Protein AF-A0A966Z4Y0-F1 (afdb_monomer)

Secondary structure (DSSP, 8-state):
-----------EEEEE-TT-EEEE--PPPPTT--EEEEEEEES----SS--TT-EEEEETTTTEEEEEETTEEEEEETTTTEEEEEE-TT-SEEEEEEEEETTTTEEEEEEEETTS-S-EEEEEE-S---------EEE--SS--EEEEEEEEESS---TT-----TT---SSEEE--SS----TTTT----EEES-EEEEPTT-SEE---EETT--TT-S---EETTS-EEEE-TT-EE--TT-S-EEEEEEEEE-SSPPEES-TTSSS-EEE---SEEEEEEEEEEETTS-EEEEEEEEEEE-B-TTSBB--SSHHHHHHH-S-BPTT--SSHHHHHHHHHHHHHHHHHHHHHSS-GGGSPPSSEEEEEESSSS-SSEEEBSS-B-TT-SEEEBS-GGGS--SSSSEEEEEE-TT-SS--EEEEEEEEETTEEEEPTT-SSTTTTSTT---SS--B-TT-EEE--EEEEES--HHHHH-TTSSEE--EEEE--SEEEE-TT-SEEEEES----GGGTT-EEEEEEEETTEEEEEEEEEEEE-SSEEEESSPPPTTSPPEEEE-EEEEE---EEEEEEE-TTS-EEEEEEEEEEESSSSEEEE----TT--EEEEEE-EEEES----STTSS-SS-HHHHHHHHHHHH--HHHHHHHHHHHHHHHT-TTTSSS---S-GGGS-HHHHHHHHHHS--GGGHHHHHHHHHHHHHHHHSSSS-SSTTS-HHHHHHHHHHHHHHHHH-S-----TT-TTSHHHHHHHHHHHHHHHHHH--TTS---EEE--TT-EEEEEE-BT-SEEE-SS--GGG--EEEEEEEEE-TT-SEEEES-----SEEEEEEEETTEEEEEEE-EEEEETTEEEESS---S-SEEEEEEEESS--EEEEESSTT-HHHHT-EE-EEEEETTEEEESS-B-S-SEEEEEEEESS-EEEB-HHHHHHHHHHHHHHTTS-SSHHHHHHHHHHHHHHHHIIIIIEETTTTEE-S-BSSGGGSTTT-SSSTTS--SSHHHHHHHHHGGGGGHHHHHHHHHHS--HHHHHHHHHHHHHHHGGG--SS--S---GGGG-TTTIIIIIHIIIIITT-TTHHHHHTTTSSPPP-EEEEEE---GGGSTT--EEEEEEE-TTS-EEEEEESSSSEEEEEEGGG--EEEEEEEE-TTS-EEEEPPPEEE---

Nearest PDB structures (foldseek):
  6jcq-assembly1_R  TM=8.806E-01  e=1.059E-02  Homo sapiens
  2yrl-assembly1_A  TM=7.232E-01  e=5.821E-03  Homo sapiens
  1g7y-assembly3_E  TM=4.245E-01  e=4.726E-02  Vigna cylindrica
  1g7y-assembly3_F  TM=4.165E-01  e=5.372E-02  Vigna cylindrica
  5jvk-assembly3_C  TM=4.767E-01  e=9.462E+00  Bacteroides cellulosilyticus

Structure (mmCIF, N/CA/C/O backbone):
data_AF-A0A966Z4Y0-F1
#
_entry.id   AF-A0A966Z4Y0-F1
#
loop_
_atom_site.group_PDB
_atom_site.id
_atom_site.type_symbol
_atom_site.label_atom_id
_atom_site.label_alt_id
_atom_site.label_comp_id
_atom_site.label_asym_id
_atom_site.label_entity_id
_atom_site.label_seq_id
_atom_site.pdbx_PDB_ins_code
_atom_site.Cartn_x
_atom_site.Cartn_y
_atom_site.Cartn_z
_atom_site.occupancy
_atom_site.B_iso_or_equiv
_atom_site.auth_seq_id
_atom_site.auth_comp_id
_atom_site.auth_asym_id
_atom_site.auth_atom_id
_atom_site.pdbx_PDB_model_num
ATOM 1 N N . MET A 1 1 ? -49.734 16.681 37.346 1.00 35.44 1 MET A N 1
ATOM 2 C CA . MET A 1 1 ? -49.437 17.908 38.124 1.00 35.44 1 MET A CA 1
ATOM 3 C C . MET A 1 1 ? -48.327 17.550 39.102 1.00 35.44 1 MET A C 1
ATOM 5 O O . MET A 1 1 ? -48.513 16.568 39.796 1.00 35.44 1 MET A O 1
ATOM 9 N N . LEU A 1 2 ? -47.158 18.184 39.179 1.00 30.44 2 LEU A N 1
ATOM 10 C CA . LEU A 1 2 ? -46.636 19.397 38.549 1.00 30.44 2 LEU A CA 1
ATOM 11 C C . LEU A 1 2 ? -45.429 19.056 37.658 1.00 30.44 2 LEU A C 1
ATOM 13 O O . LEU A 1 2 ? -44.527 18.343 38.086 1.00 30.44 2 LEU A O 1
ATOM 17 N N . ALA A 1 3 ? -45.410 19.597 36.439 1.00 34.94 3 ALA A N 1
ATOM 18 C CA . ALA A 1 3 ? -44.195 19.710 35.645 1.00 34.94 3 ALA A CA 1
ATOM 19 C C . ALA A 1 3 ? -43.381 20.879 36.221 1.00 34.94 3 ALA A C 1
ATOM 21 O O . ALA A 1 3 ? -43.802 22.031 36.120 1.00 34.94 3 ALA A O 1
ATOM 22 N N . LEU A 1 4 ? -42.261 20.578 36.877 1.00 30.03 4 LEU A N 1
ATOM 23 C CA . LEU A 1 4 ? -41.228 21.576 37.144 1.00 30.03 4 LEU A CA 1
ATOM 24 C C . LEU A 1 4 ? -40.598 21.969 35.798 1.00 30.03 4 LEU A C 1
ATOM 26 O O . LEU A 1 4 ? -40.353 21.083 34.974 1.00 30.03 4 LEU A O 1
ATOM 30 N N . PRO A 1 5 ? -40.350 23.262 35.539 1.00 34.12 5 PRO A N 1
ATOM 31 C CA . PRO A 1 5 ? -39.684 23.678 34.319 1.00 34.12 5 PRO A CA 1
ATOM 32 C C . PRO A 1 5 ? -38.266 23.103 34.326 1.00 34.12 5 PRO A C 1
ATOM 34 O O . PRO A 1 5 ? -37.485 23.355 35.242 1.00 34.12 5 PRO A O 1
ATOM 37 N N . GLN A 1 6 ? -37.950 22.315 33.301 1.00 36.41 6 GLN A N 1
ATOM 38 C CA . GLN A 1 6 ? -36.593 21.910 32.959 1.00 36.41 6 GLN A CA 1
ATOM 39 C C . GLN A 1 6 ? -35.834 23.199 32.600 1.00 36.41 6 GLN A C 1
ATOM 41 O O . GLN A 1 6 ? -35.865 23.653 31.458 1.00 36.41 6 GLN A O 1
ATOM 46 N N . MET A 1 7 ? -35.231 23.867 33.589 1.00 38.47 7 MET A N 1
ATOM 47 C CA . MET A 1 7 ? -34.250 24.909 33.304 1.00 38.47 7 MET A CA 1
ATOM 48 C C . MET A 1 7 ? -33.089 24.214 32.602 1.00 38.47 7 MET A C 1
ATOM 50 O O . MET A 1 7 ? -32.383 23.404 33.197 1.00 38.47 7 MET A O 1
ATOM 54 N N . ALA A 1 8 ? -32.953 24.478 31.305 1.00 40.91 8 ALA A N 1
ATOM 55 C CA . ALA A 1 8 ? -31.791 24.093 30.533 1.00 40.91 8 ALA A CA 1
ATOM 56 C C . ALA A 1 8 ? -30.583 24.844 31.111 1.00 40.91 8 ALA A C 1
ATOM 58 O O . ALA A 1 8 ? -30.350 26.001 30.771 1.00 40.91 8 ALA A O 1
ATOM 59 N N . PHE A 1 9 ? -29.849 24.207 32.023 1.00 52.09 9 PHE A N 1
ATOM 60 C CA . PHE A 1 9 ? -28.534 24.678 32.437 1.00 52.09 9 PHE A CA 1
ATOM 61 C C . PHE A 1 9 ? -27.592 24.481 31.247 1.00 52.09 9 PHE A C 1
ATOM 63 O O . PHE A 1 9 ? -27.229 23.357 30.899 1.00 52.09 9 PHE A O 1
ATOM 70 N N . ALA A 1 10 ? -27.297 25.573 30.552 1.00 58.78 10 ALA A N 1
ATOM 71 C CA . ALA A 1 10 ? -26.175 25.657 29.636 1.00 58.78 10 ALA A CA 1
ATOM 72 C C . ALA A 1 10 ? -25.089 26.428 30.384 1.00 58.78 10 ALA A C 1
ATOM 74 O O . ALA A 1 10 ? -25.328 27.590 30.723 1.00 58.78 10 ALA A O 1
ATOM 75 N N . GLY A 1 11 ? -23.961 25.774 30.672 1.00 81.75 11 GLY A N 1
ATOM 76 C CA . GLY A 1 11 ? -22.872 26.378 31.432 1.00 81.75 11 GLY A CA 1
ATOM 77 C C . GLY A 1 11 ? -22.404 27.697 30.837 1.00 81.75 11 GLY 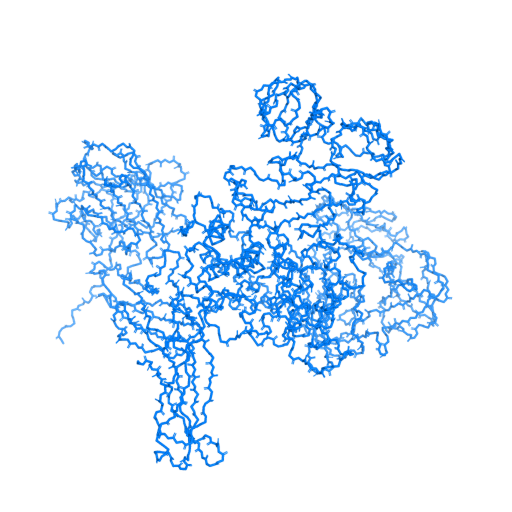A C 1
ATOM 78 O O . GLY A 1 11 ? -22.603 27.956 29.639 1.00 81.75 11 GLY A O 1
ATOM 79 N N . LEU A 1 12 ? -21.821 28.552 31.675 1.00 90.81 12 LEU A N 1
ATOM 80 C CA . LEU A 1 12 ? -21.262 29.829 31.236 1.00 90.81 12 LEU A CA 1
ATOM 81 C C . LEU A 1 12 ? -19.737 29.834 31.357 1.00 90.81 12 LEU A C 1
ATOM 83 O O . LEU A 1 12 ? -19.176 29.427 32.363 1.00 90.81 12 LEU A O 1
ATOM 87 N N . SER A 1 13 ? -19.068 30.369 30.344 1.00 93.44 13 SER A N 1
ATOM 88 C CA . SER A 1 13 ? -17.628 30.580 30.317 1.00 93.44 13 SER A CA 1
ATOM 89 C C . SER A 1 13 ? -17.265 31.983 30.773 1.00 93.44 13 SER A C 1
ATOM 91 O O . SER A 1 13 ? -17.932 32.959 30.414 1.00 93.44 13 SER A O 1
ATOM 93 N N . LEU A 1 14 ? -16.136 32.107 31.468 1.00 93.88 14 LEU A N 1
ATOM 94 C CA . LEU A 1 14 ? -15.504 33.393 31.740 1.00 93.88 14 LEU A CA 1
ATOM 95 C C . LEU A 1 14 ? -14.939 33.984 30.443 1.00 93.88 14 LEU A C 1
ATOM 97 O O . LEU A 1 14 ? -14.144 33.344 29.750 1.00 93.88 14 LEU A O 1
ATOM 101 N N . VAL A 1 15 ? -15.309 35.227 30.145 1.00 93.75 15 VAL A N 1
ATOM 102 C CA . VAL A 1 15 ? -14.854 35.959 28.962 1.00 93.75 15 VAL A CA 1
ATOM 103 C C . VAL A 1 15 ? -13.602 36.769 29.280 1.00 93.75 15 VAL A C 1
ATOM 105 O O . VAL A 1 15 ? -13.651 37.707 30.080 1.00 93.75 15 VAL A O 1
ATOM 108 N N . LEU A 1 16 ? -12.485 36.434 28.623 1.00 91.25 16 LEU A N 1
ATOM 109 C CA . LEU A 1 16 ? -11.236 37.192 28.695 1.00 91.25 16 LEU A CA 1
ATOM 110 C C . LEU A 1 16 ? -11.050 37.981 27.398 1.00 91.25 16 LEU A C 1
ATOM 112 O O . LEU A 1 16 ? -10.733 37.429 26.344 1.00 91.25 16 LEU A O 1
ATOM 116 N N . THR A 1 17 ? -11.247 39.294 27.481 1.00 89.38 17 THR A N 1
ATOM 117 C CA . THR A 1 17 ? -10.896 40.253 26.425 1.00 89.38 17 THR A CA 1
ATOM 118 C C . THR A 1 17 ? -9.635 41.033 26.799 1.00 89.38 17 THR A C 1
ATOM 120 O O . THR A 1 17 ? -9.325 41.132 27.986 1.00 89.38 17 THR A O 1
ATOM 123 N N . PRO A 1 18 ? -8.937 41.660 25.831 1.00 87.94 18 PRO A N 1
ATOM 124 C CA . PRO A 1 18 ? -7.768 42.492 26.111 1.00 87.94 18 PRO A CA 1
ATOM 125 C C . PRO A 1 18 ? -8.016 43.503 27.242 1.00 87.94 18 PRO A C 1
ATOM 127 O O . PRO A 1 18 ? -8.894 44.358 27.134 1.00 87.94 18 PRO A O 1
ATOM 130 N N . GLY A 1 19 ? -7.256 43.389 28.335 1.00 80.31 19 GLY A N 1
ATOM 131 C CA . GLY A 1 19 ? -7.354 44.258 29.516 1.00 80.31 19 GLY A CA 1
ATOM 132 C C . GLY A 1 19 ? -8.326 43.785 30.605 1.00 80.31 19 GLY A C 1
ATOM 133 O O . GLY A 1 19 ? -8.266 44.300 31.720 1.00 80.31 19 GLY A O 1
ATOM 134 N N . ALA A 1 20 ? -9.163 42.781 30.330 1.00 84.56 20 ALA A N 1
ATOM 135 C CA . ALA A 1 20 ? -9.957 42.108 31.349 1.00 84.56 20 ALA A CA 1
ATOM 136 C C . ALA A 1 20 ? -9.033 41.215 32.185 1.00 84.56 20 ALA A C 1
ATOM 138 O O . ALA A 1 20 ? -8.377 40.311 31.660 1.00 84.56 20 ALA A O 1
ATOM 139 N N . THR A 1 21 ? -8.953 41.487 33.484 1.00 83.62 21 THR A N 1
ATOM 140 C CA . THR A 1 21 ? -8.100 40.726 34.401 1.00 83.62 21 THR A CA 1
ATOM 141 C C . THR A 1 21 ? -8.895 40.334 35.629 1.00 83.62 21 THR A C 1
ATOM 143 O O . THR A 1 21 ? -9.770 41.061 36.088 1.00 83.62 21 THR A O 1
ATOM 146 N N . ALA A 1 22 ? -8.614 39.155 36.161 1.00 86.94 22 ALA A N 1
ATOM 147 C CA . ALA A 1 22 ? -9.245 38.704 37.388 1.00 86.94 22 ALA A CA 1
ATOM 148 C C . ALA A 1 22 ? -8.210 38.012 38.265 1.00 86.94 22 ALA A C 1
ATOM 150 O O . ALA A 1 22 ? -7.291 37.376 37.750 1.00 86.94 22 ALA A O 1
ATOM 151 N N . THR A 1 23 ? -8.329 38.157 39.580 1.00 91.31 23 THR A N 1
ATOM 152 C CA . THR A 1 23 ? -7.379 37.585 40.541 1.00 91.31 23 THR A CA 1
ATOM 153 C C . THR A 1 23 ? -8.102 36.782 41.610 1.00 91.31 23 THR A C 1
ATOM 155 O O . THR A 1 23 ? -9.273 37.024 41.904 1.00 91.31 23 THR A O 1
ATOM 158 N N . PHE A 1 24 ? -7.412 35.798 42.178 1.00 94.00 24 PHE A N 1
ATOM 159 C CA . PHE A 1 24 ? -7.920 34.942 43.247 1.00 94.00 24 PHE A CA 1
ATOM 160 C C . PHE A 1 24 ? -6.772 34.446 44.129 1.00 94.00 24 PHE A C 1
ATOM 162 O O . PHE A 1 24 ? -5.593 34.593 43.797 1.00 94.00 24 PHE A O 1
ATOM 169 N N . ALA A 1 25 ? -7.108 33.863 45.277 1.00 92.88 25 ALA A N 1
ATOM 170 C CA . ALA A 1 25 ? -6.115 33.284 46.170 1.00 92.88 25 ALA A CA 1
ATOM 171 C C . ALA A 1 25 ? -5.639 31.917 45.646 1.00 92.88 25 ALA A C 1
ATOM 173 O O . ALA A 1 25 ? -6.420 30.973 45.584 1.00 92.88 25 ALA A O 1
ATOM 174 N N . ASP A 1 26 ? -4.348 31.789 45.340 1.00 92.75 26 ASP A N 1
ATOM 175 C CA . ASP A 1 26 ? -3.682 30.505 45.086 1.00 92.75 26 ASP A CA 1
ATOM 176 C C . ASP A 1 26 ? -2.466 30.373 46.024 1.00 92.75 26 ASP A C 1
ATOM 178 O O . ASP A 1 26 ? -1.417 30.969 45.763 1.00 92.75 26 ASP A O 1
ATOM 182 N N . PRO A 1 27 ? -2.602 29.694 47.176 1.00 91.19 27 PRO A N 1
ATOM 183 C CA . PRO A 1 27 ? -1.521 29.550 48.139 1.00 91.19 27 PRO A CA 1
ATOM 184 C C . PRO A 1 27 ? -0.405 28.644 47.606 1.00 91.19 27 PRO A C 1
ATOM 186 O O . PRO A 1 27 ? -0.649 27.715 46.835 1.00 91.19 27 PRO A O 1
ATOM 189 N N . VAL A 1 28 ? 0.816 28.881 48.095 1.00 92.25 28 VAL A N 1
ATOM 190 C CA . VAL A 1 28 ? 2.010 28.082 47.779 1.00 92.25 28 VAL A CA 1
ATOM 191 C C . VAL A 1 28 ? 1.752 26.593 48.023 1.00 92.25 28 VAL A C 1
ATOM 193 O O . VAL A 1 28 ? 1.452 26.176 49.143 1.00 92.25 28 VAL A O 1
ATOM 196 N N . GLN A 1 29 ? 1.905 25.785 46.974 1.00 91.88 29 GLN A N 1
ATOM 197 C CA . GLN A 1 29 ? 1.805 24.331 47.049 1.00 91.88 29 GLN A CA 1
ATOM 198 C C . GLN A 1 29 ? 3.150 23.718 47.466 1.00 91.88 29 GLN A C 1
ATOM 200 O O . GLN A 1 29 ? 4.185 24.115 46.917 1.00 91.88 29 GLN A O 1
ATOM 205 N N . PRO A 1 30 ? 3.171 22.708 48.359 1.00 91.44 30 PRO A N 1
ATOM 206 C CA . PRO A 1 30 ? 4.409 22.063 48.791 1.00 91.44 30 PRO A CA 1
ATOM 207 C C . PRO A 1 30 ? 5.264 21.554 47.622 1.00 91.44 30 PRO A C 1
ATOM 209 O O . PRO A 1 30 ? 4.748 21.132 46.584 1.00 91.44 30 PRO A O 1
ATOM 212 N N . LEU A 1 31 ? 6.590 21.543 47.792 1.00 89.69 31 LEU A N 1
ATOM 213 C CA . LEU A 1 31 ? 7.533 21.098 46.754 1.00 89.69 31 LEU A CA 1
ATOM 214 C C . LEU A 1 31 ? 7.238 19.669 46.261 1.00 89.69 31 LEU A C 1
ATOM 216 O O . LEU A 1 31 ? 7.224 19.404 45.058 1.00 89.69 31 LEU A O 1
ATOM 220 N N . GLN A 1 32 ? 6.948 18.770 47.201 1.00 91.38 32 GLN A N 1
ATOM 221 C CA . GLN A 1 32 ? 6.666 17.356 46.937 1.00 91.38 32 GLN A CA 1
ATOM 222 C C . GLN A 1 32 ? 5.199 17.088 46.560 1.00 91.38 32 GLN A C 1
ATOM 224 O O . GLN A 1 32 ? 4.822 15.944 46.339 1.00 91.38 32 GLN A O 1
ATOM 229 N N . GLN A 1 33 ? 4.360 18.127 46.477 1.00 92.06 33 GLN A N 1
ATOM 230 C CA . GLN A 1 33 ? 2.957 17.968 46.114 1.00 92.06 33 GLN A CA 1
ATOM 231 C C . GLN A 1 33 ? 2.825 17.691 44.616 1.00 92.06 33 GLN A C 1
ATOM 233 O O . GLN A 1 33 ? 3.119 18.542 43.772 1.00 92.06 33 GLN A O 1
ATOM 238 N N . THR A 1 34 ? 2.333 16.503 44.303 1.00 95.31 34 THR A N 1
ATOM 239 C CA . THR A 1 34 ? 1.785 16.171 42.993 1.00 95.31 34 THR A CA 1
ATOM 240 C C . THR A 1 34 ? 0.424 16.843 42.827 1.00 95.31 34 THR A C 1
ATOM 242 O O . THR A 1 34 ? -0.346 16.942 43.786 1.00 95.31 34 THR A O 1
ATOM 245 N N . TRP A 1 35 ? 0.119 17.315 41.622 1.00 96.00 35 TRP A N 1
ATOM 246 C CA . TRP A 1 35 ? -1.171 17.935 41.337 1.00 96.00 35 TRP A CA 1
ATOM 247 C C . TRP A 1 35 ? -1.594 17.748 39.883 1.00 96.00 35 TRP A C 1
ATOM 249 O O . TRP A 1 35 ? -0.770 17.515 38.996 1.00 96.00 35 TRP A O 1
ATOM 259 N N . ARG A 1 36 ? -2.898 17.891 39.648 1.00 96.88 36 ARG A N 1
ATOM 260 C CA . ARG A 1 36 ? -3.523 17.896 38.322 1.00 96.88 36 ARG A CA 1
ATOM 261 C C . ARG A 1 36 ? -4.360 19.157 38.147 1.00 96.88 36 ARG A C 1
ATOM 263 O O . ARG A 1 36 ? -5.153 19.481 39.023 1.00 96.88 36 ARG A O 1
ATOM 270 N N . VAL A 1 37 ? -4.218 19.841 37.018 1.00 97.56 37 VAL A N 1
ATOM 271 C CA . VAL A 1 37 ? -5.037 20.994 36.618 1.00 97.56 37 VAL A CA 1
ATOM 272 C C . VAL A 1 37 ? -5.844 20.617 35.383 1.00 97.56 37 VAL A C 1
ATOM 274 O O . VAL A 1 37 ? -5.310 20.019 34.453 1.00 97.56 37 VAL A O 1
ATOM 277 N N . GLU A 1 38 ? -7.129 20.951 35.373 1.00 97.44 38 GLU A N 1
ATOM 278 C CA . GLU A 1 38 ? -8.023 20.700 34.241 1.00 97.44 38 GLU A CA 1
ATOM 279 C C . GLU A 1 38 ? -8.807 21.961 33.893 1.00 97.44 38 GLU A C 1
ATOM 281 O O . GLU A 1 38 ? -9.279 22.665 34.790 1.00 97.44 38 GLU A O 1
ATOM 286 N N . PHE A 1 39 ? -8.955 22.236 32.600 1.00 96.12 39 PHE A N 1
ATOM 287 C CA . PHE A 1 39 ? -9.692 23.397 32.109 1.00 96.12 39 PHE A CA 1
ATOM 288 C C . PHE A 1 39 ? -10.202 23.195 30.683 1.00 96.12 39 PHE A C 1
ATOM 290 O O . PHE A 1 39 ? -9.735 22.322 29.952 1.00 96.12 39 PHE A O 1
ATOM 297 N N . GLN A 1 40 ? -11.147 24.043 30.286 1.00 95.06 40 GLN A N 1
ATOM 298 C CA . GLN A 1 40 ? -11.612 24.173 28.908 1.00 95.06 40 GLN A CA 1
ATOM 299 C C . GLN A 1 40 ? -11.258 25.561 28.385 1.00 95.06 40 GLN A C 1
ATOM 301 O O . GLN A 1 40 ? -11.525 26.544 29.076 1.00 95.06 40 GLN A O 1
ATOM 306 N N . ILE A 1 41 ? -10.720 25.644 27.167 1.00 95.00 41 ILE A N 1
ATOM 307 C CA . ILE A 1 41 ? -10.482 26.909 26.460 1.00 95.00 41 ILE A CA 1
ATOM 308 C C . ILE A 1 41 ? -11.126 26.879 25.070 1.00 95.00 41 ILE A C 1
ATOM 310 O O . ILE A 1 41 ? -11.039 25.882 24.352 1.00 95.00 41 ILE A O 1
ATOM 314 N N . HIS A 1 42 ? -11.788 27.969 24.691 1.00 94.75 42 HIS A N 1
ATOM 315 C CA . HIS A 1 42 ? -12.438 28.133 23.387 1.00 94.75 42 HIS A CA 1
ATOM 316 C C . HIS A 1 42 ? -12.445 29.602 22.944 1.00 94.75 42 HIS A C 1
ATOM 318 O O . HIS A 1 42 ? -12.013 30.479 23.696 1.00 94.75 42 HIS A O 1
ATOM 324 N N . ASP A 1 43 ? -12.906 29.840 21.709 1.00 93.00 43 ASP A N 1
ATOM 325 C CA . ASP A 1 43 ? -13.105 31.170 21.106 1.00 93.00 43 ASP A CA 1
ATOM 326 C C . ASP A 1 43 ? -11.864 32.087 21.174 1.00 93.00 43 ASP A C 1
ATOM 328 O O . ASP A 1 43 ? -11.954 33.316 21.256 1.00 93.00 43 ASP A O 1
ATOM 332 N N . TRP A 1 44 ? -10.670 31.490 21.119 1.00 92.06 44 TRP A N 1
ATOM 333 C CA . TRP A 1 44 ? -9.422 32.231 21.245 1.00 92.06 44 TRP A CA 1
ATOM 334 C C . TRP A 1 44 ? -9.017 32.959 19.959 1.00 92.06 44 TRP A C 1
ATOM 336 O O . TRP A 1 44 ? -9.360 32.574 18.843 1.00 92.06 44 TRP A O 1
ATOM 346 N N . THR A 1 45 ? -8.215 34.012 20.107 1.00 87.62 45 THR A N 1
ATOM 347 C CA . THR A 1 45 ? -7.504 34.664 18.998 1.00 87.62 45 THR A CA 1
ATOM 348 C C . THR A 1 45 ? -6.013 34.674 19.293 1.00 87.62 45 THR A C 1
ATOM 350 O O . THR A 1 45 ? -5.592 35.089 20.371 1.00 87.62 45 THR A O 1
ATOM 353 N N . ILE A 1 46 ? -5.209 34.227 18.331 1.00 74.50 46 ILE A N 1
ATOM 354 C CA . ILE A 1 46 ? -3.757 34.131 18.495 1.00 74.50 46 ILE A CA 1
ATOM 355 C C . ILE A 1 46 ? -3.125 35.505 18.226 1.00 74.50 46 ILE A C 1
ATOM 357 O O . ILE A 1 46 ? -3.383 36.091 17.172 1.00 74.50 46 ILE A O 1
ATOM 361 N N . PRO A 1 47 ? -2.303 36.040 19.148 1.00 68.25 47 PRO A N 1
ATOM 362 C CA . PRO A 1 47 ? -1.602 37.304 18.937 1.00 68.25 47 PRO A CA 1
ATOM 363 C C . PRO A 1 47 ? -0.641 37.238 17.738 1.00 68.25 47 PRO A C 1
ATOM 365 O O . PRO A 1 47 ? 0.061 36.248 17.550 1.00 68.25 47 PRO A O 1
ATOM 368 N N . SER A 1 48 ? -0.551 38.317 16.953 1.00 63.41 48 SER A N 1
ATOM 369 C CA . SER A 1 48 ? 0.328 38.401 15.772 1.00 63.41 48 SER A CA 1
ATOM 370 C C . SER A 1 48 ? 1.816 38.606 16.098 1.00 63.41 48 SER A C 1
ATOM 372 O O . SER A 1 48 ? 2.650 38.596 15.195 1.00 63.41 48 SER A O 1
ATOM 374 N N . THR A 1 49 ? 2.169 38.827 17.367 1.00 59.94 49 THR A N 1
ATOM 375 C CA . THR A 1 49 ? 3.542 39.043 17.845 1.00 59.94 49 THR A CA 1
ATOM 376 C C . THR A 1 49 ? 3.941 37.964 18.852 1.00 59.94 49 THR A C 1
ATOM 378 O O . THR A 1 49 ? 3.203 37.677 19.794 1.00 59.94 49 THR A O 1
ATOM 381 N N . ILE A 1 50 ? 5.133 37.380 18.670 1.00 56.12 50 ILE A N 1
ATOM 382 C CA . ILE A 1 50 ? 5.681 36.318 19.530 1.00 56.12 50 ILE A CA 1
ATOM 383 C C . ILE A 1 50 ? 6.019 36.910 20.899 1.00 56.12 50 ILE A C 1
ATOM 385 O O . ILE A 1 50 ? 7.098 37.463 21.105 1.00 56.12 50 ILE A O 1
ATOM 389 N N . THR A 1 51 ? 5.087 36.830 21.842 1.00 60.03 51 THR A N 1
ATOM 390 C CA . THR A 1 51 ? 5.296 37.304 23.211 1.00 60.03 51 THR A CA 1
ATOM 391 C C . THR A 1 51 ? 4.588 36.374 24.193 1.00 60.03 51 THR A C 1
ATOM 393 O O . THR A 1 51 ? 3.464 35.947 23.949 1.00 60.03 51 THR A O 1
ATOM 396 N N . LEU A 1 52 ? 5.195 36.122 25.359 1.00 61.62 52 LEU A N 1
ATOM 397 C CA . LEU A 1 52 ? 4.538 35.460 26.504 1.00 61.62 52 LEU A CA 1
ATOM 398 C C . LEU A 1 52 ? 3.401 36.311 27.111 1.00 61.62 52 LEU A C 1
ATOM 400 O O . LEU A 1 52 ? 2.876 35.999 28.172 1.00 61.62 52 LEU A O 1
ATOM 404 N N . ALA A 1 53 ? 3.018 37.414 26.466 1.00 65.12 53 ALA A N 1
ATOM 405 C CA . ALA A 1 53 ? 2.038 38.353 26.979 1.00 65.12 53 ALA A CA 1
ATOM 406 C C . ALA A 1 53 ? 0.582 37.908 26.732 1.00 65.12 53 ALA A C 1
ATOM 408 O O . ALA A 1 53 ? -0.317 38.497 27.324 1.00 65.12 53 ALA A O 1
ATOM 409 N N . GLY A 1 54 ? 0.320 36.845 25.958 1.00 74.12 54 GLY A N 1
ATOM 410 C CA . GLY A 1 54 ? -1.010 36.234 25.766 1.00 74.12 54 GLY A CA 1
ATOM 411 C C . GLY A 1 54 ? -1.471 35.308 26.906 1.00 74.12 54 GLY A C 1
ATOM 412 O O . GLY A 1 54 ? -1.961 34.211 26.640 1.00 74.12 54 GLY A O 1
ATOM 413 N N . LYS A 1 55 ? -1.266 35.703 28.170 1.00 88.81 55 LYS A N 1
ATOM 414 C CA . LYS A 1 55 ? -1.550 34.891 29.372 1.00 88.81 55 LYS A CA 1
ATOM 415 C C . LYS A 1 55 ? -3.030 34.518 29.502 1.00 88.81 55 LYS A C 1
ATOM 417 O O . LYS A 1 55 ? -3.864 35.402 29.698 1.00 88.81 55 LYS A O 1
ATOM 422 N N . VAL A 1 56 ? -3.363 33.230 29.510 1.00 92.38 56 VAL A N 1
ATOM 423 C CA . VAL A 1 56 ? -4.743 32.778 29.763 1.00 92.38 56 VAL A CA 1
ATOM 424 C C . VAL A 1 56 ? -5.015 32.778 31.266 1.00 92.38 56 VAL A C 1
ATOM 426 O O . VAL A 1 56 ? -5.881 33.516 31.738 1.00 92.38 56 VAL A O 1
ATOM 429 N N . PHE A 1 57 ? -4.217 32.031 32.031 1.00 94.19 57 PHE A N 1
ATOM 430 C CA . PHE A 1 57 ? -4.213 32.073 33.492 1.00 94.19 57 PHE A CA 1
ATOM 431 C C . PHE A 1 57 ? -2.841 31.722 34.084 1.00 94.19 57 PHE A C 1
ATOM 433 O O . PHE A 1 57 ? -2.014 31.070 33.440 1.00 94.19 57 PHE A O 1
ATOM 440 N N . ALA A 1 58 ? -2.622 32.127 35.333 1.00 94.38 58 ALA A N 1
ATOM 441 C CA . ALA A 1 58 ? -1.496 31.714 36.163 1.00 94.38 58 ALA A CA 1
ATOM 442 C C . ALA A 1 58 ? -1.990 31.224 37.530 1.00 94.38 58 ALA A C 1
ATOM 444 O O . ALA A 1 58 ? -2.895 31.819 38.119 1.00 94.38 58 ALA A O 1
ATOM 445 N N . LEU A 1 59 ? -1.376 30.145 38.006 1.00 95.38 59 LEU A N 1
ATOM 446 C CA . LEU A 1 59 ? -1.498 29.581 39.346 1.00 95.38 59 LEU A CA 1
ATOM 447 C C . LEU A 1 59 ? -0.107 29.672 39.988 1.00 95.38 59 LEU A C 1
ATOM 449 O O . LEU A 1 59 ? 0.671 28.715 39.933 1.00 95.38 59 LEU A O 1
ATOM 453 N N . ASP A 1 60 ? 0.260 30.848 40.502 1.00 93.44 60 ASP A N 1
ATOM 454 C CA . ASP A 1 60 ? 1.636 31.130 40.937 1.00 93.44 60 ASP A CA 1
ATOM 455 C C . ASP A 1 60 ? 2.034 30.303 42.173 1.00 93.44 60 ASP A C 1
ATOM 457 O O . ASP A 1 60 ? 3.194 29.897 42.310 1.00 93.44 60 ASP A O 1
ATOM 461 N N . GLY A 1 61 ? 1.060 29.968 43.028 1.00 92.75 61 GLY A N 1
ATOM 462 C CA . GLY A 1 61 ? 1.234 29.066 44.166 1.00 92.75 61 GLY A CA 1
ATOM 463 C C . GLY A 1 61 ? 1.434 27.608 43.742 1.00 92.75 61 GLY A C 1
ATOM 464 O O . GLY A 1 61 ? 2.205 26.874 44.369 1.00 92.75 61 GLY A O 1
ATOM 465 N N . ALA A 1 62 ? 0.811 27.182 42.642 1.00 92.62 62 ALA A N 1
ATOM 466 C CA . ALA A 1 62 ? 1.096 25.896 41.999 1.00 92.62 62 ALA A CA 1
ATOM 467 C C . ALA A 1 62 ? 2.377 25.914 41.143 1.00 92.62 62 ALA A C 1
ATOM 469 O O . ALA A 1 62 ? 2.948 24.854 40.884 1.00 92.62 62 ALA A O 1
ATOM 470 N N . GLY A 1 63 ? 2.842 27.101 40.742 1.00 92.88 63 GLY A N 1
ATOM 471 C CA . GLY A 1 63 ? 3.964 27.325 39.829 1.00 92.88 63 GLY A CA 1
ATOM 472 C C . GLY A 1 63 ? 3.627 27.128 38.347 1.00 92.88 63 GLY A C 1
ATOM 473 O O . GLY A 1 63 ? 4.552 26.937 37.559 1.00 92.88 63 GLY A O 1
ATOM 474 N N . LEU A 1 64 ? 2.342 27.154 37.970 1.00 94.25 64 LEU A N 1
ATOM 475 C CA . LEU A 1 64 ? 1.856 26.879 36.613 1.00 94.25 64 LEU A CA 1
ATOM 476 C C . LEU A 1 64 ? 1.429 28.160 35.889 1.00 94.25 64 LEU A C 1
ATOM 478 O O . LEU A 1 64 ? 0.666 28.966 36.420 1.00 94.25 64 LEU A O 1
ATOM 482 N N . TYR A 1 65 ? 1.851 28.300 34.637 1.00 93.62 65 TYR A N 1
ATOM 483 C CA . TYR A 1 65 ? 1.533 29.433 33.779 1.00 93.62 65 TYR A CA 1
ATOM 484 C C . TYR A 1 65 ? 1.058 28.968 32.400 1.00 93.62 65 TYR A C 1
ATOM 486 O O . TYR A 1 65 ? 1.659 28.065 31.818 1.00 93.62 65 TYR A O 1
ATOM 494 N N . THR A 1 66 ? 0.012 29.600 31.857 1.00 94.75 66 THR A N 1
ATOM 495 C CA . THR A 1 66 ? -0.537 29.272 30.530 1.00 94.75 66 THR A CA 1
ATOM 496 C C . THR A 1 66 ? -0.630 30.494 29.618 1.00 94.75 66 THR A C 1
ATOM 498 O O . THR A 1 66 ? -1.059 31.570 30.045 1.00 94.75 66 THR A O 1
ATOM 501 N N . ALA A 1 67 ? -0.255 30.342 28.345 1.00 91.75 67 ALA A N 1
ATOM 502 C CA . ALA A 1 67 ? -0.332 31.416 27.353 1.00 91.75 67 ALA A CA 1
ATOM 503 C C . ALA A 1 67 ? -0.595 30.911 25.930 1.00 91.75 67 ALA A C 1
ATOM 505 O O . ALA A 1 67 ? -0.161 29.827 25.548 1.00 91.75 67 ALA A O 1
ATOM 506 N N . LEU A 1 68 ? -1.276 31.736 25.135 1.00 89.75 68 LEU A N 1
ATOM 507 C CA . LEU A 1 68 ? -1.462 31.526 23.699 1.00 89.75 68 LEU A CA 1
ATOM 508 C C . LEU A 1 68 ? -0.286 32.125 22.925 1.00 89.75 68 LEU A C 1
ATOM 510 O O . LEU A 1 68 ? 0.018 33.309 23.087 1.00 89.75 68 LEU A O 1
ATOM 514 N N . ASN A 1 69 ? 0.352 31.327 22.068 1.00 84.94 69 ASN A N 1
ATOM 515 C CA . ASN A 1 69 ? 1.487 31.760 21.252 1.00 84.94 69 ASN A CA 1
ATOM 516 C C . ASN A 1 69 ? 1.553 30.952 19.943 1.00 84.94 69 ASN A C 1
ATOM 518 O O . ASN A 1 69 ? 1.536 29.734 20.009 1.00 84.94 69 ASN A O 1
ATOM 522 N N . GLN A 1 70 ? 1.632 31.603 18.775 1.00 79.06 70 GLN A N 1
ATOM 523 C CA . GLN A 1 70 ? 1.854 30.966 17.455 1.00 79.06 70 GLN A CA 1
ATOM 524 C C . GLN A 1 70 ? 1.102 29.632 17.216 1.00 79.06 70 GLN A C 1
ATOM 526 O O . GLN A 1 70 ? 1.732 28.595 17.031 1.00 79.06 70 GLN A O 1
ATOM 531 N N . ASP A 1 71 ? -0.236 29.638 17.237 1.00 84.56 71 ASP A N 1
ATOM 532 C CA . ASP A 1 71 ? -1.070 28.425 17.075 1.00 84.56 71 ASP A CA 1
ATOM 533 C C . ASP A 1 71 ? -0.822 27.330 18.126 1.00 84.56 71 ASP A C 1
ATOM 535 O O . ASP A 1 71 ? -1.116 26.156 17.901 1.00 84.56 71 ASP A O 1
ATOM 539 N N . GLN A 1 72 ? -0.299 27.697 19.295 1.00 89.44 72 GLN A N 1
ATOM 540 C CA . GLN A 1 72 ? 0.002 26.780 20.387 1.00 89.44 72 GLN A CA 1
ATOM 541 C C . GLN A 1 72 ? -0.512 27.307 21.726 1.00 89.44 72 GLN A C 1
ATOM 543 O O . GLN A 1 72 ? -0.583 28.515 21.977 1.00 89.44 72 GLN A O 1
ATOM 548 N N . LEU A 1 73 ? -0.807 26.365 22.617 1.00 92.38 73 LEU A N 1
ATOM 549 C CA . LEU A 1 73 ? -1.016 26.602 24.034 1.00 92.38 73 LEU A CA 1
ATOM 550 C C . LEU A 1 73 ? 0.262 26.227 24.780 1.00 92.38 73 LEU A C 1
ATOM 552 O O . LEU A 1 73 ? 0.635 25.057 24.873 1.00 92.38 73 LEU A O 1
ATOM 556 N N . TRP A 1 74 ? 0.946 27.239 25.294 1.00 92.69 74 TRP A N 1
ATOM 557 C CA . TRP A 1 74 ? 2.153 27.071 26.087 1.00 92.69 74 TRP A CA 1
ATOM 558 C C . TRP A 1 74 ? 1.772 26.886 27.545 1.00 92.69 74 TRP A C 1
ATOM 560 O O . TRP A 1 74 ? 1.059 27.714 28.114 1.00 92.69 74 TRP A O 1
ATOM 570 N N . ILE A 1 75 ? 2.271 25.815 28.149 1.00 94.88 75 ILE A N 1
ATOM 571 C CA . ILE A 1 75 ? 2.032 25.475 29.545 1.00 94.88 75 ILE A CA 1
ATOM 572 C C . ILE A 1 75 ? 3.398 25.297 30.200 1.00 94.88 75 ILE A C 1
ATOM 574 O O . ILE A 1 75 ? 4.155 24.382 29.867 1.00 94.88 75 ILE A O 1
ATOM 578 N N . LEU A 1 76 ? 3.726 26.210 31.108 1.00 93.06 76 LEU A N 1
ATOM 579 C CA . LEU A 1 76 ? 5.036 26.299 31.739 1.00 93.06 76 LEU A CA 1
ATOM 580 C C . LEU A 1 76 ? 4.902 26.067 33.241 1.00 93.06 76 LEU A C 1
ATOM 582 O O . LEU A 1 76 ? 4.106 26.727 33.908 1.00 93.06 76 LEU A O 1
ATOM 586 N N . SER A 1 77 ? 5.716 25.160 33.776 1.00 93.25 77 SER A N 1
ATOM 587 C CA . SER A 1 77 ? 5.967 25.072 35.209 1.00 93.25 77 SER A CA 1
ATOM 588 C C . SER A 1 77 ? 7.254 25.820 35.540 1.00 93.25 77 SER A C 1
ATOM 590 O O . SER A 1 77 ? 8.361 25.279 35.448 1.00 93.25 77 SER A O 1
ATOM 592 N N . ASN A 1 78 ? 7.108 27.082 35.948 1.00 87.62 78 ASN A N 1
ATOM 593 C CA . ASN A 1 78 ? 8.241 27.947 36.286 1.00 87.62 78 ASN A CA 1
ATOM 594 C C . ASN A 1 78 ? 9.027 27.415 37.486 1.00 87.62 78 ASN A C 1
ATOM 596 O O . ASN A 1 78 ? 10.235 27.616 37.576 1.00 87.62 78 ASN A O 1
ATOM 600 N N . ARG A 1 79 ? 8.344 26.716 38.400 1.00 88.88 79 ARG A N 1
ATOM 601 C CA . ARG A 1 79 ? 8.979 26.150 39.590 1.00 88.88 79 ARG A CA 1
ATOM 602 C C . ARG A 1 79 ? 9.733 24.849 39.325 1.00 88.88 79 ARG A C 1
ATOM 604 O O . ARG A 1 79 ? 10.510 24.452 40.177 1.00 88.88 79 ARG A O 1
ATOM 611 N N . ASP A 1 80 ? 9.473 24.172 38.205 1.00 91.81 80 ASP A N 1
ATOM 612 C CA . ASP A 1 80 ? 10.085 22.873 37.888 1.00 91.81 80 ASP A CA 1
ATOM 613 C C . ASP A 1 80 ? 11.063 22.926 36.708 1.00 91.81 80 ASP A C 1
ATOM 615 O O . ASP A 1 80 ? 11.718 21.926 36.402 1.00 91.81 80 ASP A O 1
ATOM 619 N N . GLY A 1 81 ? 11.154 24.069 36.020 1.00 90.25 81 GLY A N 1
ATOM 620 C CA . GLY A 1 81 ? 11.904 24.179 34.768 1.00 90.25 81 GLY A CA 1
ATOM 621 C C . GLY A 1 81 ? 11.358 23.247 33.681 1.00 90.25 81 GLY A C 1
ATOM 622 O O . GLY A 1 81 ? 12.130 22.721 32.880 1.00 90.25 81 GLY A O 1
ATOM 623 N N . ALA A 1 82 ? 10.046 22.994 33.693 1.00 93.50 82 ALA A N 1
ATOM 624 C CA . ALA A 1 82 ? 9.363 22.087 32.775 1.00 93.50 82 ALA A CA 1
ATOM 625 C C . ALA A 1 82 ? 8.350 22.846 31.916 1.00 93.50 82 ALA A C 1
ATOM 627 O O . ALA A 1 82 ? 7.722 23.799 32.376 1.00 93.50 82 ALA A O 1
ATOM 628 N N . GLN A 1 83 ? 8.150 22.394 30.682 1.00 93.81 83 GLN A N 1
ATOM 629 C CA . GLN A 1 83 ? 7.112 22.915 29.798 1.00 93.81 83 GLN A CA 1
ATOM 630 C C . GLN A 1 83 ? 6.534 21.808 28.924 1.00 93.81 83 GLN A C 1
ATOM 632 O O . GLN A 1 83 ? 7.207 20.826 28.612 1.00 93.81 83 GLN A O 1
ATOM 637 N N . CYS A 1 84 ? 5.302 22.013 28.491 1.00 92.69 84 CYS A N 1
ATOM 638 C CA . CYS A 1 84 ? 4.638 21.226 27.466 1.00 92.69 84 CYS A CA 1
ATOM 639 C C . CYS A 1 84 ? 3.898 22.208 26.541 1.00 92.69 84 CYS A C 1
ATOM 641 O O . CYS A 1 84 ? 3.300 23.186 26.994 1.00 92.69 84 CYS A O 1
ATOM 643 N N . ILE A 1 85 ? 3.997 21.991 25.231 1.00 92.69 85 ILE A N 1
ATOM 644 C CA . ILE A 1 85 ? 3.451 22.894 24.213 1.00 92.69 85 ILE A CA 1
ATOM 645 C C . ILE A 1 85 ? 2.432 22.104 23.405 1.00 92.69 85 ILE A C 1
ATOM 647 O O . ILE A 1 85 ? 2.795 21.128 22.750 1.00 92.69 85 ILE A O 1
ATOM 651 N N . LEU A 1 86 ? 1.168 22.510 23.476 1.00 93.62 86 LEU A N 1
ATOM 652 C CA . LEU A 1 86 ? 0.057 21.807 22.840 1.00 93.62 86 LEU A CA 1
ATOM 653 C C . LEU A 1 86 ? -0.375 22.525 21.545 1.00 93.62 86 LEU A C 1
ATOM 655 O O . LEU A 1 86 ? -0.476 23.756 21.550 1.00 93.62 86 LEU A O 1
ATOM 659 N N . PRO A 1 87 ? -0.591 21.809 20.425 1.00 91.31 87 PRO A N 1
ATOM 660 C CA . PRO A 1 87 ? -0.967 22.415 19.148 1.00 91.31 87 PRO A CA 1
ATOM 661 C C . PRO A 1 87 ? -2.455 22.805 19.078 1.00 91.31 87 PRO A C 1
ATOM 663 O O . PRO A 1 87 ? -3.349 21.967 19.141 1.00 91.31 87 PRO A O 1
ATOM 666 N N . LEU A 1 88 ? -2.725 24.083 18.806 1.00 90.00 88 LEU A N 1
ATOM 667 C CA . LEU A 1 88 ? -4.077 24.626 18.621 1.00 90.00 88 LEU A CA 1
ATOM 668 C C . LEU A 1 88 ? -4.480 24.816 17.149 1.00 90.00 88 LEU A C 1
ATOM 670 O O . LEU A 1 88 ? -5.625 25.178 16.875 1.00 90.00 88 LEU A O 1
ATOM 674 N N . ALA A 1 89 ? -3.573 24.583 16.197 1.00 86.38 89 ALA A N 1
ATOM 675 C CA . ALA A 1 89 ? -3.863 24.721 14.771 1.00 86.38 89 ALA A CA 1
ATOM 676 C C . ALA A 1 89 ? -5.087 23.879 14.360 1.00 86.38 89 ALA A C 1
ATOM 678 O O . ALA A 1 89 ? -5.164 22.687 14.657 1.00 86.38 89 ALA A O 1
ATOM 679 N N . ASN A 1 90 ? -6.035 24.498 13.649 1.00 85.56 90 ASN A N 1
ATOM 680 C CA . ASN A 1 90 ? -7.310 23.896 13.224 1.00 85.56 90 ASN A CA 1
ATOM 681 C C . ASN A 1 90 ? -8.241 23.437 14.367 1.00 85.56 90 ASN A C 1
ATOM 683 O O . ASN A 1 90 ? -9.174 22.671 14.121 1.00 85.56 90 ASN A O 1
ATOM 687 N N . ARG A 1 91 ? -8.026 23.905 15.603 1.00 90.00 91 ARG A N 1
ATOM 688 C CA . ARG A 1 91 ? -8.925 23.676 16.744 1.00 90.00 91 ARG A CA 1
ATOM 689 C C . ARG A 1 91 ? -9.658 24.968 17.117 1.00 90.00 91 ARG A C 1
ATOM 691 O O . ARG A 1 91 ? -9.197 26.060 16.806 1.00 90.00 91 ARG A O 1
ATOM 698 N N . THR A 1 92 ? -10.803 24.845 17.788 1.00 90.69 92 THR A N 1
ATOM 699 C CA . THR A 1 92 ? -11.623 25.999 18.229 1.00 90.69 92 THR A CA 1
ATOM 700 C C . THR A 1 92 ? -12.172 25.878 19.653 1.00 90.69 92 THR A C 1
ATOM 702 O O . THR A 1 92 ? -12.559 26.879 20.255 1.00 90.69 92 THR A O 1
ATOM 705 N N . ASN A 1 93 ? -12.206 24.664 20.209 1.00 93.50 93 ASN A N 1
ATOM 706 C CA . ASN A 1 93 ? -12.687 24.371 21.556 1.00 93.50 93 ASN A CA 1
ATOM 707 C C . ASN A 1 93 ? -11.984 23.111 22.075 1.00 93.50 93 ASN A C 1
ATOM 709 O O . ASN A 1 93 ? -12.168 22.031 21.502 1.00 93.50 93 ASN A O 1
ATOM 713 N N . VAL A 1 94 ? -11.170 23.254 23.122 1.00 95.19 94 VAL A N 1
ATOM 714 C CA . VAL A 1 94 ? -10.342 22.165 23.650 1.00 95.19 94 VAL A CA 1
ATOM 715 C C . VAL A 1 94 ? -10.493 21.984 25.156 1.00 95.19 94 VAL A C 1
ATOM 717 O O . VAL A 1 94 ? -10.644 22.940 25.919 1.00 95.19 94 VAL A O 1
ATOM 720 N N . LEU A 1 95 ? -10.425 20.723 25.569 1.00 95.19 95 LEU A N 1
ATOM 721 C CA . LEU A 1 95 ? -10.355 20.263 26.949 1.00 95.19 95 LEU A CA 1
ATOM 722 C C . LEU A 1 95 ? -8.898 19.925 27.245 1.00 95.19 95 LEU A C 1
ATOM 724 O O . LEU A 1 95 ? -8.277 19.198 26.471 1.00 95.19 95 LEU A O 1
ATOM 728 N N . VAL A 1 96 ? -8.356 20.432 28.347 1.00 97.12 96 VAL A N 1
ATOM 729 C CA . VAL A 1 96 ? -6.934 20.300 28.677 1.00 97.12 96 VAL A CA 1
ATOM 730 C C . VAL A 1 96 ? -6.767 19.736 30.079 1.00 97.12 96 VAL A C 1
ATOM 732 O O . VAL A 1 96 ? -7.443 20.157 31.022 1.00 97.12 96 VAL A O 1
ATOM 735 N N . ARG A 1 97 ? -5.830 18.798 30.223 1.00 97.25 97 ARG A N 1
ATOM 736 C CA . ARG A 1 97 ? -5.350 18.289 31.510 1.00 97.25 97 ARG A CA 1
ATOM 737 C C . ARG A 1 97 ? -3.840 18.465 31.599 1.00 97.25 97 ARG A C 1
ATOM 739 O O . ARG A 1 97 ? -3.120 18.108 30.677 1.00 97.25 97 ARG A O 1
ATOM 746 N N . VAL A 1 98 ? -3.367 18.961 32.735 1.00 97.75 98 VAL A N 1
ATOM 747 C CA . VAL A 1 98 ? -1.948 19.125 33.067 1.00 97.75 98 VAL A CA 1
ATOM 748 C C . VAL A 1 98 ? -1.665 18.380 34.360 1.00 97.75 98 VAL A C 1
ATOM 750 O O . VAL A 1 98 ? -2.387 18.558 35.339 1.00 97.75 98 VAL A O 1
ATOM 753 N N . GLN A 1 99 ? -0.624 17.559 34.386 1.00 97.38 99 GLN A N 1
ATOM 754 C CA . GLN A 1 99 ? -0.256 16.732 35.529 1.00 97.38 99 GLN A CA 1
ATOM 755 C C . GLN A 1 99 ? 1.205 16.947 35.891 1.00 97.38 99 GLN A C 1
ATOM 757 O O . GLN A 1 99 ? 2.097 16.693 35.085 1.00 97.38 99 GLN A O 1
ATOM 762 N N . ARG A 1 100 ? 1.450 17.386 37.126 1.00 96.00 100 ARG A N 1
ATOM 763 C CA . ARG A 1 100 ? 2.786 17.435 37.715 1.00 96.00 100 ARG A CA 1
ATOM 764 C C . ARG A 1 100 ? 3.019 16.161 38.509 1.00 96.00 100 ARG A C 1
ATOM 766 O O . ARG A 1 100 ? 2.535 16.044 39.632 1.00 96.00 100 ARG A O 1
ATOM 773 N N . ASP A 1 101 ? 3.774 15.236 37.938 1.00 95.12 101 ASP A N 1
ATOM 774 C CA . ASP A 1 101 ? 4.126 13.954 38.535 1.00 95.12 101 ASP A CA 1
ATOM 775 C C . ASP A 1 101 ? 5.532 14.002 39.139 1.00 95.12 101 ASP A C 1
ATOM 777 O O . ASP A 1 101 ? 6.547 13.873 38.450 1.00 95.12 101 ASP A O 1
ATOM 781 N N . VAL A 1 102 ? 5.581 14.188 40.458 1.00 93.25 102 VAL A N 1
ATOM 782 C CA . VAL A 1 102 ? 6.838 14.271 41.212 1.00 93.25 102 VAL A CA 1
ATOM 783 C C . VAL A 1 102 ? 7.592 12.952 41.235 1.00 93.25 102 VAL A C 1
ATOM 785 O O . VAL A 1 102 ? 8.817 12.962 41.160 1.00 93.25 102 VAL A O 1
ATOM 788 N N . ALA A 1 103 ? 6.881 11.827 41.309 1.00 92.81 103 ALA A N 1
ATOM 789 C CA . ALA A 1 103 ? 7.506 10.515 41.427 1.00 92.81 103 ALA A CA 1
ATOM 790 C C . ALA A 1 103 ? 8.287 10.150 40.157 1.00 92.81 103 ALA A C 1
ATOM 792 O O . ALA A 1 103 ? 9.346 9.533 40.244 1.00 92.81 103 ALA A O 1
ATOM 793 N N . ASN A 1 104 ? 7.787 10.578 38.996 1.00 91.50 104 ASN A N 1
ATOM 794 C CA . ASN A 1 104 ? 8.404 10.319 37.695 1.00 91.50 104 ASN A CA 1
ATOM 795 C C . ASN A 1 104 ? 9.159 11.528 37.117 1.00 91.50 104 ASN A C 1
ATOM 797 O O . ASN A 1 104 ? 9.546 11.499 35.950 1.00 91.50 104 ASN A O 1
ATOM 801 N N . SER A 1 105 ? 9.361 12.596 37.899 1.00 92.88 105 SER A N 1
ATOM 802 C CA . SER A 1 105 ? 10.024 13.836 37.461 1.00 92.88 105 SER A CA 1
ATOM 803 C C . SER A 1 105 ? 9.462 14.402 36.146 1.00 92.88 105 SER A C 1
ATOM 805 O O . SER A 1 105 ? 10.215 14.831 35.267 1.00 92.88 105 SER A O 1
ATOM 807 N N . LYS A 1 106 ? 8.131 14.393 35.990 1.00 93.94 106 LYS A N 1
ATOM 808 C CA . LYS A 1 106 ? 7.451 14.656 34.713 1.00 93.94 106 LYS A CA 1
ATOM 809 C C . LYS A 1 106 ? 6.315 15.670 34.849 1.00 93.94 106 LYS A C 1
ATOM 811 O O . LYS A 1 106 ? 5.503 15.586 35.765 1.00 93.94 106 LYS A O 1
ATOM 816 N N . LEU A 1 107 ? 6.220 16.586 33.890 1.00 96.31 107 LEU A N 1
ATOM 817 C CA . LEU A 1 107 ? 5.029 17.392 33.624 1.00 96.31 107 LEU A CA 1
ATOM 818 C C . LEU A 1 107 ? 4.367 16.848 32.356 1.00 96.31 107 LEU A C 1
ATOM 820 O O . LEU A 1 107 ? 4.971 16.930 31.288 1.00 96.31 107 LEU A O 1
ATOM 824 N N . SER A 1 108 ? 3.164 16.286 32.447 1.00 95.50 108 SER A N 1
ATOM 825 C CA . SER A 1 108 ? 2.431 15.801 31.272 1.00 95.50 108 SER A CA 1
ATOM 826 C C . SER A 1 108 ? 1.181 16.611 30.992 1.00 95.50 108 SER A C 1
ATOM 828 O O . SER A 1 108 ? 0.505 17.087 31.903 1.00 95.50 108 SER A O 1
ATOM 830 N N . CYS A 1 109 ? 0.902 16.802 29.708 1.00 96.75 109 CYS A N 1
ATOM 831 C CA . CYS A 1 109 ? -0.163 17.661 29.227 1.00 96.75 109 CYS A CA 1
ATOM 832 C C . CYS A 1 109 ? -0.913 16.953 28.116 1.00 96.75 109 CYS A C 1
ATOM 834 O O . CYS A 1 109 ? -0.311 16.417 27.186 1.00 96.75 109 CYS A O 1
ATOM 836 N N . GLU A 1 110 ? -2.226 16.951 28.248 1.00 95.62 110 GLU A N 1
ATOM 837 C CA . GLU A 1 110 ? -3.149 16.251 27.378 1.00 95.62 110 GLU A CA 1
ATOM 838 C C . GLU A 1 110 ? -4.191 17.237 26.864 1.00 95.62 110 GLU A C 1
ATOM 840 O O . GLU A 1 110 ? -4.709 18.047 27.639 1.00 95.62 110 GLU A O 1
ATOM 845 N N . GLU A 1 111 ? -4.518 17.151 25.580 1.00 94.94 111 GLU A N 1
ATOM 846 C CA . GLU A 1 111 ? -5.606 17.910 24.969 1.00 94.94 111 GLU A CA 1
ATOM 847 C C . GLU A 1 111 ? -6.565 17.012 24.198 1.00 94.94 111 GLU A C 1
ATOM 849 O O . GLU A 1 111 ? -6.158 16.032 23.577 1.00 94.94 111 GLU A O 1
ATOM 854 N N . TRP A 1 112 ? -7.837 17.404 24.194 1.00 93.56 112 TRP A N 1
ATOM 855 C CA . TRP A 1 112 ? -8.897 16.840 23.364 1.00 93.56 112 TRP A CA 1
ATOM 856 C C . TRP A 1 112 ? -9.719 17.972 22.762 1.00 93.56 112 TRP A C 1
ATOM 858 O O . TRP A 1 112 ? -9.860 19.037 23.361 1.00 93.56 112 TRP A O 1
ATOM 868 N N . ASN A 1 113 ? -10.330 17.729 21.611 1.00 91.75 113 ASN A N 1
ATOM 869 C CA . ASN A 1 113 ? -11.448 18.546 21.154 1.00 91.75 113 ASN A CA 1
ATOM 870 C C . ASN A 1 113 ? -12.649 18.353 22.099 1.00 91.75 113 ASN A C 1
ATOM 872 O O . ASN A 1 113 ? -12.755 17.339 22.794 1.00 91.75 113 ASN A O 1
ATOM 876 N N . SER A 1 114 ? -13.593 19.299 22.112 1.00 89.44 114 SER A N 1
ATOM 877 C CA . SER A 1 114 ? -14.802 19.186 22.950 1.00 89.44 114 SER A CA 1
ATOM 878 C C . SER A 1 114 ? -15.674 17.959 22.639 1.00 89.44 114 SER A C 1
ATOM 880 O O . SER A 1 114 ? -16.481 17.559 23.467 1.00 89.44 114 SER A O 1
ATOM 882 N N . ASP A 1 115 ? -15.521 17.354 21.459 1.00 88.00 115 ASP A N 1
ATOM 883 C CA . ASP A 1 115 ? -16.174 16.099 21.063 1.00 88.00 115 ASP A CA 1
ATOM 884 C C . ASP A 1 115 ? -15.393 14.841 21.500 1.00 88.00 115 ASP A C 1
ATOM 886 O O . ASP A 1 115 ? -15.694 13.734 21.059 1.00 88.00 115 ASP A O 1
ATOM 890 N N . GLY A 1 116 ? -14.364 14.993 22.340 1.00 85.69 116 GLY A N 1
ATOM 891 C CA . GLY A 1 116 ? -13.502 13.907 22.806 1.00 85.69 116 GLY A CA 1
ATOM 892 C C . GLY A 1 116 ? -12.510 13.376 21.764 1.00 85.69 116 GLY A C 1
ATOM 893 O O . GLY A 1 116 ? -11.679 12.534 22.108 1.00 85.69 116 GLY A O 1
ATOM 894 N N . GLY A 1 117 ? -12.562 13.858 20.517 1.00 85.50 117 GLY A N 1
ATOM 895 C CA . GLY A 1 117 ? -11.599 13.544 19.466 1.00 85.50 117 GLY A CA 1
ATOM 896 C C . GLY A 1 117 ? -10.296 14.341 19.594 1.00 85.50 117 GLY A C 1
ATOM 897 O O . GLY A 1 117 ? -10.100 15.120 20.526 1.00 85.50 117 GLY A O 1
ATOM 898 N N . GLY A 1 118 ? -9.379 14.159 18.638 1.00 84.69 118 GLY A N 1
ATOM 899 C CA . GLY A 1 118 ? -8.153 14.964 18.550 1.00 84.69 118 GLY A CA 1
ATOM 900 C C . GLY A 1 118 ? -7.228 14.851 19.767 1.00 84.69 118 GLY A C 1
ATOM 901 O O . GLY A 1 118 ? -6.601 15.845 20.133 1.00 84.69 118 GLY A O 1
ATOM 902 N N . TYR A 1 119 ? -7.170 13.686 20.420 1.00 88.25 119 TYR A N 1
ATOM 903 C CA . TYR A 1 119 ? -6.285 13.477 21.565 1.00 88.25 119 TYR A CA 1
ATOM 904 C C . TYR A 1 119 ? -4.821 13.726 21.185 1.00 88.25 119 TYR A C 1
ATOM 906 O O . TYR A 1 119 ? -4.311 13.104 20.251 1.00 88.25 119 TYR A O 1
ATOM 914 N N . ALA A 1 120 ? -4.141 14.604 21.918 1.00 86.94 120 ALA A N 1
ATOM 915 C CA . ALA A 1 120 ? -2.694 14.754 21.841 1.00 86.94 120 ALA A CA 1
ATOM 916 C C . ALA A 1 120 ? -2.093 14.823 23.244 1.00 86.94 120 ALA A C 1
ATOM 918 O O . ALA A 1 120 ? -2.715 15.320 24.183 1.00 86.94 120 ALA A O 1
ATOM 919 N N . GLN A 1 121 ? -0.867 14.320 23.368 1.00 91.19 121 GLN A N 1
ATOM 920 C CA . GLN A 1 121 ? -0.132 14.276 24.622 1.00 91.19 121 GLN A CA 1
ATOM 921 C C . GLN A 1 121 ? 1.294 14.775 24.403 1.00 91.19 121 GLN A C 1
ATOM 923 O O . GLN A 1 121 ? 1.988 14.330 23.488 1.00 91.19 121 GLN A O 1
ATOM 928 N N . VAL A 1 122 ? 1.746 15.668 25.278 1.00 91.00 122 VAL A N 1
ATOM 929 C CA . VAL A 1 122 ? 3.128 16.151 25.329 1.00 91.00 122 VAL A CA 1
ATOM 930 C C . VAL A 1 122 ? 3.607 16.084 26.772 1.00 91.00 122 VAL A C 1
ATOM 932 O O . VAL A 1 122 ? 2.872 16.427 27.695 1.00 91.00 122 VAL A O 1
ATOM 935 N N . SER A 1 123 ? 4.845 15.642 26.980 1.00 90.81 123 SER A N 1
ATOM 936 C CA . SER A 1 123 ? 5.469 15.611 28.304 1.00 90.81 123 SER A CA 1
ATOM 937 C C . SER A 1 123 ? 6.783 16.388 28.309 1.00 90.81 123 SER A C 1
ATOM 939 O O . SER A 1 123 ? 7.544 16.325 27.346 1.00 90.81 123 SER A O 1
ATOM 941 N N . GLY A 1 124 ? 7.054 17.090 29.408 1.00 89.12 124 GLY A N 1
ATOM 942 C CA . GLY A 1 124 ? 8.320 17.758 29.699 1.00 89.12 124 GLY A CA 1
ATOM 943 C C . GLY A 1 124 ? 8.967 17.186 30.959 1.00 89.12 124 GLY A C 1
ATOM 944 O O . GLY A 1 124 ? 8.284 16.892 31.940 1.00 89.12 124 GLY A O 1
ATOM 945 N N . ALA A 1 125 ? 10.290 17.030 30.945 1.00 90.56 125 ALA A N 1
ATOM 946 C CA . ALA A 1 125 ? 11.042 16.634 32.132 1.00 90.56 125 ALA A CA 1
ATOM 947 C C . ALA A 1 125 ? 11.115 17.791 33.139 1.00 90.56 125 ALA A C 1
ATOM 949 O O . ALA A 1 125 ? 11.343 18.942 32.762 1.00 90.56 125 ALA A O 1
ATOM 950 N N . MET A 1 126 ? 10.961 17.478 34.424 1.00 93.44 126 MET A N 1
ATOM 951 C CA . MET A 1 126 ? 11.239 18.420 35.506 1.00 93.44 126 MET A CA 1
ATOM 952 C C . MET A 1 126 ? 12.746 18.470 35.743 1.00 93.44 126 MET A C 1
ATOM 954 O O . MET A 1 126 ? 13.333 17.520 36.256 1.00 93.44 126 MET A O 1
ATOM 958 N N . THR A 1 127 ? 13.376 19.569 35.332 1.00 88.81 127 THR A N 1
ATOM 959 C CA . THR A 1 127 ? 14.839 19.731 35.362 1.00 88.81 127 THR A CA 1
ATOM 960 C C . THR A 1 127 ? 15.327 20.354 36.666 1.00 88.81 127 THR A C 1
ATOM 962 O O . THR A 1 127 ? 16.400 20.000 37.153 1.00 88.81 127 THR A O 1
ATOM 965 N N . HIS A 1 128 ? 14.524 21.237 37.267 1.00 85.31 128 HIS A N 1
ATOM 966 C CA . HIS A 1 128 ? 14.876 21.975 38.480 1.00 85.31 128 HIS A CA 1
ATOM 967 C C . HIS A 1 128 ? 13.651 22.196 39.387 1.00 85.31 128 HIS A C 1
ATOM 969 O O . HIS A 1 128 ? 13.175 23.324 39.492 1.00 85.31 128 HIS A O 1
ATOM 975 N N . PRO A 1 129 ? 13.118 21.152 40.054 1.00 84.75 129 PRO A N 1
ATOM 976 C CA . PRO A 1 129 ? 12.007 21.302 40.995 1.00 84.75 129 PRO A CA 1
ATOM 977 C C . PRO A 1 129 ? 12.418 22.131 42.220 1.00 84.75 129 PRO A C 1
ATOM 979 O O . PRO A 1 129 ? 13.232 21.701 43.039 1.00 84.75 129 PRO A O 1
ATOM 982 N N . ALA A 1 130 ? 11.818 23.310 42.368 1.00 85.38 130 ALA A N 1
ATOM 983 C CA . ALA A 1 130 ? 12.045 24.259 43.451 1.00 85.38 130 ALA A CA 1
ATOM 984 C C . ALA A 1 130 ? 10.732 24.642 44.153 1.00 85.38 130 ALA A C 1
ATOM 986 O O . ALA A 1 130 ? 9.641 24.600 43.579 1.00 85.38 130 ALA A O 1
ATOM 987 N N . ALA A 1 131 ? 10.822 24.996 45.438 1.00 81.50 131 ALA A N 1
ATOM 988 C CA . ALA A 1 131 ? 9.675 25.536 46.161 1.00 81.50 131 ALA A CA 1
ATOM 989 C C . ALA A 1 131 ? 9.346 26.933 45.611 1.00 81.50 131 ALA A C 1
ATOM 991 O O . ALA A 1 131 ? 10.242 27.766 45.480 1.00 81.50 131 ALA A O 1
ATOM 992 N N . THR A 1 132 ? 8.074 27.202 45.302 1.00 79.56 132 THR A N 1
ATOM 993 C CA . THR A 1 132 ? 7.644 28.559 44.933 1.00 79.56 132 THR A CA 1
ATOM 994 C C . THR A 1 132 ? 7.480 29.415 46.187 1.00 79.56 132 THR A C 1
ATOM 996 O O . THR A 1 132 ? 6.967 28.949 47.203 1.00 79.56 132 THR A O 1
ATOM 999 N N . THR A 1 133 ? 7.936 30.664 46.130 1.00 84.31 133 THR A N 1
ATOM 1000 C CA . THR A 1 133 ? 7.705 31.682 47.170 1.00 84.31 133 THR A CA 1
ATOM 1001 C C . THR A 1 133 ? 6.596 32.658 46.782 1.00 84.31 133 THR A C 1
ATOM 1003 O O . THR A 1 133 ? 6.242 33.536 47.566 1.00 84.31 133 THR A O 1
ATOM 1006 N N . ILE A 1 134 ? 6.052 32.508 45.573 1.00 85.94 134 ILE A N 1
ATOM 1007 C CA . ILE A 1 134 ? 5.035 33.379 44.995 1.00 85.94 134 ILE A CA 1
ATOM 1008 C C . ILE A 1 134 ? 3.676 32.702 45.186 1.00 85.94 134 ILE A C 1
ATOM 1010 O O . ILE A 1 134 ? 3.541 31.491 45.024 1.00 85.94 134 ILE A O 1
ATOM 1014 N N . SER A 1 135 ? 2.673 33.487 45.563 1.00 91.19 135 SER A N 1
ATOM 1015 C CA . SER A 1 135 ? 1.287 33.049 45.741 1.00 91.19 135 SER A CA 1
ATOM 1016 C C . SER A 1 135 ? 0.354 33.992 44.999 1.00 91.19 135 SER A C 1
ATOM 1018 O O . SER A 1 135 ? 0.659 35.181 44.890 1.00 91.19 135 SER A O 1
ATOM 1020 N N . GLY A 1 136 ? -0.805 33.495 44.586 1.00 92.50 136 GLY A N 1
ATOM 1021 C CA . GLY A 1 136 ? -1.791 34.263 43.835 1.00 92.50 136 GLY A CA 1
ATOM 1022 C C . GLY A 1 136 ? -2.162 33.579 42.527 1.00 92.50 136 GLY A C 1
ATOM 1023 O O . GLY A 1 136 ? -1.353 32.914 41.888 1.00 92.50 136 GLY A O 1
ATOM 1024 N N . GLY A 1 137 ? -3.429 33.708 42.163 1.00 93.75 137 GLY A N 1
ATOM 1025 C CA . GLY A 1 137 ? -3.955 33.257 40.889 1.00 93.75 137 GLY A CA 1
ATOM 1026 C C . GLY A 1 137 ? -4.404 34.451 40.063 1.00 93.75 137 GLY A C 1
ATOM 1027 O O . GLY A 1 137 ? -4.908 35.439 40.608 1.00 93.75 137 GLY A O 1
ATOM 1028 N N . SER A 1 138 ? -4.230 34.380 38.746 1.00 93.00 138 SER A N 1
ATOM 1029 C CA . SER A 1 138 ? -4.707 35.428 37.843 1.00 93.00 138 SER A CA 1
ATOM 1030 C C . SER A 1 138 ? -5.217 34.888 36.514 1.00 93.00 138 SER A C 1
ATOM 1032 O O . SER A 1 138 ? -4.728 33.878 36.018 1.00 93.00 138 SER A O 1
ATOM 1034 N N . PHE A 1 139 ? -6.164 35.604 35.916 1.00 93.25 139 PHE A N 1
ATOM 1035 C CA . PHE A 1 139 ? -6.703 35.380 34.578 1.00 93.25 139 PHE A CA 1
ATOM 1036 C C . PHE A 1 139 ? -6.452 36.598 33.689 1.00 93.25 139 PHE A C 1
ATOM 1038 O O . PHE A 1 139 ? -6.518 37.735 34.165 1.00 93.25 139 PHE A O 1
ATOM 1045 N N . GLY A 1 140 ? -6.226 36.351 32.399 1.00 89.31 140 GLY A N 1
ATOM 1046 C CA . GLY A 1 140 ? -6.158 37.382 31.365 1.00 89.31 140 GLY A CA 1
ATOM 1047 C C . GLY A 1 140 ? -4.907 38.268 31.396 1.00 89.31 140 GLY A C 1
ATOM 1048 O O . GLY A 1 140 ? -4.061 38.213 32.296 1.00 89.31 140 GLY A O 1
ATOM 1049 N N . SER A 1 141 ? -4.786 39.096 30.362 1.00 87.06 141 SER A N 1
ATOM 1050 C CA . SER A 1 141 ? -3.754 40.122 30.198 1.00 87.06 141 SER A CA 1
ATOM 1051 C C . SER A 1 141 ? -4.254 41.222 29.251 1.00 87.06 141 SER A C 1
ATOM 1053 O O . SER A 1 141 ? -5.370 41.161 28.732 1.00 87.06 141 SER A O 1
ATOM 1055 N N . SER A 1 142 ? -3.413 42.216 28.959 1.00 85.56 142 SER A N 1
ATOM 1056 C CA . SER A 1 142 ? -3.688 43.229 27.932 1.00 85.56 142 SER A CA 1
ATOM 1057 C C . SER A 1 142 ? -3.771 42.682 26.500 1.00 85.56 142 SER A C 1
ATOM 1059 O O . SER A 1 142 ? -4.203 43.419 25.620 1.00 85.56 142 SER A O 1
ATOM 1061 N N . LEU A 1 143 ? -3.379 41.429 26.246 1.00 84.06 143 LEU A N 1
ATOM 1062 C CA . LEU A 1 143 ? -3.374 40.810 24.911 1.00 84.06 143 LEU A CA 1
ATOM 1063 C C . LEU A 1 143 ? -4.217 39.530 24.819 1.00 84.06 143 LEU A C 1
ATOM 1065 O O . LEU A 1 143 ? -4.391 38.996 23.726 1.00 84.06 143 LEU A O 1
ATOM 1069 N N . THR A 1 144 ? -4.744 39.031 25.936 1.00 87.12 144 THR A N 1
ATOM 1070 C CA . THR A 1 144 ? -5.508 37.780 25.953 1.00 87.12 144 THR A CA 1
ATOM 1071 C C . THR A 1 144 ? -6.890 37.964 25.354 1.00 87.12 144 THR A C 1
ATOM 1073 O O . THR A 1 144 ? -7.649 38.845 25.755 1.00 87.12 144 THR A O 1
ATOM 1076 N N . ARG A 1 145 ? -7.228 37.086 24.412 1.00 90.19 145 ARG A N 1
ATOM 1077 C CA . ARG A 1 145 ? -8.565 36.966 23.843 1.00 90.19 145 ARG A CA 1
ATOM 1078 C C . ARG A 1 145 ? -8.911 35.481 23.778 1.00 90.19 145 ARG A C 1
ATOM 1080 O O . ARG A 1 145 ? -8.427 34.794 22.883 1.00 90.19 145 ARG A O 1
ATOM 1087 N N . ALA A 1 146 ? -9.632 34.997 24.786 1.00 92.75 146 ALA A N 1
ATOM 1088 C CA . ALA A 1 146 ? -10.009 33.593 24.959 1.00 92.75 146 ALA A CA 1
ATOM 1089 C C . ALA A 1 146 ? -11.119 33.460 26.008 1.00 92.75 146 ALA A C 1
ATOM 1091 O O . ALA A 1 146 ? -11.369 34.379 26.794 1.00 92.75 146 ALA A O 1
ATOM 1092 N N . GLN A 1 147 ? -11.755 32.296 26.061 1.00 93.56 147 GLN A N 1
ATOM 1093 C CA . GLN A 1 147 ? -12.811 32.010 27.018 1.00 93.56 147 GLN A CA 1
ATOM 1094 C C . GLN A 1 147 ? -12.517 30.718 27.758 1.00 93.56 147 GLN A C 1
ATOM 1096 O O . GLN A 1 147 ? -11.998 29.766 27.174 1.00 93.56 147 GLN A O 1
ATOM 1101 N N . LEU A 1 148 ? -12.825 30.711 29.055 1.00 94.19 148 LEU A N 1
ATOM 1102 C CA . LEU A 1 148 ? -12.611 29.567 29.934 1.00 94.19 148 LEU A CA 1
ATOM 1103 C C . LEU A 1 148 ? -13.949 28.991 30.376 1.00 94.19 148 LEU A C 1
ATOM 1105 O O . LEU A 1 148 ? -14.701 29.677 31.063 1.00 94.19 148 LEU A O 1
ATOM 1109 N N . GLY A 1 149 ? -14.216 27.738 30.008 1.00 92.69 149 GLY A N 1
ATOM 1110 C CA . GLY A 1 149 ? -15.441 27.036 30.410 1.00 92.69 149 GLY A CA 1
ATOM 1111 C C . GLY A 1 149 ? -15.406 26.578 31.866 1.00 92.69 149 GLY A C 1
ATOM 1112 O O . GLY A 1 149 ? -16.397 26.664 32.570 1.00 92.69 149 GLY A O 1
ATOM 1113 N N . PHE A 1 150 ? -14.244 26.141 32.349 1.00 93.69 150 PHE A N 1
ATOM 1114 C CA . PHE A 1 150 ? -13.994 25.836 33.759 1.00 93.69 150 PHE A CA 1
ATOM 1115 C C . PHE A 1 150 ? -12.485 25.847 34.027 1.00 93.69 150 PHE A C 1
ATOM 1117 O O . PHE A 1 150 ? -11.686 25.730 33.094 1.00 93.69 150 PHE A O 1
ATOM 1124 N N . LEU A 1 151 ? -12.089 25.958 35.296 1.00 95.62 151 LEU A N 1
ATOM 1125 C CA . LEU A 1 151 ? -10.717 25.728 35.759 1.00 95.62 151 LEU A CA 1
ATOM 1126 C C . LEU A 1 151 ? -10.753 25.052 37.125 1.00 95.62 151 LEU A C 1
ATOM 1128 O O . LEU A 1 151 ? -11.387 25.547 38.058 1.00 95.62 151 LEU A O 1
ATOM 1132 N N . ARG A 1 152 ? -10.015 23.955 37.275 1.00 94.88 152 ARG A N 1
ATOM 1133 C CA . ARG A 1 152 ? -9.937 23.233 38.545 1.00 94.88 152 ARG A CA 1
ATOM 1134 C C . ARG A 1 152 ? -8.582 22.604 38.799 1.00 94.88 152 ARG A C 1
ATOM 1136 O O . ARG A 1 152 ? -7.819 22.341 37.871 1.00 94.88 152 ARG A O 1
ATOM 1143 N N . MET A 1 153 ? -8.318 22.333 40.072 1.00 96.06 153 MET A N 1
ATOM 1144 C CA . MET A 1 153 ? -7.071 21.746 40.544 1.00 96.06 153 MET A CA 1
ATOM 1145 C C . MET A 1 153 ? -7.324 20.625 41.555 1.00 96.06 153 MET A C 1
ATOM 1147 O O . MET A 1 153 ? -8.167 20.750 42.449 1.00 96.06 153 MET A O 1
ATOM 1151 N N . PHE A 1 154 ? -6.548 19.552 41.418 1.00 96.44 154 PHE A N 1
ATOM 1152 C CA . PHE A 1 154 ? -6.569 18.360 42.254 1.00 96.44 154 PHE A CA 1
ATOM 1153 C C . PHE A 1 154 ? -5.194 18.069 42.856 1.00 96.44 154 PHE A C 1
ATOM 1155 O O . PHE A 1 154 ? -4.174 18.364 42.235 1.00 96.44 154 PHE A O 1
ATOM 1162 N N . ASP A 1 155 ? -5.164 17.402 44.006 1.00 95.00 155 ASP A N 1
ATOM 1163 C CA . ASP A 1 155 ? -3.954 16.817 44.613 1.00 95.00 155 ASP A CA 1
ATOM 1164 C C . ASP A 1 155 ? -3.673 15.364 44.162 1.00 95.00 155 ASP A C 1
ATOM 1166 O O . ASP A 1 155 ? -2.767 14.710 44.678 1.00 95.00 155 ASP A O 1
ATOM 1170 N N . THR A 1 156 ? -4.428 14.857 43.179 1.00 95.44 156 THR A N 1
ATOM 1171 C CA . THR A 1 156 ? -4.329 13.490 42.639 1.00 95.44 156 THR A CA 1
ATOM 1172 C C . THR A 1 156 ? -4.103 13.478 41.128 1.00 95.44 156 THR A C 1
ATOM 1174 O O . THR A 1 156 ? -4.560 14.366 40.405 1.00 95.44 156 THR A O 1
ATOM 1177 N N . LEU A 1 157 ? -3.444 12.429 40.629 1.00 95.94 157 LEU A N 1
ATOM 1178 C CA . LEU A 1 157 ? -3.245 12.188 39.195 1.00 95.94 157 LEU A CA 1
ATOM 1179 C C . LEU A 1 157 ? -4.248 11.180 38.639 1.00 95.94 157 LEU A C 1
ATOM 1181 O O . LEU A 1 157 ? -4.846 10.397 39.376 1.00 95.94 157 LEU A O 1
ATOM 1185 N N . LEU A 1 158 ? -4.382 11.182 37.319 1.00 93.62 158 LEU A N 1
ATOM 1186 C CA . LEU A 1 158 ? -5.034 10.145 36.534 1.00 93.62 158 LEU A CA 1
ATOM 1187 C C . LEU A 1 158 ? -4.020 9.490 35.589 1.00 93.62 158 LEU A C 1
ATOM 1189 O O . LEU A 1 158 ? -3.046 10.136 35.189 1.00 93.62 158 LEU A O 1
ATOM 1193 N N . PRO A 1 159 ? -4.255 8.232 35.182 1.00 89.69 159 PRO A N 1
ATOM 1194 C CA . PRO A 1 159 ? -3.541 7.654 34.054 1.00 89.69 159 PRO A CA 1
ATOM 1195 C C . PRO A 1 159 ? -3.693 8.527 32.801 1.00 89.69 159 PRO A C 1
ATOM 1197 O O . PRO A 1 159 ? -4.785 9.033 32.516 1.00 89.69 159 PRO A O 1
ATOM 1200 N N . GLU A 1 160 ? -2.606 8.679 32.051 1.00 84.44 160 GLU A N 1
ATOM 1201 C CA . GLU A 1 160 ? -2.613 9.329 30.736 1.00 84.44 160 GLU A CA 1
ATOM 1202 C C . GLU A 1 160 ? -3.509 8.539 29.767 1.00 84.44 160 GLU A C 1
ATOM 1204 O O . GLU A 1 160 ? -3.615 7.313 29.851 1.00 84.44 160 GLU A O 1
ATOM 1209 N N . GLY A 1 161 ? -4.218 9.242 28.889 1.00 80.69 161 GLY A N 1
ATOM 1210 C CA . GLY A 1 161 ? -5.213 8.689 27.969 1.00 80.69 161 GLY A CA 1
ATOM 1211 C C . GLY A 1 161 ? -6.549 8.342 28.633 1.00 80.69 161 GLY A C 1
ATOM 1212 O O . GLY A 1 161 ? -7.430 7.769 27.988 1.00 80.69 161 GLY A O 1
ATOM 1213 N N . SER A 1 162 ? -6.729 8.665 29.919 1.00 85.62 162 SER A N 1
ATOM 1214 C CA . SER A 1 162 ? -8.027 8.531 30.588 1.00 85.62 162 SER A CA 1
ATOM 1215 C C . SER A 1 162 ? -9.052 9.532 30.042 1.00 85.62 162 SER A C 1
ATOM 1217 O O . SER A 1 162 ? -8.714 10.462 29.314 1.00 85.62 162 SER A O 1
ATOM 1219 N N . ARG A 1 163 ? -10.330 9.331 30.396 1.00 87.25 163 ARG A N 1
ATOM 1220 C CA . ARG A 1 163 ? -11.467 10.131 29.909 1.00 87.25 163 ARG A CA 1
ATOM 1221 C C . ARG A 1 163 ? -11.166 11.644 29.954 1.00 87.25 163 ARG A C 1
ATOM 1223 O O . ARG A 1 163 ? -10.649 12.092 30.986 1.00 87.25 163 ARG A O 1
ATOM 1230 N N . PRO A 1 164 ? -11.522 12.420 28.909 1.00 90.38 164 PRO A N 1
ATOM 1231 C CA . PRO A 1 164 ? -11.316 13.866 28.894 1.00 90.38 164 PRO A CA 1
ATOM 1232 C C . PRO A 1 164 ? -11.941 14.566 30.113 1.00 90.38 164 PRO A C 1
ATOM 1234 O O . PRO A 1 164 ? -12.921 14.064 30.679 1.00 90.38 164 PRO A O 1
ATOM 1237 N N . PRO A 1 165 ? -11.408 15.727 30.530 1.00 92.00 165 PRO A N 1
ATOM 1238 C CA . PRO A 1 165 ? -12.052 16.579 31.523 1.00 92.00 165 PRO A CA 1
ATOM 1239 C C . PRO A 1 165 ? -13.485 16.964 31.125 1.00 92.00 165 PRO A C 1
ATOM 1241 O O . PRO A 1 165 ? -13.735 17.340 29.988 1.00 92.00 165 PRO A O 1
ATOM 1244 N N . THR A 1 166 ? -14.419 16.922 32.074 1.00 88.62 166 THR A N 1
ATOM 1245 C CA . THR A 1 166 ? -15.821 17.345 31.882 1.00 88.62 166 THR A CA 1
ATOM 1246 C C . THR A 1 166 ? -16.145 18.584 32.713 1.00 88.62 166 THR A C 1
ATOM 1248 O O . THR A 1 166 ? -15.405 18.886 33.648 1.00 88.62 166 THR A O 1
ATOM 1251 N N . THR A 1 167 ? -17.246 19.282 32.438 1.00 80.69 167 THR A N 1
ATOM 1252 C CA . THR A 1 167 ? -17.656 20.463 33.224 1.00 80.69 167 THR A CA 1
ATOM 1253 C C . THR A 1 167 ? -18.106 20.112 34.646 1.00 80.69 167 THR A C 1
ATOM 1255 O O . THR A 1 167 ? -17.681 20.764 35.591 1.00 80.69 167 THR A O 1
ATOM 1258 N N . ALA A 1 168 ? -18.847 19.015 34.835 1.00 82.44 168 ALA A N 1
ATOM 1259 C CA . ALA A 1 168 ? -19.408 18.614 36.134 1.00 82.44 168 ALA A CA 1
ATOM 1260 C C . ALA A 1 168 ? -18.396 18.096 37.188 1.00 82.44 168 ALA A C 1
ATOM 1262 O O . ALA A 1 168 ? -18.788 17.694 38.284 1.00 82.44 168 ALA A O 1
ATOM 1263 N N . GLY A 1 169 ? -17.098 18.026 36.879 1.00 82.94 169 GLY A N 1
ATOM 1264 C CA . GLY A 1 169 ? -16.087 17.542 37.830 1.00 82.94 169 GLY A CA 1
ATOM 1265 C C . GLY A 1 169 ? -15.708 18.579 38.900 1.00 82.94 169 GLY A C 1
ATOM 1266 O O . GLY A 1 169 ? -15.713 19.780 38.643 1.00 82.94 169 GLY A O 1
ATOM 1267 N N . LEU A 1 170 ? -15.310 18.099 40.084 1.00 89.00 170 LEU A N 1
ATOM 1268 C CA . LEU A 1 170 ? -15.064 18.922 41.276 1.00 89.00 170 LEU A CA 1
ATOM 1269 C C . LEU A 1 170 ? -13.606 18.822 41.756 1.00 89.00 170 LEU A C 1
ATOM 1271 O O . LEU A 1 170 ? -13.213 17.813 42.343 1.00 89.00 170 LEU A O 1
ATOM 1275 N N . GLY A 1 171 ? -12.803 19.864 41.525 1.00 91.25 171 GLY A N 1
ATOM 1276 C CA . GLY A 1 171 ? -11.448 19.983 42.081 1.00 91.25 171 GLY A CA 1
ATOM 1277 C C . GLY A 1 171 ? -11.444 20.189 43.601 1.00 91.25 171 GLY A C 1
ATOM 1278 O O . GLY A 1 171 ? -12.268 20.931 44.128 1.00 91.25 171 GLY A O 1
ATOM 1279 N N . ASN A 1 172 ? -10.505 19.562 44.320 1.00 93.31 172 ASN A N 1
ATOM 1280 C CA . ASN A 1 172 ? -10.402 19.665 45.787 1.00 93.31 172 ASN A CA 1
ATOM 1281 C C . ASN A 1 172 ? -9.403 20.732 46.280 1.00 93.31 172 ASN A C 1
ATOM 1283 O O . ASN A 1 172 ? -9.422 21.105 47.460 1.00 93.31 172 ASN A O 1
ATOM 1287 N N . LEU A 1 173 ? -8.534 21.230 45.393 1.00 93.19 173 LEU A N 1
ATOM 1288 C CA . LEU A 1 173 ? -7.653 22.368 45.670 1.00 93.19 173 LEU A CA 1
ATOM 1289 C C . LEU A 1 173 ? -8.243 23.687 45.153 1.00 93.19 173 LEU A C 1
ATOM 1291 O O . LEU A 1 173 ? -8.039 24.719 45.788 1.00 93.19 173 LEU A O 1
ATOM 1295 N N . LEU A 1 174 ? -8.959 23.652 44.026 1.00 94.75 174 LEU A N 1
ATOM 1296 C CA . LEU A 1 174 ? -9.603 24.803 43.386 1.00 94.75 174 LEU A CA 1
ATOM 1297 C C . LEU A 1 174 ? -10.702 24.308 42.437 1.00 94.75 174 LEU A C 1
ATOM 1299 O O . LEU A 1 174 ? -10.457 23.331 41.724 1.00 94.75 174 LEU A O 1
ATOM 1303 N N . ASN A 1 175 ? -11.864 24.969 42.378 1.00 94.50 175 ASN A N 1
ATOM 1304 C CA . ASN A 1 175 ? -12.903 24.625 41.402 1.00 94.50 175 ASN A CA 1
ATOM 1305 C C . ASN A 1 175 ? -13.754 25.829 40.960 1.00 94.50 175 ASN A C 1
ATOM 1307 O O . ASN A 1 175 ? -14.621 26.294 41.702 1.00 94.50 175 ASN A O 1
ATOM 1311 N N . PHE A 1 176 ? -13.558 26.278 39.720 1.00 93.50 176 PHE A N 1
ATOM 1312 C CA . PHE A 1 176 ? -14.359 27.309 39.062 1.00 93.50 176 PHE A CA 1
ATOM 1313 C C . PHE A 1 176 ? -15.135 26.723 37.883 1.00 93.50 176 PHE A C 1
ATOM 1315 O O . PHE A 1 176 ? -14.521 26.219 36.943 1.00 93.50 176 PHE A O 1
ATOM 1322 N N . THR A 1 177 ? -16.465 26.835 37.913 1.00 88.94 177 THR A N 1
ATOM 1323 C CA . THR A 1 177 ? -17.352 26.446 36.797 1.00 88.94 177 THR A CA 1
ATOM 1324 C C . THR A 1 177 ? -17.814 27.636 35.955 1.00 88.94 177 THR A C 1
ATOM 1326 O O . THR A 1 177 ? -18.343 27.443 34.879 1.00 88.94 177 THR A O 1
ATOM 1329 N N . PHE A 1 178 ? -17.591 28.870 36.431 1.00 91.06 178 PHE A N 1
ATOM 1330 C CA . PHE A 1 178 ? -17.897 30.128 35.735 1.00 91.06 178 PHE A CA 1
ATOM 1331 C C . PHE A 1 178 ? -19.370 30.365 35.349 1.00 91.06 178 PHE A C 1
ATOM 1333 O O . PHE A 1 178 ? -19.649 31.309 34.614 1.00 91.06 178 PHE A O 1
ATOM 1340 N N . ASP A 1 179 ? -20.318 29.630 35.941 1.00 87.69 179 ASP A N 1
ATOM 1341 C CA . ASP A 1 179 ? -21.771 29.718 35.695 1.00 87.69 179 ASP A CA 1
ATOM 1342 C C . ASP A 1 179 ? -22.422 31.014 36.216 1.00 87.69 179 ASP A C 1
ATOM 1344 O O . ASP A 1 179 ? -23.284 31.020 37.097 1.00 87.69 179 ASP A O 1
ATOM 1348 N N . GLY A 1 180 ? -21.965 32.156 35.703 1.00 86.88 180 GLY A N 1
ATOM 1349 C CA . GLY A 1 180 ? -22.407 33.494 36.088 1.00 86.88 180 GLY A CA 1
ATOM 1350 C C . GLY A 1 180 ? -21.793 33.997 37.395 1.00 86.88 180 GLY A C 1
ATOM 1351 O O . GLY A 1 180 ? -22.140 35.087 37.851 1.00 86.88 180 GLY A O 1
ATOM 1352 N N . THR A 1 181 ? -20.883 33.234 38.011 1.00 87.19 181 THR A N 1
ATOM 1353 C CA . THR A 1 181 ? -20.221 33.605 39.270 1.00 87.19 181 THR A CA 1
ATOM 1354 C C . THR A 1 181 ? -18.723 33.293 39.246 1.00 87.19 181 THR A C 1
ATOM 1356 O O . THR A 1 181 ? -18.262 32.413 38.525 1.00 87.19 181 THR A O 1
ATOM 1359 N N . GLY A 1 182 ? -17.950 34.014 40.064 1.00 88.19 182 GLY A N 1
ATOM 1360 C CA . GLY A 1 182 ? -16.528 33.746 40.312 1.00 88.19 182 GLY A CA 1
ATOM 1361 C C . GLY A 1 182 ? -16.265 32.919 41.576 1.00 88.19 182 GLY A C 1
ATOM 1362 O O . GLY A 1 182 ? -15.211 33.074 42.187 1.00 88.19 182 GLY A O 1
ATOM 1363 N N . GLN A 1 183 ? -17.240 32.135 42.044 1.00 91.44 183 GLN A N 1
ATOM 1364 C CA . GLN A 1 183 ? -17.134 31.399 43.308 1.00 91.44 183 GLN A CA 1
ATOM 1365 C C . GLN A 1 183 ? -16.274 30.138 43.160 1.00 91.44 183 GLN A C 1
ATOM 1367 O O . GLN A 1 183 ? -16.448 29.366 42.219 1.00 91.44 183 GLN A O 1
ATOM 1372 N N . ASP A 1 184 ? -15.379 29.911 44.122 1.00 93.50 184 ASP A N 1
ATOM 1373 C CA . ASP A 1 184 ? -14.632 28.662 44.260 1.00 93.50 184 ASP A CA 1
ATOM 1374 C C . ASP A 1 184 ? -15.483 27.624 44.999 1.00 93.50 184 ASP A C 1
ATOM 1376 O O . ASP A 1 184 ? -15.705 27.699 46.210 1.00 93.50 184 ASP A O 1
ATOM 1380 N N . THR A 1 185 ? -15.933 26.620 44.259 1.00 90.44 185 THR A N 1
ATOM 1381 C CA . THR A 1 185 ? -16.818 25.559 44.758 1.00 90.44 185 THR A CA 1
ATOM 1382 C C . THR A 1 185 ? -16.061 24.375 45.366 1.00 90.44 185 THR A C 1
ATOM 1384 O O . THR A 1 185 ? -16.688 23.428 45.831 1.00 90.44 185 THR A O 1
ATOM 1387 N N . SER A 1 186 ? -14.724 24.432 45.451 1.00 90.50 186 SER A N 1
ATOM 1388 C CA . SER A 1 186 ? -13.913 23.394 46.116 1.00 90.50 186 SER A CA 1
ATOM 1389 C C . SER A 1 186 ? -14.066 23.372 47.646 1.00 90.50 186 SER A C 1
ATOM 1391 O O . SER A 1 186 ? -13.530 22.492 48.320 1.00 90.50 186 SER A O 1
ATOM 1393 N N . GLY A 1 187 ? -14.749 24.371 48.218 1.00 88.38 187 GLY A N 1
ATOM 1394 C CA . GLY A 1 187 ? -14.858 24.575 49.665 1.00 88.38 187 GLY A CA 1
ATOM 1395 C C . GLY A 1 187 ? -13.655 25.294 50.285 1.00 88.38 187 GLY A C 1
ATOM 1396 O O . GLY A 1 187 ? -13.609 25.464 51.503 1.00 88.38 187 GLY A O 1
ATOM 1397 N N . ARG A 1 188 ? -12.680 25.739 49.475 1.00 90.88 188 ARG A N 1
ATOM 1398 C CA . ARG A 1 188 ? -11.505 26.506 49.933 1.00 90.88 188 ARG A CA 1
ATOM 1399 C C . ARG A 1 188 ? -11.715 28.024 49.922 1.00 90.88 188 ARG A C 1
ATOM 1401 O O . ARG A 1 188 ? -10.868 28.736 50.456 1.00 90.88 188 ARG A O 1
ATOM 1408 N N . GLY A 1 189 ? -12.824 28.510 49.359 1.00 88.94 189 GLY A N 1
ATOM 1409 C CA . GLY A 1 189 ? -13.223 29.923 49.392 1.00 88.94 189 GLY A CA 1
ATOM 1410 C C . GLY A 1 189 ? -12.318 30.856 48.581 1.00 88.94 189 GLY A C 1
ATOM 1411 O O . GLY A 1 189 ? -12.245 32.049 48.875 1.00 88.94 189 GLY A O 1
ATOM 1412 N N . ARG A 1 190 ? -11.610 30.336 47.571 1.00 91.88 190 ARG A N 1
ATOM 1413 C CA . ARG A 1 190 ? -10.658 31.078 46.726 1.00 91.88 190 ARG A CA 1
ATOM 1414 C C . ARG A 1 190 ? -11.367 31.871 45.623 1.00 91.88 190 ARG A C 1
ATOM 1416 O O . ARG A 1 190 ? -11.036 31.747 44.452 1.00 91.88 190 ARG A O 1
ATOM 1423 N N . ASN A 1 191 ? -12.367 32.665 45.992 1.00 92.94 191 ASN A N 1
ATOM 1424 C CA . ASN A 1 191 ? -13.232 33.372 45.046 1.00 92.94 191 ASN A CA 1
ATOM 1425 C C . ASN A 1 191 ? -12.470 34.386 44.179 1.00 92.94 191 ASN A C 1
ATOM 1427 O O . ASN A 1 191 ? -11.492 35.000 44.610 1.00 92.94 191 ASN A O 1
ATOM 1431 N N . ILE A 1 192 ? -12.966 34.588 42.962 1.00 90.56 192 ILE A N 1
ATOM 1432 C CA . ILE A 1 192 ? -12.404 35.499 41.969 1.00 90.56 192 ILE A CA 1
ATOM 1433 C C . ILE A 1 192 ? -12.900 36.921 42.214 1.00 90.56 192 ILE A C 1
ATOM 1435 O O . ILE A 1 192 ? -14.100 37.170 42.337 1.00 90.56 192 ILE A O 1
ATOM 1439 N N . THR A 1 193 ? -11.972 37.873 42.185 1.00 85.94 193 THR A N 1
ATOM 1440 C CA . THR A 1 193 ? -12.281 39.297 42.040 1.00 85.94 193 THR A CA 1
ATOM 1441 C C . THR A 1 193 ? -12.352 39.630 40.550 1.00 85.94 193 THR A C 1
ATOM 1443 O O . THR A 1 193 ? -11.330 39.626 39.864 1.00 85.94 193 THR A O 1
ATOM 1446 N N . LEU A 1 194 ? -13.562 39.861 40.034 1.00 76.44 194 LEU A N 1
ATOM 1447 C CA . LEU A 1 194 ? -13.817 40.108 38.610 1.00 76.44 194 LEU A CA 1
ATOM 1448 C C . LEU A 1 194 ? -13.587 41.591 38.268 1.00 76.44 194 LEU A C 1
ATOM 1450 O O . LEU A 1 194 ? -14.274 42.454 38.815 1.00 76.44 194 LEU A O 1
ATOM 1454 N N . ALA A 1 195 ? -12.658 41.895 37.351 1.00 77.44 195 ALA A N 1
ATOM 1455 C CA . ALA A 1 195 ? -12.441 43.248 36.832 1.00 77.44 195 ALA A CA 1
ATOM 1456 C C . ALA A 1 195 ? -12.468 43.266 35.291 1.00 77.44 195 ALA A C 1
ATOM 1458 O O . ALA A 1 195 ? -11.560 42.786 34.612 1.00 77.44 195 ALA A O 1
ATOM 1459 N N . GLY A 1 196 ? -13.536 43.836 34.722 1.00 75.38 196 GLY A N 1
ATOM 1460 C CA . GLY A 1 196 ? -13.704 43.951 33.266 1.00 75.38 196 GLY A CA 1
ATOM 1461 C C . GLY A 1 196 ? -14.004 42.633 32.541 1.00 75.38 196 GLY A C 1
ATOM 1462 O O . GLY A 1 196 ? -13.969 42.607 31.315 1.00 75.38 196 GLY A O 1
ATOM 1463 N N . THR A 1 197 ? -14.295 41.552 33.270 1.00 81.31 197 THR A N 1
ATOM 1464 C CA . THR A 1 197 ? -14.699 40.251 32.721 1.00 81.31 197 THR A CA 1
ATOM 1465 C C . THR A 1 197 ? -16.224 40.105 32.698 1.00 81.31 197 THR A C 1
ATOM 1467 O O . THR A 1 197 ? -16.937 40.702 33.507 1.00 81.31 197 THR A O 1
ATOM 1470 N N . SER A 1 198 ? -16.732 39.300 31.768 1.00 90.69 198 SER A N 1
ATOM 1471 C CA . SER A 1 198 ? -18.149 38.930 31.659 1.00 90.69 198 SER A CA 1
ATOM 1472 C C . SER A 1 198 ? -18.294 37.413 31.512 1.00 90.69 198 SER A C 1
ATOM 1474 O O . SER A 1 198 ? -17.299 36.689 31.509 1.00 90.69 198 SER A O 1
ATOM 1476 N N . PHE A 1 199 ? -19.531 36.930 31.414 1.00 92.19 199 PHE A N 1
ATOM 1477 C CA . PHE A 1 199 ? -19.836 35.521 31.188 1.00 92.19 199 PHE A CA 1
ATOM 1478 C C . PHE A 1 199 ? -20.604 35.352 29.875 1.00 92.19 199 PHE A C 1
ATOM 1480 O O . PHE A 1 199 ? -21.410 36.214 29.517 1.00 92.19 199 PHE A O 1
ATOM 1487 N N . GLN A 1 200 ? -20.366 34.251 29.164 1.00 93.19 200 GLN A N 1
ATOM 1488 C CA . GLN A 1 200 ? -21.091 33.887 27.939 1.00 93.19 200 GLN A CA 1
ATOM 1489 C C . GLN A 1 200 ? -21.421 32.397 27.934 1.00 93.19 200 GLN A C 1
ATOM 1491 O O . GLN A 1 200 ? -20.794 31.642 28.659 1.00 93.19 200 GLN A O 1
ATOM 1496 N N . THR A 1 201 ? -22.357 31.946 27.102 1.00 91.25 201 THR A N 1
ATOM 1497 C CA . THR A 1 201 ? -22.675 30.515 26.995 1.00 91.25 201 THR A CA 1
ATOM 1498 C C . THR A 1 201 ? -21.463 29.692 26.557 1.00 91.25 201 THR A C 1
ATOM 1500 O O . THR A 1 201 ? -20.816 30.015 25.559 1.00 91.25 201 THR A O 1
ATOM 1503 N N . THR A 1 202 ? -21.190 28.605 27.276 1.00 90.31 202 THR A N 1
ATOM 1504 C CA . THR A 1 202 ? -20.161 27.628 26.921 1.00 90.31 202 THR A CA 1
ATOM 1505 C C . THR A 1 202 ? -20.609 26.842 25.681 1.00 90.31 202 THR A C 1
ATOM 1507 O O . THR A 1 202 ? -21.706 26.271 25.673 1.00 90.31 202 THR A O 1
ATOM 1510 N N . PRO A 1 203 ? -19.804 26.776 24.607 1.00 90.00 203 PRO A N 1
ATOM 1511 C CA . PRO A 1 203 ? -20.156 26.017 23.413 1.00 90.00 203 PRO A CA 1
ATOM 1512 C C . PRO A 1 203 ? -20.087 24.499 23.649 1.00 90.00 203 PRO A C 1
ATOM 1514 O O . PRO A 1 203 ? -19.359 24.011 24.514 1.00 90.00 203 PRO A O 1
ATOM 1517 N N . ASN A 1 204 ? -20.810 23.742 22.816 1.00 85.19 204 ASN A N 1
ATOM 1518 C CA . ASN A 1 204 ? -20.772 22.272 22.744 1.00 85.19 204 ASN A CA 1
ATOM 1519 C C . ASN A 1 204 ? -21.139 21.532 24.050 1.00 85.19 204 ASN A C 1
ATOM 1521 O O . ASN A 1 204 ? -20.625 20.454 24.325 1.00 85.19 204 ASN A O 1
ATOM 1525 N N . GLN A 1 205 ? -22.081 22.080 24.825 1.00 85.19 205 GLN A N 1
ATOM 1526 C CA . GLN A 1 205 ? -22.663 21.489 26.045 1.00 85.19 205 GLN A CA 1
ATOM 1527 C C . GLN A 1 205 ? -23.638 20.327 25.730 1.00 85.19 205 GLN A C 1
ATOM 1529 O O . GLN A 1 205 ? -24.853 20.406 25.972 1.00 85.19 205 GLN A O 1
ATOM 1534 N N . LEU A 1 206 ? -23.110 19.276 25.100 1.00 87.19 206 LEU A N 1
ATOM 1535 C CA . LEU A 1 206 ? -23.807 18.059 24.670 1.00 87.19 206 LEU A CA 1
ATOM 1536 C C . LEU A 1 206 ? -23.088 16.813 25.213 1.00 87.19 206 LEU A C 1
ATOM 1538 O O . LEU A 1 206 ? -21.907 16.892 25.564 1.00 87.19 206 LEU A O 1
ATOM 1542 N N . PRO A 1 207 ? -23.760 15.649 25.267 1.00 92.75 207 PRO A N 1
ATOM 1543 C CA . PRO A 1 207 ? -23.063 14.403 25.512 1.00 92.75 207 PRO A CA 1
ATOM 1544 C C . PRO A 1 207 ? -22.255 13.967 24.293 1.00 92.75 207 PRO A C 1
ATOM 1546 O O . PRO A 1 207 ? -22.591 14.269 23.149 1.00 92.75 207 PRO A O 1
ATOM 1549 N N . VAL A 1 208 ? -21.210 13.195 24.556 1.00 93.56 208 VAL A N 1
ATOM 1550 C CA . VAL A 1 208 ? -20.248 12.710 23.574 1.00 93.56 208 VAL A CA 1
ATOM 1551 C C . VAL A 1 208 ? -20.242 11.184 23.602 1.00 93.56 208 VAL A C 1
ATOM 1553 O O . VAL A 1 208 ? -19.950 10.581 24.635 1.00 93.56 208 VAL A O 1
ATOM 1556 N N . ALA A 1 209 ? -20.562 10.555 22.467 1.00 95.00 209 ALA A N 1
ATOM 1557 C CA . ALA A 1 209 ? -20.508 9.103 22.287 1.00 95.00 209 ALA A CA 1
ATOM 1558 C C . ALA A 1 209 ? -19.142 8.679 21.727 1.00 95.00 209 ALA A C 1
ATOM 1560 O O . ALA A 1 209 ? -18.826 8.996 20.581 1.00 95.00 209 ALA A O 1
ATOM 1561 N N . LEU A 1 210 ? -18.371 7.907 22.497 1.00 93.38 210 LEU A N 1
ATOM 1562 C CA . LEU A 1 210 ? -17.051 7.395 22.104 1.00 93.38 210 LEU A CA 1
ATOM 1563 C C . LEU A 1 210 ? -17.045 5.856 22.079 1.00 93.38 210 LEU A C 1
ATOM 1565 O O . LEU A 1 210 ? -16.523 5.233 23.009 1.00 93.38 210 LEU A O 1
ATOM 1569 N N . PRO A 1 211 ? -17.667 5.217 21.068 1.00 95.69 211 PRO A N 1
ATOM 1570 C CA . PRO A 1 211 ? -17.646 3.768 20.941 1.00 95.69 211 PRO A CA 1
ATOM 1571 C C . PRO A 1 211 ? -16.267 3.273 20.494 1.00 95.69 211 PRO A C 1
ATOM 1573 O O . PRO A 1 211 ? -15.695 3.780 19.530 1.00 95.69 211 PRO A O 1
ATOM 1576 N N . LYS A 1 212 ? -15.760 2.235 21.159 1.00 94.94 212 LYS A N 1
ATOM 1577 C CA . LYS A 1 212 ? -14.530 1.530 20.778 1.00 94.94 212 LYS A CA 1
ATOM 1578 C C . LYS A 1 212 ? -14.649 0.025 21.014 1.00 94.94 212 LYS A C 1
ATOM 1580 O O . LYS A 1 212 ? -15.584 -0.443 21.669 1.00 94.94 212 LYS A O 1
ATOM 1585 N N . THR A 1 213 ? -13.703 -0.751 20.495 1.00 95.38 213 THR A N 1
ATOM 1586 C CA . THR A 1 213 ? -13.510 -2.131 20.967 1.00 95.38 213 THR A CA 1
ATOM 1587 C C . THR A 1 213 ? -12.840 -2.115 22.336 1.00 95.38 213 THR A C 1
ATOM 1589 O O . THR A 1 213 ? -12.036 -1.227 22.628 1.00 95.38 213 THR A O 1
ATOM 1592 N N . ASP A 1 214 ? -13.122 -3.102 23.182 1.00 90.25 214 ASP A N 1
ATOM 1593 C CA . ASP A 1 214 ? -12.391 -3.232 24.443 1.00 90.25 214 ASP A CA 1
ATOM 1594 C C . ASP A 1 214 ? -10.882 -3.407 24.174 1.00 90.25 214 ASP A C 1
ATOM 1596 O O . ASP A 1 214 ? -10.486 -4.059 23.205 1.00 90.25 214 ASP A O 1
ATOM 1600 N N . ALA A 1 215 ? -10.049 -2.758 24.991 1.00 82.75 215 ALA A N 1
ATOM 1601 C CA . ALA A 1 215 ? -8.592 -2.679 24.816 1.00 82.75 215 ALA A CA 1
ATOM 1602 C C . ALA A 1 215 ? -8.103 -2.117 23.458 1.00 82.75 215 ALA A C 1
ATOM 1604 O O . ALA A 1 215 ? -6.989 -2.427 23.032 1.00 82.75 215 ALA A O 1
ATOM 1605 N N . ALA A 1 216 ? -8.901 -1.280 22.780 1.00 88.75 216 ALA A N 1
ATOM 1606 C CA . ALA A 1 216 ? -8.434 -0.551 21.601 1.00 88.75 216 ALA A CA 1
ATOM 1607 C C . ALA A 1 216 ? -7.160 0.276 21.917 1.00 88.75 216 ALA A C 1
ATOM 1609 O O . ALA A 1 216 ? -7.091 0.895 22.987 1.00 88.75 216 ALA A O 1
ATOM 1610 N N . PRO A 1 217 ? -6.146 0.271 21.031 1.00 86.44 217 PRO A N 1
ATOM 1611 C CA . PRO A 1 217 ? -4.883 0.972 21.246 1.00 86.44 217 PRO A CA 1
ATOM 1612 C C . PRO A 1 217 ? -5.047 2.493 21.127 1.00 86.44 217 PRO A C 1
ATOM 1614 O O . PRO A 1 217 ? -6.024 2.988 20.584 1.00 86.44 217 PRO A O 1
ATOM 1617 N N . SER A 1 218 ? -4.054 3.269 21.565 1.00 79.81 218 SER A N 1
ATOM 1618 C CA . SER A 1 218 ? -4.110 4.741 21.493 1.00 79.81 218 SER A CA 1
ATOM 1619 C C . SER A 1 218 ? -4.205 5.307 20.069 1.00 79.81 218 SER A C 1
ATOM 1621 O O . SER A 1 218 ? -4.624 6.446 19.891 1.00 79.81 218 SER A O 1
ATOM 1623 N N . TRP A 1 219 ? -3.819 4.529 19.056 1.00 82.81 219 TRP A N 1
ATOM 1624 C CA . TRP A 1 219 ? -3.813 4.944 17.653 1.00 82.81 219 TRP A CA 1
ATOM 1625 C C . TRP A 1 219 ? -5.074 4.548 16.865 1.00 82.81 219 TRP A C 1
ATOM 1627 O O . TRP A 1 219 ? -5.168 4.898 15.691 1.00 82.81 219 TRP A O 1
ATOM 1637 N N . SER A 1 220 ? -6.026 3.821 17.462 1.00 88.44 220 SER A N 1
ATOM 1638 C CA . SER A 1 220 ? -7.287 3.427 16.813 1.00 88.44 220 SER A CA 1
ATOM 1639 C C . SER A 1 220 ? -8.381 3.145 17.841 1.00 88.44 220 SER A C 1
ATOM 1641 O O . SER A 1 220 ? -8.125 2.549 18.878 1.00 88.44 220 SER A O 1
ATOM 1643 N N . ASN A 1 221 ? -9.636 3.457 17.517 1.00 90.94 221 ASN A N 1
ATOM 1644 C CA . ASN A 1 221 ? -10.788 3.078 18.347 1.00 90.94 221 ASN A CA 1
ATOM 1645 C C . ASN A 1 221 ? -11.187 1.598 18.196 1.00 90.94 221 ASN A C 1
ATOM 1647 O O . ASN A 1 221 ? -12.138 1.140 18.829 1.00 90.94 221 ASN A O 1
ATOM 1651 N N . TRP A 1 222 ? -10.494 0.828 17.359 1.00 93.69 222 TRP A N 1
ATOM 1652 C CA . TRP A 1 222 ? -10.811 -0.576 17.145 1.00 93.69 222 TRP A CA 1
ATOM 1653 C C . TRP A 1 222 ? -9.581 -1.434 16.854 1.00 93.69 222 TRP A C 1
ATOM 1655 O O . TRP A 1 222 ? -8.576 -0.984 16.303 1.00 93.69 222 TRP A O 1
ATOM 1665 N N . THR A 1 223 ? -9.712 -2.712 17.194 1.00 92.88 223 THR A N 1
ATOM 1666 C CA . THR A 1 223 ? -8.924 -3.822 16.644 1.00 92.88 223 THR A CA 1
ATOM 1667 C C . THR A 1 223 ? -9.883 -4.920 16.212 1.00 92.88 223 THR A C 1
ATOM 1669 O O . THR A 1 223 ? -11.064 -4.888 16.570 1.00 92.88 223 THR A O 1
ATOM 1672 N N . SER A 1 224 ? -9.419 -5.878 15.417 1.00 95.62 224 SER A N 1
ATOM 1673 C CA . SER A 1 224 ? -10.315 -6.918 14.924 1.00 95.62 224 SER A CA 1
ATOM 1674 C C . SER A 1 224 ? -10.807 -7.825 16.041 1.00 95.62 224 SER A C 1
ATOM 1676 O O . SER A 1 224 ? -10.032 -8.299 16.877 1.00 95.62 224 SER A O 1
ATOM 1678 N N . PHE A 1 225 ? -12.104 -8.121 16.026 1.00 97.31 225 PHE A N 1
ATOM 1679 C CA . PHE A 1 225 ? -12.661 -9.134 16.910 1.00 97.31 225 PHE A CA 1
ATOM 1680 C C . PHE A 1 225 ? -12.236 -10.538 16.480 1.00 97.31 225 PHE A C 1
ATOM 1682 O O . PHE A 1 225 ? -12.117 -10.828 15.289 1.00 97.31 225 PHE A O 1
ATOM 1689 N N . ARG A 1 226 ? -12.088 -11.438 17.457 1.00 96.75 226 ARG A N 1
ATOM 1690 C CA . ARG A 1 226 ? -11.925 -12.871 17.199 1.00 96.75 226 ARG A CA 1
ATOM 1691 C C . ARG A 1 226 ? -13.296 -13.474 16.885 1.00 96.75 226 ARG A C 1
ATOM 1693 O O . ARG A 1 226 ? -14.130 -13.620 17.778 1.00 96.75 226 ARG A O 1
ATOM 1700 N N . ALA A 1 227 ? -13.544 -13.785 15.617 1.00 97.69 227 ALA A N 1
ATOM 1701 C CA . ALA A 1 227 ? -14.786 -14.406 15.170 1.00 97.69 227 ALA A CA 1
ATOM 1702 C C . ALA A 1 227 ? -15.000 -15.759 15.870 1.00 97.69 227 ALA A C 1
ATOM 1704 O O . ALA A 1 227 ? -14.040 -16.483 16.120 1.00 97.69 227 ALA A O 1
ATOM 1705 N N . GLY A 1 228 ? -16.257 -16.074 16.196 1.00 96.31 228 GLY A N 1
ATOM 1706 C CA . GLY A 1 228 ? -16.660 -17.282 16.924 1.00 96.31 228 GLY A CA 1
ATOM 1707 C C . GLY A 1 228 ? -16.443 -17.238 18.442 1.00 96.31 228 GLY A C 1
ATOM 1708 O O . GLY A 1 228 ? -16.870 -18.153 19.143 1.00 96.31 228 GLY A O 1
ATOM 1709 N N . PHE A 1 229 ? -15.870 -16.156 18.980 1.00 96.44 229 PHE A N 1
ATOM 1710 C CA . PHE A 1 229 ? -15.689 -15.946 20.420 1.00 96.44 229 PHE A CA 1
ATOM 1711 C C . PHE A 1 229 ? -16.482 -14.724 20.916 1.00 96.44 229 PHE A C 1
ATOM 1713 O O . PHE A 1 229 ? -16.856 -13.856 20.120 1.00 96.44 229 PHE A O 1
ATOM 1720 N N . PRO A 1 230 ? -16.775 -14.630 22.229 1.00 96.75 230 PRO A N 1
ATOM 1721 C CA . PRO A 1 230 ? -17.336 -13.417 22.808 1.00 96.75 230 PRO A CA 1
ATOM 1722 C C . PRO A 1 230 ? -16.396 -12.219 22.624 1.00 96.75 230 PRO A C 1
ATOM 1724 O O . PRO A 1 230 ? -15.187 -12.340 22.819 1.00 96.75 230 PRO A O 1
ATOM 1727 N N . ALA A 1 231 ? -16.959 -11.058 22.307 1.00 97.12 231 ALA A N 1
ATOM 1728 C CA . ALA A 1 231 ? -16.233 -9.796 22.209 1.00 97.12 231 ALA A CA 1
ATOM 1729 C C . ALA A 1 231 ? -16.912 -8.712 23.046 1.00 97.12 231 ALA A C 1
ATOM 1731 O O . ALA A 1 231 ? -18.117 -8.773 23.285 1.00 97.12 231 ALA A O 1
ATOM 1732 N N . THR A 1 232 ? -16.150 -7.707 23.468 1.00 97.94 232 THR A N 1
ATOM 1733 C CA . THR A 1 232 ? -16.650 -6.608 24.301 1.00 97.94 232 THR A CA 1
ATOM 1734 C C . THR A 1 232 ? -16.526 -5.293 23.537 1.00 97.94 232 THR A C 1
ATOM 1736 O O . THR A 1 232 ? -15.459 -4.965 23.013 1.00 97.94 232 THR A O 1
ATOM 1739 N N . LEU A 1 233 ? -17.627 -4.546 23.462 1.00 98.12 233 LEU A N 1
ATOM 1740 C CA . LEU A 1 233 ? -17.615 -3.141 23.047 1.00 98.12 233 LEU A CA 1
ATOM 1741 C C . LEU A 1 233 ? -17.390 -2.274 24.284 1.00 98.12 233 LEU A C 1
ATOM 1743 O O . LEU A 1 233 ? -17.737 -2.683 25.389 1.00 98.12 233 LEU A O 1
ATOM 1747 N N . ASP A 1 234 ? -16.844 -1.078 24.112 1.00 96.00 234 ASP A N 1
ATOM 1748 C CA . ASP A 1 234 ? -16.571 -0.167 25.215 1.00 96.00 234 ASP A CA 1
ATOM 1749 C C . ASP A 1 234 ? -17.030 1.253 24.870 1.00 96.00 234 ASP A C 1
ATOM 1751 O O . ASP A 1 234 ? -16.572 1.867 23.911 1.00 96.00 234 ASP A O 1
ATOM 1755 N N . GLY A 1 235 ? -17.979 1.760 25.651 1.00 95.06 235 GLY A N 1
ATOM 1756 C CA . GLY A 1 235 ? -18.459 3.136 25.604 1.00 95.06 235 GLY A CA 1
ATOM 1757 C C . GLY A 1 235 ? -18.127 3.918 26.871 1.00 95.06 235 GLY A C 1
ATOM 1758 O O . GLY A 1 235 ? -18.607 5.040 27.010 1.00 95.06 235 GLY A O 1
ATOM 1759 N N . SER A 1 236 ? -17.342 3.370 27.808 1.00 92.19 236 SER A N 1
ATOM 1760 C CA . SER A 1 236 ? -17.107 3.972 29.131 1.00 92.19 236 SER A CA 1
ATOM 1761 C C . SER A 1 236 ? -16.324 5.284 29.082 1.00 92.19 236 SER A C 1
ATOM 1763 O O . SER A 1 236 ? -16.291 6.012 30.068 1.00 92.19 236 SER A O 1
ATOM 1765 N N . ALA A 1 237 ? -15.682 5.582 27.949 1.00 89.25 237 ALA A N 1
ATOM 1766 C CA . ALA A 1 237 ? -15.053 6.873 27.699 1.00 89.25 237 ALA A CA 1
ATOM 1767 C C . ALA A 1 237 ? -16.067 7.967 27.331 1.00 89.25 237 ALA A C 1
ATOM 1769 O O . ALA A 1 237 ? -15.693 9.129 27.348 1.00 89.25 237 ALA A O 1
ATOM 1770 N N . SER A 1 238 ? -17.321 7.621 27.014 1.00 93.12 238 SER A N 1
ATOM 1771 C CA . SER A 1 238 ? -18.385 8.587 26.711 1.00 93.12 238 SER A CA 1
ATOM 1772 C C . SER A 1 238 ? -18.732 9.425 27.941 1.00 93.12 238 SER A C 1
ATOM 1774 O O . SER A 1 238 ? -18.736 8.917 29.065 1.00 93.12 238 SER A O 1
ATOM 1776 N N . PHE A 1 239 ? -19.048 10.698 27.731 1.00 92.38 239 PHE A N 1
ATOM 1777 C CA . PHE A 1 239 ? -19.273 11.655 28.813 1.00 92.38 239 PHE A CA 1
ATOM 1778 C C . PHE A 1 239 ? -20.300 12.714 28.443 1.00 92.38 239 PHE A C 1
ATOM 1780 O O . PHE A 1 239 ? -20.676 12.853 27.281 1.00 92.38 239 PHE A O 1
ATOM 1787 N N . SER A 1 240 ? -20.736 13.468 29.447 1.00 91.00 240 SER A N 1
ATOM 1788 C CA . SER A 1 240 ? -21.503 14.692 29.260 1.00 91.00 240 SER A CA 1
ATOM 1789 C C . SER A 1 240 ? -20.665 15.923 29.590 1.00 91.00 240 SER A C 1
ATOM 1791 O O . SER A 1 240 ? -19.915 15.929 30.569 1.00 91.00 240 SER A O 1
ATOM 1793 N N . LEU A 1 241 ? -20.807 16.966 28.769 1.00 88.19 241 LEU A N 1
ATOM 1794 C CA . LEU A 1 241 ? -20.315 18.310 29.068 1.00 88.19 241 LEU A CA 1
ATOM 1795 C C . LEU A 1 241 ? -21.363 19.181 29.763 1.00 88.19 241 LEU A C 1
ATOM 1797 O O . LEU A 1 241 ? -21.137 20.370 29.887 1.00 88.19 241 LEU A O 1
ATOM 1801 N N . THR A 1 242 ? -22.494 18.635 30.209 1.00 82.06 242 THR A N 1
ATOM 1802 C CA . THR A 1 242 ? -23.467 19.388 31.016 1.00 82.06 242 THR A CA 1
ATOM 1803 C C . THR A 1 242 ? -22.992 19.547 32.457 1.00 82.06 242 THR A C 1
ATOM 1805 O O . THR A 1 242 ? -22.573 18.560 33.059 1.00 82.06 242 THR A O 1
ATOM 1808 N N . ASP A 1 243 ? -23.174 20.720 33.061 1.00 76.75 243 ASP A N 1
ATOM 1809 C CA . ASP A 1 243 ? -22.683 20.994 34.428 1.00 76.75 243 ASP A CA 1
ATOM 1810 C C . ASP A 1 243 ? -23.357 20.140 35.509 1.00 76.75 243 ASP A C 1
ATOM 1812 O O . ASP A 1 243 ? -22.775 19.876 36.558 1.00 76.75 243 ASP A O 1
ATOM 1816 N N . ALA A 1 244 ? -24.581 19.669 35.254 1.00 75.69 244 ALA A N 1
ATOM 1817 C CA . ALA A 1 244 ? -25.345 18.876 36.215 1.00 75.69 244 ALA A CA 1
ATOM 1818 C C . ALA A 1 244 ? -24.736 17.488 36.484 1.00 75.69 244 ALA A C 1
ATOM 1820 O O . ALA A 1 244 ? -24.878 16.946 37.580 1.00 75.69 244 ALA A O 1
ATOM 1821 N N . SER A 1 245 ? -24.117 16.874 35.474 1.00 84.94 245 SER A N 1
ATOM 1822 C CA . SER A 1 245 ? -23.509 15.549 35.577 1.00 84.94 245 SER A CA 1
ATOM 1823 C C . SER A 1 245 ? -22.644 15.263 34.359 1.00 84.94 245 SER A C 1
ATOM 1825 O O . SER A 1 245 ? -23.000 15.610 33.236 1.00 84.94 245 SER A O 1
ATOM 1827 N N . ASP A 1 246 ? -21.548 14.547 34.582 1.00 85.56 246 ASP A N 1
ATOM 1828 C CA . ASP A 1 246 ? -20.667 14.011 33.547 1.00 85.56 246 ASP A CA 1
ATOM 1829 C C . ASP A 1 246 ? -21.108 12.629 33.031 1.00 85.56 246 ASP A C 1
ATOM 1831 O O . ASP A 1 246 ? -20.484 12.069 32.123 1.00 85.56 246 ASP A O 1
ATOM 1835 N N . SER A 1 247 ? -22.149 12.062 33.642 1.00 89.94 247 SER A N 1
ATOM 1836 C CA . SER A 1 247 ? -22.608 10.700 33.418 1.00 89.94 247 SER A CA 1
ATOM 1837 C C . SER A 1 247 ? -23.575 10.624 32.242 1.00 89.94 247 SER A C 1
ATOM 1839 O O . SER A 1 247 ? -24.361 11.537 31.984 1.00 89.94 247 SER A O 1
ATOM 1841 N N . VAL A 1 248 ? -23.540 9.490 31.543 1.00 95.19 248 VAL A N 1
ATOM 1842 C CA . VAL A 1 248 ? -24.434 9.195 30.422 1.00 95.19 248 VAL A CA 1
ATOM 1843 C C . VAL A 1 248 ? -25.041 7.803 30.561 1.00 95.19 248 VAL A C 1
ATOM 1845 O O . VAL A 1 248 ? -24.427 6.888 31.109 1.00 95.19 248 VAL A O 1
ATOM 1848 N N . SER A 1 249 ? -26.251 7.632 30.038 1.00 97.44 249 SER A N 1
ATOM 1849 C CA . SER A 1 249 ? -26.860 6.317 29.816 1.00 97.44 249 SER A CA 1
ATOM 1850 C C . SER A 1 249 ? -26.539 5.812 28.411 1.00 97.44 249 SER A C 1
ATOM 1852 O O . SER A 1 249 ? -26.344 6.613 27.499 1.00 97.44 249 SER A O 1
ATOM 1854 N N . TYR A 1 250 ? -26.481 4.491 28.231 1.00 98.19 250 TYR A N 1
ATOM 1855 C CA . TYR A 1 250 ? -26.018 3.859 26.993 1.00 98.19 250 TYR A CA 1
ATOM 1856 C C . TYR A 1 250 ? -27.153 3.140 26.266 1.00 98.19 250 TYR A C 1
ATOM 1858 O O . TYR A 1 250 ? -28.044 2.556 26.888 1.00 98.19 250 TYR A O 1
ATOM 1866 N N . ARG A 1 251 ? -27.083 3.114 24.936 1.00 98.38 251 ARG A N 1
ATOM 1867 C CA . ARG A 1 251 ? -27.900 2.251 24.087 1.00 98.38 251 ARG A CA 1
ATOM 1868 C C . ARG A 1 251 ? -27.106 1.814 22.864 1.00 98.38 251 ARG A C 1
ATOM 1870 O O . ARG A 1 251 ? -26.836 2.609 21.968 1.00 98.38 251 ARG A O 1
ATOM 1877 N N . TRP A 1 252 ? -26.785 0.529 22.818 1.00 98.56 252 TRP A N 1
ATOM 1878 C CA . TRP A 1 252 ? -26.079 -0.093 21.706 1.00 98.56 252 TRP A CA 1
ATOM 1879 C C . TRP A 1 252 ? -27.026 -0.727 20.689 1.00 98.56 252 TRP A C 1
ATOM 1881 O O . TRP A 1 252 ? -28.030 -1.353 21.046 1.00 98.56 252 TRP A O 1
ATOM 1891 N N . GLN A 1 253 ? -26.685 -0.604 19.409 1.00 98.38 253 GLN A N 1
ATOM 1892 C CA . GLN A 1 253 ? -27.404 -1.231 18.302 1.00 98.38 253 GLN A CA 1
ATOM 1893 C C . GLN A 1 253 ? -26.417 -1.802 17.280 1.00 98.38 253 GLN A C 1
ATOM 1895 O O . GLN A 1 253 ? -25.373 -1.213 17.021 1.00 98.38 253 GLN A O 1
ATOM 1900 N N . GLN A 1 254 ? -26.760 -2.937 16.671 1.00 98.44 254 GLN A N 1
ATOM 1901 C CA . GLN A 1 254 ? -26.102 -3.395 15.448 1.00 98.44 254 GLN A CA 1
ATOM 1902 C C . GLN A 1 254 ? -26.833 -2.773 14.257 1.00 98.44 254 GLN A C 1
ATOM 1904 O O . GLN A 1 254 ? -28.037 -2.970 14.111 1.00 98.44 254 GLN A O 1
ATOM 1909 N N . MET A 1 255 ? -26.107 -2.035 13.423 1.00 98.31 255 MET A N 1
ATOM 1910 C CA . MET A 1 255 ? -26.638 -1.374 12.229 1.00 98.31 255 MET A CA 1
ATOM 1911 C C . MET A 1 255 ? -26.419 -2.212 10.970 1.00 98.31 255 MET A C 1
ATOM 1913 O O . MET A 1 255 ? -27.242 -2.184 10.062 1.00 98.31 255 MET A O 1
ATOM 1917 N N . ALA A 1 256 ? -25.298 -2.932 10.912 1.00 98.12 256 ALA A N 1
ATOM 1918 C CA . ALA A 1 256 ? -24.947 -3.832 9.821 1.00 98.12 256 ALA A CA 1
ATOM 1919 C C . ALA A 1 256 ? -23.967 -4.910 10.309 1.00 98.12 256 ALA A C 1
ATOM 1921 O O . ALA A 1 256 ? -23.287 -4.733 11.323 1.00 98.12 256 ALA A O 1
ATOM 1922 N N . GLY A 1 257 ? -23.895 -6.026 9.592 1.00 97.00 257 GLY A N 1
ATOM 1923 C CA . GLY A 1 257 ? -22.903 -7.076 9.805 1.00 97.00 257 GLY A CA 1
ATOM 1924 C C . GLY A 1 257 ? -23.263 -8.361 9.057 1.00 97.00 257 GLY A C 1
ATOM 1925 O O . GLY A 1 257 ? -24.421 -8.523 8.672 1.00 97.00 257 GLY A O 1
ATOM 1926 N N . PRO A 1 258 ? -22.298 -9.274 8.857 1.00 96.00 258 PRO A N 1
ATOM 1927 C CA . PRO A 1 258 ? -22.514 -10.537 8.149 1.00 96.00 258 PRO A CA 1
ATOM 1928 C C . PRO A 1 258 ? -23.381 -11.540 8.933 1.00 96.00 258 PRO A C 1
ATOM 1930 O O . PRO A 1 258 ? -23.969 -12.438 8.341 1.00 96.00 258 PRO A O 1
ATOM 1933 N N . SER A 1 259 ? -23.510 -11.377 10.253 1.00 95.50 259 SER A N 1
ATOM 1934 C CA . SER A 1 259 ? -24.418 -12.155 11.108 1.00 95.50 259 SER A CA 1
ATOM 1935 C C . SER A 1 259 ? -25.106 -11.258 12.139 1.00 95.50 259 SER A C 1
ATOM 1937 O O . SER A 1 259 ? -24.619 -10.169 12.448 1.00 95.50 259 SER A O 1
ATOM 1939 N N . ALA A 1 260 ? -26.225 -11.705 12.711 1.00 94.25 260 ALA A N 1
ATOM 1940 C CA . ALA A 1 260 ? -26.861 -11.023 13.838 1.00 94.25 260 ALA A CA 1
ATOM 1941 C C . ALA A 1 260 ? -26.170 -11.402 15.159 1.00 94.25 260 ALA A C 1
ATOM 1943 O O . ALA A 1 260 ? -26.124 -12.578 15.523 1.00 94.25 260 ALA A O 1
ATOM 1944 N N . VAL A 1 261 ? -25.659 -10.420 15.908 1.00 96.56 261 VAL A N 1
ATOM 1945 C CA . VAL A 1 261 ? -24.963 -10.697 17.175 1.00 96.56 261 VAL A CA 1
ATOM 1946 C C . VAL A 1 261 ? -25.937 -10.835 18.349 1.00 96.56 261 VAL A C 1
ATOM 1948 O O . VAL A 1 261 ? -26.940 -10.119 18.453 1.00 96.56 261 VAL A O 1
ATOM 1951 N N . ARG A 1 262 ? -25.610 -11.725 19.290 1.00 95.44 262 ARG A N 1
ATOM 1952 C CA . ARG A 1 262 ? -26.320 -11.864 20.573 1.00 95.44 262 ARG A CA 1
ATOM 1953 C C . ARG A 1 262 ? -25.667 -10.969 21.623 1.00 95.44 262 ARG A C 1
ATOM 1955 O O . ARG A 1 262 ? -24.453 -11.006 21.766 1.00 95.44 262 ARG A O 1
ATOM 1962 N N . TRP A 1 263 ? -26.463 -10.190 22.353 1.00 97.62 263 TRP A N 1
ATOM 1963 C CA . TRP A 1 263 ? -25.993 -9.180 23.310 1.00 97.62 263 TRP A CA 1
ATOM 1964 C C . TRP A 1 263 ? -26.203 -9.647 24.750 1.00 97.62 263 TRP A C 1
ATOM 1966 O O . TRP A 1 263 ? -27.253 -10.213 25.045 1.00 97.62 263 TRP A O 1
ATOM 1976 N N . SER A 1 264 ? -25.268 -9.345 25.655 1.00 97.88 264 SER A N 1
ATOM 1977 C CA . SER A 1 264 ? -25.489 -9.521 27.096 1.00 97.88 264 SER A CA 1
ATOM 1978 C C . SER A 1 264 ? -26.496 -8.502 27.641 1.00 97.88 264 SER A C 1
ATOM 1980 O O . SER A 1 264 ? -27.500 -8.877 28.234 1.00 97.88 264 SER A O 1
ATOM 1982 N N . ASN A 1 265 ? -26.254 -7.209 27.412 1.00 97.81 265 ASN A N 1
ATOM 1983 C CA . ASN A 1 265 ? -27.154 -6.110 27.759 1.00 97.81 265 ASN A CA 1
ATOM 1984 C C . ASN A 1 265 ? -26.805 -4.887 26.901 1.00 97.81 265 ASN A C 1
ATOM 1986 O O . ASN A 1 265 ? -25.662 -4.457 26.901 1.00 97.81 265 ASN A O 1
ATOM 1990 N N . ARG A 1 266 ? -27.766 -4.303 26.180 1.00 98.12 266 ARG A N 1
ATOM 1991 C CA . ARG A 1 266 ? -27.514 -3.158 25.281 1.00 98.12 266 ARG A CA 1
ATOM 1992 C C . ARG A 1 266 ? -27.449 -1.801 25.988 1.00 98.12 266 ARG A C 1
ATOM 1994 O O . ARG A 1 266 ? -27.146 -0.812 25.329 1.00 98.12 266 ARG A O 1
ATOM 2001 N N . SER A 1 267 ? -27.733 -1.748 27.286 1.00 97.94 267 SER A N 1
ATOM 2002 C CA . SER A 1 267 ? -27.868 -0.506 28.057 1.00 97.94 267 SER A CA 1
ATOM 2003 C C . SER A 1 267 ? -26.720 -0.233 29.032 1.00 97.94 267 SER A C 1
ATOM 2005 O O . SER A 1 267 ? -26.809 0.676 29.852 1.00 97.94 267 SER A O 1
ATOM 2007 N N . ILE A 1 268 ? -25.638 -1.010 28.955 1.00 97.75 268 ILE A N 1
ATOM 2008 C CA . ILE A 1 268 ? -24.434 -0.832 29.779 1.00 97.75 268 ILE A CA 1
ATOM 2009 C C . ILE A 1 268 ? -23.265 -0.301 28.945 1.00 97.75 268 ILE A C 1
ATOM 2011 O O . ILE A 1 268 ? -23.243 -0.456 27.724 1.00 97.75 268 ILE A O 1
ATOM 2015 N N . ALA A 1 269 ? -22.273 0.291 29.614 1.00 96.25 269 ALA A N 1
ATOM 2016 C CA . ALA A 1 269 ? -21.089 0.856 28.964 1.00 96.25 269 ALA A CA 1
ATOM 2017 C C . ALA A 1 269 ? -20.284 -0.192 28.179 1.00 96.25 269 ALA A C 1
ATOM 2019 O O . ALA A 1 269 ? -19.807 0.104 27.086 1.00 96.25 269 ALA A O 1
ATOM 2020 N N . LYS A 1 270 ? -20.156 -1.408 28.734 1.00 97.75 270 LYS A N 1
ATOM 2021 C CA . LYS A 1 270 ? -19.346 -2.502 28.181 1.00 97.75 270 LYS A CA 1
ATOM 2022 C C . LYS A 1 270 ? -20.174 -3.765 27.901 1.00 97.75 270 LYS A C 1
ATOM 2024 O O . LYS A 1 270 ? -20.139 -4.705 28.698 1.00 97.75 270 LYS A O 1
ATOM 2029 N N . PRO A 1 271 ? -20.991 -3.798 26.834 1.00 98.19 271 PRO A N 1
ATOM 2030 C CA . PRO A 1 271 ? -21.760 -4.984 26.490 1.00 98.19 271 PRO A CA 1
ATOM 2031 C C . PRO A 1 271 ? -20.862 -6.071 25.885 1.00 98.19 271 PRO A C 1
ATOM 2033 O O . PRO A 1 271 ? -19.916 -5.780 25.153 1.00 98.19 271 PRO A O 1
ATOM 2036 N N . VAL A 1 272 ? -21.214 -7.334 26.133 1.00 98.38 272 VAL A N 1
ATOM 2037 C CA . VAL A 1 272 ? -20.585 -8.497 25.496 1.00 98.38 272 VAL A CA 1
ATOM 2038 C C . VAL A 1 272 ? -21.466 -8.953 24.338 1.00 98.38 272 VAL A C 1
ATOM 2040 O O . VAL A 1 272 ? -22.677 -9.124 24.507 1.00 98.38 272 VAL A O 1
ATOM 2043 N N . ILE A 1 273 ? -20.862 -9.165 23.174 1.00 98.19 273 ILE A N 1
ATOM 2044 C CA . ILE A 1 273 ? -21.501 -9.667 21.958 1.00 98.19 273 ILE A CA 1
ATOM 2045 C C . ILE A 1 273 ? -20.971 -11.059 21.591 1.00 98.19 273 ILE A C 1
ATOM 2047 O O . ILE A 1 273 ? -19.817 -11.384 21.864 1.00 98.19 273 ILE A O 1
ATOM 2051 N N . ARG A 1 274 ? -21.817 -11.895 20.980 1.00 97.44 274 ARG A N 1
ATOM 2052 C CA . ARG A 1 274 ? -21.485 -13.253 20.506 1.00 97.44 274 ARG A CA 1
ATOM 2053 C C . ARG A 1 274 ? -22.035 -13.512 19.106 1.00 97.44 274 ARG A C 1
ATOM 2055 O O . ARG A 1 274 ? -22.994 -12.864 18.691 1.00 97.44 274 ARG A O 1
ATOM 2062 N N . GLY A 1 275 ? -21.474 -14.515 18.431 1.00 96.19 275 GLY A N 1
ATOM 2063 C CA . GLY A 1 275 ? -21.912 -14.959 17.104 1.00 96.19 275 GLY A CA 1
ATOM 2064 C C . GLY A 1 275 ? -21.293 -14.186 15.942 1.00 96.19 275 GLY A C 1
ATOM 2065 O O . GLY A 1 275 ? -21.883 -14.119 14.864 1.00 96.19 275 GLY A O 1
ATOM 2066 N N . LEU A 1 276 ? -20.120 -13.594 16.163 1.00 97.94 276 LEU A N 1
ATOM 2067 C CA . LEU A 1 276 ? -19.342 -12.919 15.129 1.00 97.94 276 LEU A CA 1
ATOM 2068 C C . LEU A 1 276 ? -18.793 -13.931 14.113 1.00 97.94 276 LEU A C 1
ATOM 2070 O O . LEU A 1 276 ? -18.258 -14.962 14.515 1.00 97.94 276 LEU A O 1
ATOM 2074 N N . ILE A 1 277 ? -18.881 -13.606 12.825 1.00 97.88 277 ILE A N 1
ATOM 2075 C CA . ILE A 1 277 ? -18.214 -14.307 11.716 1.00 97.88 277 ILE A CA 1
ATOM 2076 C C . ILE A 1 277 ? -17.358 -13.311 10.927 1.00 97.88 277 ILE A C 1
ATOM 2078 O O . ILE A 1 277 ? -17.479 -12.104 11.134 1.00 97.88 277 ILE A O 1
ATOM 2082 N N . PHE A 1 278 ? -16.492 -13.801 10.043 1.00 98.12 278 PHE A N 1
ATOM 2083 C CA . PHE A 1 278 ? -15.598 -12.973 9.241 1.00 98.12 278 PHE A CA 1
ATOM 2084 C C . PHE A 1 278 ? -16.347 -11.855 8.498 1.00 98.12 278 PHE A C 1
ATOM 2086 O O . PHE A 1 278 ? -17.341 -12.104 7.814 1.00 98.12 278 PHE A O 1
ATOM 2093 N N . GLY A 1 279 ? -15.850 -10.622 8.618 1.00 97.31 279 GLY A N 1
ATOM 2094 C CA . GLY A 1 279 ? -16.372 -9.454 7.906 1.00 97.31 279 GLY A CA 1
ATOM 2095 C C . GLY A 1 279 ? -16.575 -8.224 8.789 1.00 97.31 279 GLY A C 1
ATOM 2096 O O . GLY A 1 279 ? -16.228 -8.209 9.969 1.00 97.31 279 GLY A O 1
ATOM 2097 N N . THR A 1 280 ? -17.120 -7.161 8.193 1.00 98.25 280 THR A N 1
ATOM 2098 C CA . THR A 1 280 ? -17.293 -5.856 8.848 1.00 98.25 280 THR A CA 1
ATOM 2099 C C . THR A 1 280 ? -18.643 -5.749 9.542 1.00 98.25 280 THR A C 1
ATOM 2101 O O . THR A 1 280 ? -19.678 -6.036 8.944 1.00 98.25 280 THR A O 1
ATOM 2104 N N . TYR A 1 281 ? -18.636 -5.251 10.774 1.00 98.44 281 TYR A N 1
ATOM 2105 C CA . TYR A 1 281 ? -19.813 -4.875 11.546 1.00 98.44 281 TYR A CA 1
ATOM 2106 C C . TYR A 1 281 ? -19.850 -3.360 11.738 1.00 98.44 281 TYR A C 1
ATOM 2108 O O . TYR A 1 281 ? -18.811 -2.738 11.947 1.00 98.44 281 TYR A O 1
ATOM 2116 N N . ARG A 1 282 ? -21.057 -2.784 11.731 1.00 98.50 282 ARG A N 1
ATOM 2117 C CA . ARG A 1 282 ? -21.297 -1.398 12.154 1.00 98.50 282 ARG A CA 1
ATOM 2118 C C . ARG A 1 282 ? -22.170 -1.398 13.399 1.00 98.50 282 ARG A C 1
ATOM 2120 O O . ARG A 1 282 ? -23.323 -1.840 13.346 1.00 98.50 282 ARG A O 1
ATOM 2127 N N . PHE A 1 283 ? -21.637 -0.893 14.503 1.00 98.62 283 PHE A N 1
ATOM 2128 C CA . PHE A 1 283 ? -22.352 -0.721 15.766 1.00 98.62 283 PHE A CA 1
ATOM 2129 C C . PHE A 1 283 ? -22.621 0.755 16.023 1.00 98.62 283 PHE A C 1
ATOM 2131 O O . PHE A 1 283 ? -21.758 1.583 15.776 1.00 98.62 283 PHE A O 1
ATOM 2138 N N . ARG A 1 284 ? -23.798 1.081 16.552 1.00 98.56 284 ARG A N 1
ATOM 2139 C CA . ARG A 1 284 ? -24.152 2.433 16.987 1.00 98.56 284 ARG A CA 1
ATOM 2140 C C . ARG A 1 284 ? -24.205 2.488 18.500 1.00 98.56 284 ARG A C 1
ATOM 2142 O O . ARG A 1 284 ? -24.927 1.696 19.110 1.00 98.56 284 ARG A O 1
ATOM 2149 N N . LEU A 1 285 ? -23.492 3.447 19.078 1.00 98.62 285 LEU A N 1
ATOM 2150 C CA . LEU A 1 285 ? -23.653 3.854 20.464 1.00 98.62 285 LEU A CA 1
ATOM 2151 C C . LEU A 1 285 ? -24.443 5.154 20.509 1.00 98.62 285 LEU A C 1
ATOM 2153 O O . LEU A 1 285 ? -23.958 6.188 20.059 1.00 98.62 285 LEU A O 1
ATOM 2157 N N . GLN A 1 286 ? -25.638 5.103 21.086 1.00 98.44 286 GLN A N 1
ATOM 2158 C CA . GLN A 1 286 ? -26.363 6.290 21.513 1.00 98.44 286 GLN A CA 1
ATOM 2159 C C . GLN A 1 286 ? -26.122 6.505 23.006 1.00 98.44 286 GLN A C 1
ATOM 2161 O O . GLN A 1 286 ? -26.320 5.587 23.805 1.00 98.44 286 GLN A O 1
ATOM 2166 N N . VAL A 1 287 ? -25.728 7.719 23.379 1.00 97.62 287 VAL A N 1
ATOM 2167 C CA . VAL A 1 287 ? -25.620 8.139 24.778 1.00 97.62 287 VAL A CA 1
ATOM 2168 C C . VAL A 1 287 ? -26.627 9.237 25.080 1.00 97.62 287 VAL A C 1
ATOM 2170 O O . VAL A 1 287 ? -26.931 10.040 24.199 1.00 97.62 287 VAL A O 1
ATOM 2173 N N . THR A 1 288 ? -27.155 9.260 26.304 1.00 96.06 288 THR A N 1
ATOM 2174 C CA . THR A 1 288 ? -28.075 10.311 26.773 1.00 96.06 288 THR A CA 1
ATOM 2175 C C . THR A 1 288 ? -27.598 10.867 28.107 1.00 96.06 288 THR A C 1
ATOM 2177 O O . THR A 1 288 ? -27.323 10.080 29.017 1.00 96.06 288 THR A O 1
ATOM 2180 N N . ASP A 1 289 ? -27.487 12.191 28.213 1.00 93.38 289 ASP A N 1
ATOM 2181 C CA . ASP A 1 289 ? -27.075 12.881 29.441 1.00 93.38 289 ASP A CA 1
ATOM 2182 C C . ASP A 1 289 ? -28.216 13.022 30.467 1.00 93.38 289 ASP A C 1
ATOM 2184 O O . ASP A 1 289 ? -29.376 12.688 30.210 1.00 93.38 289 ASP A O 1
ATOM 2188 N N . ALA A 1 290 ? -27.883 13.554 31.646 1.00 89.06 290 ALA A N 1
ATOM 2189 C CA . ALA A 1 290 ? -28.843 13.840 32.713 1.00 89.06 290 ALA A CA 1
ATOM 2190 C C . ALA A 1 290 ? -29.877 14.929 32.350 1.00 89.06 290 ALA A C 1
ATOM 2192 O O . ALA A 1 290 ? -30.917 15.026 32.999 1.00 89.06 290 ALA A O 1
ATOM 2193 N N . SER A 1 291 ? -29.616 15.729 31.311 1.00 86.06 291 SER A N 1
ATOM 2194 C CA . SER A 1 291 ? -30.541 16.744 30.791 1.00 86.06 291 SER A CA 1
ATOM 2195 C C . SER A 1 291 ? -31.506 16.183 29.736 1.00 86.06 291 SER A C 1
ATOM 2197 O O . SER A 1 291 ? -32.376 16.911 29.255 1.00 86.06 291 SER A O 1
ATOM 2199 N N . GLY A 1 292 ? -31.382 14.900 29.380 1.00 90.38 292 GLY A N 1
ATOM 2200 C CA . GLY A 1 292 ? -32.211 14.223 28.384 1.00 90.38 292 GLY A CA 1
ATOM 2201 C C . GLY A 1 292 ? -31.785 14.457 26.932 1.00 90.38 292 GLY A C 1
ATOM 2202 O O . GLY A 1 292 ? -32.532 14.090 26.025 1.00 90.38 292 GLY A O 1
ATOM 2203 N N . LYS A 1 293 ? -30.612 15.053 26.676 1.00 91.50 293 LYS A N 1
ATOM 2204 C CA . LYS A 1 293 ? -30.077 15.201 25.313 1.00 91.50 293 LYS A CA 1
ATOM 2205 C C . LYS A 1 293 ? -29.378 13.913 24.900 1.00 91.50 293 LYS A C 1
ATOM 2207 O O . LYS A 1 293 ? -28.696 13.298 25.715 1.00 91.50 293 LYS A O 1
ATOM 2212 N N . SER A 1 294 ? -29.495 13.531 23.628 1.00 94.81 294 SER A N 1
ATOM 2213 C CA . SER A 1 294 ? -28.880 12.308 23.102 1.00 94.81 294 SER A CA 1
ATOM 2214 C C . SER A 1 294 ? -27.996 12.573 21.887 1.00 94.81 294 SER A C 1
ATOM 2216 O O . SER A 1 294 ? -28.364 13.343 21.004 1.00 94.81 294 SER A O 1
ATOM 2218 N N . VAL A 1 295 ? -26.873 11.858 21.802 1.00 96.00 295 VAL A N 1
ATOM 2219 C CA . VAL A 1 295 ? -25.952 11.854 20.650 1.00 96.00 295 VAL A CA 1
ATOM 2220 C C . VAL A 1 295 ? -25.637 10.410 20.269 1.00 96.00 295 VAL A C 1
ATOM 2222 O O . VAL A 1 295 ? -25.625 9.527 21.125 1.00 96.00 295 VAL A O 1
ATOM 2225 N N . SER A 1 296 ? -25.439 10.147 18.975 1.00 97.00 296 SER A N 1
ATOM 2226 C CA . SER A 1 296 ? -25.053 8.829 18.460 1.00 97.00 296 SER A CA 1
ATOM 2227 C C . SER A 1 296 ? -23.721 8.890 17.727 1.00 97.00 296 SER A C 1
ATOM 2229 O O . SER A 1 296 ? -23.456 9.861 17.026 1.00 97.00 296 SER A O 1
ATOM 2231 N N . SER A 1 297 ? -22.930 7.829 17.853 1.00 97.19 297 SER A N 1
ATOM 2232 C CA . SER A 1 297 ? -21.701 7.611 17.089 1.00 97.19 297 SER A CA 1
ATOM 2233 C C . SER A 1 297 ? -21.640 6.161 16.609 1.00 97.19 297 SER A C 1
ATOM 2235 O O . SER A 1 297 ? -22.121 5.255 17.301 1.00 97.19 297 SER A O 1
ATOM 2237 N N . ASP A 1 298 ? -21.085 5.957 15.417 1.00 97.38 298 ASP A N 1
ATOM 2238 C CA . ASP A 1 298 ? -20.961 4.647 14.783 1.00 97.38 298 ASP A CA 1
ATOM 2239 C C . ASP A 1 298 ? -19.515 4.143 14.880 1.00 97.38 298 ASP A C 1
ATOM 2241 O O . ASP A 1 298 ? -18.561 4.889 14.679 1.00 97.38 298 ASP A O 1
ATOM 2245 N N . LEU A 1 299 ? -19.368 2.853 15.169 1.00 96.88 299 LEU A N 1
ATOM 2246 C CA . LEU A 1 299 ? -18.114 2.114 15.165 1.00 96.88 299 LEU A CA 1
ATOM 2247 C C . LEU A 1 299 ? -18.178 1.058 14.066 1.00 96.88 299 LEU A C 1
ATOM 2249 O O . LEU A 1 299 ? -18.967 0.112 14.161 1.00 96.88 299 LEU A O 1
ATOM 2253 N N . GLU A 1 300 ? -17.336 1.206 13.048 1.00 96.56 300 GLU A N 1
ATOM 2254 C CA . GLU A 1 300 ? -17.065 0.141 12.087 1.00 96.56 300 GLU A CA 1
ATOM 2255 C C . GLU A 1 300 ? -15.847 -0.668 12.534 1.00 96.56 300 GLU A C 1
ATOM 2257 O O . GLU A 1 300 ? -14.812 -0.116 12.901 1.00 96.56 300 GLU A O 1
ATOM 2262 N N . VAL A 1 301 ? -15.993 -1.990 12.554 1.00 96.62 301 VAL A N 1
ATOM 2263 C CA . VAL A 1 301 ? -14.969 -2.918 13.043 1.00 96.62 301 VAL A CA 1
ATOM 2264 C C . VAL A 1 301 ? -15.098 -4.250 12.320 1.00 96.62 301 VAL A C 1
ATOM 2266 O O . VAL A 1 301 ? -16.204 -4.739 12.081 1.00 96.62 301 VAL A O 1
ATOM 2269 N N . GLY A 1 302 ? -13.970 -4.854 11.961 1.00 97.12 302 GLY A N 1
ATOM 2270 C CA . GLY A 1 302 ? -13.951 -6.187 11.371 1.00 97.12 302 GLY A CA 1
ATOM 2271 C C . GLY A 1 302 ? -13.813 -7.308 12.406 1.00 97.12 302 GLY A C 1
ATOM 2272 O O . GLY A 1 302 ? -13.255 -7.124 13.489 1.00 97.12 302 GLY A O 1
ATOM 2273 N N . ALA A 1 303 ? -14.316 -8.489 12.067 1.00 98.00 303 ALA A N 1
ATOM 2274 C CA . ALA A 1 303 ? -14.070 -9.729 12.791 1.00 98.00 303 ALA A CA 1
ATOM 2275 C C . ALA A 1 303 ? -13.315 -10.714 11.892 1.00 98.00 303 ALA A C 1
ATOM 2277 O O . ALA A 1 303 ? -13.580 -10.787 10.691 1.00 98.00 303 ALA A O 1
ATOM 2278 N N . VAL A 1 304 ? -12.388 -11.476 12.476 1.00 97.69 304 VAL A N 1
ATOM 2279 C CA . VAL A 1 304 ? -11.600 -12.508 11.786 1.00 97.69 304 VAL A CA 1
ATOM 2280 C C . VAL A 1 304 ? -11.486 -13.763 12.638 1.00 97.69 304 VAL A C 1
ATOM 2282 O O . VAL A 1 304 ? -11.338 -13.682 13.858 1.00 97.69 304 VAL A O 1
ATOM 2285 N N . ALA A 1 305 ? -11.563 -14.936 12.013 1.00 97.44 305 ALA A N 1
ATOM 2286 C CA . ALA A 1 305 ? -11.308 -16.191 12.709 1.00 97.44 305 ALA A CA 1
ATOM 2287 C C . ALA A 1 305 ? -9.804 -16.345 12.946 1.00 97.44 305 ALA A C 1
ATOM 2289 O O . ALA A 1 305 ? -9.005 -16.132 12.035 1.00 97.44 305 ALA A O 1
ATOM 2290 N N . THR A 1 306 ? -9.412 -16.720 14.162 1.00 96.88 306 THR A N 1
ATOM 2291 C CA . THR A 1 306 ? -8.007 -16.967 14.506 1.00 96.88 306 THR A CA 1
ATOM 2292 C C . THR A 1 306 ? -7.872 -18.193 15.387 1.00 96.88 306 THR A C 1
ATOM 2294 O O . THR A 1 306 ? -8.783 -18.524 16.154 1.00 96.88 306 THR A O 1
ATOM 2297 N N . ASP A 1 307 ? -6.693 -18.805 15.357 1.00 94.81 307 ASP A N 1
ATOM 2298 C CA . ASP A 1 307 ? -6.271 -19.689 16.436 1.00 94.81 307 ASP A CA 1
ATOM 2299 C C . ASP A 1 307 ? -5.940 -18.896 17.721 1.00 94.81 307 ASP A C 1
ATOM 2301 O O . ASP A 1 307 ? -6.078 -17.667 17.782 1.00 94.81 307 ASP A O 1
ATOM 2305 N N . ASP A 1 308 ? -5.528 -19.606 18.773 1.00 92.81 308 ASP A N 1
ATOM 2306 C CA . ASP A 1 308 ? -5.237 -19.008 20.085 1.00 92.81 308 ASP A CA 1
ATOM 2307 C C . ASP A 1 308 ? -4.006 -18.089 20.088 1.00 92.81 308 ASP A C 1
ATOM 2309 O O . ASP A 1 308 ? -3.860 -17.268 20.991 1.00 92.81 308 ASP A O 1
ATOM 2313 N N . ASN A 1 309 ? -3.151 -18.182 19.066 1.00 93.62 309 ASN A N 1
ATOM 2314 C CA . ASN A 1 309 ? -1.995 -17.307 18.885 1.00 93.62 309 ASN A CA 1
ATOM 2315 C C . ASN A 1 309 ? -2.359 -16.023 18.115 1.00 93.62 309 ASN A C 1
ATOM 2317 O O . ASN A 1 309 ? -1.496 -15.178 17.881 1.00 93.62 309 ASN A O 1
ATOM 2321 N N . GLY A 1 310 ? -3.624 -15.865 17.708 1.00 95.00 310 GLY A N 1
ATOM 2322 C CA . GLY A 1 310 ? -4.078 -14.738 16.896 1.00 95.00 310 GLY A CA 1
ATOM 2323 C C . GLY A 1 310 ? -3.705 -14.859 15.418 1.00 95.00 310 GLY A C 1
ATOM 2324 O O . GLY A 1 310 ? -3.818 -13.871 14.688 1.00 95.00 310 GLY A O 1
ATOM 2325 N N . VAL A 1 311 ? -3.267 -16.040 14.964 1.00 97.12 311 VAL A N 1
ATOM 2326 C CA . VAL A 1 311 ? -2.982 -16.294 13.548 1.00 97.12 311 VAL A CA 1
ATOM 2327 C C . VAL A 1 311 ? -4.292 -16.607 12.830 1.00 97.12 311 VAL A C 1
ATOM 2329 O O . VAL A 1 311 ? -5.106 -17.397 13.311 1.00 97.12 311 VAL A O 1
ATOM 2332 N N . VAL A 1 312 ? -4.520 -15.944 11.700 1.00 97.38 312 VAL A N 1
ATOM 2333 C CA . VAL A 1 312 ? -5.795 -15.966 10.977 1.00 97.38 312 VAL A CA 1
ATOM 2334 C C . VAL A 1 312 ? -6.060 -17.340 10.365 1.00 97.38 312 VAL A C 1
ATOM 2336 O O . VAL A 1 312 ? -5.197 -17.903 9.698 1.00 97.38 312 VAL A O 1
ATOM 2339 N N . VAL A 1 313 ? -7.278 -17.850 10.547 1.00 96.06 313 VAL A N 1
ATOM 2340 C CA . VAL A 1 313 ? -7.780 -19.069 9.903 1.00 96.06 313 VAL A CA 1
ATOM 2341 C C . VAL A 1 313 ? -8.627 -18.665 8.698 1.00 96.06 313 VAL A C 1
ATOM 2343 O O . VAL A 1 313 ? -9.713 -18.108 8.861 1.00 96.06 313 VAL A O 1
ATOM 2346 N N . GLN A 1 314 ? -8.123 -18.926 7.491 1.00 93.44 314 GLN A N 1
ATOM 2347 C CA . GLN A 1 314 ? -8.797 -18.550 6.249 1.00 93.44 314 GLN A CA 1
ATOM 2348 C C . GLN A 1 314 ? -9.907 -19.531 5.866 1.00 93.44 314 GLN A C 1
ATOM 2350 O O . GLN A 1 314 ? -9.772 -20.741 6.028 1.00 93.44 314 GLN A O 1
ATOM 2355 N N . ALA A 1 315 ? -10.994 -19.001 5.299 1.00 91.25 315 ALA A N 1
ATOM 2356 C CA . ALA A 1 315 ? -12.024 -19.817 4.654 1.00 91.25 315 ALA A CA 1
ATOM 2357 C C . ALA A 1 315 ? -11.585 -20.305 3.264 1.00 91.25 315 ALA A C 1
ATOM 2359 O O . ALA A 1 315 ? -11.943 -21.407 2.855 1.00 91.25 315 ALA A O 1
ATOM 2360 N N . ASN A 1 316 ? -10.818 -19.482 2.539 1.00 90.88 316 ASN A N 1
ATOM 2361 C CA . ASN A 1 316 ? -10.323 -19.784 1.200 1.00 90.88 316 ASN A CA 1
ATOM 2362 C C . ASN A 1 316 ? -8.822 -20.137 1.258 1.00 90.88 316 ASN A C 1
ATOM 2364 O O . ASN A 1 316 ? -8.012 -19.233 1.476 1.00 90.88 316 ASN A O 1
ATOM 2368 N N . PRO A 1 317 ? -8.424 -21.401 1.007 1.00 89.38 317 PRO A N 1
ATOM 2369 C CA . PRO A 1 317 ? -7.018 -21.819 1.017 1.00 89.38 317 PRO A CA 1
ATOM 2370 C C . PRO A 1 317 ? -6.121 -21.051 0.036 1.00 89.38 317 PRO A C 1
ATOM 2372 O O . PRO A 1 317 ? -4.910 -20.970 0.232 1.00 89.38 317 PRO A O 1
ATOM 2375 N N . ALA A 1 318 ? -6.686 -20.452 -1.017 1.00 93.06 318 ALA A N 1
ATOM 2376 C CA . ALA A 1 318 ? -5.915 -19.620 -1.934 1.00 93.06 318 ALA A CA 1
ATOM 2377 C C . ALA A 1 318 ? -5.361 -18.350 -1.264 1.00 93.06 318 ALA A C 1
ATOM 2379 O O . ALA A 1 318 ? -4.303 -17.865 -1.667 1.00 93.06 318 ALA A O 1
ATOM 2380 N N . ALA A 1 319 ? -6.023 -17.836 -0.219 1.00 93.88 319 ALA A N 1
ATOM 2381 C CA . ALA A 1 319 ? -5.503 -16.719 0.566 1.00 93.88 319 ALA A CA 1
ATOM 2382 C C . ALA A 1 319 ? -4.209 -17.113 1.298 1.00 93.88 319 ALA A C 1
ATOM 2384 O O . ALA A 1 319 ? -3.266 -16.324 1.325 1.00 93.88 319 ALA A O 1
ATOM 2385 N N . ASP A 1 320 ? -4.123 -18.346 1.810 1.00 90.81 320 ASP A N 1
ATOM 2386 C CA . ASP A 1 320 ? -2.910 -18.862 2.459 1.00 90.81 320 ASP A CA 1
ATOM 2387 C C . ASP A 1 320 ? -1.756 -19.040 1.460 1.00 90.81 320 ASP A C 1
ATOM 2389 O O . ASP A 1 320 ? -0.601 -18.766 1.791 1.00 90.81 320 ASP A O 1
ATOM 2393 N N . ILE A 1 321 ? -2.054 -19.445 0.219 1.00 92.00 321 ILE A N 1
ATOM 2394 C CA . ILE A 1 321 ? -1.053 -19.548 -0.857 1.00 92.00 321 ILE A CA 1
ATOM 2395 C C . ILE A 1 321 ? -0.516 -18.158 -1.233 1.00 92.00 321 ILE A C 1
ATOM 2397 O O . ILE A 1 321 ? 0.699 -17.978 -1.337 1.00 92.00 321 ILE A O 1
ATOM 2401 N N . LEU A 1 322 ? -1.402 -17.172 -1.415 1.00 93.12 322 LEU A N 1
ATOM 2402 C CA . LEU A 1 322 ? -1.037 -15.818 -1.850 1.00 93.12 322 LEU A CA 1
ATOM 2403 C C . LEU A 1 322 ? -0.311 -15.018 -0.764 1.00 93.12 322 LEU A C 1
ATOM 2405 O O . LEU A 1 322 ? 0.710 -14.385 -1.036 1.00 93.12 322 LEU A O 1
ATOM 2409 N N . PHE A 1 323 ? -0.829 -15.039 0.464 1.00 93.62 323 PHE A N 1
ATOM 2410 C CA . PHE A 1 323 ? -0.362 -14.164 1.538 1.00 93.62 323 PHE A CA 1
ATOM 2411 C C . PHE A 1 323 ? 0.514 -14.866 2.567 1.00 93.62 323 PHE A C 1
ATOM 2413 O O . PHE A 1 323 ? 1.194 -14.175 3.328 1.00 93.62 323 PHE A O 1
ATOM 2420 N N . GLY A 1 324 ? 0.553 -16.200 2.594 1.00 92.12 324 GLY A N 1
ATOM 2421 C CA . GLY A 1 324 ? 1.135 -16.950 3.705 1.00 92.12 324 GLY A CA 1
ATOM 2422 C C . GLY A 1 324 ? 0.366 -16.741 5.021 1.00 92.12 324 GLY A C 1
ATOM 2423 O O . GLY A 1 324 ? -0.694 -16.113 5.037 1.00 92.12 324 GLY A O 1
ATOM 2424 N N . PRO A 1 325 ? 0.905 -17.236 6.151 1.00 93.38 325 PRO A N 1
ATOM 2425 C CA . PRO A 1 325 ? 0.305 -17.015 7.464 1.00 93.38 325 PRO A CA 1
ATOM 2426 C C . PRO A 1 325 ? 0.167 -15.519 7.780 1.00 93.38 325 PRO A C 1
ATOM 2428 O O . PRO A 1 325 ? 1.117 -14.759 7.604 1.00 93.38 325 PRO A O 1
ATOM 2431 N N . MET A 1 326 ? -0.993 -15.105 8.292 1.00 95.88 326 MET A N 1
ATOM 2432 C CA . MET A 1 326 ? -1.293 -13.714 8.650 1.00 95.88 326 MET A CA 1
ATOM 2433 C C . MET A 1 326 ? -1.601 -13.586 10.138 1.00 95.88 326 MET A C 1
ATOM 2435 O O . MET A 1 326 ? -2.351 -14.390 10.687 1.00 95.88 326 MET A O 1
ATOM 2439 N N . ILE A 1 327 ? -1.071 -12.549 10.789 1.00 96.38 327 ILE A N 1
ATOM 2440 C CA . ILE A 1 327 ? -1.485 -12.177 12.147 1.00 96.38 327 ILE A CA 1
ATOM 2441 C C . ILE A 1 327 ? -2.714 -11.265 12.077 1.00 96.38 327 ILE A C 1
ATOM 2443 O O . ILE A 1 327 ? -2.746 -10.332 11.265 1.00 96.38 327 ILE A O 1
ATOM 2447 N N . ALA A 1 328 ? -3.716 -11.502 12.925 1.00 96.44 328 ALA A N 1
ATOM 2448 C CA . ALA A 1 328 ? -4.900 -10.650 12.982 1.00 96.44 328 ALA A CA 1
ATOM 2449 C C . ALA A 1 328 ? -4.539 -9.183 13.275 1.00 96.44 328 ALA A C 1
ATOM 2451 O O . ALA A 1 328 ? -3.565 -8.876 13.970 1.00 96.44 328 ALA A O 1
ATOM 2452 N N . PHE A 1 329 ? -5.313 -8.262 12.710 1.00 95.75 329 PHE A N 1
ATOM 2453 C CA . PHE A 1 329 ? -5.089 -6.828 12.849 1.00 95.75 329 PHE A CA 1
ATOM 2454 C C . PHE A 1 329 ? -5.266 -6.382 14.310 1.00 95.75 329 PHE A C 1
ATOM 2456 O O . PHE A 1 329 ? -6.287 -6.661 14.941 1.00 95.75 329 PHE A O 1
ATOM 2463 N N . GLY A 1 330 ? -4.258 -5.705 14.862 1.00 92.94 330 GLY A N 1
ATOM 2464 C CA . GLY A 1 330 ? -4.179 -5.337 16.278 1.00 92.94 330 GLY A CA 1
ATOM 2465 C C . GLY A 1 330 ? -3.587 -6.422 17.188 1.00 92.94 330 GLY A C 1
ATOM 2466 O O . GLY A 1 330 ? -3.469 -6.204 18.392 1.00 92.94 330 GLY A O 1
ATOM 2467 N N . LYS A 1 331 ? -3.200 -7.585 16.643 1.00 93.75 331 LYS A N 1
ATOM 2468 C CA . LYS A 1 331 ? -2.468 -8.645 17.368 1.00 93.75 331 LYS A CA 1
ATOM 2469 C C . LYS A 1 331 ? -0.982 -8.700 17.019 1.00 93.75 331 LYS A C 1
ATOM 2471 O O . LYS A 1 331 ? -0.262 -9.527 17.575 1.00 93.75 331 LYS A O 1
ATOM 2476 N N . ASN A 1 332 ? -0.509 -7.835 16.122 1.00 95.06 332 ASN A N 1
ATOM 2477 C CA . ASN A 1 332 ? 0.910 -7.736 15.811 1.00 95.06 332 ASN A CA 1
ATOM 2478 C C . ASN A 1 332 ? 1.700 -7.265 17.054 1.00 95.06 332 ASN A C 1
ATOM 2480 O O . ASN A 1 332 ? 1.390 -6.194 17.581 1.00 95.06 332 ASN A O 1
ATOM 2484 N N . PRO A 1 333 ? 2.736 -8.002 17.507 1.00 94.44 333 PRO A N 1
ATOM 2485 C CA . PRO A 1 333 ? 3.604 -7.563 18.600 1.00 94.44 333 PRO A CA 1
ATOM 2486 C C . PRO A 1 333 ? 4.353 -6.253 18.329 1.00 94.44 333 PRO A C 1
ATOM 2488 O O . PRO A 1 333 ? 4.881 -5.675 19.271 1.00 94.44 333 PRO A O 1
ATOM 2491 N N . TRP A 1 334 ? 4.402 -5.799 17.073 1.00 94.94 334 TRP A N 1
ATOM 2492 C CA . TRP A 1 334 ? 4.896 -4.486 16.655 1.00 94.94 334 TRP A CA 1
ATOM 2493 C C . TRP A 1 334 ? 3.721 -3.625 16.157 1.00 94.94 334 TRP A C 1
ATOM 2495 O O . TRP A 1 334 ? 3.449 -3.590 14.951 1.00 94.94 334 TRP A O 1
ATOM 2505 N N . PRO A 1 335 ? 2.997 -2.921 17.051 1.00 93.25 335 PRO A N 1
ATOM 2506 C CA . PRO A 1 335 ? 1.735 -2.259 16.705 1.00 93.25 335 PRO A CA 1
ATOM 2507 C C . PRO A 1 335 ? 1.880 -1.165 15.646 1.00 93.25 335 PRO A C 1
ATOM 2509 O O . PRO A 1 335 ? 0.915 -0.841 14.957 1.00 93.25 335 PRO A O 1
ATOM 2512 N N . TRP A 1 336 ? 3.084 -0.605 15.495 1.00 92.50 336 TRP A N 1
ATOM 2513 C CA . TRP A 1 336 ? 3.351 0.438 14.511 1.00 92.50 336 TRP A CA 1
ATOM 2514 C C . TRP A 1 336 ? 3.114 -0.033 13.073 1.00 92.50 336 TRP A C 1
ATOM 2516 O O . TRP A 1 336 ? 2.628 0.737 12.251 1.00 92.50 336 TRP A O 1
ATOM 2526 N N . MET A 1 337 ? 3.379 -1.308 12.774 1.00 93.12 337 MET A N 1
ATOM 2527 C CA . MET A 1 337 ? 3.103 -1.874 11.454 1.00 93.12 337 MET A CA 1
ATOM 2528 C C . MET A 1 337 ? 1.604 -1.805 11.117 1.00 93.12 337 MET A C 1
ATOM 2530 O O . MET A 1 337 ? 1.236 -1.376 10.023 1.00 93.12 337 MET A O 1
ATOM 2534 N N . ASP A 1 338 ? 0.738 -2.150 12.075 1.00 94.50 338 ASP A N 1
ATOM 2535 C CA . ASP A 1 338 ? -0.718 -2.111 11.895 1.00 94.50 338 ASP A CA 1
ATOM 2536 C C . ASP A 1 338 ? -1.220 -0.667 11.808 1.00 94.50 338 ASP A C 1
ATOM 2538 O O . ASP A 1 338 ? -1.999 -0.341 10.912 1.00 94.50 338 ASP A O 1
ATOM 2542 N N . GLN A 1 339 ? -0.704 0.222 12.662 1.00 91.94 339 GLN A N 1
ATOM 2543 C CA . GLN A 1 339 ? -1.005 1.653 12.598 1.00 91.94 339 GLN A CA 1
ATOM 2544 C C . GLN A 1 339 ? -0.685 2.233 11.213 1.00 91.94 339 GLN A C 1
ATOM 2546 O O . GLN A 1 339 ? -1.504 2.947 10.631 1.00 91.94 339 GLN A O 1
ATOM 2551 N N . MET A 1 340 ? 0.495 1.923 10.669 1.00 90.44 340 MET A N 1
ATOM 2552 C CA . MET A 1 340 ? 0.909 2.419 9.360 1.00 90.44 340 MET A CA 1
ATOM 2553 C C . MET A 1 340 ? 0.090 1.795 8.223 1.00 90.44 340 MET A C 1
ATOM 2555 O O . MET A 1 340 ? -0.235 2.505 7.272 1.00 90.44 340 MET A O 1
ATOM 2559 N N . ALA A 1 341 ? -0.313 0.523 8.320 1.00 91.44 341 ALA A N 1
ATOM 2560 C CA . ALA A 1 341 ? -1.211 -0.102 7.345 1.00 91.44 341 ALA A CA 1
ATOM 2561 C C . ALA A 1 341 ? -2.597 0.576 7.311 1.00 91.44 341 ALA A C 1
ATOM 2563 O O . ALA A 1 341 ? -3.083 0.911 6.229 1.00 91.44 341 ALA A O 1
ATOM 2564 N N . LEU A 1 342 ? -3.204 0.836 8.479 1.00 91.62 342 LEU A N 1
ATOM 2565 C CA . LEU A 1 342 ? -4.498 1.528 8.578 1.00 91.62 342 LEU A CA 1
ATOM 2566 C C . LEU A 1 342 ? -4.411 2.961 8.061 1.00 91.62 342 LEU A C 1
ATOM 2568 O O . LEU A 1 342 ? -5.163 3.323 7.157 1.00 91.62 342 LEU A O 1
ATOM 2572 N N . ARG A 1 343 ? -3.435 3.737 8.550 1.00 89.06 343 ARG A N 1
ATOM 2573 C CA . ARG A 1 343 ? -3.222 5.118 8.099 1.00 89.06 343 ARG A CA 1
ATOM 2574 C C . ARG A 1 343 ? -3.053 5.188 6.584 1.00 89.06 343 ARG A C 1
ATOM 2576 O O . ARG A 1 343 ? -3.616 6.068 5.942 1.00 89.06 343 ARG A O 1
ATOM 2583 N N . SER A 1 344 ? -2.298 4.253 6.002 1.00 86.69 344 SER A N 1
ATOM 2584 C CA . SER A 1 344 ? -2.112 4.205 4.548 1.00 86.69 344 SER A CA 1
ATOM 2585 C C . SER A 1 344 ? -3.437 4.010 3.823 1.00 86.69 344 SER A C 1
ATOM 2587 O O . SER A 1 344 ? -3.710 4.731 2.871 1.00 86.69 344 SER A O 1
ATOM 2589 N N . ALA A 1 345 ? -4.275 3.071 4.270 1.00 89.94 345 ALA A N 1
ATOM 2590 C CA . ALA A 1 345 ? -5.568 2.814 3.644 1.00 89.94 345 ALA A CA 1
ATOM 2591 C C . ALA A 1 345 ? -6.543 3.995 3.773 1.00 89.94 345 ALA A C 1
ATOM 2593 O O . ALA A 1 345 ? -7.256 4.300 2.814 1.00 89.94 345 ALA A O 1
ATOM 2594 N N . GLU A 1 346 ? -6.536 4.687 4.914 1.00 89.75 346 GLU A N 1
ATOM 2595 C CA . GLU A 1 346 ? -7.371 5.867 5.168 1.00 89.75 346 GLU A CA 1
ATOM 2596 C C . GLU A 1 346 ? -6.946 7.073 4.323 1.00 89.75 346 GLU A C 1
ATOM 2598 O O . GLU A 1 346 ? -7.793 7.707 3.699 1.00 89.75 346 GLU A O 1
ATOM 2603 N N . VAL A 1 347 ? -5.641 7.355 4.224 1.00 85.50 347 VAL A N 1
ATOM 2604 C CA . VAL A 1 347 ? -5.110 8.433 3.364 1.00 85.50 347 VAL A CA 1
ATOM 2605 C C . VAL A 1 347 ? -5.348 8.123 1.887 1.00 85.50 347 VAL A C 1
ATOM 2607 O O . VAL A 1 347 ? -5.595 9.019 1.077 1.00 85.50 347 VAL A O 1
ATOM 2610 N N . ARG A 1 348 ? -5.280 6.843 1.519 1.00 85.06 348 ARG A N 1
ATOM 2611 C CA . ARG A 1 348 ? -5.385 6.409 0.131 1.00 85.06 348 ARG A CA 1
ATOM 2612 C C . ARG A 1 348 ? -6.810 6.420 -0.407 1.00 85.06 348 ARG A C 1
ATOM 2614 O O . ARG A 1 348 ? -6.994 6.775 -1.570 1.00 85.06 348 ARG A O 1
ATOM 2621 N N . SER A 1 349 ? -7.805 6.058 0.406 1.00 88.81 349 SER A N 1
ATOM 2622 C CA . SER A 1 349 ? -9.191 5.909 -0.063 1.00 88.81 349 SER A CA 1
ATOM 2623 C C . SER A 1 349 ? -9.738 7.165 -0.765 1.00 88.81 349 SER A C 1
ATOM 2625 O O . SER A 1 349 ? -10.215 7.018 -1.892 1.00 88.81 349 SER A O 1
ATOM 2627 N N . PRO A 1 350 ? -9.610 8.393 -0.210 1.00 87.62 350 PRO A N 1
ATOM 2628 C CA . PRO A 1 350 ? -10.103 9.601 -0.873 1.00 87.62 350 PRO A CA 1
ATOM 2629 C C . PRO A 1 350 ? -9.435 9.868 -2.224 1.00 87.62 350 PRO A C 1
ATOM 2631 O O . PRO A 1 350 ? -10.090 10.322 -3.155 1.00 87.62 350 PRO A O 1
ATOM 2634 N N . TYR A 1 351 ? -8.138 9.565 -2.366 1.00 83.94 351 TYR A N 1
ATOM 2635 C CA . TYR A 1 351 ? -7.457 9.691 -3.656 1.00 83.94 351 TYR A CA 1
ATOM 2636 C C . TYR A 1 351 ? -8.018 8.701 -4.683 1.00 83.94 351 TYR A C 1
ATOM 2638 O O . TYR A 1 351 ? -8.259 9.084 -5.827 1.00 83.94 351 TYR A O 1
ATOM 2646 N N . LEU A 1 352 ? -8.271 7.449 -4.285 1.00 85.31 352 LEU A N 1
ATOM 2647 C CA . LEU A 1 352 ? -8.850 6.442 -5.181 1.00 85.31 352 LEU A CA 1
ATOM 2648 C C . LEU A 1 352 ? -10.250 6.836 -5.668 1.00 85.31 352 LEU A C 1
ATOM 2650 O O . LEU A 1 352 ? -10.592 6.550 -6.814 1.00 85.31 352 LEU A O 1
ATOM 2654 N N . ASP A 1 353 ? -11.025 7.543 -4.842 1.00 85.62 353 ASP A N 1
ATOM 2655 C CA . ASP A 1 353 ? -12.331 8.086 -5.237 1.00 85.62 353 ASP A CA 1
ATOM 2656 C C . ASP A 1 353 ? -12.217 9.141 -6.350 1.00 85.62 353 ASP A C 1
ATOM 2658 O O . ASP A 1 353 ? -13.120 9.268 -7.171 1.00 85.62 353 ASP A O 1
ATOM 2662 N N . THR A 1 354 ? -11.087 9.854 -6.451 1.00 81.00 354 THR A N 1
ATOM 2663 C CA . THR A 1 354 ? -10.860 10.831 -7.535 1.00 81.00 354 THR A CA 1
ATOM 2664 C C . THR A 1 354 ? -10.529 10.198 -8.888 1.00 81.00 354 THR A C 1
ATOM 2666 O O . THR A 1 354 ? -10.603 10.877 -9.911 1.00 81.00 354 THR A O 1
ATOM 2669 N N . ILE A 1 355 ? -10.167 8.910 -8.914 1.00 74.88 355 ILE A N 1
ATOM 2670 C CA . ILE A 1 355 ? -9.731 8.197 -10.126 1.00 74.88 355 ILE A CA 1
ATOM 2671 C C . ILE A 1 355 ? -10.625 6.995 -10.491 1.00 74.88 355 ILE A C 1
ATOM 2673 O O . ILE A 1 355 ? -10.309 6.274 -11.438 1.00 74.88 355 ILE A O 1
ATOM 2677 N N . SER A 1 356 ? -11.730 6.774 -9.763 1.00 73.31 356 SER A N 1
ATOM 2678 C CA . SER A 1 356 ? -12.672 5.661 -9.958 1.00 73.31 356 SER A CA 1
ATOM 2679 C C . SER A 1 356 ? -14.122 6.163 -10.143 1.00 73.31 356 SER A C 1
ATOM 2681 O O . SER A 1 356 ? -14.640 6.814 -9.239 1.00 73.31 356 SER A O 1
ATOM 2683 N N . PRO A 1 357 ? -14.828 5.813 -11.242 1.00 71.44 357 PRO A N 1
ATOM 2684 C CA . PRO A 1 357 ? -14.363 4.954 -12.325 1.00 71.44 357 PRO A CA 1
ATOM 2685 C C . PRO A 1 357 ? -13.337 5.675 -13.212 1.00 71.44 357 PRO A C 1
ATOM 2687 O O . PRO A 1 357 ? -13.426 6.890 -13.403 1.00 71.44 357 PRO A O 1
ATOM 2690 N N . PRO A 1 358 ? -12.362 4.944 -13.776 1.00 75.62 358 PRO A N 1
ATOM 2691 C CA . PRO A 1 358 ? -11.412 5.545 -14.698 1.00 75.62 358 PRO A CA 1
ATOM 2692 C C . PRO A 1 358 ? -12.133 6.057 -15.950 1.00 75.62 358 PRO A C 1
ATOM 2694 O O . PRO A 1 358 ? -13.134 5.477 -16.370 1.00 75.62 358 PRO A O 1
ATOM 2697 N N . GLY A 1 359 ? -11.602 7.106 -16.586 1.00 77.19 359 GLY A N 1
ATOM 2698 C CA . GLY A 1 359 ? -12.235 7.739 -17.755 1.00 77.19 359 GLY A CA 1
ATOM 2699 C C . GLY A 1 359 ? -12.559 6.764 -18.895 1.00 77.19 359 GLY A C 1
ATOM 2700 O O . GLY A 1 359 ? -13.594 6.889 -19.547 1.00 77.19 359 GLY A O 1
ATOM 2701 N N . TRP A 1 360 ? -11.737 5.724 -19.078 1.00 83.69 360 TRP A N 1
ATOM 2702 C CA . TRP A 1 360 ? -11.987 4.690 -20.081 1.00 83.69 360 TRP A CA 1
ATOM 2703 C C . TRP A 1 360 ? -13.153 3.771 -19.751 1.00 83.69 360 TRP A C 1
ATOM 2705 O O . TRP A 1 360 ? -13.618 3.102 -20.661 1.00 83.69 360 TRP A O 1
ATOM 2715 N N . GLY A 1 361 ? -13.593 3.692 -18.494 1.00 80.12 361 GLY A N 1
ATOM 2716 C CA . GLY A 1 361 ? -14.730 2.882 -18.055 1.00 80.12 361 GLY A CA 1
ATOM 2717 C C . GLY A 1 361 ? -16.086 3.552 -18.288 1.00 80.12 361 GLY A C 1
ATOM 2718 O O . GLY A 1 361 ? -17.109 2.885 -18.158 1.00 80.12 361 GLY A O 1
ATOM 2719 N N . THR A 1 362 ? -16.097 4.838 -18.649 1.00 87.12 362 THR A N 1
ATOM 2720 C CA . THR A 1 362 ? -17.311 5.614 -18.921 1.00 87.12 362 THR A CA 1
ATOM 2721 C C . THR A 1 362 ? -17.582 5.659 -20.418 1.00 87.12 362 THR A C 1
ATOM 2723 O O . THR A 1 362 ? -16.782 6.202 -21.185 1.00 87.12 362 THR A O 1
ATOM 2726 N N . ASP A 1 363 ? -18.725 5.116 -20.834 1.00 89.25 363 ASP A N 1
ATOM 2727 C CA . ASP A 1 363 ? -19.140 5.154 -22.234 1.00 89.25 363 ASP A CA 1
ATOM 2728 C C . ASP A 1 363 ? -19.502 6.568 -22.678 1.00 89.25 363 ASP A C 1
ATOM 2730 O O . ASP A 1 363 ? -20.249 7.292 -22.018 1.00 89.25 363 ASP A O 1
ATOM 2734 N N . GLN A 1 364 ? -18.946 6.955 -23.818 1.00 92.94 364 GLN A N 1
ATOM 2735 C CA . GLN A 1 364 ? -19.245 8.202 -24.495 1.00 92.94 364 GLN A CA 1
ATOM 2736 C C . GLN A 1 364 ? -20.478 8.050 -25.395 1.00 92.94 364 GLN A C 1
ATOM 2738 O O . GLN A 1 364 ? -20.810 6.935 -25.810 1.00 92.94 364 GLN A O 1
ATOM 2743 N N . PRO A 1 365 ? -21.155 9.163 -25.735 1.00 93.19 365 PRO A N 1
ATOM 2744 C CA . PRO A 1 365 ? -22.264 9.141 -26.677 1.00 93.19 365 PRO A CA 1
ATOM 2745 C C . PRO A 1 365 ? -21.886 8.539 -28.038 1.00 93.19 365 PRO A C 1
ATOM 2747 O O . PRO A 1 365 ? -20.772 8.718 -28.545 1.00 93.19 365 PRO A O 1
ATOM 2750 N N . GLY A 1 366 ? -22.859 7.860 -28.643 1.00 94.50 366 GLY A N 1
ATOM 2751 C CA . GLY A 1 366 ? -22.706 7.220 -29.943 1.00 94.50 366 GLY A CA 1
ATOM 2752 C C . GLY A 1 366 ? -21.969 5.882 -29.890 1.00 94.50 366 GLY A C 1
ATOM 2753 O O . GLY A 1 366 ? -21.746 5.298 -28.831 1.00 94.50 366 GLY A O 1
ATOM 2754 N N . THR A 1 367 ? -21.612 5.378 -31.066 1.00 94.94 367 THR A N 1
ATOM 2755 C CA . THR A 1 367 ? -20.876 4.117 -31.234 1.00 94.94 367 THR A CA 1
ATOM 2756 C C . THR A 1 367 ? -19.788 4.260 -32.289 1.00 94.94 367 THR A C 1
ATOM 2758 O O . THR A 1 367 ? -19.863 5.159 -33.126 1.00 94.94 367 THR A O 1
ATOM 2761 N N . ILE A 1 368 ? -18.790 3.377 -32.261 1.00 92.06 368 ILE A N 1
ATOM 2762 C CA . ILE A 1 368 ? -17.677 3.334 -33.216 1.00 92.06 368 ILE A CA 1
ATOM 2763 C C . ILE A 1 368 ? -17.634 2.005 -33.974 1.00 92.06 368 ILE A C 1
ATOM 2765 O O . ILE A 1 368 ? -18.030 0.965 -33.454 1.00 92.06 368 ILE A O 1
ATOM 2769 N N . SER A 1 369 ? -17.119 2.033 -35.199 1.00 88.44 369 SER A N 1
ATOM 2770 C CA . SER A 1 369 ? -16.837 0.850 -36.020 1.00 88.44 369 SER A CA 1
ATOM 2771 C C . SER A 1 369 ? -15.416 0.935 -36.586 1.00 88.44 369 SER A C 1
ATOM 2773 O O . SER A 1 369 ? -14.963 2.028 -36.936 1.00 88.44 369 SER A O 1
ATOM 2775 N N . TYR A 1 370 ? -14.694 -0.189 -36.611 1.00 81.88 370 TYR A N 1
ATOM 2776 C CA . TYR A 1 370 ? -13.278 -0.264 -37.006 1.00 81.88 370 TYR A CA 1
ATOM 2777 C C . TYR A 1 370 ? -12.844 -1.704 -37.355 1.00 81.88 370 TYR A C 1
ATOM 2779 O O . TYR A 1 370 ? -13.560 -2.659 -37.061 1.00 81.88 370 TYR A O 1
ATOM 2787 N N . GLU A 1 371 ? -11.666 -1.881 -37.965 1.00 76.06 371 GLU A N 1
ATOM 2788 C CA . GLU A 1 371 ? -11.155 -3.183 -38.441 1.00 76.06 371 GLU A CA 1
ATOM 2789 C C . GLU A 1 371 ? -9.690 -3.426 -38.030 1.00 76.06 371 GLU A C 1
ATOM 2791 O O . GLU A 1 371 ? -8.847 -2.536 -38.171 1.00 76.06 371 GLU A O 1
ATOM 2796 N N . LEU A 1 372 ? -9.373 -4.637 -37.541 1.00 70.44 372 LEU A N 1
ATOM 2797 C CA . LEU A 1 372 ? -8.031 -5.047 -37.093 1.00 70.44 372 LEU A CA 1
ATOM 2798 C C . LEU A 1 372 ? -7.670 -6.468 -37.612 1.00 70.44 372 LEU A C 1
ATOM 2800 O O . LEU A 1 372 ? -8.038 -7.482 -37.054 1.00 70.44 372 LEU A O 1
ATOM 2804 N N . ALA A 1 373 ? -6.975 -6.546 -38.741 1.00 54.88 373 ALA A N 1
ATOM 2805 C CA . ALA A 1 373 ? -6.010 -7.551 -39.227 1.00 54.88 373 ALA A CA 1
ATOM 2806 C C . ALA A 1 373 ? -6.019 -9.073 -38.865 1.00 54.88 373 ALA A C 1
ATOM 2808 O O . ALA A 1 373 ? -4.934 -9.608 -38.643 1.00 54.88 373 ALA A O 1
ATOM 2809 N N . ARG A 1 374 ? -7.079 -9.899 -38.941 1.00 54.78 374 ARG A N 1
ATOM 2810 C CA . ARG A 1 374 ? -7.650 -10.525 -40.176 1.00 54.78 374 ARG A CA 1
ATOM 2811 C C . ARG A 1 374 ? -8.489 -11.774 -39.799 1.00 54.78 374 ARG A C 1
ATOM 2813 O O . ARG A 1 374 ? -8.144 -12.382 -38.790 1.00 54.78 374 ARG A O 1
ATOM 2820 N N . PRO A 1 375 ? -9.441 -12.279 -40.630 1.00 38.38 375 PRO A N 1
ATOM 2821 C CA . PRO A 1 375 ? -9.695 -11.960 -42.050 1.00 38.38 375 PRO A CA 1
ATOM 2822 C C . PRO A 1 375 ? -10.572 -10.725 -42.285 1.00 38.38 375 PRO A C 1
ATOM 2824 O O . PRO A 1 375 ? -11.630 -10.595 -41.684 1.00 38.38 375 PRO A O 1
ATOM 2827 N N . GLY A 1 376 ? -10.099 -9.865 -43.197 1.00 49.12 376 GLY A N 1
ATOM 2828 C CA . GLY A 1 376 ? -10.416 -8.435 -43.274 1.00 49.12 376 GLY A CA 1
ATOM 2829 C C . GLY A 1 376 ? -9.303 -7.637 -42.579 1.00 49.12 376 GLY A C 1
ATOM 2830 O O . GLY A 1 376 ? -9.269 -7.545 -41.358 1.00 49.12 376 GLY A O 1
ATOM 2831 N N . GLN A 1 377 ? -8.279 -7.199 -43.320 1.00 53.09 377 GLN A N 1
ATOM 2832 C CA . GLN A 1 377 ? -7.209 -6.363 -42.749 1.00 53.09 377 GLN A CA 1
ATOM 2833 C C . GLN A 1 377 ? -7.670 -4.908 -42.724 1.00 53.09 377 GLN A C 1
ATOM 2835 O O . GLN A 1 377 ? -8.402 -4.561 -43.645 1.00 53.09 377 GLN A O 1
ATOM 2840 N N . PRO A 1 378 ? -7.187 -4.043 -41.795 1.00 66.50 378 PRO A N 1
ATOM 2841 C CA . PRO A 1 378 ? -7.265 -2.606 -42.005 1.00 66.50 378 PRO A CA 1
ATOM 2842 C C . PRO A 1 378 ? -6.876 -2.311 -43.442 1.00 66.50 378 PRO A C 1
ATOM 2844 O O . PRO A 1 378 ? -5.979 -2.964 -43.984 1.00 66.50 378 PRO A O 1
ATOM 2847 N N . ALA A 1 379 ? -7.566 -1.342 -44.022 1.00 68.94 379 ALA A N 1
ATOM 2848 C CA . ALA A 1 379 ? -7.322 -0.824 -45.349 1.00 68.94 379 ALA A CA 1
ATOM 2849 C C . ALA A 1 379 ? -5.814 -0.798 -45.682 1.00 68.94 379 ALA A C 1
ATOM 2851 O O . ALA A 1 379 ? -5.076 0.064 -45.201 1.00 68.94 379 ALA A O 1
ATOM 2852 N N . GLU A 1 380 ? -5.344 -1.792 -46.448 1.00 81.25 380 GLU A N 1
ATOM 2853 C CA . GLU A 1 380 ? -3.924 -2.005 -46.750 1.00 81.25 380 GLU A CA 1
ATOM 2854 C C . GLU A 1 380 ? -3.716 -2.147 -48.255 1.00 81.25 380 GLU A C 1
ATOM 2856 O O . GLU A 1 380 ? -4.365 -2.942 -48.938 1.00 81.25 380 GLU A O 1
ATOM 2861 N N . THR A 1 381 ? -2.753 -1.403 -48.773 1.00 90.25 381 THR A N 1
ATOM 2862 C CA . THR A 1 381 ? -2.288 -1.483 -50.155 1.00 90.25 381 THR A CA 1
ATOM 2863 C C . THR A 1 381 ? -0.773 -1.290 -50.174 1.00 90.25 381 THR A C 1
ATOM 2865 O O . THR A 1 381 ? -0.132 -1.263 -49.123 1.00 90.25 381 THR A O 1
ATOM 2868 N N . THR A 1 382 ? -0.162 -1.187 -51.346 1.00 93.19 382 THR A N 1
ATOM 2869 C CA . THR A 1 382 ? 1.280 -0.935 -51.464 1.00 93.19 382 THR A CA 1
ATOM 2870 C C . THR A 1 382 ? 1.558 0.250 -52.366 1.00 93.19 382 THR A C 1
ATOM 2872 O O . THR A 1 382 ? 0.743 0.615 -53.212 1.00 93.19 382 THR A O 1
ATOM 2875 N N . ILE A 1 383 ? 2.723 0.858 -52.188 1.00 94.38 383 ILE A N 1
ATOM 2876 C CA . ILE A 1 383 ? 3.248 1.870 -53.096 1.00 94.38 383 ILE A CA 1
ATOM 2877 C C . ILE A 1 383 ? 3.534 1.226 -54.457 1.00 94.38 383 ILE A C 1
ATOM 2879 O O . ILE A 1 383 ? 4.267 0.240 -54.536 1.00 94.38 383 ILE A O 1
ATOM 2883 N N . ALA A 1 384 ? 2.958 1.785 -55.522 1.00 94.31 384 ALA A N 1
ATOM 2884 C CA . ALA A 1 384 ? 3.122 1.317 -56.900 1.00 94.31 384 ALA A CA 1
ATOM 2885 C C . ALA A 1 384 ? 4.244 2.047 -57.657 1.00 94.31 384 ALA A C 1
ATOM 2887 O O . ALA A 1 384 ? 4.785 1.509 -58.619 1.00 94.31 384 ALA A O 1
ATOM 2888 N N . SER A 1 385 ? 4.617 3.251 -57.216 1.00 92.56 385 SER A N 1
ATOM 2889 C CA . SER A 1 385 ? 5.725 4.043 -57.763 1.00 92.56 385 SER A CA 1
ATOM 2890 C C . SER A 1 385 ? 6.505 4.695 -56.629 1.00 92.56 385 SER A C 1
ATOM 2892 O O . SER A 1 385 ? 5.885 5.152 -55.674 1.00 92.56 385 SER A O 1
ATOM 2894 N N . GLU A 1 386 ? 7.831 4.777 -56.740 1.00 91.69 386 GLU A N 1
ATOM 2895 C CA . GLU A 1 386 ? 8.673 5.420 -55.724 1.00 91.69 386 GLU A CA 1
ATOM 2896 C C . GLU A 1 386 ? 8.143 6.809 -55.325 1.00 91.69 386 GLU A C 1
ATOM 2898 O O . GLU A 1 386 ? 7.739 7.608 -56.173 1.00 91.69 386 GLU A O 1
ATOM 2903 N N . VAL A 1 387 ? 8.135 7.088 -54.020 1.00 91.31 387 VAL A N 1
ATOM 2904 C CA . VAL A 1 387 ? 7.653 8.348 -53.444 1.00 91.31 387 VAL A CA 1
ATOM 2905 C C . VAL A 1 387 ? 8.852 9.097 -52.886 1.00 91.31 387 VAL A C 1
ATOM 2907 O O . VAL A 1 387 ? 9.383 8.728 -51.841 1.00 91.31 387 VAL A O 1
ATOM 2910 N N . GLY A 1 388 ? 9.291 10.153 -53.570 1.00 89.50 388 GLY A N 1
ATOM 2911 C CA . GLY A 1 388 ? 10.351 11.031 -53.067 1.00 89.50 388 GLY A CA 1
ATOM 2912 C C . GLY A 1 388 ? 9.899 11.861 -51.859 1.00 89.50 388 GLY A C 1
ATOM 2913 O O . GLY A 1 388 ? 8.705 12.033 -51.633 1.00 89.50 388 GLY A O 1
ATOM 2914 N N . ALA A 1 389 ? 10.836 12.437 -51.101 1.00 83.94 389 ALA A N 1
ATOM 2915 C CA . ALA A 1 389 ? 10.560 13.210 -49.877 1.00 83.94 389 ALA A CA 1
ATOM 2916 C C . ALA A 1 389 ? 9.695 14.478 -50.082 1.00 83.94 389 ALA A C 1
ATOM 2918 O O . ALA A 1 389 ? 9.038 14.933 -49.152 1.00 83.94 389 ALA A O 1
ATOM 2919 N N . SER A 1 390 ? 9.657 15.037 -51.293 1.00 85.00 390 SER A N 1
ATOM 2920 C CA . SER A 1 390 ? 8.851 16.216 -51.655 1.00 85.00 390 SER A CA 1
ATOM 2921 C C . SER A 1 390 ? 7.607 15.882 -52.487 1.00 85.00 390 SER A C 1
ATOM 2923 O O . SER A 1 390 ? 6.931 16.787 -52.971 1.00 85.00 390 SER A O 1
ATOM 2925 N N . ALA A 1 391 ? 7.302 14.595 -52.685 1.00 89.19 391 ALA A N 1
ATOM 2926 C CA . ALA A 1 391 ? 6.181 14.175 -53.517 1.00 89.19 391 ALA A CA 1
ATOM 2927 C C . ALA A 1 391 ? 4.843 14.693 -52.964 1.00 89.19 391 ALA A C 1
ATOM 2929 O O . ALA A 1 391 ? 4.536 14.506 -51.784 1.00 89.19 391 ALA A O 1
ATOM 2930 N N . THR A 1 392 ? 4.052 15.315 -53.840 1.00 90.25 392 THR A N 1
ATOM 2931 C CA . THR A 1 392 ? 2.691 15.816 -53.571 1.00 90.25 392 THR A CA 1
ATOM 2932 C C . THR A 1 392 ? 1.605 14.867 -54.076 1.00 90.25 392 THR A C 1
ATOM 2934 O O . THR A 1 392 ? 0.423 15.065 -53.807 1.00 90.25 392 THR A O 1
ATOM 2937 N N . THR A 1 393 ? 1.996 13.814 -54.792 1.00 93.81 393 THR A N 1
ATOM 2938 C CA . THR A 1 393 ? 1.122 12.724 -55.223 1.00 93.81 393 THR A CA 1
ATOM 2939 C C . THR A 1 393 ? 1.781 11.386 -54.926 1.00 93.81 393 THR A C 1
ATOM 2941 O O . THR A 1 393 ? 3.007 11.280 -54.853 1.00 93.81 393 THR A O 1
ATOM 2944 N N . ILE A 1 394 ? 0.956 10.367 -54.714 1.00 94.56 394 ILE A N 1
ATOM 2945 C CA . ILE A 1 394 ? 1.386 9.019 -54.355 1.00 94.56 394 ILE A CA 1
ATOM 2946 C C . ILE A 1 394 ? 0.576 8.036 -55.187 1.00 94.56 394 ILE A C 1
ATOM 2948 O O . ILE A 1 394 ? -0.652 8.079 -55.157 1.00 94.56 394 ILE A O 1
ATOM 2952 N N . THR A 1 395 ? 1.238 7.123 -55.889 1.00 95.50 395 THR A N 1
ATOM 2953 C CA . THR A 1 395 ? 0.540 6.056 -56.613 1.00 95.50 395 THR A CA 1
ATOM 2954 C C . THR A 1 395 ? 0.523 4.795 -55.766 1.00 95.50 395 THR A C 1
ATOM 2956 O O . THR A 1 395 ? 1.579 4.280 -55.387 1.00 95.50 395 THR A O 1
ATOM 2959 N N . VAL A 1 396 ? -0.668 4.275 -55.488 1.00 95.75 396 VAL A N 1
ATOM 2960 C CA . VAL A 1 396 ? -0.865 3.015 -54.764 1.00 95.75 396 VAL A CA 1
ATOM 2961 C C . VAL A 1 396 ? -1.292 1.897 -55.713 1.00 95.75 396 VAL A C 1
ATOM 2963 O O . VAL A 1 396 ? -1.872 2.144 -56.763 1.00 95.75 396 VAL A O 1
ATOM 2966 N N . ALA A 1 397 ? -1.014 0.645 -55.359 1.00 94.88 397 ALA A N 1
ATOM 2967 C CA . ALA A 1 397 ? -1.340 -0.510 -56.196 1.00 94.88 397 ALA A CA 1
ATOM 2968 C C . ALA A 1 397 ? -2.857 -0.693 -56.365 1.00 94.88 397 ALA A C 1
ATOM 2970 O O . ALA A 1 397 ? -3.334 -1.083 -57.430 1.00 94.88 397 ALA A O 1
ATOM 2971 N N . ASN A 1 398 ? -3.617 -0.405 -55.309 1.00 92.38 398 ASN A N 1
ATOM 2972 C CA . ASN A 1 398 ? -5.074 -0.424 -55.322 1.00 92.38 398 ASN A CA 1
ATOM 2973 C C . ASN A 1 398 ? -5.628 0.547 -54.268 1.00 92.38 398 ASN A C 1
ATOM 2975 O O . ASN A 1 398 ? -5.528 0.263 -53.072 1.00 92.38 398 ASN A O 1
ATOM 2979 N N . ALA A 1 399 ? -6.201 1.670 -54.706 1.00 91.06 399 ALA A N 1
ATOM 2980 C CA . ALA A 1 399 ? -6.815 2.665 -53.826 1.00 91.06 399 ALA A CA 1
ATOM 2981 C C . ALA A 1 399 ? -8.186 2.236 -53.277 1.00 91.06 399 ALA A C 1
ATOM 2983 O O . ALA A 1 399 ? -8.584 2.728 -52.229 1.00 91.06 399 ALA A O 1
ATOM 2984 N N . SER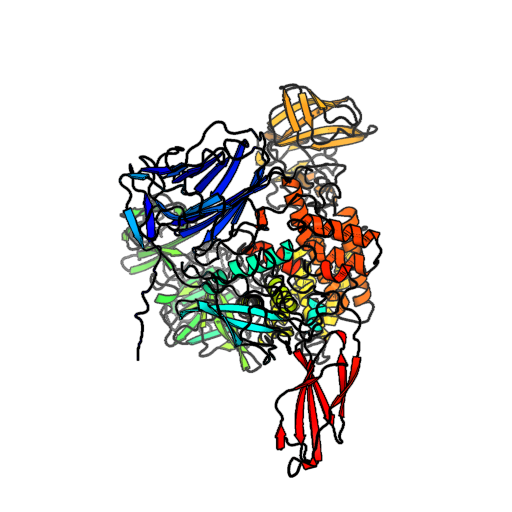 A 1 400 ? -8.881 1.276 -53.906 1.00 88.88 400 SER A N 1
ATOM 2985 C CA . SER A 1 400 ? -10.180 0.772 -53.423 1.00 88.88 400 SER A CA 1
ATOM 2986 C C . SER A 1 400 ? -10.073 -0.009 -52.112 1.00 88.88 400 SER A C 1
ATOM 2988 O O . SER A 1 400 ? -11.085 -0.386 -51.530 1.00 88.88 400 SER A O 1
ATOM 2990 N N . LYS A 1 401 ? -8.846 -0.317 -51.683 1.00 86.25 401 LYS A N 1
ATOM 2991 C CA . LYS A 1 401 ? -8.564 -0.911 -50.379 1.00 86.25 401 LYS A CA 1
ATOM 2992 C C . LYS A 1 401 ? -8.496 0.122 -49.259 1.00 86.25 401 LYS A C 1
ATOM 2994 O O . LYS A 1 401 ? -8.313 -0.284 -48.124 1.00 86.25 401 LYS A O 1
ATOM 2999 N N . LEU A 1 402 ? -8.590 1.414 -49.567 1.00 88.25 402 LEU A N 1
ATOM 3000 C CA . LEU A 1 402 ? -8.614 2.508 -48.603 1.00 88.25 402 LEU A CA 1
ATOM 3001 C C . LEU A 1 402 ? -10.025 3.111 -48.552 1.00 88.25 402 LEU A C 1
ATOM 3003 O O . LEU A 1 402 ? -10.681 3.245 -49.585 1.00 88.25 402 LEU A O 1
ATOM 3007 N N . ASP A 1 403 ? -10.481 3.510 -47.369 1.00 88.50 403 ASP A N 1
ATOM 3008 C CA . ASP A 1 403 ? -11.665 4.350 -47.211 1.00 88.50 403 ASP A CA 1
ATOM 3009 C C . ASP A 1 403 ? -11.310 5.800 -47.564 1.00 88.50 403 ASP A C 1
ATOM 3011 O O . ASP A 1 403 ? -10.730 6.551 -46.773 1.00 88.50 403 ASP A O 1
ATOM 3015 N N . LEU A 1 404 ? -11.655 6.171 -48.794 1.00 89.94 404 LEU A N 1
ATOM 3016 C CA . LEU A 1 404 ? -11.479 7.505 -49.368 1.00 89.94 404 LEU A CA 1
ATOM 3017 C C . LEU A 1 404 ? -12.838 8.172 -49.639 1.00 89.94 404 LEU A C 1
ATOM 3019 O O . LEU A 1 404 ? -12.965 8.981 -50.557 1.00 89.94 404 LEU A O 1
ATOM 3023 N N . THR A 1 405 ? -13.872 7.791 -48.879 1.00 86.88 405 THR A N 1
ATOM 3024 C CA . THR A 1 405 ? -15.237 8.334 -49.022 1.00 86.88 405 THR A CA 1
ATOM 3025 C C . THR A 1 405 ? -15.376 9.754 -48.469 1.00 86.88 405 THR A C 1
ATOM 3027 O O . THR A 1 405 ? -16.271 10.491 -48.881 1.00 86.88 405 THR A O 1
ATOM 3030 N N . SER A 1 406 ? -14.466 10.154 -47.580 1.00 88.75 406 SER A N 1
ATOM 3031 C CA . SER A 1 406 ? -14.367 11.485 -46.989 1.00 88.75 406 SER A CA 1
ATOM 3032 C C . SER A 1 406 ? -12.927 12.001 -47.070 1.00 88.75 406 SER A C 1
ATOM 3034 O O . SER A 1 406 ? -11.965 11.236 -46.978 1.00 88.75 406 SER A O 1
ATOM 3036 N N . PHE A 1 407 ? -12.778 13.316 -47.249 1.00 89.12 407 PHE A N 1
ATOM 3037 C CA . PHE A 1 407 ? -11.486 13.998 -47.236 1.00 89.12 407 PHE A CA 1
ATOM 3038 C C . PHE A 1 407 ? -11.480 15.128 -46.193 1.00 89.12 407 PHE A C 1
ATOM 3040 O O . PHE A 1 407 ? -12.510 15.775 -46.001 1.00 89.12 407 PHE A O 1
ATOM 3047 N N . PRO A 1 408 ? -10.329 15.414 -45.557 1.00 90.50 408 PRO A N 1
ATOM 3048 C CA . PRO A 1 408 ? -9.048 14.738 -45.754 1.00 90.50 408 PRO A CA 1
ATOM 3049 C C . PRO A 1 408 ? -9.013 13.317 -45.163 1.00 90.50 408 PRO A C 1
ATOM 3051 O O . PRO A 1 408 ? -9.512 13.087 -44.068 1.00 90.50 408 PRO A O 1
ATOM 3054 N N . ALA A 1 409 ? -8.386 12.377 -45.872 1.00 91.06 409 ALA A N 1
ATOM 3055 C CA . ALA A 1 409 ? -8.139 11.012 -45.404 1.00 91.06 409 ALA A CA 1
ATOM 3056 C C . ALA A 1 409 ? -6.699 10.873 -44.896 1.00 91.06 409 ALA A C 1
ATOM 3058 O O . ALA A 1 409 ? -5.803 11.578 -45.362 1.00 91.06 409 ALA A O 1
ATOM 3059 N N . ILE A 1 410 ? -6.454 9.964 -43.954 1.00 89.62 410 ILE A N 1
ATOM 3060 C CA . ILE A 1 410 ? -5.121 9.763 -43.366 1.00 89.62 410 ILE A CA 1
ATOM 3061 C C . ILE A 1 410 ? -4.622 8.371 -43.697 1.00 89.62 410 ILE A C 1
ATOM 3063 O O . ILE A 1 410 ? -5.329 7.387 -43.490 1.00 89.62 410 ILE A O 1
ATOM 3067 N N . ILE A 1 411 ? -3.393 8.301 -44.196 1.00 89.69 411 ILE A N 1
ATOM 3068 C CA . ILE A 1 411 ? -2.697 7.048 -44.477 1.00 89.69 411 ILE A CA 1
ATOM 3069 C C . ILE A 1 411 ? -1.331 7.054 -43.799 1.00 89.69 411 ILE A C 1
ATOM 3071 O O . ILE A 1 411 ? -0.757 8.110 -43.548 1.00 89.69 411 ILE A O 1
ATOM 3075 N N . ALA A 1 412 ? -0.789 5.872 -43.549 1.00 86.81 412 ALA A N 1
ATOM 3076 C CA . ALA A 1 412 ? 0.521 5.670 -42.957 1.00 86.81 412 ALA A CA 1
ATOM 3077 C C . ALA A 1 412 ? 1.372 4.755 -43.847 1.00 86.81 412 ALA A C 1
ATOM 3079 O O . ALA A 1 412 ? 0.910 3.701 -44.296 1.00 86.81 412 ALA A O 1
ATOM 3080 N N . LEU A 1 413 ? 2.614 5.163 -44.107 1.00 88.44 413 LEU A N 1
ATOM 3081 C CA . LEU A 1 413 ? 3.592 4.416 -44.897 1.00 88.44 413 LEU A CA 1
ATOM 3082 C C . LEU A 1 413 ? 4.539 3.634 -43.986 1.00 88.44 413 LEU A C 1
ATOM 3084 O O . LEU A 1 413 ? 5.069 4.175 -43.013 1.00 88.44 413 LEU A O 1
ATOM 3088 N N . TYR A 1 414 ? 4.763 2.366 -44.334 1.00 82.94 414 TYR A N 1
ATOM 3089 C CA . TYR A 1 414 ? 5.581 1.412 -43.589 1.00 82.94 414 TYR A CA 1
ATOM 3090 C C . TYR A 1 414 ? 6.603 0.730 -44.490 1.00 82.94 414 TYR A C 1
ATOM 3092 O O . TYR A 1 414 ? 6.337 0.403 -45.653 1.00 82.94 414 TYR A O 1
ATOM 3100 N N . ARG A 1 415 ? 7.773 0.431 -43.916 1.00 81.00 415 ARG A N 1
ATOM 3101 C CA . ARG A 1 415 ? 8.747 -0.433 -44.586 1.00 81.00 415 ARG A CA 1
ATOM 3102 C C . ARG A 1 415 ? 8.258 -1.881 -44.494 1.00 81.00 415 ARG A C 1
ATOM 3104 O O . ARG A 1 415 ? 7.746 -2.265 -43.439 1.00 81.00 415 ARG A O 1
ATOM 3111 N N . PRO A 1 416 ? 8.430 -2.699 -45.546 1.00 73.06 416 PRO A N 1
ATOM 3112 C CA . PRO A 1 416 ? 8.090 -4.117 -45.482 1.00 73.06 416 PRO A CA 1
ATOM 3113 C C . PRO A 1 416 ? 8.742 -4.788 -44.261 1.00 73.06 416 PRO A C 1
ATOM 3115 O O . PRO A 1 416 ? 9.939 -4.629 -44.035 1.00 73.06 416 PRO A O 1
ATOM 3118 N N . GLY A 1 417 ? 7.949 -5.490 -43.446 1.00 62.72 417 GLY A N 1
ATOM 3119 C CA . GLY A 1 417 ? 8.424 -6.192 -42.245 1.00 62.72 417 GLY A CA 1
ATOM 3120 C C . GLY A 1 417 ? 8.775 -5.314 -41.032 1.00 62.72 417 GLY A C 1
ATOM 3121 O O . GLY A 1 417 ? 9.205 -5.856 -40.018 1.00 62.72 417 GLY A O 1
ATOM 3122 N N . SER A 1 418 ? 8.586 -3.990 -41.095 1.00 61.66 418 SER A N 1
ATOM 3123 C CA . SER A 1 418 ? 8.870 -3.072 -39.982 1.00 61.66 418 SER A CA 1
ATOM 3124 C C . SER A 1 418 ? 7.594 -2.492 -39.372 1.00 61.66 418 SER A C 1
ATOM 3126 O O . SER A 1 418 ? 6.737 -1.969 -40.082 1.00 61.66 418 SER A O 1
ATOM 3128 N N . TYR A 1 419 ? 7.516 -2.504 -38.039 1.00 59.38 419 TYR A N 1
ATOM 3129 C CA . TYR A 1 419 ? 6.488 -1.802 -37.252 1.00 59.38 419 TYR A CA 1
ATOM 3130 C C . TYR A 1 419 ? 6.984 -0.461 -36.685 1.00 59.38 419 TYR A C 1
ATOM 3132 O O . TYR A 1 419 ? 6.266 0.217 -35.959 1.00 59.38 419 TYR A O 1
ATOM 3140 N N . VAL A 1 420 ? 8.219 -0.077 -37.019 1.00 54.19 420 VAL A N 1
ATOM 3141 C CA . VAL A 1 420 ? 8.876 1.170 -36.603 1.00 54.19 420 VAL A CA 1
ATOM 3142 C C . VAL A 1 420 ? 9.254 2.006 -37.834 1.00 54.19 420 VAL A C 1
ATOM 3144 O O . VAL A 1 420 ? 9.466 1.446 -38.912 1.00 54.19 420 VAL A O 1
ATOM 3147 N N . ASN A 1 421 ? 9.373 3.331 -37.668 1.00 67.25 421 ASN A N 1
ATOM 3148 C CA . ASN A 1 421 ? 9.593 4.335 -38.727 1.00 67.25 421 ASN A CA 1
ATOM 3149 C C . ASN A 1 421 ? 8.393 4.509 -39.673 1.00 67.25 421 ASN A C 1
ATOM 3151 O O . ASN A 1 421 ? 8.408 4.016 -40.800 1.00 67.25 421 ASN A O 1
ATOM 3155 N N . ILE A 1 422 ? 7.374 5.233 -39.206 1.00 78.31 422 ILE A N 1
ATOM 3156 C CA . ILE A 1 422 ? 6.083 5.416 -39.885 1.00 78.31 422 ILE A CA 1
ATOM 3157 C C . ILE A 1 422 ? 5.955 6.867 -40.351 1.00 78.31 422 ILE A C 1
ATOM 3159 O O . ILE A 1 422 ? 6.126 7.777 -39.541 1.00 78.31 422 ILE A O 1
ATOM 3163 N N . GLU A 1 423 ? 5.632 7.098 -41.624 1.00 85.06 423 GLU A N 1
ATOM 3164 C CA . GLU A 1 423 ? 5.243 8.434 -42.098 1.00 85.06 423 GLU A CA 1
ATOM 3165 C C . GLU A 1 423 ? 3.723 8.500 -42.278 1.00 85.06 423 GLU A C 1
ATOM 3167 O O . GLU A 1 423 ? 3.170 7.732 -43.061 1.00 85.06 423 GLU A O 1
ATOM 3172 N N . GLU A 1 424 ? 3.051 9.413 -41.572 1.00 85.94 424 GLU A N 1
ATOM 3173 C CA . GLU A 1 424 ? 1.617 9.688 -41.736 1.00 85.94 424 GLU A CA 1
ATOM 3174 C C . GLU A 1 424 ? 1.390 10.826 -42.739 1.00 85.94 424 GLU A C 1
ATOM 3176 O O . GLU A 1 424 ? 2.005 11.892 -42.640 1.00 85.94 424 GLU A O 1
ATOM 3181 N N . LEU A 1 425 ? 0.486 10.610 -43.697 1.00 89.12 425 LEU A N 1
ATOM 3182 C CA . LEU A 1 425 ? 0.173 11.547 -44.769 1.00 89.12 425 LEU A CA 1
ATOM 3183 C C . LEU A 1 425 ? -1.313 11.891 -44.774 1.00 89.12 425 LEU A C 1
ATOM 3185 O O . LEU A 1 425 ? -2.172 11.014 -44.672 1.00 89.12 425 LEU A O 1
ATOM 3189 N N . ARG A 1 426 ? -1.603 13.181 -44.954 1.00 91.06 426 ARG A N 1
ATOM 3190 C CA . ARG A 1 426 ? -2.960 13.693 -45.151 1.00 91.06 426 ARG A CA 1
ATOM 3191 C C . ARG A 1 426 ? -3.267 13.815 -46.641 1.00 91.06 426 ARG A C 1
ATOM 3193 O O . ARG A 1 426 ? -2.610 14.573 -47.349 1.00 91.06 426 ARG A O 1
ATOM 3200 N N . ILE A 1 427 ? -4.266 13.077 -47.105 1.00 93.19 427 ILE A N 1
ATOM 3201 C CA . ILE A 1 427 ? -4.712 12.995 -48.498 1.00 93.19 427 ILE A CA 1
ATOM 3202 C C . ILE A 1 427 ? -5.964 13.851 -48.667 1.00 93.19 427 ILE A C 1
ATOM 3204 O O . ILE A 1 427 ? -6.894 13.738 -47.876 1.00 93.19 427 ILE A O 1
ATOM 3208 N N . CYS A 1 428 ? -5.990 14.706 -49.686 1.00 92.06 428 CYS A N 1
ATOM 3209 C CA . CYS A 1 428 ? -7.089 15.648 -49.930 1.00 92.06 428 CYS A CA 1
ATOM 3210 C C . CYS A 1 428 ? -7.962 15.262 -51.130 1.00 92.06 428 CYS A C 1
ATOM 3212 O O . CYS A 1 428 ? -9.082 15.750 -51.251 1.00 92.06 428 CYS A O 1
ATOM 3214 N N . SER A 1 429 ? -7.460 14.412 -52.025 1.00 94.69 429 SER A N 1
ATOM 3215 C CA . SER A 1 429 ? -8.238 13.868 -53.136 1.00 94.69 429 SER A CA 1
ATOM 3216 C C . SER A 1 429 ? -7.609 12.581 -53.663 1.00 94.69 429 SER A C 1
ATOM 3218 O O . SER A 1 429 ? -6.436 12.295 -53.410 1.00 94.69 429 SER A O 1
ATOM 3220 N N . ALA A 1 430 ? -8.384 11.809 -54.418 1.00 95.19 430 ALA A N 1
ATOM 3221 C CA . ALA A 1 430 ? -7.912 10.626 -55.121 1.00 95.19 430 ALA A CA 1
ATOM 3222 C C . ALA A 1 430 ? -8.513 10.572 -56.529 1.00 95.19 430 ALA A C 1
ATOM 3224 O O . ALA A 1 430 ? -9.677 10.918 -56.728 1.00 95.19 430 ALA A O 1
ATOM 3225 N N . SER A 1 431 ? -7.719 10.123 -57.498 1.00 95.62 431 SER A N 1
ATOM 3226 C CA . SER A 1 431 ? -8.157 9.848 -58.866 1.00 95.62 431 SER A CA 1
ATOM 3227 C C . SER A 1 431 ? -7.606 8.491 -59.292 1.00 95.62 431 SER A C 1
ATOM 3229 O O . SER A 1 431 ? -6.401 8.323 -59.499 1.00 95.62 431 SER A O 1
ATOM 3231 N N . GLY A 1 432 ? -8.483 7.486 -59.348 1.00 93.88 432 GLY A N 1
ATOM 3232 C CA . GLY A 1 432 ? -8.072 6.092 -59.507 1.00 93.88 432 GLY A CA 1
ATOM 3233 C C . GLY A 1 432 ? -7.091 5.676 -58.408 1.00 93.88 432 GLY A C 1
ATOM 3234 O O . GLY A 1 432 ? -7.397 5.773 -57.225 1.00 93.88 432 GLY A O 1
ATOM 3235 N N . ASN A 1 433 ? -5.897 5.242 -58.809 1.00 95.56 433 ASN A N 1
ATOM 3236 C CA . ASN A 1 433 ? -4.826 4.798 -57.914 1.00 95.56 433 ASN A CA 1
ATOM 3237 C C . ASN A 1 433 ? -3.846 5.911 -57.492 1.00 95.56 433 ASN A C 1
ATOM 3239 O O . ASN A 1 433 ? -2.866 5.628 -56.801 1.00 95.56 433 ASN A O 1
ATOM 3243 N N . VAL A 1 434 ? -4.081 7.160 -57.905 1.00 96.12 434 VAL A N 1
ATOM 3244 C CA . VAL A 1 434 ? -3.233 8.310 -57.564 1.00 96.12 434 VAL A CA 1
ATOM 3245 C C . VAL A 1 434 ? -3.892 9.116 -56.448 1.00 96.12 434 VAL A C 1
ATOM 3247 O O . VAL A 1 434 ? -5.003 9.622 -56.604 1.00 96.12 434 VAL A O 1
ATOM 3250 N N . LEU A 1 435 ? -3.197 9.237 -55.320 1.00 96.56 435 LEU A N 1
ATOM 3251 C CA . LEU A 1 435 ? -3.613 9.989 -54.139 1.00 96.56 435 LEU A CA 1
ATOM 3252 C C . LEU A 1 435 ? -2.898 11.340 -54.117 1.00 96.56 435 LEU A C 1
ATOM 3254 O O . LEU A 1 435 ? -1.671 11.391 -54.213 1.00 96.56 435 LEU A O 1
ATOM 3258 N N . THR A 1 436 ? -3.646 12.427 -53.958 1.00 95.88 436 THR A N 1
ATOM 3259 C CA . THR A 1 436 ? -3.091 13.780 -53.839 1.00 95.88 436 THR A CA 1
ATOM 3260 C C . THR A 1 436 ? -2.913 14.128 -52.371 1.00 95.88 436 THR A C 1
ATOM 3262 O O . THR A 1 436 ? -3.880 14.172 -51.603 1.00 95.88 436 THR A O 1
ATOM 3265 N N . VAL A 1 437 ? -1.674 14.402 -51.978 1.00 93.00 437 VAL A N 1
ATOM 3266 C CA . VAL A 1 437 ? -1.346 14.850 -50.627 1.00 93.00 437 VAL A CA 1
ATOM 3267 C C . VAL A 1 437 ? -1.833 16.285 -50.458 1.00 93.00 437 VAL A C 1
ATOM 3269 O O . VAL A 1 437 ? -1.659 17.121 -51.345 1.00 93.00 437 VAL A O 1
ATOM 3272 N N . CYS A 1 438 ? -2.457 16.582 -49.322 1.00 89.62 438 CYS A N 1
ATOM 3273 C CA . CYS A 1 438 ? -2.783 17.955 -48.958 1.00 89.62 438 CYS A CA 1
ATOM 3274 C C . CYS A 1 438 ? -1.512 18.812 -48.951 1.00 89.62 438 CYS A C 1
ATOM 3276 O O . CYS A 1 438 ? -0.428 18.310 -48.662 1.00 89.62 438 CYS A O 1
ATOM 3278 N N . TYR A 1 439 ? -1.656 20.113 -49.196 1.00 86.25 439 TYR A N 1
ATOM 3279 C CA . TYR A 1 439 ? -0.537 21.055 -49.282 1.00 86.25 439 TYR A CA 1
ATOM 3280 C C . TYR A 1 439 ? 0.488 20.923 -48.134 1.00 86.25 439 TYR A C 1
ATOM 3282 O O . TYR A 1 439 ? 1.687 20.866 -48.386 1.00 86.25 439 TYR A O 1
ATOM 3290 N N . ASP A 1 440 ? 0.010 20.774 -46.892 1.00 82.50 440 ASP A N 1
ATOM 3291 C CA . ASP A 1 440 ? 0.840 20.596 -45.690 1.00 82.50 440 ASP A CA 1
ATOM 3292 C C . ASP A 1 440 ? 0.832 19.156 -45.133 1.00 82.50 440 ASP A C 1
ATOM 3294 O O . ASP A 1 440 ? 1.187 18.892 -43.986 1.00 82.50 440 ASP A O 1
ATOM 3298 N N . GLY A 1 441 ? 0.375 18.199 -45.942 1.00 84.19 441 GLY A N 1
ATOM 3299 C CA . GLY A 1 441 ? -0.020 16.862 -45.501 1.00 84.19 441 GLY A CA 1
ATOM 3300 C C . GLY A 1 441 ? 1.122 15.900 -45.185 1.00 84.19 441 GLY A C 1
ATOM 3301 O O . GLY A 1 441 ? 0.839 14.801 -44.715 1.00 84.19 441 GLY A O 1
ATOM 3302 N N . ARG A 1 442 ? 2.387 16.279 -45.413 1.00 85.62 442 ARG A N 1
ATOM 3303 C CA . ARG A 1 442 ? 3.583 15.506 -45.021 1.00 85.62 442 ARG A CA 1
ATOM 3304 C C . ARG A 1 442 ? 4.319 16.204 -43.886 1.00 85.62 442 ARG A C 1
ATOM 3306 O O . ARG A 1 442 ? 4.219 17.416 -43.746 1.00 85.62 442 ARG A O 1
ATOM 3313 N N . ASN A 1 443 ? 5.089 15.454 -43.095 1.00 75.62 443 ASN A N 1
ATOM 3314 C CA . ASN A 1 443 ? 5.890 15.963 -41.966 1.00 75.62 443 ASN A CA 1
ATOM 3315 C C . ASN A 1 443 ? 5.098 16.591 -40.801 1.00 75.62 443 ASN A C 1
ATOM 3317 O O . ASN A 1 443 ? 5.694 17.174 -39.901 1.00 75.62 443 ASN A O 1
ATOM 3321 N N . TRP A 1 444 ? 3.766 16.542 -40.807 1.00 75.12 444 TRP A N 1
ATOM 3322 C CA . TRP A 1 444 ? 2.929 17.268 -39.838 1.00 75.12 444 TRP A CA 1
ATOM 3323 C C . TRP A 1 444 ? 3.018 16.717 -38.406 1.00 75.12 444 TRP A C 1
ATOM 3325 O O . TRP A 1 444 ? 2.708 17.441 -37.469 1.00 75.12 444 TRP A O 1
ATOM 3335 N N . ARG A 1 445 ? 3.551 15.499 -38.223 1.00 71.81 445 ARG A N 1
ATOM 3336 C CA . ARG A 1 445 ? 3.771 14.846 -36.916 1.00 71.81 445 ARG A CA 1
ATOM 3337 C C . ARG A 1 445 ? 5.228 14.526 -36.565 1.00 71.81 445 ARG A C 1
ATOM 3339 O O . ARG A 1 445 ? 5.485 13.847 -35.570 1.00 71.81 445 ARG A O 1
ATOM 3346 N N . ALA A 1 446 ? 6.196 14.992 -37.354 1.00 61.88 446 ALA A N 1
ATOM 3347 C CA . ALA A 1 446 ? 7.599 14.651 -37.127 1.00 61.88 446 ALA A CA 1
ATOM 3348 C C . ALA A 1 446 ? 8.134 15.171 -35.779 1.00 61.88 446 ALA A C 1
ATOM 3350 O O . ALA A 1 446 ? 7.873 16.309 -35.383 1.00 61.88 446 ALA A O 1
ATOM 3351 N N . GLY A 1 447 ? 8.915 14.327 -35.089 1.00 54.34 447 GLY A N 1
ATOM 3352 C CA . GLY A 1 447 ? 9.497 14.627 -33.772 1.00 54.34 447 GLY A CA 1
ATOM 3353 C C . GLY A 1 447 ? 8.710 14.105 -32.556 1.00 54.34 447 GLY A C 1
ATOM 3354 O O . GLY A 1 447 ? 8.931 14.582 -31.446 1.00 54.34 447 GLY A O 1
ATOM 3355 N N . THR A 1 448 ? 7.786 13.153 -32.734 1.00 52.78 448 THR A N 1
ATOM 3356 C CA . THR A 1 448 ? 7.022 12.495 -31.651 1.00 52.78 448 THR A CA 1
ATOM 3357 C C . THR A 1 448 ? 7.727 11.263 -31.056 1.00 52.78 448 THR A C 1
ATOM 3359 O O . THR A 1 448 ? 8.651 10.695 -31.641 1.00 52.78 448 THR A O 1
ATOM 3362 N N . TYR A 1 449 ? 7.209 10.791 -29.912 1.00 43.62 449 TYR A N 1
ATOM 3363 C CA . TYR A 1 449 ? 7.554 9.529 -29.232 1.00 43.62 449 TYR A CA 1
ATOM 3364 C C . TYR A 1 449 ? 7.438 8.277 -30.141 1.00 43.62 449 TYR A C 1
ATOM 3366 O O . TYR A 1 449 ? 8.029 7.242 -29.845 1.00 43.62 449 TYR A O 1
ATOM 3374 N N . LEU A 1 450 ? 6.739 8.375 -31.283 1.00 48.84 450 LEU A N 1
ATOM 3375 C CA . LEU A 1 450 ? 6.493 7.280 -32.232 1.00 48.84 450 LEU A CA 1
ATOM 3376 C C . LEU A 1 450 ? 7.579 7.089 -33.312 1.00 48.84 450 LEU A C 1
ATOM 3378 O O . LEU A 1 450 ? 7.391 6.291 -34.228 1.00 48.84 450 LEU A O 1
ATOM 3382 N N . ARG A 1 451 ? 8.733 7.771 -33.228 1.00 54.69 451 ARG A N 1
ATOM 3383 C CA . ARG A 1 451 ? 9.797 7.717 -34.262 1.00 54.69 451 ARG A CA 1
ATOM 3384 C C . ARG A 1 451 ? 9.238 7.954 -35.677 1.00 54.69 451 ARG A C 1
ATOM 3386 O O . ARG A 1 451 ? 9.560 7.220 -36.609 1.00 54.69 451 ARG A O 1
ATOM 3393 N N . THR A 1 452 ? 8.381 8.960 -35.844 1.00 65.31 452 THR A N 1
ATOM 3394 C CA . THR A 1 452 ? 7.910 9.396 -37.167 1.00 65.31 452 THR A CA 1
ATOM 3395 C C . THR A 1 452 ? 9.034 10.186 -37.850 1.00 65.31 452 THR A C 1
ATOM 33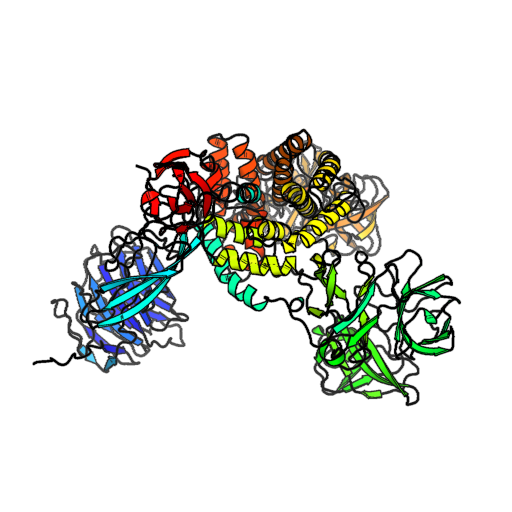97 O O . THR A 1 452 ? 9.372 11.277 -37.367 1.00 65.31 452 THR A O 1
ATOM 3400 N N . PRO A 1 453 ? 9.665 9.660 -38.913 1.00 67.12 453 PRO A N 1
ATOM 3401 C CA . PRO A 1 453 ? 10.745 10.356 -39.591 1.00 67.12 453 PRO A CA 1
ATOM 3402 C C . PRO A 1 453 ? 10.204 11.567 -40.360 1.00 67.12 453 PRO A C 1
ATOM 3404 O O . PRO A 1 453 ? 9.020 11.639 -40.693 1.00 67.12 453 PRO A O 1
ATOM 3407 N N . ALA A 1 454 ? 11.093 12.513 -40.662 1.00 74.12 454 ALA A N 1
ATOM 3408 C CA . ALA A 1 454 ? 10.815 13.522 -41.677 1.00 74.12 454 ALA A CA 1
ATOM 3409 C C . ALA A 1 454 ? 10.516 12.841 -43.032 1.00 74.12 454 ALA A C 1
ATOM 3411 O O . ALA A 1 454 ? 10.934 11.692 -43.226 1.00 74.12 454 ALA A O 1
ATOM 3412 N N . PRO A 1 455 ? 9.827 13.522 -43.970 1.00 83.38 455 PRO A N 1
ATOM 3413 C CA . PRO A 1 455 ? 9.548 12.996 -45.295 1.00 83.38 455 PRO A CA 1
ATOM 3414 C C . PRO A 1 455 ? 10.788 12.367 -45.908 1.00 83.38 455 PRO A C 1
ATOM 3416 O O . PRO A 1 455 ? 11.846 12.991 -46.002 1.00 83.38 455 PRO A O 1
ATOM 3419 N N . GLN A 1 456 ? 10.645 11.111 -46.298 1.00 84.44 456 GLN A N 1
ATOM 3420 C CA . GLN A 1 456 ? 11.733 10.308 -46.834 1.00 84.44 456 GLN A CA 1
ATOM 3421 C C . GLN A 1 456 ? 11.298 9.640 -48.134 1.00 84.44 456 GLN A C 1
ATOM 3423 O O . GLN A 1 456 ? 10.150 9.766 -48.575 1.00 84.44 456 GLN A O 1
ATOM 3428 N N . LEU A 1 457 ? 12.250 8.945 -48.749 1.00 89.19 457 LEU A N 1
ATOM 3429 C CA . LEU A 1 457 ? 12.001 8.120 -49.917 1.00 89.19 457 LEU A CA 1
ATOM 3430 C C . LEU A 1 457 ? 11.304 6.818 -49.503 1.00 89.19 457 LEU A C 1
ATOM 3432 O O . LEU A 1 457 ? 11.784 6.111 -48.612 1.00 89.19 457 LEU A O 1
ATOM 3436 N N . TRP A 1 458 ? 10.203 6.487 -50.178 1.00 89.88 458 TRP A N 1
ATOM 3437 C CA . TRP A 1 458 ? 9.506 5.209 -50.036 1.00 89.88 458 TRP A CA 1
ATOM 3438 C C . TRP A 1 458 ? 9.565 4.420 -51.338 1.00 89.88 458 TRP A C 1
ATOM 3440 O O . TRP A 1 458 ? 9.066 4.866 -52.371 1.00 89.88 458 TRP A O 1
ATOM 3450 N N . ALA A 1 459 ? 10.167 3.234 -51.277 1.00 90.62 459 ALA A N 1
ATOM 3451 C CA . ALA A 1 459 ? 10.322 2.357 -52.429 1.00 90.62 459 ALA A CA 1
ATOM 3452 C C . ALA A 1 459 ? 8.994 1.688 -52.829 1.00 90.62 459 ALA A C 1
ATOM 3454 O O . ALA A 1 459 ? 8.087 1.520 -52.005 1.00 90.62 459 ALA A O 1
ATOM 3455 N N . VAL A 1 460 ? 8.912 1.240 -54.084 1.00 93.06 460 VAL A N 1
ATOM 3456 C CA . VAL A 1 460 ? 7.822 0.381 -54.578 1.00 93.06 460 VAL A CA 1
ATOM 3457 C C . VAL A 1 460 ? 7.680 -0.856 -53.685 1.00 93.06 460 VAL A C 1
ATOM 3459 O O . VAL A 1 460 ? 8.672 -1.439 -53.253 1.00 93.06 460 VAL A O 1
ATOM 3462 N N . GLY A 1 461 ? 6.443 -1.245 -53.380 1.00 88.94 461 GLY A N 1
ATOM 3463 C CA . GLY A 1 461 ? 6.144 -2.352 -52.469 1.00 88.94 461 GLY A CA 1
ATOM 3464 C C . GLY A 1 461 ? 6.132 -1.975 -50.984 1.00 88.94 461 GLY A C 1
ATOM 3465 O O . GLY A 1 461 ? 5.745 -2.809 -50.167 1.00 88.94 461 GLY A O 1
ATOM 3466 N N . SER A 1 462 ? 6.482 -0.733 -50.619 1.00 90.44 462 SER A N 1
ATOM 3467 C CA . SER A 1 462 ? 6.242 -0.220 -49.261 1.00 90.44 462 SER A CA 1
ATOM 3468 C C . SER A 1 462 ? 4.756 -0.304 -48.920 1.00 90.44 462 SER A C 1
ATOM 3470 O O . SER A 1 462 ? 3.903 -0.103 -49.787 1.00 90.44 462 SER A O 1
ATOM 3472 N N . VAL A 1 463 ? 4.442 -0.620 -47.666 1.00 87.94 463 VAL A N 1
ATOM 3473 C CA . VAL A 1 463 ? 3.070 -0.900 -47.235 1.00 87.94 463 VAL A CA 1
ATOM 3474 C C . VAL A 1 463 ? 2.365 0.409 -46.889 1.00 87.94 463 VAL A C 1
ATOM 3476 O O . VAL A 1 463 ? 2.926 1.256 -46.195 1.00 87.94 463 VAL A O 1
ATOM 3479 N N . VAL A 1 464 ? 1.133 0.566 -47.363 1.00 89.44 464 VAL A N 1
ATOM 3480 C CA . VAL A 1 464 ? 0.252 1.703 -47.075 1.00 89.44 464 VAL A CA 1
ATOM 3481 C C . VAL A 1 464 ? -0.898 1.198 -46.225 1.00 89.44 464 VAL A C 1
ATOM 3483 O O . VAL A 1 464 ? -1.601 0.287 -46.657 1.00 89.44 464 VAL A O 1
ATOM 3486 N N . ARG A 1 465 ? -1.106 1.786 -45.046 1.00 85.56 465 ARG A N 1
ATOM 3487 C CA . ARG A 1 465 ? -2.200 1.422 -44.135 1.00 85.56 465 ARG A CA 1
ATOM 3488 C C . ARG A 1 465 ? -3.065 2.617 -43.791 1.00 85.56 465 ARG A C 1
ATOM 3490 O O . ARG A 1 465 ? -2.572 3.740 -43.728 1.00 85.56 465 ARG A O 1
ATOM 3497 N N . GLN A 1 466 ? -4.328 2.359 -43.494 1.00 85.50 466 GLN A N 1
ATOM 3498 C CA . GLN A 1 466 ? -5.246 3.343 -42.940 1.00 85.50 466 GLN A CA 1
ATOM 3499 C C . GLN A 1 466 ? -5.936 2.773 -41.697 1.00 85.50 466 GLN A C 1
ATOM 3501 O O . GLN A 1 466 ? -6.527 1.697 -41.734 1.00 85.50 466 GLN A O 1
ATOM 3506 N N . PHE A 1 467 ? -5.870 3.529 -40.599 1.00 81.88 467 PHE A N 1
ATOM 3507 C CA . PHE A 1 467 ? -6.438 3.165 -39.298 1.00 81.88 467 PHE A CA 1
ATOM 3508 C C . PHE A 1 467 ? -7.608 4.084 -38.955 1.00 81.88 467 PHE A C 1
ATOM 3510 O O . PHE A 1 467 ? -7.529 4.886 -38.024 1.00 81.88 467 PHE A O 1
ATOM 3517 N N . LYS A 1 468 ? -8.667 4.011 -39.764 1.00 87.62 468 LYS A N 1
ATOM 3518 C CA . LYS A 1 468 ? -9.871 4.829 -39.600 1.00 87.62 468 LYS A CA 1
ATOM 3519 C C . LYS A 1 468 ? -10.866 4.154 -38.655 1.00 87.62 468 LYS A C 1
ATOM 3521 O O . LYS A 1 468 ? -11.060 2.941 -38.703 1.00 87.62 468 LYS A O 1
ATOM 3526 N N . MET A 1 469 ? -11.521 4.963 -37.835 1.00 88.62 469 MET A N 1
ATOM 3527 C CA . MET A 1 469 ? -12.696 4.616 -37.045 1.00 88.62 469 MET A CA 1
ATOM 3528 C C . MET A 1 469 ? -13.840 5.518 -37.464 1.00 88.62 469 MET A C 1
ATOM 3530 O O . MET A 1 469 ? -13.688 6.740 -37.510 1.00 88.62 469 MET A O 1
ATOM 3534 N N . THR A 1 470 ? -14.983 4.902 -37.738 1.00 91.25 470 THR A N 1
ATOM 3535 C CA . THR A 1 470 ? -16.211 5.603 -38.106 1.00 91.25 470 THR A CA 1
ATOM 3536 C C . THR A 1 470 ? -17.179 5.584 -36.936 1.00 91.25 470 THR A C 1
ATOM 3538 O O . THR A 1 470 ? -17.517 4.517 -36.420 1.00 91.25 470 THR A O 1
ATOM 3541 N N . GLY A 1 471 ? -17.628 6.756 -36.523 1.00 93.50 471 GLY A N 1
ATOM 3542 C CA . GLY A 1 471 ? -18.561 6.974 -35.437 1.00 93.50 471 GLY A CA 1
ATOM 3543 C C . GLY A 1 471 ? -19.983 7.241 -35.929 1.00 93.50 471 GLY A C 1
ATOM 3544 O O . GLY A 1 471 ? -20.196 7.805 -36.999 1.00 93.50 471 GLY A O 1
ATOM 3545 N N . THR A 1 472 ? -20.974 6.838 -35.140 1.00 96.00 472 THR A N 1
ATOM 3546 C CA . THR A 1 472 ? -22.390 7.191 -35.323 1.00 96.00 472 THR A CA 1
ATOM 3547 C C . THR A 1 472 ? -22.893 7.857 -34.049 1.00 96.00 472 THR A C 1
ATOM 3549 O O . THR A 1 472 ? -22.855 7.242 -32.985 1.00 96.00 472 THR A O 1
ATOM 3552 N N . GLY A 1 473 ? -23.349 9.112 -34.143 1.00 94.12 473 GLY A N 1
ATOM 3553 C CA . GLY A 1 473 ? -23.751 9.910 -32.974 1.00 94.12 473 GLY A CA 1
ATOM 3554 C C . GLY A 1 473 ? -22.588 10.284 -32.044 1.00 94.12 473 GLY A C 1
ATOM 3555 O O . GLY A 1 473 ? -22.807 10.561 -30.867 1.00 94.12 473 GLY A O 1
ATOM 3556 N N . THR A 1 474 ? -21.358 10.234 -32.557 1.00 94.38 474 THR A N 1
ATOM 3557 C CA . THR A 1 474 ? -20.123 10.611 -31.861 1.00 94.38 474 THR A CA 1
ATOM 3558 C C . THR A 1 474 ? -19.845 12.107 -32.016 1.00 94.38 474 THR A C 1
ATOM 3560 O O . THR A 1 474 ? -20.379 12.742 -32.919 1.00 94.38 474 THR A O 1
ATOM 3563 N N . ASN A 1 475 ? -18.989 12.667 -31.155 1.00 93.62 475 ASN A N 1
ATOM 3564 C CA . ASN A 1 475 ? -18.581 14.081 -31.196 1.00 93.62 475 ASN A CA 1
ATOM 3565 C C . ASN A 1 475 ? -17.050 14.218 -31.159 1.00 93.62 475 ASN A C 1
ATOM 3567 O O . ASN A 1 475 ? -16.493 14.881 -30.275 1.00 93.62 475 ASN A O 1
ATOM 3571 N N . PHE A 1 476 ? -16.351 13.519 -32.060 1.00 94.31 476 PHE A N 1
ATOM 3572 C CA . PHE A 1 476 ? -14.890 13.410 -32.011 1.00 94.31 476 PHE A CA 1
ATOM 3573 C C . PHE A 1 476 ? -14.163 14.754 -32.066 1.00 94.31 476 PHE A C 1
ATOM 3575 O O . PHE A 1 476 ? -13.107 14.865 -31.442 1.00 94.31 476 PHE A O 1
ATOM 3582 N N . LEU A 1 477 ? -14.706 15.781 -32.730 1.00 93.19 477 LEU A N 1
ATOM 3583 C CA . LEU A 1 477 ? -14.070 17.097 -32.732 1.00 93.19 477 LEU A CA 1
ATOM 3584 C C . LEU A 1 477 ? -14.098 17.692 -31.329 1.00 93.19 477 LEU A C 1
ATOM 3586 O O . LEU A 1 477 ? -13.052 18.020 -30.789 1.00 93.19 477 LEU A O 1
ATOM 3590 N N . SER A 1 478 ? -15.255 17.749 -30.672 1.00 91.56 478 SER A N 1
ATOM 3591 C CA . SER A 1 478 ? -15.314 18.305 -29.309 1.00 91.56 478 SER A CA 1
ATOM 3592 C C . SER A 1 478 ? -14.526 17.482 -28.280 1.00 91.56 478 SER A C 1
ATOM 3594 O O . SER A 1 478 ? -13.984 18.042 -27.327 1.00 91.56 478 SER A O 1
ATOM 3596 N N . VAL A 1 479 ? -14.452 16.158 -28.468 1.00 90.19 479 VAL A N 1
ATOM 3597 C CA . VAL A 1 479 ? -13.795 15.263 -27.517 1.00 90.19 479 VAL A CA 1
ATOM 3598 C C . VAL A 1 479 ? -12.291 15.258 -27.759 1.00 90.19 479 VAL A C 1
ATOM 3600 O O . VAL A 1 479 ? -11.530 15.557 -26.852 1.00 90.19 479 VAL A O 1
ATOM 3603 N N . PHE A 1 480 ? -11.810 14.948 -28.954 1.00 91.06 480 PHE A N 1
ATOM 3604 C CA . PHE A 1 480 ? -10.380 14.713 -29.182 1.00 91.06 480 PHE A CA 1
ATOM 3605 C C . PHE A 1 480 ? -9.663 15.858 -29.893 1.00 91.06 480 PHE A C 1
ATOM 3607 O O . PHE A 1 480 ? -8.472 16.057 -29.655 1.00 91.06 480 PHE A O 1
ATOM 3614 N N . CYS A 1 481 ? -10.371 16.631 -30.716 1.00 91.81 481 CYS A N 1
ATOM 3615 C CA . CYS A 1 481 ? -9.790 17.701 -31.527 1.00 91.81 481 CYS A CA 1
ATOM 3616 C C . CYS A 1 481 ? -10.544 19.035 -31.354 1.00 91.81 481 CYS A C 1
ATOM 3618 O O . CYS A 1 481 ? -11.066 19.580 -32.331 1.00 91.81 481 CYS A O 1
ATOM 3620 N N . PRO A 1 482 ? -10.640 19.583 -30.122 1.00 92.38 482 PRO A N 1
ATOM 3621 C CA . PRO A 1 482 ? -11.484 20.745 -29.822 1.00 92.38 482 PRO A CA 1
ATOM 3622 C C . PRO A 1 482 ? -11.054 22.028 -30.545 1.00 92.38 482 PRO A C 1
ATOM 3624 O O . PRO A 1 482 ? -11.832 22.972 -30.632 1.00 92.38 482 PRO A O 1
ATOM 3627 N N . ALA A 1 483 ? -9.834 22.072 -31.090 1.00 90.75 483 ALA A N 1
ATOM 3628 C CA . ALA A 1 483 ? -9.371 23.161 -31.947 1.00 90.75 483 ALA A CA 1
ATOM 3629 C C . ALA A 1 483 ? -9.850 23.043 -33.409 1.00 90.75 483 ALA A C 1
ATOM 3631 O O . ALA A 1 483 ? -9.452 23.853 -34.240 1.00 90.75 483 ALA A O 1
ATOM 3632 N N . GLY A 1 484 ? -10.678 22.044 -33.731 1.00 90.00 484 GLY A N 1
ATOM 3633 C CA . GLY A 1 484 ? -11.166 21.735 -35.074 1.00 90.00 484 GLY A CA 1
ATOM 3634 C C . GLY A 1 484 ? -10.451 20.540 -35.709 1.00 90.00 484 GLY A C 1
ATOM 3635 O O . GLY A 1 484 ? -9.501 19.994 -35.149 1.00 90.00 484 GLY A O 1
ATOM 3636 N N . ALA A 1 485 ? -10.907 20.138 -36.902 1.00 89.00 485 ALA A N 1
ATOM 3637 C CA . ALA A 1 485 ? -10.358 18.993 -37.633 1.00 89.00 485 ALA A CA 1
ATOM 3638 C C . ALA A 1 485 ? -8.830 19.113 -37.792 1.00 89.00 485 ALA A C 1
ATOM 3640 O O . ALA A 1 485 ? -8.309 20.147 -38.232 1.00 89.00 485 ALA A O 1
ATOM 3641 N N . GLY A 1 486 ? -8.092 18.081 -37.385 1.00 86.38 486 GLY A N 1
ATOM 3642 C CA . GLY A 1 486 ? -6.680 18.260 -37.076 1.00 86.38 486 GLY A CA 1
ATOM 3643 C C . GLY A 1 486 ? -6.065 17.206 -36.169 1.00 86.38 486 GLY A C 1
ATOM 3644 O O . GLY A 1 486 ? -6.700 16.207 -35.840 1.00 86.38 486 GLY A O 1
ATOM 3645 N N . GLU A 1 487 ? -4.806 17.439 -35.798 1.00 85.75 487 GLU A N 1
ATOM 3646 C CA . GLU A 1 487 ? -4.123 16.698 -34.731 1.00 85.75 487 GLU A CA 1
ATOM 3647 C C . GLU A 1 487 ? -4.965 16.715 -33.447 1.00 85.75 487 GLU A C 1
ATOM 3649 O O . GLU A 1 487 ? -5.564 17.742 -33.110 1.00 85.75 487 GLU A O 1
ATOM 3654 N N . GLU A 1 488 ? -5.025 15.588 -32.740 1.00 88.31 488 GLU A N 1
ATOM 3655 C CA . GLU A 1 488 ? -5.658 15.527 -31.428 1.00 88.31 488 GLU A CA 1
ATOM 3656 C C . GLU A 1 488 ? -4.920 16.391 -30.407 1.00 88.31 488 GLU A C 1
ATOM 3658 O O . GLU A 1 488 ? -3.702 16.574 -30.447 1.00 88.31 488 GLU A O 1
ATOM 3663 N N . GLY A 1 489 ? -5.670 16.854 -29.417 1.00 88.00 489 GLY A N 1
ATOM 3664 C CA . GLY A 1 489 ? -5.101 17.440 -28.218 1.00 88.00 489 GLY A CA 1
ATOM 3665 C C . GLY A 1 489 ? -6.015 18.468 -27.577 1.00 88.00 489 GLY A C 1
ATOM 3666 O O . GLY A 1 489 ? -6.747 19.201 -28.243 1.00 88.00 489 GLY A O 1
ATOM 3667 N N . GLN A 1 490 ? -5.954 18.539 -26.251 1.00 89.62 490 GLN A N 1
ATOM 3668 C CA . GLN A 1 490 ? -6.703 19.537 -25.493 1.00 89.62 490 GLN A CA 1
ATOM 3669 C C . GLN A 1 490 ? -6.111 20.929 -25.721 1.00 89.62 490 GLN A C 1
ATOM 3671 O O . GLN A 1 490 ? -4.891 21.088 -25.741 1.00 89.62 490 GLN A O 1
ATOM 3676 N N . ILE A 1 491 ? -6.957 21.955 -25.832 1.00 92.44 491 ILE A N 1
ATOM 3677 C CA . ILE A 1 491 ? -6.489 23.340 -25.950 1.00 92.44 491 ILE A CA 1
ATOM 3678 C C . ILE A 1 491 ? -5.880 23.776 -24.611 1.00 92.44 491 ILE A C 1
ATOM 3680 O O . ILE A 1 491 ? -6.582 23.917 -23.612 1.00 92.44 491 ILE A O 1
ATOM 3684 N N . ARG A 1 492 ? -4.568 24.030 -24.600 1.00 92.38 492 ARG A N 1
ATOM 3685 C CA . ARG A 1 492 ? -3.855 24.655 -23.476 1.00 92.38 492 ARG A CA 1
ATOM 3686 C C . ARG A 1 492 ? -4.096 26.158 -23.436 1.00 92.38 492 ARG A C 1
ATOM 3688 O O . ARG A 1 492 ? -4.302 26.729 -22.372 1.00 92.38 492 ARG A O 1
ATOM 3695 N N . THR A 1 493 ? -3.994 26.795 -24.597 1.00 90.75 493 THR A N 1
ATOM 3696 C CA . THR A 1 493 ? -4.270 28.217 -24.803 1.00 90.75 493 THR A CA 1
ATOM 3697 C C . THR A 1 493 ? -4.530 28.472 -26.283 1.00 90.75 493 THR A C 1
ATOM 3699 O O . THR A 1 493 ? -3.942 27.818 -27.145 1.00 90.75 493 THR A O 1
ATOM 3702 N N . ALA A 1 494 ? -5.415 29.420 -26.561 1.00 90.06 494 ALA A N 1
ATOM 3703 C CA . ALA A 1 494 ? -5.726 29.923 -27.898 1.00 90.06 494 ALA A CA 1
ATOM 3704 C C . ALA A 1 494 ? -5.973 31.447 -27.875 1.00 90.06 494 ALA A C 1
ATOM 3706 O O . ALA A 1 494 ? -6.567 32.006 -28.789 1.00 90.06 494 ALA A O 1
ATOM 3707 N N . ALA A 1 495 ? -5.570 32.125 -26.793 1.00 90.25 495 ALA A N 1
ATOM 3708 C CA . ALA A 1 495 ? -5.764 33.563 -26.643 1.00 90.25 495 ALA A CA 1
ATOM 3709 C C . ALA A 1 495 ? -4.680 34.341 -27.404 1.00 90.25 495 ALA A C 1
ATOM 3711 O O . ALA A 1 495 ? -3.504 33.971 -27.359 1.00 90.25 495 ALA A O 1
ATOM 3712 N N . GLY A 1 496 ? -5.071 35.436 -28.057 1.00 92.38 496 GLY A N 1
ATOM 3713 C CA . GLY A 1 496 ? -4.186 36.252 -28.890 1.00 92.38 496 GLY A CA 1
ATOM 3714 C C . GLY A 1 496 ? -4.118 35.766 -30.338 1.00 92.38 496 GLY A C 1
ATOM 3715 O O . GLY A 1 496 ? -4.954 34.990 -30.790 1.00 92.38 496 GLY A O 1
ATOM 3716 N N . THR A 1 497 ? -3.117 36.236 -31.075 1.00 94.62 497 THR A N 1
ATOM 3717 C CA . THR A 1 497 ? -2.882 35.856 -32.478 1.00 94.62 497 THR A CA 1
ATOM 3718 C C . THR A 1 497 ? -1.404 35.599 -32.729 1.00 94.62 497 THR A C 1
ATOM 3720 O O . THR A 1 497 ? -0.557 35.995 -31.923 1.00 94.62 497 THR A O 1
ATOM 3723 N N . VAL A 1 498 ? -1.081 34.948 -33.845 1.00 95.94 498 VAL A N 1
ATOM 3724 C CA . VAL A 1 498 ? 0.305 34.698 -34.251 1.00 95.94 498 VAL A CA 1
ATOM 3725 C C . VAL A 1 498 ? 0.648 35.331 -35.590 1.00 95.94 498 VAL A C 1
ATOM 3727 O O . VAL A 1 498 ? -0.204 35.553 -36.452 1.00 95.94 498 VAL A O 1
ATOM 3730 N N . GLN A 1 499 ? 1.934 35.608 -35.752 1.00 94.69 499 GLN A N 1
ATOM 3731 C CA . GLN A 1 499 ? 2.567 35.983 -36.998 1.00 94.69 499 GLN A CA 1
ATOM 3732 C C . GLN A 1 499 ? 3.582 34.909 -37.386 1.00 94.69 499 GLN A C 1
ATOM 3734 O O . GLN A 1 499 ? 4.389 34.466 -36.561 1.00 94.69 499 GLN A O 1
ATOM 3739 N N . VAL A 1 500 ? 3.533 34.508 -38.654 1.00 93.62 500 VAL A N 1
ATOM 3740 C CA . VAL A 1 500 ? 4.408 33.495 -39.251 1.00 93.62 500 VAL A CA 1
ATOM 3741 C C . VAL A 1 500 ? 5.070 34.051 -40.505 1.00 93.62 500 VAL A C 1
ATOM 3743 O O . VAL A 1 500 ? 4.469 34.818 -41.260 1.00 93.62 500 VAL A O 1
ATOM 3746 N N . THR A 1 501 ? 6.313 33.638 -40.736 1.00 92.88 501 THR A N 1
ATOM 3747 C CA . THR A 1 501 ? 7.092 34.038 -41.912 1.00 92.88 501 THR A CA 1
ATOM 3748 C C . THR A 1 501 ? 7.378 32.806 -42.772 1.00 92.88 501 THR A C 1
ATOM 3750 O O . THR A 1 501 ? 7.911 31.831 -42.237 1.00 92.88 501 THR A O 1
ATOM 3753 N N . PRO A 1 502 ? 7.079 32.821 -44.085 1.00 91.62 502 PRO A N 1
ATOM 3754 C CA . PRO A 1 502 ? 7.424 31.728 -44.997 1.00 91.62 502 PRO A CA 1
ATOM 3755 C C . PRO A 1 502 ? 8.886 31.290 -44.886 1.00 91.62 502 PRO A C 1
ATOM 3757 O O . PRO A 1 502 ? 9.800 32.112 -44.883 1.00 91.62 502 PRO A O 1
ATOM 3760 N N . GLY A 1 503 ? 9.101 29.979 -44.747 1.00 90.00 503 GLY A N 1
ATOM 3761 C CA . GLY A 1 503 ? 10.417 29.358 -44.584 1.00 90.00 503 GLY A CA 1
ATOM 3762 C C . GLY A 1 503 ? 11.018 29.468 -43.178 1.00 90.00 503 GLY A C 1
ATOM 3763 O O . GLY A 1 503 ? 12.065 28.875 -42.925 1.00 90.00 503 GLY A O 1
ATOM 3764 N N . SER A 1 504 ? 10.373 30.180 -42.251 1.00 93.06 504 SER A N 1
ATOM 3765 C CA . SER A 1 504 ? 10.860 30.367 -40.882 1.00 93.06 504 SER A CA 1
ATOM 3766 C C . SER A 1 504 ? 10.308 29.315 -39.925 1.00 93.06 504 SER A C 1
ATOM 3768 O O . SER A 1 504 ? 9.150 28.912 -40.017 1.00 93.06 504 SER A O 1
ATOM 3770 N N . ASN A 1 505 ? 11.124 28.912 -38.951 1.00 93.50 505 ASN A N 1
ATOM 3771 C CA . ASN A 1 505 ? 10.709 28.104 -37.802 1.00 93.50 505 ASN A CA 1
ATOM 3772 C C . ASN A 1 505 ? 10.359 28.953 -36.566 1.00 93.50 505 ASN A C 1
ATOM 3774 O O . ASN A 1 505 ? 10.218 28.404 -35.476 1.00 93.50 505 ASN A O 1
ATOM 3778 N N . GLN A 1 506 ? 10.259 30.275 -36.722 1.00 95.31 506 GLN A N 1
ATOM 3779 C CA . GLN A 1 506 ? 9.894 31.205 -35.658 1.00 95.31 506 GLN A CA 1
ATOM 3780 C C . GLN A 1 506 ? 8.450 31.673 -35.825 1.00 95.31 506 GLN A C 1
ATOM 3782 O O . GLN A 1 506 ? 8.042 32.080 -36.914 1.00 95.31 506 GLN A O 1
ATOM 3787 N N . VAL A 1 507 ? 7.705 31.652 -34.722 1.00 95.31 507 VAL A N 1
ATOM 3788 C CA . VAL A 1 507 ? 6.329 32.144 -34.618 1.00 95.31 507 VAL A CA 1
ATOM 3789 C C . VAL A 1 507 ? 6.294 33.232 -33.554 1.00 95.31 507 VAL A C 1
ATOM 3791 O O . VAL A 1 507 ? 6.695 32.984 -32.419 1.00 95.31 507 VAL A O 1
ATOM 3794 N N . THR A 1 508 ? 5.805 34.422 -33.890 1.00 95.44 508 THR A N 1
ATOM 3795 C CA . THR A 1 508 ? 5.694 35.540 -32.939 1.00 95.44 508 THR A CA 1
ATOM 3796 C C . THR A 1 508 ? 4.239 35.735 -32.540 1.00 95.44 508 THR A C 1
ATOM 3798 O O . THR A 1 508 ? 3.374 35.880 -33.397 1.00 95.44 508 THR A O 1
ATOM 3801 N N . GLY A 1 509 ? 3.948 35.726 -31.243 1.00 94.75 509 GLY A N 1
ATOM 3802 C CA . GLY A 1 509 ? 2.605 35.916 -30.709 1.00 94.75 509 GLY A CA 1
ATOM 3803 C C . GLY A 1 509 ? 2.325 37.362 -30.298 1.00 94.75 509 GLY A C 1
ATOM 3804 O O . GLY A 1 509 ? 3.191 38.054 -29.764 1.00 94.75 509 GLY A O 1
ATOM 3805 N N . THR A 1 510 ? 1.086 37.803 -30.508 1.00 94.69 510 THR A N 1
ATOM 3806 C CA . THR A 1 510 ? 0.551 39.103 -30.075 1.00 94.69 510 THR A CA 1
ATOM 3807 C C . THR A 1 510 ? -0.601 38.879 -29.099 1.00 94.69 510 THR A C 1
ATOM 3809 O O . THR A 1 510 ? -1.518 38.110 -29.385 1.00 94.69 510 THR A O 1
ATOM 3812 N N . GLY A 1 511 ? -0.567 39.547 -27.940 1.00 92.12 511 GLY A N 1
ATOM 3813 C CA . GLY A 1 511 ? -1.555 39.332 -26.871 1.00 92.12 511 GLY A CA 1
ATOM 3814 C C . GLY A 1 511 ? -1.412 37.976 -26.170 1.00 92.12 511 GLY A C 1
ATOM 3815 O O . GLY A 1 511 ? -2.383 37.464 -25.620 1.00 92.12 511 GLY A O 1
ATOM 3816 N N . VAL A 1 512 ? -0.211 37.390 -26.216 1.00 92.62 512 VAL A N 1
ATOM 3817 C CA . VAL A 1 512 ? 0.115 36.087 -25.624 1.00 92.62 512 VAL A CA 1
ATOM 3818 C C . VAL A 1 512 ? 1.079 36.245 -24.449 1.00 92.62 512 VAL A C 1
ATOM 3820 O O . VAL A 1 512 ? 1.836 37.213 -24.387 1.00 92.62 512 VAL A O 1
ATOM 3823 N N . VAL A 1 513 ? 1.084 35.263 -23.547 1.00 90.06 513 VAL A N 1
ATOM 3824 C CA . VAL A 1 513 ? 2.123 35.098 -22.522 1.00 90.06 513 VAL A CA 1
ATOM 3825 C C . VAL A 1 513 ? 2.537 33.632 -22.513 1.00 90.06 513 VAL A C 1
ATOM 3827 O O . VAL A 1 513 ? 1.834 32.772 -21.982 1.00 90.06 513 VAL A O 1
ATOM 3830 N N . TRP A 1 514 ? 3.659 33.340 -23.156 1.00 93.62 514 TRP A N 1
ATOM 3831 C CA . TRP A 1 514 ? 4.202 31.992 -23.290 1.00 93.62 514 TRP A CA 1
ATOM 3832 C C . TRP A 1 514 ? 5.405 31.765 -22.371 1.00 93.62 514 TRP A C 1
ATOM 3834 O O . TRP A 1 514 ? 5.949 32.684 -21.761 1.00 93.62 514 TRP A O 1
ATOM 3844 N N . SER A 1 515 ? 5.806 30.506 -22.220 1.00 92.19 515 SER A N 1
ATOM 3845 C CA . SER A 1 515 ? 7.000 30.130 -21.467 1.00 92.19 515 SER A CA 1
ATOM 3846 C C . SER A 1 515 ? 7.533 28.786 -21.948 1.00 92.19 515 SER A C 1
ATOM 3848 O O . SER A 1 515 ? 6.856 28.063 -22.680 1.00 92.19 515 SER A O 1
ATOM 3850 N N . SER A 1 516 ? 8.719 28.407 -21.471 1.00 90.56 516 SER A N 1
ATOM 3851 C CA . SER A 1 516 ? 9.341 27.108 -21.752 1.00 90.56 516 SER A CA 1
ATOM 3852 C C . SER A 1 516 ? 8.485 25.899 -21.349 1.00 90.56 516 SER A C 1
ATOM 3854 O O . SER A 1 516 ? 8.743 24.799 -21.826 1.00 90.56 516 SER A O 1
ATOM 3856 N N . THR A 1 517 ? 7.432 26.079 -20.541 1.00 90.31 517 THR A N 1
ATOM 3857 C CA . THR A 1 517 ? 6.454 25.014 -20.237 1.00 90.31 517 THR A CA 1
ATOM 3858 C C . THR A 1 517 ? 5.676 24.530 -21.464 1.00 90.31 517 THR A C 1
ATOM 3860 O O . THR A 1 517 ? 5.072 23.464 -21.413 1.00 90.31 517 THR A O 1
ATOM 3863 N N . LEU A 1 518 ? 5.687 25.298 -22.559 1.00 91.25 518 LEU A N 1
ATOM 3864 C CA . LEU A 1 518 ? 5.053 24.929 -23.825 1.00 91.25 518 LEU A CA 1
ATOM 3865 C C . LEU A 1 518 ? 5.969 24.092 -24.723 1.00 91.25 518 LEU A C 1
ATOM 3867 O O . LEU A 1 518 ? 5.503 23.548 -25.723 1.00 91.25 518 LEU A O 1
ATOM 3871 N N . ASN A 1 519 ? 7.255 23.963 -24.379 1.00 86.38 519 ASN A N 1
ATOM 3872 C CA . ASN A 1 519 ? 8.156 23.053 -25.078 1.00 86.38 519 ASN A CA 1
ATOM 3873 C C . ASN A 1 519 ? 7.553 21.644 -25.054 1.00 86.38 519 ASN A C 1
ATOM 3875 O O . ASN A 1 519 ? 6.971 21.241 -24.050 1.00 86.38 519 ASN A O 1
ATOM 3879 N N . THR A 1 520 ? 7.712 20.890 -26.141 1.00 79.69 520 THR A N 1
ATOM 3880 C CA . THR A 1 520 ? 7.133 19.551 -26.375 1.00 79.69 520 THR A CA 1
ATOM 3881 C C . THR A 1 520 ? 5.636 19.507 -26.710 1.00 79.69 520 THR A C 1
ATOM 3883 O O . THR A 1 520 ? 5.191 18.493 -27.255 1.00 79.69 520 THR A O 1
ATOM 3886 N N . LEU A 1 521 ? 4.881 20.597 -26.501 1.00 90.19 521 LEU A N 1
ATOM 3887 C CA . LEU A 1 521 ? 3.478 20.702 -26.926 1.00 90.19 521 LEU A CA 1
ATOM 3888 C C . LEU A 1 521 ? 3.352 20.894 -28.449 1.00 90.19 521 LEU A C 1
ATOM 3890 O O . LEU A 1 521 ? 4.341 20.883 -29.194 1.00 90.19 521 LEU A O 1
ATOM 3894 N N . ARG A 1 522 ? 2.114 21.024 -28.931 1.00 88.38 522 ARG A N 1
ATOM 3895 C CA . ARG A 1 522 ? 1.788 21.206 -30.351 1.00 88.38 522 ARG A CA 1
ATOM 3896 C C . ARG A 1 522 ? 1.196 22.576 -30.599 1.00 88.38 522 ARG A C 1
ATOM 3898 O O . ARG A 1 522 ? 0.472 23.087 -29.754 1.00 88.38 522 ARG A O 1
ATOM 3905 N N . ILE A 1 523 ? 1.474 23.154 -31.760 1.00 91.94 523 ILE A N 1
ATOM 3906 C CA . ILE A 1 523 ? 0.782 24.346 -32.242 1.00 91.94 523 ILE A CA 1
ATOM 3907 C C . ILE A 1 523 ? 0.011 24.012 -33.514 1.00 91.94 523 ILE A C 1
ATOM 3909 O O . ILE A 1 523 ? 0.555 23.409 -34.437 1.00 91.94 523 ILE A O 1
ATOM 3913 N N . ARG A 1 524 ? -1.254 24.428 -33.538 1.00 92.44 524 ARG A N 1
ATOM 3914 C CA . ARG A 1 524 ? -2.143 24.445 -34.697 1.00 92.44 524 ARG A CA 1
ATOM 3915 C C . ARG A 1 524 ? -2.306 25.891 -35.148 1.00 92.44 524 ARG A C 1
ATOM 3917 O O . ARG A 1 524 ? -2.649 26.731 -34.319 1.00 92.44 524 ARG A O 1
ATOM 3924 N N . ILE A 1 525 ? -2.091 26.175 -36.429 1.00 92.81 525 ILE A N 1
ATOM 3925 C CA . ILE A 1 525 ? -2.254 27.514 -37.018 1.00 92.81 525 ILE A CA 1
ATOM 3926 C C . ILE A 1 525 ? -3.148 27.407 -38.252 1.00 92.81 525 ILE A C 1
ATOM 3928 O O . ILE A 1 525 ? -2.952 26.523 -39.088 1.00 92.81 525 ILE A O 1
ATOM 3932 N N . GLU A 1 526 ? -4.119 28.307 -38.371 1.00 90.75 526 GLU A N 1
ATOM 3933 C CA . GLU A 1 526 ? -4.955 28.443 -39.568 1.00 90.75 526 GLU A CA 1
ATOM 3934 C C . GLU A 1 526 ? -4.303 29.441 -40.526 1.00 90.75 526 GLU A C 1
ATOM 3936 O O . GLU A 1 526 ? -4.008 30.570 -40.138 1.00 90.75 526 GLU A O 1
ATOM 3941 N N . GLY A 1 527 ? -4.042 29.022 -41.764 1.00 90.81 527 GLY A N 1
ATOM 3942 C CA . GLY A 1 527 ? -3.381 29.849 -42.772 1.00 90.81 527 GLY A CA 1
ATOM 3943 C C . GLY A 1 527 ? -3.945 29.629 -44.168 1.00 90.81 527 GLY A C 1
ATOM 3944 O O . GLY A 1 527 ? -4.890 28.864 -44.361 1.00 90.81 527 GLY A O 1
ATOM 3945 N N . THR A 1 528 ? -3.356 30.300 -45.157 1.00 89.56 528 THR A N 1
ATOM 3946 C CA . THR A 1 528 ? -3.750 30.179 -46.563 1.00 89.56 528 THR A CA 1
ATOM 3947 C C . THR A 1 528 ? -2.544 29.957 -47.473 1.00 89.56 528 THR A C 1
ATOM 3949 O O . THR A 1 528 ? -1.421 30.358 -47.165 1.00 89.56 528 THR A O 1
ATOM 3952 N N . HIS A 1 529 ? -2.763 29.284 -48.599 1.00 88.38 529 HIS A N 1
ATOM 3953 C CA . HIS A 1 529 ? -1.810 29.193 -49.699 1.00 88.38 529 HIS A CA 1
ATOM 3954 C C . HIS A 1 529 ? -2.519 29.587 -50.989 1.00 88.38 529 HIS A C 1
ATOM 3956 O O . HIS A 1 529 ? -3.466 28.914 -51.404 1.00 88.38 529 HIS A O 1
ATOM 3962 N N . SER A 1 530 ? -2.080 30.679 -51.619 1.00 87.62 530 SER A N 1
ATOM 3963 C CA . SER A 1 530 ? -2.769 31.252 -52.783 1.00 87.62 530 SER A CA 1
ATOM 3964 C C . SER A 1 530 ? -4.258 31.516 -52.497 1.00 87.62 530 SER A C 1
ATOM 3966 O O . SER A 1 530 ? -5.121 31.266 -53.340 1.00 87.62 530 SER A O 1
ATOM 3968 N N . GLY A 1 531 ? -4.572 31.956 -51.271 1.00 83.25 531 GLY A N 1
ATOM 3969 C CA . GLY A 1 531 ? -5.940 32.210 -50.806 1.00 83.25 531 GLY A CA 1
ATOM 3970 C C . GLY A 1 531 ? -6.765 30.970 -50.434 1.00 83.25 531 GLY A C 1
ATOM 3971 O O . GLY A 1 531 ? -7.889 31.125 -49.961 1.00 83.25 531 GLY A O 1
ATOM 3972 N N . GLN A 1 532 ? -6.241 29.750 -50.601 1.00 86.44 532 GLN A N 1
ATOM 3973 C CA . GLN A 1 532 ? -6.921 28.522 -50.170 1.00 86.44 532 GLN A CA 1
ATOM 3974 C C . GLN A 1 532 ? -6.569 28.184 -48.716 1.00 86.44 532 GLN A C 1
ATOM 3976 O O . GLN A 1 532 ? -5.380 28.142 -48.393 1.00 86.44 532 GLN A O 1
ATOM 3981 N N . PRO A 1 533 ? -7.554 27.930 -47.835 1.00 88.75 533 PRO A N 1
ATOM 3982 C CA . PRO A 1 533 ? -7.293 27.659 -46.428 1.00 88.75 533 PRO A CA 1
ATOM 3983 C C . PRO A 1 533 ? -6.593 26.312 -46.223 1.00 88.75 533 PRO A C 1
ATOM 3985 O O . PRO A 1 533 ? -6.935 25.306 -46.846 1.00 88.75 533 PRO A O 1
ATOM 3988 N N . PHE A 1 534 ? -5.641 26.279 -45.294 1.00 88.38 534 PHE A N 1
ATOM 3989 C CA . PHE A 1 534 ? -5.041 25.055 -44.776 1.00 88.38 534 PHE A CA 1
ATOM 3990 C C . PHE A 1 534 ? -4.759 25.187 -43.276 1.00 88.38 534 PHE A C 1
ATOM 3992 O O . PHE A 1 534 ? -4.737 26.282 -42.713 1.00 88.38 534 PHE A O 1
ATOM 3999 N N . VAL A 1 535 ? -4.542 24.048 -42.622 1.00 88.50 535 VAL A N 1
ATOM 4000 C CA . VAL A 1 535 ? -4.190 23.996 -41.201 1.00 88.50 535 VAL A CA 1
ATOM 4001 C C . VAL A 1 535 ? -2.795 23.412 -41.066 1.00 88.50 535 VAL A C 1
ATOM 4003 O O . VAL A 1 535 ? -2.535 22.316 -41.565 1.00 88.50 535 VAL A O 1
ATOM 4006 N N . PHE A 1 536 ? -1.927 24.147 -40.382 1.00 89.88 536 PHE A N 1
ATOM 4007 C CA . PHE A 1 536 ? -0.537 23.793 -40.137 1.00 89.88 536 PHE A CA 1
ATOM 4008 C C . PHE A 1 536 ? -0.353 23.265 -38.715 1.00 89.88 536 PHE A C 1
ATOM 4010 O O . PHE A 1 536 ? -0.910 23.830 -37.768 1.00 89.88 536 PHE A O 1
ATOM 4017 N N . PHE A 1 537 ? 0.476 22.230 -38.568 1.00 88.75 537 PHE A N 1
ATOM 4018 C CA . PHE A 1 537 ? 0.816 21.619 -37.282 1.00 88.75 537 PHE A CA 1
ATOM 4019 C C . PHE A 1 537 ? 2.328 21.520 -37.106 1.00 88.75 537 PHE A C 1
ATOM 4021 O O . PHE A 1 537 ? 3.050 21.164 -38.041 1.00 88.75 537 PHE A O 1
ATOM 4028 N N . ALA A 1 538 ? 2.814 21.805 -35.898 1.00 88.31 538 ALA A N 1
ATOM 4029 C CA . ALA A 1 538 ? 4.211 21.585 -35.542 1.00 88.31 538 ALA A CA 1
ATOM 4030 C C . ALA A 1 538 ? 4.412 21.349 -34.039 1.00 88.31 538 ALA A C 1
ATOM 4032 O O . ALA A 1 538 ? 3.630 21.808 -33.201 1.00 88.31 538 ALA A O 1
ATOM 4033 N N . ALA A 1 539 ? 5.508 20.673 -33.688 1.00 87.69 539 ALA A N 1
ATOM 4034 C CA . ALA A 1 539 ? 5.965 20.570 -32.307 1.00 87.69 539 ALA A CA 1
ATOM 4035 C C . ALA A 1 539 ? 6.686 21.852 -31.886 1.00 87.69 539 ALA A C 1
ATOM 4037 O O . ALA A 1 539 ? 7.454 22.414 -32.664 1.00 87.69 539 ALA A O 1
ATOM 4038 N N . ILE A 1 540 ? 6.487 22.290 -30.646 1.00 90.50 540 ILE A N 1
ATOM 4039 C CA . ILE A 1 540 ? 7.213 23.428 -30.074 1.00 90.50 540 ILE A CA 1
ATOM 4040 C C . ILE A 1 540 ? 8.549 22.923 -29.520 1.00 90.50 540 ILE A C 1
ATOM 4042 O O . ILE A 1 540 ? 8.584 22.084 -28.618 1.00 90.50 540 ILE A O 1
ATOM 4046 N N . THR A 1 541 ? 9.655 23.432 -30.057 1.00 90.69 541 THR A N 1
ATOM 4047 C CA . THR A 1 541 ? 11.027 23.066 -29.664 1.00 90.69 541 THR A CA 1
ATOM 4048 C C . THR A 1 541 ? 11.690 24.115 -28.772 1.00 90.69 541 THR A C 1
ATOM 4050 O O . THR A 1 541 ? 12.662 23.806 -28.087 1.00 90.69 541 THR A O 1
ATOM 4053 N N . GLY A 1 542 ? 11.144 25.331 -28.723 1.00 92.12 542 GLY A N 1
ATOM 4054 C CA . GLY A 1 542 ? 11.570 26.391 -27.813 1.00 92.12 542 GLY A CA 1
ATOM 4055 C C . GLY A 1 542 ? 10.488 27.454 -27.643 1.00 92.12 542 GLY A C 1
ATOM 4056 O O . GLY A 1 542 ? 9.704 27.688 -28.560 1.00 92.12 542 GLY A O 1
ATOM 4057 N N . ALA A 1 543 ? 10.446 28.111 -26.486 1.00 93.88 543 ALA A N 1
ATOM 4058 C CA . ALA A 1 543 ? 9.457 29.140 -26.185 1.00 93.88 543 ALA A CA 1
ATOM 4059 C C . ALA A 1 543 ? 10.041 30.245 -25.292 1.00 93.88 543 ALA A C 1
ATOM 4061 O O . ALA A 1 543 ? 10.675 29.968 -24.271 1.00 93.88 543 ALA A O 1
ATOM 4062 N N . THR A 1 544 ? 9.788 31.498 -25.669 1.00 93.06 544 THR A N 1
ATOM 4063 C CA . THR A 1 544 ? 9.985 32.704 -24.849 1.00 93.06 544 THR A CA 1
ATOM 4064 C C . THR A 1 544 ? 8.619 33.296 -24.477 1.00 93.06 544 THR A C 1
ATOM 4066 O O . THR A 1 544 ? 7.592 32.659 -24.693 1.00 93.06 544 THR A O 1
ATOM 4069 N N . ALA A 1 545 ? 8.580 34.511 -23.920 1.00 92.19 545 ALA A N 1
ATOM 4070 C CA . ALA A 1 545 ? 7.328 35.178 -23.554 1.00 92.19 545 ALA A CA 1
ATOM 4071 C C . ALA A 1 545 ? 6.378 35.414 -24.745 1.00 92.19 545 ALA A C 1
ATOM 4073 O O . ALA A 1 545 ? 5.162 35.401 -24.568 1.00 92.19 545 ALA A O 1
ATOM 4074 N N . ASN A 1 546 ? 6.925 35.626 -25.943 1.00 93.44 546 ASN A N 1
ATOM 4075 C CA . ASN A 1 546 ? 6.180 36.039 -27.135 1.00 93.44 546 ASN A CA 1
ATOM 4076 C C . ASN A 1 546 ? 6.654 35.373 -28.437 1.00 93.44 546 ASN A C 1
ATOM 4078 O O . ASN A 1 546 ? 6.127 35.694 -29.498 1.00 93.44 546 ASN A O 1
ATOM 4082 N N . THR A 1 547 ? 7.615 34.450 -28.382 1.00 95.06 547 THR A N 1
ATOM 4083 C CA . THR A 1 547 ? 8.113 33.743 -29.567 1.00 95.06 547 THR A CA 1
ATOM 4084 C C . THR A 1 547 ? 8.162 32.242 -29.308 1.00 95.06 547 THR A C 1
ATOM 4086 O O . THR A 1 547 ? 8.588 31.810 -28.236 1.00 95.06 547 THR A O 1
ATOM 4089 N N . LEU A 1 548 ? 7.764 31.441 -30.296 1.00 96.50 548 LEU A N 1
ATOM 4090 C CA . LEU A 1 548 ? 7.972 29.993 -30.324 1.00 96.50 548 LEU A CA 1
ATOM 4091 C C . LEU A 1 548 ? 8.937 29.629 -31.447 1.00 96.50 548 LEU A C 1
ATOM 4093 O O . LEU A 1 548 ? 8.845 30.155 -32.553 1.00 96.50 548 LEU A O 1
ATOM 4097 N N . THR A 1 549 ? 9.809 28.667 -31.171 1.00 95.00 549 THR A N 1
ATOM 4098 C CA . THR A 1 549 ? 10.523 27.896 -32.185 1.00 95.00 549 THR A CA 1
ATOM 4099 C C . THR A 1 549 ? 9.782 26.580 -32.401 1.00 95.00 549 THR A C 1
ATOM 4101 O O . THR A 1 549 ? 9.455 25.885 -31.437 1.00 95.00 549 THR A O 1
ATOM 4104 N N . ILE A 1 550 ? 9.502 26.246 -33.658 1.00 90.75 550 ILE A N 1
ATOM 4105 C CA . ILE A 1 550 ? 8.746 25.053 -34.056 1.00 90.75 550 ILE A CA 1
ATOM 4106 C C . ILE A 1 550 ? 9.619 24.041 -34.810 1.00 90.75 550 ILE A C 1
ATOM 4108 O O . ILE A 1 550 ? 10.638 24.391 -35.405 1.00 90.75 550 ILE A O 1
ATOM 4112 N N . SER A 1 551 ? 9.234 22.763 -34.779 1.00 86.06 551 SER A N 1
ATOM 4113 C CA . SER A 1 551 ? 10.027 21.641 -35.311 1.00 86.06 551 SER A CA 1
ATOM 4114 C C . SER A 1 551 ? 10.132 21.597 -36.834 1.00 86.06 551 SER A C 1
ATOM 4116 O O . SER A 1 551 ? 11.014 20.926 -37.369 1.00 86.06 551 SER A O 1
ATOM 4118 N N . ARG A 1 552 ? 9.250 22.307 -37.537 1.00 86.88 552 ARG A N 1
ATOM 4119 C CA . ARG A 1 552 ? 9.248 22.432 -38.995 1.00 86.88 552 ARG A CA 1
ATOM 4120 C C . ARG A 1 552 ? 8.906 23.867 -39.388 1.00 86.88 552 ARG A C 1
ATOM 4122 O O . ARG A 1 552 ? 8.071 24.472 -38.720 1.00 86.88 552 ARG A O 1
ATOM 4129 N N . PRO A 1 553 ? 9.536 24.421 -40.435 1.00 89.88 553 PRO A N 1
ATOM 4130 C CA . PRO A 1 553 ? 9.267 25.789 -40.850 1.00 89.88 553 PRO A CA 1
ATOM 4131 C C . PRO A 1 553 ? 7.846 25.937 -41.407 1.00 89.88 553 PRO A C 1
ATOM 4133 O O . PRO A 1 553 ? 7.296 24.990 -41.980 1.00 89.88 553 PRO A O 1
ATOM 4136 N N . TRP A 1 554 ? 7.280 27.141 -41.280 1.00 90.19 554 TRP A N 1
ATOM 4137 C CA . TRP A 1 554 ? 6.106 27.545 -42.057 1.00 90.19 554 TRP A CA 1
ATOM 4138 C C . TRP A 1 554 ? 6.420 27.366 -43.552 1.00 90.19 554 TRP A C 1
ATOM 4140 O O . TRP A 1 554 ? 7.522 27.749 -43.967 1.00 90.19 554 TRP A O 1
ATOM 4150 N N . PRO A 1 555 ? 5.525 26.786 -44.377 1.00 89.69 555 PRO A N 1
ATOM 4151 C CA . PRO A 1 555 ? 5.851 26.481 -45.768 1.00 89.69 555 PRO A CA 1
ATOM 4152 C C . PRO A 1 555 ? 6.324 27.729 -46.524 1.00 89.69 555 PRO A C 1
ATOM 4154 O O . PRO A 1 555 ? 5.708 28.789 -46.441 1.00 89.69 555 PRO A O 1
ATOM 4157 N N . ALA A 1 556 ? 7.434 27.614 -47.259 1.00 88.38 556 ALA A N 1
ATOM 4158 C CA . ALA A 1 556 ? 8.083 28.755 -47.920 1.00 88.38 556 ALA A CA 1
ATOM 4159 C C . ALA A 1 556 ? 7.214 29.424 -48.999 1.00 88.38 556 ALA A C 1
ATOM 4161 O O . ALA A 1 556 ? 7.433 30.579 -49.347 1.00 88.38 556 ALA A O 1
ATOM 4162 N N . ASN A 1 557 ? 6.228 28.698 -49.515 1.00 87.50 557 ASN A N 1
ATOM 4163 C CA . ASN A 1 557 ? 5.260 29.144 -50.506 1.00 87.50 557 ASN A CA 1
ATOM 4164 C C . ASN A 1 557 ? 3.862 29.405 -49.917 1.00 87.50 557 ASN A C 1
ATOM 4166 O O . ASN A 1 557 ? 2.952 29.709 -50.682 1.00 87.50 557 ASN A O 1
ATOM 4170 N N . ALA A 1 558 ? 3.657 29.283 -48.597 1.00 88.62 558 ALA A N 1
ATOM 4171 C CA . ALA A 1 558 ? 2.392 29.674 -47.969 1.00 88.62 558 ALA A CA 1
ATOM 4172 C C . ALA A 1 558 ? 2.277 31.201 -47.905 1.00 88.62 558 ALA A C 1
ATOM 4174 O O . ALA A 1 558 ? 3.288 31.908 -47.900 1.00 88.62 558 ALA A O 1
ATOM 4175 N N . ASP A 1 559 ? 1.048 31.707 -47.828 1.00 85.69 559 ASP A N 1
ATOM 4176 C CA . ASP A 1 559 ? 0.815 33.139 -47.695 1.00 85.69 559 ASP A CA 1
ATOM 4177 C C . ASP A 1 559 ? 1.408 33.609 -46.348 1.00 85.69 559 ASP A C 1
ATOM 4179 O O . ASP A 1 559 ? 1.309 32.924 -45.322 1.00 85.69 559 ASP A O 1
ATOM 4183 N N . ALA A 1 560 ? 2.086 34.760 -46.344 1.00 75.06 560 ALA A N 1
ATOM 4184 C CA . ALA A 1 560 ? 2.562 35.372 -45.106 1.00 75.06 560 ALA A CA 1
ATOM 4185 C C . ALA A 1 560 ? 1.356 35.887 -44.308 1.00 75.06 560 ALA A C 1
ATOM 4187 O O . ALA A 1 560 ? 0.477 36.540 -44.871 1.00 75.06 560 ALA A O 1
ATOM 4188 N N . GLY A 1 561 ? 1.314 35.614 -43.003 1.00 76.69 561 GLY A N 1
ATOM 4189 C CA . GLY A 1 561 ? 0.161 35.946 -42.170 1.00 76.69 561 GLY A CA 1
ATOM 4190 C C . GLY A 1 561 ? 0.563 36.619 -40.867 1.00 76.69 561 GLY A C 1
ATOM 4191 O O . GLY A 1 561 ? 1.412 36.112 -40.135 1.00 76.69 561 GLY A O 1
ATOM 4192 N N . ALA A 1 562 ? -0.076 37.752 -40.574 1.00 81.94 562 ALA A N 1
ATOM 4193 C CA . ALA A 1 562 ? -0.094 38.389 -39.262 1.00 81.94 562 ALA A CA 1
ATOM 4194 C C . ALA A 1 562 ? -1.537 38.382 -38.740 1.00 81.94 562 ALA A C 1
ATOM 4196 O O . ALA A 1 562 ? -2.473 38.547 -39.521 1.00 81.94 562 ALA A O 1
ATOM 4197 N N . GLY A 1 563 ? -1.719 38.185 -37.434 1.00 86.69 563 GLY A N 1
ATOM 4198 C CA . GLY A 1 563 ? -3.056 38.112 -36.840 1.00 86.69 563 GLY A CA 1
ATOM 4199 C C . GLY A 1 563 ? -3.756 36.760 -37.030 1.00 86.69 563 GLY A C 1
ATOM 4200 O O . GLY A 1 563 ? -4.977 36.699 -36.919 1.00 86.69 563 GLY A O 1
ATOM 4201 N N . LEU A 1 564 ? -3.014 35.685 -37.320 1.00 92.81 564 LEU A N 1
ATOM 4202 C CA . LEU A 1 564 ? -3.590 34.357 -37.540 1.00 92.81 564 LEU A CA 1
ATOM 4203 C C . LEU A 1 564 ? -4.105 33.739 -36.235 1.00 92.81 564 LEU A C 1
ATOM 4205 O O . LEU A 1 564 ? -3.486 33.884 -35.172 1.00 92.81 564 LEU A O 1
ATOM 4209 N N . THR A 1 565 ? -5.206 32.997 -36.342 1.00 93.06 565 THR A N 1
ATOM 4210 C CA . THR A 1 565 ? -5.741 32.171 -35.256 1.00 93.06 565 THR A CA 1
ATOM 4211 C C . THR A 1 565 ? -4.833 30.970 -35.018 1.00 93.06 565 THR A C 1
ATOM 4213 O O . THR A 1 565 ? -4.357 30.325 -35.957 1.00 93.06 565 THR A O 1
ATOM 4216 N N . TYR A 1 566 ? -4.614 30.645 -33.747 1.00 94.62 566 TYR A N 1
ATOM 4217 C CA . TYR A 1 566 ? -3.825 29.490 -33.346 1.00 94.62 566 TYR A CA 1
ATOM 4218 C C . TYR A 1 566 ? -4.431 28.797 -32.128 1.00 94.62 566 TYR A C 1
ATOM 4220 O O . TYR A 1 566 ? -5.213 29.380 -31.379 1.00 94.62 566 TYR A O 1
ATOM 4228 N N . ALA A 1 567 ? -4.014 27.557 -31.902 1.00 95.44 567 ALA A N 1
ATOM 4229 C CA . ALA A 1 567 ? -4.222 26.860 -30.644 1.00 95.44 567 ALA A CA 1
ATOM 4230 C C . ALA A 1 567 ? -2.960 26.081 -30.277 1.00 95.44 567 ALA A C 1
ATOM 4232 O O . ALA A 1 567 ? -2.344 25.444 -31.132 1.00 95.44 567 ALA A O 1
ATOM 4233 N N . ILE A 1 568 ? -2.586 26.110 -29.001 1.00 94.50 568 ILE A N 1
ATOM 4234 C CA . ILE A 1 568 ? -1.559 25.223 -28.457 1.00 94.50 568 ILE A CA 1
ATOM 4235 C C . ILE A 1 568 ? -2.25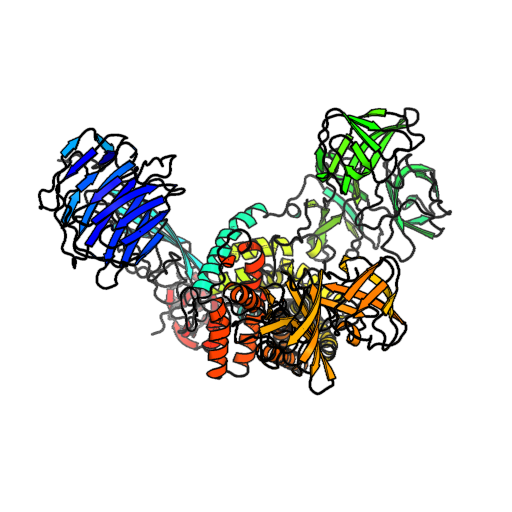8 24.020 -27.848 1.00 94.50 568 ILE A C 1
ATOM 4237 O O . ILE A 1 568 ? -3.117 24.174 -26.979 1.00 94.50 568 ILE A O 1
ATOM 4241 N N . LEU A 1 569 ? -1.892 22.834 -28.319 1.00 91.31 569 LEU A N 1
ATOM 4242 C CA . LEU A 1 569 ? -2.537 21.575 -27.990 1.00 91.31 569 LEU A CA 1
ATOM 4243 C C . LEU A 1 569 ? -1.642 20.730 -27.082 1.00 91.31 569 LEU A C 1
ATOM 4245 O O . LEU A 1 569 ? -0.421 20.669 -27.263 1.00 91.31 569 LEU A O 1
ATOM 4249 N N . VAL A 1 570 ? -2.270 20.057 -26.122 1.00 89.44 570 VAL A N 1
ATOM 4250 C CA . VAL A 1 570 ? -1.664 19.002 -25.306 1.00 89.44 570 VAL A CA 1
ATOM 4251 C C . VAL A 1 570 ? -2.072 17.653 -25.908 1.00 89.44 570 VAL A C 1
ATOM 4253 O O . VAL A 1 570 ? -3.219 17.241 -25.708 1.00 89.44 570 VAL A O 1
ATOM 4256 N N . PRO A 1 571 ? -1.193 16.985 -26.682 1.00 80.06 571 PRO A N 1
ATOM 4257 C CA . PRO A 1 571 ? -1.473 15.645 -27.196 1.00 80.06 571 PRO A CA 1
ATOM 4258 C C . PRO A 1 571 ? -1.400 14.605 -26.065 1.00 80.06 571 PRO A C 1
ATOM 4260 O O . PRO A 1 571 ? -0.818 14.872 -25.012 1.00 80.06 571 PRO A O 1
ATOM 4263 N N . GLY A 1 572 ? -1.941 13.404 -26.298 1.00 76.25 572 GLY A N 1
ATOM 4264 C CA . GLY A 1 572 ? -1.803 12.273 -25.362 1.00 76.25 572 GLY A CA 1
ATOM 4265 C C . GLY A 1 572 ? -3.099 11.598 -24.907 1.00 76.25 572 GLY A C 1
ATOM 4266 O O . GLY A 1 572 ? -3.057 10.802 -23.972 1.00 76.25 572 GLY A O 1
ATOM 4267 N N . ARG A 1 573 ? -4.242 11.879 -25.549 1.00 81.62 573 ARG A N 1
ATOM 4268 C CA . ARG A 1 573 ? -5.475 11.107 -25.328 1.00 81.62 573 ARG A CA 1
ATOM 4269 C C . ARG A 1 573 ? -5.379 9.733 -25.991 1.00 81.62 573 ARG A C 1
ATOM 4271 O O . ARG A 1 573 ? -4.995 9.632 -27.154 1.00 81.62 573 ARG A O 1
ATOM 4278 N N . THR A 1 574 ? -5.812 8.700 -25.277 1.00 82.19 574 THR A N 1
ATOM 4279 C CA . THR A 1 574 ? -5.944 7.327 -25.789 1.00 82.19 574 THR A CA 1
ATOM 4280 C C . THR A 1 574 ? -7.424 6.958 -25.805 1.00 82.19 574 THR A C 1
ATOM 4282 O O . THR A 1 574 ? -8.118 7.107 -24.796 1.00 82.19 574 THR A O 1
ATOM 4285 N N . ILE A 1 575 ? -7.929 6.471 -26.939 1.00 86.94 575 ILE A N 1
ATOM 4286 C CA . ILE A 1 575 ? -9.300 5.957 -27.022 1.00 86.94 575 ILE A CA 1
ATOM 4287 C C . ILE A 1 575 ? -9.355 4.534 -26.464 1.00 86.94 575 ILE A C 1
ATOM 4289 O O . ILE A 1 575 ? -8.489 3.710 -26.748 1.00 86.94 575 ILE A O 1
ATOM 4293 N N . ALA A 1 576 ? -10.387 4.244 -25.677 1.00 88.62 576 ALA A N 1
ATOM 4294 C CA . ALA A 1 576 ? -10.703 2.914 -25.180 1.00 88.62 576 ALA A CA 1
ATOM 4295 C C . ALA A 1 576 ? -11.871 2.351 -25.993 1.00 88.62 576 ALA A C 1
ATOM 4297 O O . ALA A 1 576 ? -13.030 2.694 -25.761 1.00 88.62 576 ALA A O 1
ATOM 4298 N N . ARG A 1 577 ? -11.557 1.518 -26.978 1.00 86.94 577 ARG A N 1
ATOM 4299 C CA . ARG A 1 577 ? -12.523 0.948 -27.921 1.00 86.94 577 ARG A CA 1
ATOM 4300 C C . ARG A 1 577 ? -13.193 -0.273 -27.313 1.00 86.94 577 ARG A C 1
ATOM 4302 O O . ARG A 1 577 ? -12.488 -1.146 -26.812 1.00 86.94 577 ARG A O 1
ATOM 4309 N N . GLY A 1 578 ? -14.518 -0.337 -27.359 1.00 84.62 578 GLY A N 1
ATOM 4310 C CA . GLY A 1 578 ? -15.272 -1.521 -26.965 1.00 84.62 578 GLY A CA 1
ATOM 4311 C C . GLY A 1 578 ? -15.046 -2.679 -27.933 1.00 84.62 578 GLY A C 1
ATOM 4312 O O . GLY A 1 578 ? -14.867 -2.475 -29.131 1.00 84.62 578 GLY A O 1
ATOM 4313 N N . TRP A 1 579 ? -15.051 -3.889 -27.392 1.00 79.81 579 TRP A N 1
ATOM 4314 C CA . TRP A 1 579 ? -14.837 -5.133 -28.119 1.00 79.81 579 TRP A CA 1
ATOM 4315 C C . TRP A 1 579 ? -15.785 -6.214 -27.593 1.00 79.81 579 TRP A C 1
ATOM 4317 O O . TRP A 1 579 ? -15.976 -6.311 -26.382 1.00 79.81 579 TRP A O 1
ATOM 4327 N N . ILE A 1 580 ? -16.333 -7.056 -28.473 1.00 78.88 580 ILE A N 1
ATOM 4328 C CA . ILE A 1 580 ? -17.068 -8.270 -28.083 1.00 78.88 580 ILE A CA 1
ATOM 4329 C C . ILE A 1 580 ? -16.148 -9.474 -28.286 1.00 78.88 580 ILE A C 1
ATOM 4331 O O . ILE A 1 580 ? -15.726 -9.768 -29.405 1.00 78.88 580 ILE A O 1
ATOM 4335 N N . ARG A 1 581 ? -15.837 -10.173 -27.195 1.00 75.50 581 ARG A N 1
ATOM 4336 C CA . ARG A 1 581 ? -14.970 -11.353 -27.168 1.00 75.50 581 ARG A CA 1
ATOM 4337 C C . ARG A 1 581 ? -15.639 -12.564 -27.823 1.00 75.50 581 ARG A C 1
ATOM 4339 O O . ARG A 1 581 ? -16.868 -12.630 -27.876 1.00 75.50 581 ARG A O 1
ATOM 4346 N N . PRO A 1 582 ? -14.853 -13.571 -28.255 1.00 72.81 582 PRO A N 1
ATOM 4347 C CA . PRO A 1 582 ? -15.398 -14.817 -28.799 1.00 72.81 582 PRO A CA 1
ATOM 4348 C C . PRO A 1 582 ? -16.364 -15.555 -27.858 1.00 72.81 582 PRO A C 1
ATOM 4350 O O . PRO A 1 582 ? -17.227 -16.286 -28.330 1.00 72.81 582 PRO A O 1
ATOM 4353 N N . ASP A 1 583 ? -16.236 -15.358 -26.542 1.00 70.69 583 ASP A N 1
ATOM 4354 C CA . ASP A 1 583 ? -17.127 -15.921 -25.519 1.00 70.69 583 ASP A CA 1
ATOM 4355 C C . ASP A 1 583 ? -18.402 -15.085 -25.265 1.00 70.69 583 ASP A C 1
ATOM 4357 O O . ASP A 1 583 ? -19.216 -15.439 -24.413 1.00 70.69 583 ASP A O 1
ATOM 4361 N N . GLY A 1 584 ? -18.588 -13.981 -25.998 1.00 76.81 584 GLY A N 1
ATOM 4362 C CA . GLY A 1 584 ? -19.735 -13.077 -25.898 1.00 76.81 584 GLY A CA 1
ATOM 4363 C C . GLY A 1 584 ? -19.600 -11.966 -24.852 1.00 76.81 584 GLY A C 1
ATOM 4364 O O . GLY A 1 584 ? -20.487 -11.116 -24.761 1.00 76.81 584 GLY A O 1
ATOM 4365 N N . THR A 1 585 ? -18.518 -11.925 -24.071 1.00 79.00 585 THR A N 1
ATOM 4366 C CA . THR A 1 585 ? -18.294 -10.859 -23.080 1.00 79.00 585 THR A CA 1
ATOM 4367 C C . THR A 1 585 ? -17.715 -9.591 -23.717 1.00 79.00 585 THR A C 1
ATOM 4369 O O . THR A 1 585 ? -17.098 -9.638 -24.776 1.00 79.00 585 THR A O 1
ATOM 4372 N N . THR A 1 586 ? -17.879 -8.430 -23.075 1.00 79.75 586 THR A N 1
ATOM 4373 C CA . THR A 1 586 ? -17.354 -7.148 -23.585 1.00 79.75 586 THR A CA 1
ATOM 4374 C C . THR A 1 586 ? -16.016 -6.768 -22.949 1.00 79.75 586 THR A C 1
ATOM 4376 O O . THR A 1 586 ? -15.869 -6.879 -21.727 1.00 79.75 586 THR A O 1
ATOM 4379 N N . GLY A 1 587 ? -15.066 -6.278 -23.743 1.00 80.75 587 GLY A N 1
ATOM 4380 C CA . GLY A 1 587 ? -13.763 -5.764 -23.306 1.00 80.75 587 GLY A CA 1
ATOM 4381 C C . GLY A 1 587 ? -13.454 -4.371 -23.843 1.00 80.75 587 GLY A C 1
ATOM 4382 O O . GLY A 1 587 ? -14.214 -3.829 -24.650 1.00 80.75 587 GLY A O 1
ATOM 4383 N N . ARG A 1 588 ? -12.345 -3.782 -23.385 1.00 82.56 588 ARG A N 1
ATOM 4384 C CA . ARG A 1 588 ? -11.838 -2.494 -23.878 1.00 82.56 588 ARG A CA 1
ATOM 4385 C C . ARG A 1 588 ? -10.388 -2.581 -24.324 1.00 82.56 588 ARG A C 1
ATOM 4387 O O . ARG A 1 588 ? -9.535 -3.118 -23.623 1.00 82.56 588 ARG A O 1
ATOM 4394 N N . GLN A 1 589 ? -10.102 -1.957 -25.461 1.00 81.69 589 GLN A N 1
ATOM 4395 C CA . GLN A 1 589 ? -8.774 -1.903 -26.057 1.00 81.69 589 GLN A CA 1
ATOM 4396 C C . GLN A 1 589 ? -8.305 -0.462 -26.258 1.00 81.69 589 GLN A C 1
ATOM 4398 O O . GLN A 1 589 ? -8.998 0.344 -26.883 1.00 81.69 589 GLN A O 1
ATOM 4403 N N . GLY A 1 590 ? -7.108 -0.152 -25.763 1.00 81.62 590 GLY A N 1
ATOM 4404 C CA . GLY A 1 590 ? -6.483 1.159 -25.916 1.00 81.62 590 GLY A CA 1
ATOM 4405 C C . GLY A 1 590 ? -5.905 1.361 -27.316 1.00 81.62 590 GLY A C 1
ATOM 4406 O O . GLY A 1 590 ? -5.254 0.461 -27.848 1.00 81.62 590 GLY A O 1
ATOM 4407 N N . ALA A 1 591 ? -6.111 2.538 -27.904 1.00 79.81 591 ALA A N 1
ATOM 4408 C CA . ALA A 1 591 ? -5.425 2.964 -29.120 1.00 79.81 591 ALA A CA 1
ATOM 4409 C C . ALA A 1 591 ? -5.000 4.431 -29.033 1.00 79.81 591 ALA A C 1
ATOM 4411 O O . ALA A 1 591 ? -5.764 5.297 -28.595 1.00 79.81 591 ALA A O 1
ATOM 4412 N N . ASP A 1 592 ? -3.770 4.699 -29.458 1.00 79.88 592 ASP A N 1
ATOM 4413 C CA . ASP A 1 592 ? -3.230 6.050 -29.484 1.00 79.88 592 ASP A CA 1
ATOM 4414 C C . ASP A 1 592 ? -3.809 6.794 -30.679 1.00 79.88 592 ASP A C 1
ATOM 4416 O O . ASP A 1 592 ? -3.957 6.247 -31.776 1.00 79.88 592 ASP A O 1
ATOM 4420 N N . LEU A 1 593 ? -4.173 8.050 -30.459 1.00 82.94 593 LEU A N 1
ATOM 4421 C CA . LEU A 1 593 ? -4.858 8.840 -31.467 1.00 82.94 593 LEU A CA 1
ATOM 4422 C C . LEU A 1 593 ? -3.880 9.459 -32.468 1.00 82.94 593 LEU A C 1
ATOM 4424 O O . LEU A 1 593 ? -2.676 9.584 -32.219 1.00 82.94 593 LEU A O 1
ATOM 4428 N N . SER A 1 594 ? -4.413 9.766 -33.649 1.00 80.81 594 SER A N 1
ATOM 4429 C CA . SER A 1 594 ? -3.694 10.467 -34.706 1.00 80.81 594 SER A CA 1
ATOM 4430 C C . SER A 1 594 ? -4.348 11.786 -35.113 1.00 80.81 594 SER A C 1
ATOM 4432 O O . SER A 1 594 ? -3.705 12.833 -35.202 1.00 80.81 594 SER A O 1
ATOM 4434 N N . THR A 1 595 ? -5.637 11.763 -35.429 1.00 86.94 595 THR A N 1
ATOM 4435 C CA . THR A 1 595 ? -6.342 12.975 -35.860 1.00 86.94 595 THR A CA 1
ATOM 4436 C C . THR A 1 595 ? -7.827 12.705 -35.960 1.00 86.94 595 THR A C 1
ATOM 4438 O O . THR A 1 595 ? -8.249 11.587 -36.255 1.00 86.94 595 THR A O 1
ATOM 4441 N N . CYS A 1 596 ? -8.618 13.750 -35.756 1.00 90.62 596 CYS A N 1
ATOM 4442 C CA . CYS A 1 596 ? -10.038 13.766 -36.066 1.00 90.62 596 CYS A CA 1
ATOM 4443 C C . CYS A 1 596 ? -10.246 14.612 -37.316 1.00 90.62 596 CYS A C 1
ATOM 4445 O O . CYS A 1 596 ? -9.740 15.733 -37.407 1.00 90.62 596 CYS A O 1
ATOM 4447 N N . THR A 1 597 ? -11.010 14.095 -38.270 1.00 90.81 597 THR A N 1
ATOM 4448 C CA . THR A 1 597 ? -11.318 14.811 -39.523 1.00 90.81 597 THR A CA 1
ATOM 4449 C C . THR A 1 597 ? -12.757 15.322 -39.556 1.00 90.81 597 THR A C 1
ATOM 4451 O O . THR A 1 597 ? -13.041 16.304 -40.236 1.00 90.81 597 THR A O 1
ATOM 4454 N N . SER A 1 598 ? -13.636 14.731 -38.746 1.00 93.06 598 SER A N 1
ATOM 4455 C CA . SER A 1 598 ? -15.006 15.179 -38.484 1.00 93.06 598 SER A CA 1
ATOM 4456 C C . SER A 1 598 ? -15.464 14.656 -37.116 1.00 93.06 598 SER A C 1
ATOM 4458 O O . SER A 1 598 ? -14.699 13.984 -36.421 1.00 93.06 598 SER A O 1
ATOM 4460 N N . ASP A 1 599 ? -16.714 14.922 -36.725 1.00 94.19 599 ASP A N 1
ATOM 4461 C CA . ASP A 1 599 ? -17.303 14.331 -35.515 1.00 94.19 599 ASP A CA 1
ATOM 4462 C C . ASP A 1 599 ? -17.499 12.810 -35.601 1.00 94.19 599 ASP A C 1
ATOM 4464 O O . ASP A 1 599 ? -17.668 12.157 -34.567 1.00 94.19 599 ASP A O 1
ATOM 4468 N N . THR A 1 600 ? -17.421 12.243 -36.808 1.00 93.81 600 THR A N 1
ATOM 4469 C CA . THR A 1 600 ? -17.607 10.815 -37.087 1.00 93.81 600 THR A CA 1
ATOM 4470 C C . THR A 1 600 ? -16.340 10.113 -37.564 1.00 93.81 600 THR A C 1
ATOM 4472 O O . THR A 1 600 ? -16.303 8.894 -37.518 1.00 93.81 600 THR A O 1
ATOM 4475 N N . ASP A 1 601 ? -15.291 10.821 -37.983 1.00 92.44 601 ASP A N 1
ATOM 4476 C CA . ASP A 1 601 ? -14.086 10.197 -38.541 1.00 92.44 601 ASP A CA 1
ATOM 4477 C C . ASP A 1 601 ? -12.851 10.480 -37.674 1.00 92.44 601 ASP A C 1
ATOM 4479 O O . ASP A 1 601 ? -12.351 11.612 -37.619 1.00 92.44 601 ASP A O 1
ATOM 4483 N N . LEU A 1 602 ? -12.333 9.424 -37.039 1.00 91.81 602 LEU A N 1
ATOM 4484 C CA . LEU A 1 602 ? -11.161 9.433 -36.159 1.00 91.81 602 LEU A CA 1
ATOM 4485 C C . LEU A 1 602 ? -10.094 8.464 -36.674 1.00 91.81 602 LEU A C 1
ATOM 4487 O O . LEU A 1 602 ? -10.409 7.365 -37.119 1.00 91.81 602 LEU A O 1
ATOM 4491 N N . TYR A 1 603 ? -8.826 8.846 -36.575 1.00 89.12 603 TYR A N 1
ATOM 4492 C CA . TYR A 1 603 ? -7.690 8.022 -36.977 1.00 89.12 603 TYR A CA 1
ATOM 4493 C C . TYR A 1 603 ? -6.777 7.734 -35.788 1.00 89.12 603 TYR A C 1
ATOM 4495 O O . TYR A 1 603 ? -6.579 8.602 -34.935 1.00 89.12 603 TYR A O 1
ATOM 4503 N N . THR A 1 604 ? -6.195 6.534 -35.750 1.00 83.31 604 THR A N 1
ATOM 4504 C CA . THR A 1 604 ? -5.243 6.097 -34.710 1.00 83.31 604 THR A CA 1
ATOM 4505 C C . THR A 1 604 ? -3.847 5.846 -35.260 1.00 83.31 604 THR A C 1
ATOM 4507 O O . THR A 1 604 ? -3.678 5.640 -36.458 1.00 83.31 604 THR A O 1
ATOM 4510 N N . SER A 1 605 ? -2.845 5.846 -34.382 1.00 72.06 605 SER A N 1
ATOM 4511 C CA . SER A 1 605 ? -1.423 5.820 -34.752 1.00 72.06 605 SER A CA 1
ATOM 4512 C C . SER A 1 605 ? -0.692 4.506 -34.429 1.00 72.06 605 SER A C 1
ATOM 4514 O O . SER A 1 605 ? 0.439 4.316 -34.879 1.00 72.06 605 SER A O 1
ATOM 4516 N N . ASN A 1 606 ? -1.308 3.570 -33.693 1.00 66.19 606 ASN A N 1
ATOM 4517 C CA . ASN A 1 606 ? -0.678 2.314 -33.270 1.00 66.19 606 ASN A CA 1
ATOM 4518 C C . ASN A 1 606 ? -1.398 1.043 -33.776 1.00 66.19 606 ASN A C 1
ATOM 4520 O O . ASN A 1 606 ? -2.596 1.029 -34.056 1.00 66.19 606 ASN A O 1
ATOM 4524 N N . ILE A 1 607 ? -0.631 -0.049 -33.898 1.00 56.66 607 ILE A N 1
ATOM 4525 C CA . ILE A 1 607 ? -1.120 -1.397 -34.224 1.00 56.66 607 ILE A CA 1
ATOM 4526 C C . ILE A 1 607 ? -1.169 -2.192 -32.923 1.00 56.66 607 ILE A C 1
ATOM 4528 O O . ILE A 1 607 ? -0.135 -2.375 -32.287 1.00 56.66 607 ILE A O 1
ATOM 4532 N N . VAL A 1 608 ? -2.342 -2.709 -32.557 1.00 57.34 608 VAL A N 1
ATOM 4533 C CA . VAL A 1 608 ? -2.466 -3.700 -31.480 1.00 57.34 608 VAL A CA 1
ATOM 4534 C C . VAL A 1 608 ? -2.706 -5.055 -32.142 1.00 57.34 608 VAL A C 1
ATOM 4536 O O . VAL A 1 608 ? -3.732 -5.268 -32.781 1.00 57.34 608 VAL A O 1
ATOM 4539 N N . SER A 1 609 ? -1.706 -5.933 -32.079 1.00 51.84 609 SER A N 1
ATOM 4540 C CA . SER A 1 609 ? -1.552 -7.115 -32.942 1.00 51.84 609 SER A CA 1
ATOM 4541 C C . SER A 1 609 ? -2.388 -8.342 -32.558 1.00 51.84 609 SER A C 1
ATOM 4543 O O . SER A 1 609 ? -2.257 -9.375 -33.205 1.00 51.84 609 SER A O 1
ATOM 4545 N N . GLU A 1 610 ? -3.203 -8.270 -31.506 1.00 55.72 610 GLU A N 1
ATOM 4546 C CA . GLU A 1 610 ? -3.725 -9.470 -30.831 1.00 55.72 610 GLU A CA 1
ATOM 4547 C C . GLU A 1 610 ? -5.209 -9.764 -31.097 1.00 55.72 610 GLU A C 1
ATOM 4549 O O . GLU A 1 610 ? -5.700 -10.807 -30.674 1.00 55.72 610 GLU A O 1
ATOM 4554 N N . ILE A 1 611 ? -5.928 -8.886 -31.809 1.00 58.34 611 ILE A N 1
ATOM 4555 C CA . ILE A 1 611 ? -7.384 -9.000 -31.972 1.00 58.34 611 ILE A CA 1
ATOM 4556 C C . ILE A 1 611 ? -7.788 -8.959 -33.452 1.00 58.34 611 ILE A C 1
ATOM 4558 O O . ILE A 1 611 ? -7.700 -7.892 -34.060 1.00 58.34 611 ILE A O 1
ATOM 4562 N N . PRO A 1 612 ? -8.232 -10.089 -34.036 1.00 60.19 612 PRO A N 1
ATOM 4563 C CA . PRO A 1 612 ? -8.701 -10.147 -35.415 1.00 60.19 612 PRO A CA 1
ATOM 4564 C C . PRO A 1 612 ? -10.190 -9.778 -35.568 1.00 60.19 612 PRO A C 1
ATOM 4566 O O . PRO A 1 612 ? -11.027 -10.335 -34.863 1.00 60.19 612 PRO A O 1
ATOM 4569 N N . GLY A 1 613 ? -10.546 -8.942 -36.553 1.00 69.19 613 GLY A N 1
ATOM 4570 C CA . GLY A 1 613 ? -11.920 -8.843 -37.084 1.00 69.19 613 GLY A CA 1
ATOM 4571 C C . GLY A 1 613 ? -12.482 -7.431 -37.304 1.00 69.19 613 GLY A C 1
ATOM 4572 O O . GLY A 1 613 ? -11.849 -6.422 -36.985 1.00 69.19 613 GLY A O 1
ATOM 4573 N N . THR A 1 614 ? -13.695 -7.377 -37.867 1.00 76.44 614 THR A N 1
ATOM 4574 C CA . THR A 1 614 ? -14.495 -6.154 -38.055 1.00 76.44 614 THR A CA 1
ATOM 4575 C C . THR A 1 614 ? -15.390 -5.915 -36.842 1.00 76.44 614 THR A C 1
ATOM 4577 O O . THR A 1 614 ? -16.181 -6.777 -36.462 1.00 76.44 614 THR A O 1
ATOM 4580 N N . MET A 1 615 ? -15.298 -4.723 -36.262 1.00 80.69 615 MET A N 1
ATOM 4581 C CA . MET A 1 615 ? -16.118 -4.262 -35.146 1.00 80.69 615 MET A CA 1
ATOM 4582 C C . MET A 1 615 ? -17.169 -3.278 -35.648 1.00 80.69 615 MET A C 1
ATOM 4584 O O . MET A 1 615 ? -16.837 -2.305 -36.324 1.00 80.69 615 MET A O 1
ATOM 4588 N N . VAL A 1 616 ? -18.431 -3.523 -35.298 1.00 86.31 616 VAL A N 1
ATOM 4589 C CA . VAL A 1 616 ? -19.573 -2.684 -35.684 1.00 86.31 616 VAL A CA 1
ATOM 4590 C C . VAL A 1 616 ? -20.280 -2.190 -34.430 1.00 86.31 616 VAL A C 1
ATOM 4592 O O . VAL A 1 616 ? -20.518 -2.977 -33.514 1.00 86.31 616 VAL A O 1
ATOM 4595 N N . ALA A 1 617 ? -20.616 -0.900 -34.408 1.00 89.88 617 ALA A N 1
ATOM 4596 C CA . ALA A 1 617 ? -21.435 -0.256 -33.379 1.00 89.88 617 ALA A CA 1
ATOM 4597 C C . ALA A 1 617 ? -20.988 -0.544 -31.928 1.00 89.88 617 ALA A C 1
ATOM 4599 O O . ALA A 1 617 ? -21.797 -0.851 -31.056 1.00 89.88 617 ALA A O 1
ATOM 4600 N N . GLN A 1 618 ? -19.686 -0.441 -31.665 1.00 89.62 618 GLN A N 1
ATOM 4601 C CA . GLN A 1 618 ? -19.111 -0.641 -30.337 1.00 89.62 618 GLN A CA 1
ATOM 4602 C C . GLN A 1 618 ? -19.206 0.623 -29.480 1.00 89.62 618 GLN A C 1
ATOM 4604 O O . GLN A 1 618 ? -19.049 1.742 -29.974 1.00 89.62 618 GLN A O 1
ATOM 4609 N N . HIS A 1 619 ? -19.413 0.445 -28.177 1.00 91.62 619 HIS A N 1
ATOM 4610 C CA . HIS A 1 619 ? -19.239 1.525 -27.207 1.00 91.62 619 HIS A CA 1
ATOM 4611 C C . HIS A 1 619 ? -17.768 1.936 -27.108 1.00 91.62 619 HIS A C 1
ATOM 4613 O O . HIS A 1 619 ? -16.865 1.194 -27.499 1.00 91.62 619 HIS A O 1
ATOM 4619 N N . TRP A 1 620 ? -17.510 3.136 -26.597 1.00 91.19 620 TRP A N 1
ATOM 4620 C CA . TRP A 1 620 ? -16.155 3.653 -26.471 1.00 91.19 620 TRP A CA 1
ATOM 4621 C C . TRP A 1 620 ? -16.028 4.595 -25.279 1.00 91.19 620 TRP A C 1
ATOM 4623 O O . TRP A 1 620 ? -16.982 5.257 -24.884 1.00 91.19 620 TRP A O 1
ATOM 4633 N N . GLY A 1 621 ? -14.827 4.652 -24.715 1.00 91.19 621 GLY A N 1
ATOM 4634 C CA . GLY A 1 621 ? -14.404 5.617 -23.704 1.00 91.19 621 GLY A CA 1
ATOM 4635 C C . GLY A 1 621 ? -13.070 6.245 -24.100 1.00 91.19 621 GLY A C 1
ATOM 4636 O O . GLY A 1 621 ? -12.551 5.989 -25.189 1.00 91.19 621 GLY A O 1
ATOM 4637 N N . PHE A 1 622 ? -12.464 7.035 -23.219 1.00 88.56 622 PHE A N 1
ATOM 4638 C CA . PHE A 1 622 ? -11.107 7.538 -23.441 1.00 88.56 622 PHE A CA 1
ATOM 4639 C C . PHE A 1 622 ? -10.363 7.785 -22.135 1.00 88.56 622 PHE A C 1
ATOM 4641 O O . PHE A 1 622 ? -10.964 7.909 -21.071 1.00 88.56 622 PHE A O 1
ATOM 4648 N N . SER A 1 623 ? -9.043 7.876 -22.230 1.00 81.75 623 SER A N 1
ATOM 4649 C CA . SER A 1 623 ? -8.182 8.296 -21.136 1.00 81.75 623 SER A CA 1
ATOM 4650 C C . SER A 1 623 ? -7.328 9.488 -21.539 1.00 81.75 623 SER A C 1
ATOM 4652 O O . SER A 1 623 ? -6.788 9.520 -22.642 1.00 81.75 623 SER A O 1
ATOM 4654 N N . ASP A 1 624 ? -7.165 10.434 -20.616 1.00 75.75 624 ASP A N 1
ATOM 4655 C CA . ASP A 1 624 ? -6.178 11.522 -20.705 1.00 75.75 624 ASP A CA 1
ATOM 4656 C C . ASP A 1 624 ? -4.783 11.085 -20.220 1.00 75.75 624 ASP A C 1
ATOM 4658 O O . ASP A 1 624 ? -3.808 11.823 -20.332 1.00 75.75 624 ASP A O 1
ATOM 4662 N N . SER A 1 625 ? -4.682 9.891 -19.634 1.00 65.31 625 SER A N 1
ATOM 4663 C CA . SER A 1 625 ? -3.434 9.331 -19.126 1.00 65.31 625 SER A CA 1
ATOM 4664 C C . SER A 1 625 ? -3.546 7.812 -19.055 1.00 65.31 625 SER A C 1
ATOM 4666 O O . SER A 1 625 ? -4.452 7.276 -18.419 1.00 65.31 625 SER A O 1
ATOM 4668 N N . ASN A 1 626 ? -2.601 7.089 -19.650 1.00 56.88 626 ASN A N 1
ATOM 4669 C CA . ASN A 1 626 ? -2.489 5.634 -19.480 1.00 56.88 626 ASN A CA 1
ATOM 4670 C C . ASN A 1 626 ? -1.729 5.256 -18.192 1.00 56.88 626 ASN A C 1
ATOM 4672 O O . ASN A 1 626 ? -1.119 4.195 -18.142 1.00 56.88 626 ASN A O 1
ATOM 4676 N N . TRP A 1 627 ? -1.739 6.155 -17.193 1.00 57.28 627 TRP A N 1
ATOM 4677 C CA . TRP A 1 627 ? -1.115 6.101 -15.864 1.00 57.28 627 TRP A CA 1
ATOM 4678 C C . TRP A 1 627 ? -0.127 4.956 -15.647 1.00 57.28 627 TRP A C 1
ATOM 4680 O O . TRP A 1 627 ? -0.464 3.897 -15.129 1.00 57.28 627 TRP A O 1
ATOM 4690 N N . VAL A 1 628 ? 1.138 5.234 -15.945 1.00 55.00 628 VAL A N 1
ATOM 4691 C CA . VAL A 1 628 ? 2.272 4.431 -15.473 1.00 55.00 628 VAL A CA 1
ATOM 4692 C C . VAL A 1 628 ? 3.318 5.355 -14.838 1.00 55.00 628 VAL A C 1
ATOM 4694 O O . VAL A 1 628 ? 4.521 5.212 -15.064 1.00 55.00 628 VAL A O 1
ATOM 4697 N N . SER A 1 629 ? 2.864 6.371 -14.093 1.00 52.56 629 SER A N 1
ATOM 4698 C CA . SER A 1 629 ? 3.745 7.300 -13.381 1.00 52.56 629 SER A CA 1
ATOM 4699 C C . SER A 1 629 ? 4.177 6.727 -12.035 1.00 52.56 629 SER A C 1
ATOM 4701 O O . SER A 1 629 ? 3.463 5.939 -11.411 1.00 52.56 629 SER A O 1
ATOM 4703 N N . ASP A 1 630 ? 5.339 7.166 -11.555 1.00 50.62 630 ASP A N 1
ATOM 4704 C CA . ASP A 1 630 ? 5.682 7.010 -10.146 1.00 50.62 630 ASP A CA 1
ATOM 4705 C C . ASP A 1 630 ? 4.571 7.726 -9.350 1.00 50.62 630 ASP A C 1
ATOM 4707 O O . ASP A 1 630 ? 4.258 8.875 -9.656 1.00 50.62 630 ASP A O 1
ATOM 4711 N N . PHE A 1 631 ? 3.898 7.027 -8.427 1.00 59.22 631 PHE A N 1
ATOM 4712 C CA . PHE A 1 631 ? 2.728 7.498 -7.650 1.00 59.22 631 PHE A CA 1
ATOM 4713 C C . PHE A 1 631 ? 1.339 7.450 -8.326 1.00 59.22 631 PHE A C 1
ATOM 4715 O O . PHE A 1 631 ? 0.412 8.104 -7.851 1.00 59.22 631 PHE A O 1
ATOM 4722 N N . GLY A 1 632 ? 1.161 6.665 -9.395 1.00 65.69 632 GLY A N 1
ATOM 4723 C CA . GLY A 1 632 ? -0.167 6.354 -9.948 1.00 65.69 632 GLY A CA 1
ATOM 4724 C C . GLY A 1 632 ? -1.079 5.531 -9.004 1.00 65.69 632 GLY A C 1
ATOM 4725 O O . GLY A 1 632 ? -0.797 5.392 -7.809 1.00 65.69 632 GLY A O 1
ATOM 4726 N N . PRO A 1 633 ? -2.176 4.935 -9.516 1.00 71.56 633 PRO A N 1
ATOM 4727 C CA . PRO A 1 633 ? -3.102 4.109 -8.725 1.00 71.56 633 PRO A CA 1
ATOM 4728 C C . PRO A 1 633 ? -2.455 2.900 -8.050 1.00 71.56 633 PRO A C 1
ATOM 4730 O O . PRO A 1 633 ? -3.054 2.326 -7.150 1.00 71.56 633 PRO A O 1
ATOM 4733 N N . ASN A 1 634 ? -1.265 2.488 -8.488 1.00 79.62 634 ASN A N 1
ATOM 4734 C CA . ASN A 1 634 ? -0.555 1.369 -7.898 1.00 79.62 634 ASN A CA 1
ATOM 4735 C C . ASN A 1 634 ? 0.964 1.522 -7.998 1.00 79.62 634 ASN A C 1
ATOM 4737 O O . ASN A 1 634 ? 1.493 1.971 -9.017 1.00 79.62 634 ASN A O 1
ATOM 4741 N N . PHE A 1 635 ? 1.655 1.048 -6.965 1.00 81.69 635 PHE A N 1
ATOM 4742 C CA . PHE A 1 635 ? 3.098 0.861 -6.962 1.00 81.69 635 PHE A CA 1
ATOM 4743 C C . PHE A 1 635 ? 3.443 -0.310 -6.027 1.00 81.69 635 PHE A C 1
ATOM 4745 O O . PHE A 1 635 ? 3.022 -0.308 -4.873 1.00 81.69 635 PHE A O 1
ATOM 4752 N N . TYR A 1 636 ? 4.185 -1.310 -6.517 1.00 86.38 636 TYR A N 1
ATOM 4753 C CA . TYR A 1 636 ? 4.523 -2.546 -5.783 1.00 86.38 636 TYR A CA 1
ATOM 4754 C C . TYR A 1 636 ? 3.329 -3.376 -5.284 1.00 86.38 636 TYR A C 1
ATOM 4756 O O . TYR A 1 636 ? 3.365 -3.975 -4.214 1.00 86.38 636 TYR A O 1
ATOM 4764 N N . ASP A 1 637 ? 2.281 -3.431 -6.098 1.00 88.88 637 ASP A N 1
ATOM 4765 C CA . ASP A 1 637 ? 1.078 -4.235 -5.867 1.00 88.88 637 ASP A CA 1
ATOM 4766 C C . ASP A 1 637 ? 0.342 -3.922 -4.549 1.00 88.88 637 ASP A C 1
ATOM 4768 O O . ASP A 1 637 ? 0.212 -4.715 -3.616 1.00 88.88 637 ASP A O 1
ATOM 4772 N N . GLU A 1 638 ? -0.171 -2.702 -4.496 1.00 89.50 638 GLU A N 1
ATOM 4773 C CA . GLU A 1 638 ? -1.010 -2.162 -3.436 1.00 89.50 638 GLU A CA 1
ATOM 4774 C C . GLU A 1 638 ? -2.315 -2.956 -3.251 1.00 89.50 638 GLU A C 1
ATOM 4776 O O . GLU A 1 638 ? -2.860 -3.023 -2.151 1.00 89.50 638 GLU A O 1
ATOM 4781 N N . VAL A 1 639 ? -2.813 -3.611 -4.303 1.00 92.56 639 VAL A N 1
ATOM 4782 C CA . VAL A 1 639 ? -3.990 -4.484 -4.202 1.00 92.56 639 VAL A CA 1
ATOM 4783 C C . VAL A 1 639 ? -3.706 -5.679 -3.290 1.00 92.56 639 VAL A C 1
ATOM 4785 O O . VAL A 1 639 ? -4.562 -6.024 -2.476 1.00 92.56 639 VAL A O 1
ATOM 4788 N N . LEU A 1 640 ? -2.505 -6.273 -3.350 1.00 94.00 640 LEU A N 1
ATOM 4789 C CA . LEU A 1 640 ? -2.103 -7.309 -2.390 1.00 94.00 640 LEU A CA 1
ATOM 4790 C C . LEU A 1 640 ? -2.042 -6.764 -0.962 1.00 94.00 640 LEU A C 1
ATOM 4792 O O . LEU A 1 640 ? -2.532 -7.430 -0.052 1.00 94.00 640 LEU A O 1
ATOM 4796 N N . ALA A 1 641 ? -1.501 -5.556 -0.770 1.00 94.12 641 ALA A N 1
ATOM 4797 C CA . ALA A 1 641 ? -1.437 -4.909 0.543 1.00 94.12 641 ALA A CA 1
ATOM 4798 C C . ALA A 1 641 ? -2.828 -4.762 1.168 1.00 94.12 641 ALA A C 1
ATOM 4800 O O . ALA A 1 641 ? -3.054 -5.129 2.324 1.00 94.12 641 ALA A O 1
ATOM 4801 N N . HIS A 1 642 ? -3.776 -4.255 0.382 1.00 95.69 642 HIS A N 1
ATOM 4802 C CA . HIS A 1 642 ? -5.148 -4.059 0.822 1.00 95.69 642 HIS A CA 1
ATOM 4803 C C . HIS A 1 642 ? -5.880 -5.386 1.036 1.00 95.69 642 HIS A C 1
ATOM 4805 O O . HIS A 1 642 ? -6.526 -5.551 2.065 1.00 95.69 642 HIS A O 1
ATOM 4811 N N . TYR A 1 643 ? -5.758 -6.382 0.153 1.00 97.19 643 TYR A N 1
ATOM 4812 C CA . TYR A 1 643 ? -6.383 -7.683 0.420 1.00 97.19 643 TYR A CA 1
ATOM 4813 C C . TYR A 1 643 ? -5.794 -8.371 1.655 1.00 97.19 643 TYR A C 1
ATOM 4815 O O . TYR A 1 643 ? -6.565 -8.868 2.474 1.00 97.19 643 TYR A O 1
ATOM 4823 N N . ALA A 1 644 ? -4.473 -8.340 1.858 1.00 96.25 644 ALA A N 1
ATOM 4824 C CA . ALA A 1 644 ? -3.865 -8.836 3.092 1.00 96.25 644 ALA A CA 1
ATOM 4825 C C . ALA A 1 644 ? -4.438 -8.105 4.318 1.00 96.25 644 ALA A C 1
ATOM 4827 O O . ALA A 1 644 ? -4.831 -8.749 5.292 1.00 96.25 644 ALA A O 1
ATOM 4828 N N . GLY A 1 645 ? -4.575 -6.774 4.238 1.00 96.69 645 GLY A N 1
ATOM 4829 C CA . GLY A 1 645 ? -5.256 -5.937 5.229 1.00 96.69 645 GLY A CA 1
ATOM 4830 C C . GLY A 1 645 ? -6.703 -6.363 5.496 1.00 96.69 645 GLY A C 1
ATOM 4831 O O . GLY A 1 645 ? -7.103 -6.480 6.655 1.00 96.69 645 GLY A O 1
ATOM 4832 N N . TYR A 1 646 ? -7.482 -6.669 4.458 1.00 97.69 646 TYR A N 1
ATOM 4833 C CA . TYR A 1 646 ? -8.858 -7.154 4.581 1.00 97.69 646 TYR A CA 1
ATOM 4834 C C . TYR A 1 646 ? -8.925 -8.529 5.246 1.00 97.69 646 TYR A C 1
ATOM 4836 O O . TYR A 1 646 ? -9.635 -8.692 6.233 1.00 97.69 646 TYR A O 1
ATOM 4844 N N . PHE A 1 647 ? -8.153 -9.505 4.771 1.00 97.19 647 PHE A N 1
ATOM 4845 C CA . PHE A 1 647 ? -8.197 -10.873 5.291 1.00 97.19 647 PHE A CA 1
ATOM 4846 C C . PHE A 1 647 ? -7.680 -10.993 6.725 1.00 97.19 647 PHE A C 1
ATOM 4848 O O . PHE A 1 647 ? -8.091 -11.905 7.441 1.00 97.19 647 PHE A O 1
ATOM 4855 N N . ARG A 1 648 ? -6.838 -10.059 7.181 1.00 96.25 648 ARG A N 1
ATOM 4856 C CA . ARG A 1 648 ? -6.398 -10.000 8.581 1.00 96.25 648 ARG A CA 1
ATOM 4857 C C . ARG A 1 648 ? -7.239 -9.103 9.482 1.00 96.25 648 ARG A C 1
ATOM 4859 O O . ARG A 1 648 ? -7.097 -9.210 10.700 1.00 96.25 648 ARG A O 1
ATOM 4866 N N . SER A 1 649 ? -8.079 -8.228 8.922 1.00 96.94 649 SER A N 1
ATOM 4867 C CA . SER A 1 649 ? -8.895 -7.297 9.711 1.00 96.94 649 SER A CA 1
ATOM 4868 C C . SER A 1 649 ? -10.397 -7.576 9.689 1.00 96.94 649 SER A C 1
ATOM 4870 O O . SER A 1 649 ? -11.082 -7.270 10.662 1.00 96.94 649 SER A O 1
ATOM 4872 N N . GLY A 1 650 ? -10.918 -8.132 8.595 1.00 96.69 650 GLY A N 1
ATOM 4873 C CA . GLY A 1 650 ? -12.343 -8.207 8.279 1.00 96.69 650 GLY A CA 1
ATOM 4874 C C . GLY A 1 650 ? -12.951 -6.860 7.862 1.00 96.69 650 GLY A C 1
ATOM 4875 O O . GLY A 1 650 ? -14.169 -6.783 7.700 1.00 96.69 650 GLY A O 1
ATOM 4876 N N . TYR A 1 651 ? -12.154 -5.791 7.714 1.00 96.81 651 TYR A N 1
ATOM 4877 C CA . TYR A 1 651 ? -12.651 -4.427 7.508 1.00 96.81 651 TYR A CA 1
ATOM 4878 C C . TYR A 1 651 ? -12.724 -4.026 6.026 1.00 96.81 651 TYR A C 1
ATOM 4880 O O . TYR A 1 651 ? -11.720 -4.025 5.311 1.00 96.81 651 TYR A O 1
ATOM 4888 N N . ASN A 1 652 ? -13.920 -3.652 5.567 1.00 96.44 652 ASN A N 1
ATOM 4889 C CA . ASN A 1 652 ? -14.232 -3.384 4.165 1.00 96.44 652 ASN A CA 1
ATOM 4890 C C . ASN A 1 652 ? -13.434 -2.229 3.554 1.00 96.44 652 ASN A C 1
ATOM 4892 O O . ASN A 1 652 ? -13.207 -2.286 2.353 1.00 96.44 652 ASN A O 1
ATOM 4896 N N . LEU A 1 653 ? -12.955 -1.249 4.335 1.00 95.38 653 LEU A N 1
ATOM 4897 C CA . LEU A 1 653 ? -12.103 -0.163 3.823 1.00 95.38 653 LEU A CA 1
ATOM 4898 C C . LEU A 1 653 ? -10.952 -0.708 2.962 1.00 95.38 653 LEU A C 1
ATOM 4900 O O . LEU A 1 653 ? -10.732 -0.260 1.838 1.00 95.38 653 LEU A O 1
ATOM 4904 N N . PHE A 1 654 ? -10.254 -1.722 3.475 1.00 96.50 654 PHE A N 1
ATOM 4905 C CA . PHE A 1 654 ? -9.163 -2.368 2.758 1.00 96.50 654 PHE A CA 1
ATOM 4906 C C . PHE A 1 654 ? -9.663 -3.063 1.485 1.00 96.50 654 PHE A C 1
ATOM 4908 O O . PHE A 1 654 ? -9.156 -2.802 0.399 1.00 96.50 654 PHE A O 1
ATOM 4915 N N . ARG A 1 655 ? -10.705 -3.898 1.578 1.00 96.25 655 ARG A N 1
ATOM 4916 C CA . ARG A 1 655 ? -11.272 -4.587 0.406 1.00 96.25 655 ARG A CA 1
ATOM 4917 C C . ARG A 1 655 ? -11.705 -3.598 -0.672 1.00 96.25 655 ARG A C 1
ATOM 4919 O O . ARG A 1 655 ? -11.434 -3.807 -1.847 1.00 96.25 655 ARG A O 1
ATOM 4926 N N . ASP A 1 656 ? -12.372 -2.521 -0.289 1.00 95.75 656 ASP A N 1
ATOM 4927 C CA . ASP A 1 656 ? -12.923 -1.552 -1.224 1.00 95.75 656 ASP A CA 1
ATOM 4928 C C . ASP A 1 656 ? -11.797 -0.769 -1.923 1.00 95.75 656 ASP A C 1
ATOM 4930 O O . ASP A 1 656 ? -11.873 -0.554 -3.132 1.00 95.75 656 ASP A O 1
ATOM 4934 N N . ASN A 1 657 ? -10.694 -0.463 -1.229 1.00 93.62 657 ASN A N 1
ATOM 4935 C CA . ASN A 1 657 ? -9.477 0.058 -1.861 1.00 93.62 657 ASN A CA 1
ATOM 4936 C C . ASN A 1 657 ? -8.841 -0.954 -2.832 1.00 93.62 657 ASN A C 1
ATOM 4938 O O . ASN A 1 657 ? -8.527 -0.596 -3.970 1.00 93.62 657 ASN A O 1
ATOM 4942 N N . ALA A 1 658 ? -8.711 -2.225 -2.426 1.00 94.25 658 ALA A N 1
ATOM 4943 C CA . ALA A 1 658 ? -8.205 -3.300 -3.288 1.00 94.25 658 ALA A CA 1
ATOM 4944 C C . ALA A 1 658 ? -9.041 -3.433 -4.568 1.00 94.25 658 ALA A C 1
ATOM 4946 O O . ALA A 1 658 ? -8.505 -3.565 -5.666 1.00 94.25 658 ALA A O 1
ATOM 4947 N N . ARG A 1 659 ? -10.366 -3.342 -4.434 1.00 92.81 659 ARG A N 1
ATOM 4948 C CA . ARG A 1 659 ? -11.333 -3.384 -5.531 1.00 92.81 659 ARG A CA 1
ATOM 4949 C C . ARG A 1 659 ? -11.179 -2.200 -6.480 1.00 92.81 659 ARG A C 1
ATOM 4951 O O . ARG A 1 659 ? -11.108 -2.432 -7.680 1.00 92.81 659 ARG A O 1
ATOM 4958 N N . LYS A 1 660 ? -11.090 -0.965 -5.970 1.00 90.19 660 LYS A N 1
ATOM 4959 C CA . LYS A 1 660 ? -10.913 0.246 -6.797 1.00 90.19 660 LYS A CA 1
ATOM 4960 C C . LYS A 1 660 ? -9.652 0.146 -7.663 1.00 90.19 660 LYS A C 1
ATOM 4962 O O . LYS A 1 660 ? -9.718 0.360 -8.871 1.00 90.19 660 LYS A O 1
ATOM 4967 N N . ILE A 1 661 ? -8.522 -0.245 -7.070 1.00 88.69 661 ILE A N 1
ATOM 4968 C CA . ILE A 1 661 ? -7.240 -0.366 -7.787 1.00 88.69 661 ILE A CA 1
ATOM 4969 C C . ILE A 1 661 ? -7.228 -1.605 -8.697 1.00 88.69 661 ILE A C 1
ATOM 4971 O O . ILE A 1 661 ? -6.795 -1.537 -9.845 1.00 88.69 661 ILE A O 1
ATOM 4975 N N . GLY A 1 662 ? -7.717 -2.744 -8.211 1.00 89.00 662 GLY A N 1
ATOM 4976 C CA . GLY A 1 662 ? -7.763 -3.992 -8.970 1.00 89.00 662 GLY A CA 1
ATOM 4977 C C . GLY A 1 662 ? -8.670 -3.892 -10.195 1.00 89.00 662 GLY A C 1
ATOM 4978 O O . GLY A 1 662 ? -8.288 -4.343 -11.270 1.00 89.00 662 GLY A O 1
ATOM 4979 N N . ASP A 1 663 ? -9.832 -3.248 -10.072 1.00 86.31 663 ASP A N 1
ATOM 4980 C CA . ASP A 1 663 ? -10.730 -2.989 -11.202 1.00 86.31 663 ASP A CA 1
ATOM 4981 C C . ASP A 1 663 ? -10.128 -1.999 -12.193 1.00 86.31 663 ASP A C 1
ATOM 4983 O O . ASP A 1 663 ? -10.266 -2.190 -13.402 1.00 86.31 663 ASP A O 1
ATOM 4987 N N . TYR A 1 664 ? -9.433 -0.974 -11.695 1.00 86.38 664 TYR A N 1
ATOM 4988 C CA . TYR A 1 664 ? -8.715 -0.025 -12.534 1.00 86.38 664 TYR A CA 1
ATOM 4989 C C . TYR A 1 664 ? -7.735 -0.744 -13.467 1.00 86.38 664 TYR A C 1
ATOM 4991 O O . TYR A 1 664 ? -7.778 -0.531 -14.675 1.00 86.38 664 TYR A O 1
ATOM 4999 N N . TRP A 1 665 ? -6.890 -1.632 -12.931 1.00 83.44 665 TRP A N 1
ATOM 5000 C CA . TRP A 1 665 ? -5.910 -2.374 -13.734 1.00 83.44 665 TRP A CA 1
ATOM 5001 C C . TRP A 1 665 ? -6.526 -3.519 -14.532 1.00 83.44 665 TRP A C 1
ATOM 5003 O O . TRP A 1 665 ? -6.160 -3.711 -15.687 1.00 83.44 665 TRP A O 1
ATOM 5013 N N . GLY A 1 666 ? -7.485 -4.247 -13.956 1.00 82.75 666 GLY A N 1
ATOM 5014 C CA . GLY A 1 666 ? -8.166 -5.358 -14.621 1.00 82.75 666 GLY A CA 1
ATOM 5015 C C . GLY A 1 666 ? -8.956 -4.927 -15.857 1.00 82.75 666 GLY A C 1
ATOM 5016 O O . GLY A 1 666 ? -9.050 -5.698 -16.805 1.00 82.75 666 GLY A O 1
ATOM 5017 N N . THR A 1 667 ? -9.470 -3.690 -15.866 1.00 82.00 667 THR A N 1
ATOM 5018 C CA . THR A 1 667 ? -10.216 -3.094 -16.993 1.00 82.00 667 THR A CA 1
ATOM 5019 C C . THR A 1 667 ? -9.419 -2.043 -17.767 1.00 82.00 667 THR A C 1
ATOM 5021 O O . THR A 1 667 ? -9.972 -1.358 -18.630 1.00 82.00 667 THR A O 1
ATOM 5024 N N . ASN A 1 668 ? -8.132 -1.867 -17.452 1.00 82.62 668 ASN A N 1
ATOM 5025 C CA . ASN A 1 668 ? -7.287 -0.919 -18.164 1.00 82.62 668 ASN A CA 1
ATOM 5026 C C . ASN A 1 668 ? -7.183 -1.357 -19.638 1.00 82.62 668 ASN A C 1
ATOM 5028 O O . ASN A 1 668 ? -6.820 -2.508 -19.885 1.00 82.62 668 ASN A O 1
ATOM 5032 N N . PRO A 1 669 ? -7.435 -0.472 -20.619 1.00 82.31 669 PRO A N 1
ATOM 5033 C CA . PRO A 1 669 ? -7.487 -0.863 -22.024 1.00 82.31 669 PRO A CA 1
ATOM 5034 C C . PRO A 1 669 ? -6.172 -1.416 -22.589 1.00 82.31 669 PRO A C 1
ATOM 5036 O O . PRO A 1 669 ? -6.201 -2.040 -23.645 1.00 82.31 669 PRO A O 1
ATOM 5039 N N . SER A 1 670 ? -5.031 -1.194 -21.926 1.00 77.12 670 SER A N 1
ATOM 5040 C CA . SER A 1 670 ? -3.739 -1.806 -22.268 1.00 77.12 670 SER A CA 1
ATOM 5041 C C . SER A 1 670 ? -3.587 -3.231 -21.725 1.00 77.12 670 SER A C 1
ATOM 5043 O O . SER A 1 670 ? -2.851 -4.021 -22.302 1.00 77.12 670 SER A O 1
ATOM 5045 N N . PHE A 1 671 ? -4.268 -3.566 -20.626 1.00 77.75 671 PHE A N 1
ATOM 5046 C CA . PHE A 1 671 ? -4.170 -4.861 -19.938 1.00 77.75 671 PHE A CA 1
ATOM 5047 C C . PHE A 1 671 ? -5.308 -5.816 -20.302 1.00 77.75 671 PHE A C 1
ATOM 5049 O O . PHE A 1 671 ? -5.074 -7.015 -20.415 1.00 77.75 671 PHE A O 1
ATOM 5056 N N . ASP A 1 672 ? -6.516 -5.282 -20.493 1.00 78.81 672 ASP A N 1
ATOM 5057 C CA . ASP A 1 672 ? -7.701 -6.043 -20.885 1.00 78.81 672 ASP A CA 1
ATOM 5058 C C . ASP A 1 672 ? -7.553 -6.552 -22.327 1.00 78.81 672 ASP A C 1
ATOM 5060 O O . ASP A 1 672 ? -7.207 -7.710 -22.562 1.00 78.81 672 ASP A O 1
ATOM 5064 N N . GLU A 1 673 ? -7.711 -5.666 -23.319 1.00 77.06 673 GLU A N 1
ATOM 5065 C CA . GLU A 1 673 ? -7.653 -6.034 -24.740 1.00 77.06 673 GLU A CA 1
ATOM 5066 C C . GLU A 1 673 ? -6.499 -5.391 -25.540 1.00 77.06 673 GLU A C 1
ATOM 5068 O O . GLU A 1 673 ? -6.381 -5.563 -26.756 1.00 77.06 673 GLU A O 1
ATOM 5073 N N . GLY A 1 674 ? -5.615 -4.664 -24.855 1.00 70.31 674 GLY A N 1
ATOM 5074 C CA . GLY A 1 674 ? -4.489 -3.933 -25.443 1.00 70.31 674 GLY A CA 1
ATOM 5075 C C . GLY A 1 674 ? -3.135 -4.640 -25.382 1.00 70.31 674 GLY A C 1
ATOM 5076 O O . GLY A 1 674 ? -3.036 -5.825 -25.079 1.00 70.31 674 GLY A O 1
ATOM 5077 N N . TRP A 1 675 ? -2.082 -3.876 -25.689 1.00 68.19 675 TRP A N 1
ATOM 5078 C CA . TRP A 1 675 ? -0.694 -4.315 -25.547 1.00 68.19 675 TRP A CA 1
ATOM 5079 C C . TRP A 1 675 ? -0.236 -4.140 -24.096 1.00 68.19 675 TRP A C 1
ATOM 5081 O O . TRP A 1 675 ? -0.161 -3.010 -23.613 1.00 68.19 675 TRP A O 1
ATOM 5091 N N . VAL A 1 676 ? 0.084 -5.247 -23.419 1.00 70.00 676 VAL A N 1
ATOM 5092 C CA . VAL A 1 676 ? 0.522 -5.267 -22.013 1.00 70.00 676 VAL A CA 1
ATOM 5093 C C . VAL A 1 676 ? 1.933 -4.658 -21.889 1.00 70.00 676 VAL A C 1
ATOM 5095 O O . VAL A 1 676 ? 2.897 -5.276 -22.354 1.00 70.00 676 VAL A O 1
ATOM 5098 N N . PRO A 1 677 ? 2.103 -3.473 -21.267 1.00 63.44 677 PRO A N 1
ATOM 5099 C CA . PRO A 1 677 ? 3.401 -2.816 -21.175 1.00 63.44 677 PRO A CA 1
ATOM 5100 C C . PRO A 1 677 ? 4.275 -3.410 -20.055 1.00 63.44 677 PRO A C 1
ATOM 5102 O O . PRO A 1 677 ? 3.783 -3.793 -18.993 1.00 63.44 677 PRO A O 1
ATOM 5105 N N . ASN A 1 678 ? 5.593 -3.440 -20.271 1.00 63.16 678 ASN A N 1
ATOM 5106 C CA . ASN A 1 678 ? 6.573 -4.035 -19.354 1.00 63.16 678 ASN A CA 1
ATOM 5107 C C . ASN A 1 678 ? 6.937 -3.092 -18.184 1.00 63.16 678 ASN A C 1
ATOM 5109 O O . ASN A 1 678 ? 7.990 -2.452 -18.192 1.00 63.16 678 ASN A O 1
ATOM 5113 N N . TYR A 1 679 ? 6.030 -2.969 -17.208 1.00 68.88 679 TYR A N 1
ATOM 5114 C CA . TYR A 1 679 ? 6.229 -2.174 -15.989 1.00 68.88 679 TYR A CA 1
ATOM 5115 C C . TYR A 1 679 ? 5.653 -2.872 -14.750 1.00 68.88 679 TYR A C 1
ATOM 5117 O O . TYR A 1 679 ? 4.787 -2.309 -14.073 1.00 68.88 679 TYR A O 1
ATOM 5125 N N . GLY A 1 680 ? 6.127 -4.077 -14.422 1.00 74.56 680 GLY A N 1
ATOM 5126 C CA . GLY A 1 680 ? 5.580 -4.909 -13.345 1.00 74.56 680 GLY A CA 1
ATOM 5127 C C . GLY A 1 680 ? 5.363 -4.127 -12.048 1.00 74.56 680 GLY A C 1
ATOM 5128 O O . GLY A 1 680 ? 4.247 -4.081 -11.533 1.00 74.56 680 GLY A O 1
ATOM 5129 N N . ARG A 1 681 ? 6.365 -3.353 -11.606 1.00 78.31 681 ARG A N 1
ATOM 5130 C CA . ARG A 1 681 ? 6.289 -2.551 -10.365 1.00 78.31 681 ARG A CA 1
ATOM 5131 C C . ARG A 1 681 ? 5.232 -1.440 -10.357 1.00 78.31 681 ARG A C 1
ATOM 5133 O O . ARG A 1 681 ? 4.837 -0.990 -9.284 1.00 78.31 681 ARG A O 1
ATOM 5140 N N . ARG A 1 682 ? 4.827 -0.939 -11.526 1.00 77.62 682 ARG A N 1
ATOM 5141 C CA . ARG A 1 682 ? 3.858 0.165 -11.669 1.00 77.62 682 ARG A CA 1
ATOM 5142 C C . ARG A 1 682 ? 2.444 -0.344 -11.946 1.00 77.62 682 ARG A C 1
ATOM 5144 O O . ARG A 1 682 ? 1.531 0.453 -12.107 1.00 77.62 682 ARG A O 1
ATOM 5151 N N . THR A 1 683 ? 2.262 -1.662 -11.973 1.00 77.88 683 THR A N 1
ATOM 5152 C CA . THR A 1 683 ? 1.006 -2.343 -12.305 1.00 77.88 683 THR A CA 1
ATOM 5153 C C . THR A 1 683 ? 0.621 -3.274 -11.167 1.00 77.88 683 THR A C 1
ATOM 5155 O O . THR A 1 683 ? 1.490 -3.743 -10.436 1.00 77.88 683 THR A O 1
ATOM 5158 N N . SER A 1 684 ? -0.673 -3.510 -10.962 1.00 83.94 684 SER A N 1
ATOM 5159 C CA . SER A 1 684 ? -1.144 -4.397 -9.886 1.00 83.94 684 SER A CA 1
ATOM 5160 C C . SER A 1 684 ? -1.474 -5.791 -10.414 1.00 83.94 684 SER A C 1
ATOM 5162 O O . SER A 1 684 ? -2.488 -6.369 -10.038 1.00 83.94 684 SER A O 1
ATOM 5164 N N . GLY A 1 685 ? -0.677 -6.309 -11.355 1.00 84.75 685 GLY A N 1
ATOM 5165 C CA . GLY A 1 685 ? -0.985 -7.564 -12.048 1.00 84.75 685 GLY A CA 1
ATOM 5166 C C . GLY A 1 685 ? -1.171 -8.744 -11.092 1.00 84.75 685 GLY A C 1
ATOM 5167 O O . GLY A 1 685 ? -2.086 -9.546 -11.264 1.00 84.75 685 GLY A O 1
ATOM 5168 N N . THR A 1 686 ? -0.369 -8.806 -10.030 1.00 88.56 686 THR A N 1
ATOM 5169 C CA . THR A 1 686 ? -0.422 -9.870 -9.025 1.00 88.56 686 THR A CA 1
ATOM 5170 C C . THR A 1 686 ? -1.663 -9.725 -8.139 1.00 88.56 686 THR A C 1
ATOM 5172 O O . THR A 1 686 ? -2.361 -10.698 -7.854 1.00 88.56 686 THR A O 1
ATOM 5175 N N . GLY A 1 687 ? -2.023 -8.502 -7.759 1.00 90.94 687 GLY A N 1
ATOM 5176 C CA . GLY A 1 687 ? -3.243 -8.231 -7.006 1.00 90.94 687 GLY A CA 1
ATOM 5177 C C . GLY A 1 687 ? -4.532 -8.340 -7.825 1.00 90.94 687 GLY A C 1
ATOM 5178 O O . GLY A 1 687 ? -5.573 -8.696 -7.273 1.00 90.94 687 GLY A O 1
ATOM 5179 N N . VAL A 1 688 ? -4.483 -8.130 -9.144 1.00 90.50 688 VAL A N 1
ATOM 5180 C CA . VAL A 1 688 ? -5.594 -8.446 -10.062 1.00 90.50 688 VAL A CA 1
ATOM 5181 C C . VAL A 1 688 ? -5.925 -9.941 -9.995 1.00 90.50 688 VAL A C 1
ATOM 5183 O O . VAL A 1 688 ? -7.111 -10.286 -9.958 1.00 90.50 688 VAL A O 1
ATOM 5186 N N . VAL A 1 689 ? -4.910 -10.814 -9.879 1.00 91.75 689 VAL A N 1
ATOM 5187 C CA . VAL A 1 689 ? -5.119 -12.246 -9.596 1.00 91.75 689 VAL A CA 1
ATOM 5188 C C . VAL A 1 689 ? -5.767 -12.451 -8.236 1.00 91.75 689 VAL A C 1
ATOM 5190 O O . VAL A 1 689 ? -6.769 -13.157 -8.149 1.00 91.75 689 VAL A O 1
ATOM 5193 N N . ALA A 1 690 ? -5.247 -11.815 -7.183 1.00 93.69 690 ALA A N 1
ATOM 5194 C CA . ALA A 1 690 ? -5.829 -11.939 -5.848 1.00 93.69 690 ALA A CA 1
ATOM 5195 C C . ALA A 1 690 ? -7.318 -11.550 -5.836 1.00 93.69 690 ALA A C 1
ATOM 5197 O O . ALA A 1 690 ? -8.126 -12.257 -5.244 1.00 93.69 690 ALA A O 1
ATOM 5198 N N . GLY A 1 691 ? -7.711 -10.498 -6.559 1.00 94.81 691 GLY A N 1
ATOM 5199 C CA . GLY A 1 691 ? -9.119 -10.128 -6.704 1.00 94.81 691 GLY A CA 1
ATOM 5200 C C . GLY A 1 691 ? -9.959 -11.184 -7.426 1.00 94.81 691 GLY A C 1
ATOM 5201 O O . GLY A 1 691 ? -11.082 -11.458 -7.004 1.00 94.81 691 GLY A O 1
ATOM 5202 N N . ALA A 1 692 ? -9.432 -11.801 -8.488 1.00 93.38 692 ALA A N 1
ATOM 5203 C CA . ALA A 1 692 ? -10.136 -12.868 -9.202 1.00 93.38 692 ALA A CA 1
ATOM 5204 C C . ALA A 1 692 ? -10.357 -14.090 -8.301 1.00 93.38 692 ALA A C 1
ATOM 5206 O O . ALA A 1 692 ? -11.461 -14.613 -8.218 1.00 93.38 692 ALA A O 1
ATOM 5207 N N . VAL A 1 693 ? -9.316 -14.495 -7.575 1.00 93.69 693 VAL A N 1
ATOM 5208 C CA . VAL A 1 693 ? -9.292 -15.734 -6.788 1.00 93.69 693 VAL A CA 1
ATOM 5209 C C . VAL A 1 693 ? -10.002 -15.601 -5.437 1.00 93.69 693 VAL A C 1
ATOM 5211 O O . VAL A 1 693 ? -10.559 -16.576 -4.931 1.00 93.69 693 VAL A O 1
ATOM 5214 N N . LEU A 1 694 ? -9.966 -14.417 -4.823 1.00 94.06 694 LEU A N 1
ATOM 5215 C CA . LEU A 1 694 ? -10.413 -14.217 -3.441 1.00 94.06 694 LEU A CA 1
ATOM 5216 C C . LEU A 1 694 ? -11.700 -13.399 -3.316 1.00 94.06 694 LEU A C 1
ATOM 5218 O O . LEU A 1 694 ? -12.328 -13.436 -2.260 1.00 94.06 694 LEU A O 1
ATOM 5222 N N . ASP A 1 695 ? -12.086 -12.657 -4.356 1.00 93.38 695 ASP A N 1
ATOM 5223 C CA . ASP A 1 695 ? -13.147 -11.646 -4.273 1.00 93.38 695 ASP A CA 1
ATOM 5224 C C . ASP A 1 695 ? -14.076 -11.643 -5.504 1.00 93.38 695 ASP A C 1
ATOM 5226 O O . ASP A 1 695 ? -14.644 -10.617 -5.883 1.00 93.38 695 ASP A O 1
ATOM 5230 N N . SER A 1 696 ? -14.228 -12.814 -6.140 1.00 89.88 696 SER A N 1
ATOM 5231 C CA . SER A 1 696 ? -15.161 -13.071 -7.255 1.00 89.88 696 SER A CA 1
ATOM 5232 C C . SER A 1 696 ? -15.016 -12.097 -8.434 1.00 89.88 696 SER A C 1
ATOM 5234 O O . SER A 1 696 ? -15.995 -11.709 -9.075 1.00 89.88 696 SER A O 1
ATOM 5236 N N . ARG A 1 697 ? -13.786 -11.657 -8.735 1.00 91.38 697 ARG A N 1
ATOM 5237 C CA . ARG A 1 697 ? -13.491 -10.799 -9.898 1.00 91.38 697 ARG A CA 1
ATOM 5238 C C . ARG A 1 697 ? -13.141 -11.624 -11.135 1.00 91.38 697 ARG A C 1
ATOM 5240 O O . ARG A 1 697 ? -12.158 -11.335 -11.812 1.00 91.38 697 ARG A O 1
ATOM 5247 N N . ASP A 1 698 ? -13.954 -12.629 -11.449 1.00 86.56 698 ASP A N 1
ATOM 5248 C CA . ASP A 1 698 ? -13.653 -13.643 -12.474 1.00 86.56 698 ASP A CA 1
ATOM 5249 C C . ASP A 1 698 ? -13.396 -13.060 -13.870 1.00 86.56 698 ASP A C 1
ATOM 5251 O O . ASP A 1 698 ? -12.602 -13.601 -14.638 1.00 86.56 698 ASP A O 1
ATOM 5255 N N . ARG A 1 699 ? -13.986 -11.899 -14.185 1.00 82.56 699 ARG A N 1
ATOM 5256 C CA . ARG A 1 699 ? -13.722 -11.166 -15.438 1.00 82.56 699 ARG A CA 1
ATOM 5257 C C . ARG A 1 699 ? -12.235 -10.864 -15.669 1.00 82.56 699 ARG A C 1
ATOM 5259 O O . ARG A 1 699 ? -11.811 -10.714 -16.808 1.00 82.56 699 ARG A O 1
ATOM 5266 N N . ASN A 1 700 ? -11.443 -10.784 -14.600 1.00 86.88 700 ASN A N 1
ATOM 5267 C CA . ASN A 1 700 ? -10.024 -10.459 -14.675 1.00 86.88 700 ASN A CA 1
ATOM 5268 C C . ASN A 1 700 ? -9.178 -11.616 -15.232 1.00 86.88 700 ASN A C 1
ATOM 5270 O O . ASN A 1 700 ? -8.026 -11.386 -15.592 1.00 86.88 700 ASN A O 1
ATOM 5274 N N . TRP A 1 701 ? -9.711 -12.842 -15.338 1.00 87.69 701 TRP A N 1
ATOM 5275 C CA . TRP A 1 701 ? -8.966 -13.994 -15.864 1.00 87.69 701 TRP A CA 1
ATOM 5276 C C . TRP A 1 701 ? -8.444 -13.790 -17.284 1.00 87.69 701 TRP A C 1
ATOM 5278 O O . TRP A 1 701 ? -7.383 -14.312 -17.620 1.00 87.69 701 TRP A O 1
ATOM 5288 N N . ILE A 1 702 ? -9.129 -12.984 -18.095 1.00 80.88 702 ILE A N 1
ATOM 5289 C CA . ILE A 1 702 ? -8.662 -12.593 -19.430 1.00 80.88 702 ILE A CA 1
ATOM 5290 C C . ILE A 1 702 ? -7.349 -11.806 -19.321 1.00 80.88 702 ILE A C 1
ATOM 5292 O O . ILE A 1 702 ? -6.325 -12.230 -19.858 1.00 80.88 702 ILE A O 1
ATOM 5296 N N . THR A 1 703 ? -7.350 -10.733 -18.530 1.00 81.56 703 THR A N 1
ATOM 5297 C CA . THR A 1 703 ? -6.168 -9.912 -18.234 1.00 81.56 703 THR A CA 1
ATOM 5298 C C . THR A 1 703 ? -5.030 -10.735 -17.621 1.00 81.56 703 THR A C 1
ATOM 5300 O O . THR A 1 703 ? -3.872 -10.607 -18.017 1.00 81.56 703 THR A O 1
ATOM 5303 N N . ILE A 1 704 ? -5.343 -11.640 -16.690 1.00 87.06 704 ILE A N 1
ATOM 5304 C CA . ILE A 1 704 ? -4.355 -12.509 -16.028 1.00 87.06 704 ILE A CA 1
ATOM 5305 C C . ILE A 1 704 ? -3.674 -13.445 -17.033 1.00 87.06 704 ILE A C 1
ATOM 5307 O O . ILE A 1 704 ? -2.450 -13.576 -17.033 1.00 87.06 704 ILE A O 1
ATOM 5311 N N . ARG A 1 705 ? -4.439 -14.070 -17.934 1.00 87.62 705 ARG A N 1
ATOM 5312 C CA . ARG A 1 705 ? -3.895 -14.952 -18.980 1.00 87.62 705 ARG A CA 1
ATOM 5313 C C . ARG A 1 705 ? -3.031 -14.194 -19.983 1.00 87.62 705 ARG A C 1
ATOM 5315 O O . ARG A 1 705 ? -2.068 -14.760 -20.502 1.00 87.62 705 ARG A O 1
ATOM 5322 N N . LYS A 1 706 ? -3.318 -12.915 -20.232 1.00 82.12 706 LYS A N 1
ATOM 5323 C CA . LYS A 1 706 ? -2.446 -12.050 -21.040 1.00 82.12 706 LYS A CA 1
ATOM 5324 C C . LYS A 1 706 ? -1.147 -11.711 -20.334 1.00 82.12 706 LYS A C 1
ATOM 5326 O O . LYS A 1 706 ? -0.093 -11.839 -20.947 1.00 82.12 706 LYS A O 1
ATOM 5331 N N . LEU A 1 707 ? -1.198 -11.371 -19.047 1.00 84.00 707 LEU A N 1
ATOM 5332 C CA . LEU A 1 707 ? 0.005 -11.187 -18.228 1.00 84.00 707 LEU A CA 1
ATOM 5333 C C . LEU A 1 707 ? 0.875 -12.454 -18.228 1.00 84.00 707 LEU A C 1
ATOM 5335 O O . LEU A 1 707 ? 2.085 -12.368 -18.426 1.00 84.00 707 LEU A O 1
ATOM 5339 N N . ALA A 1 708 ? 0.266 -13.636 -18.102 1.00 87.12 708 ALA A N 1
ATOM 5340 C CA . ALA A 1 708 ? 0.975 -14.912 -18.192 1.00 87.12 708 ALA A CA 1
ATOM 5341 C C . ALA A 1 708 ? 1.540 -15.177 -19.602 1.00 87.12 708 ALA A C 1
ATOM 5343 O O . ALA A 1 708 ? 2.705 -15.541 -19.736 1.00 87.12 708 ALA A O 1
ATOM 5344 N N . SER A 1 709 ? 0.770 -14.931 -20.668 1.00 83.69 709 SER A N 1
ATOM 5345 C CA . SER A 1 709 ? 1.246 -15.045 -22.061 1.00 83.69 709 SER A CA 1
ATOM 5346 C C . SER A 1 709 ? 2.417 -14.103 -22.342 1.00 83.69 709 SER A C 1
ATOM 5348 O O . SER A 1 709 ? 3.396 -14.481 -22.988 1.00 83.69 709 SER A O 1
ATOM 5350 N N . ARG A 1 710 ? 2.344 -12.880 -21.810 1.00 79.50 710 ARG A N 1
ATOM 5351 C CA . ARG A 1 710 ? 3.415 -11.894 -21.884 1.00 79.50 710 ARG A CA 1
ATOM 5352 C C . ARG A 1 710 ? 4.646 -12.386 -21.139 1.00 79.50 710 ARG A C 1
ATOM 5354 O O . ARG A 1 710 ? 5.724 -12.368 -21.727 1.00 79.50 710 ARG A O 1
ATOM 5361 N N . ALA A 1 711 ? 4.488 -12.900 -19.920 1.00 81.38 711 ALA A N 1
ATOM 5362 C CA . ALA A 1 711 ? 5.581 -13.494 -19.160 1.00 81.38 711 ALA A CA 1
ATOM 5363 C C . ALA A 1 711 ? 6.270 -14.618 -19.944 1.00 81.38 711 ALA A C 1
ATOM 5365 O O . ALA A 1 711 ? 7.493 -14.647 -20.013 1.00 81.38 711 ALA A O 1
ATOM 5366 N N . VAL A 1 712 ? 5.508 -15.482 -20.620 1.00 80.25 712 VAL A N 1
ATOM 5367 C CA . VAL A 1 712 ? 6.058 -16.492 -21.539 1.00 80.25 712 VAL A CA 1
ATOM 5368 C C . VAL A 1 712 ? 6.868 -15.808 -22.651 1.00 80.25 712 VAL A C 1
ATOM 5370 O O . VAL A 1 712 ? 8.039 -16.123 -22.840 1.00 80.25 712 VAL A O 1
ATOM 5373 N N . SER A 1 713 ? 6.316 -14.815 -23.351 1.00 72.38 713 SER A N 1
ATOM 5374 C CA . SER A 1 713 ? 7.062 -14.113 -24.412 1.00 72.38 713 SER A CA 1
ATOM 5375 C C . SER A 1 713 ? 8.336 -13.408 -23.915 1.00 72.38 713 SER A C 1
ATOM 5377 O O . SER A 1 713 ? 9.348 -13.432 -24.605 1.00 72.38 713 SER A O 1
ATOM 5379 N N . GLU A 1 714 ? 8.332 -12.833 -22.712 1.00 67.75 714 GLU A N 1
ATOM 5380 C CA . GLU A 1 714 ? 9.484 -12.125 -22.138 1.00 67.75 714 GLU A CA 1
ATOM 5381 C C . GLU A 1 714 ? 10.558 -13.075 -21.619 1.00 67.75 714 GLU A C 1
ATOM 5383 O O . GLU A 1 714 ? 11.748 -12.821 -21.800 1.00 67.75 714 GLU A O 1
ATOM 5388 N N . ILE A 1 715 ? 10.146 -14.184 -21.002 1.00 61.81 715 ILE A N 1
ATOM 5389 C CA . ILE A 1 715 ? 11.058 -15.217 -20.510 1.00 61.81 715 ILE A CA 1
ATOM 5390 C C . ILE A 1 715 ? 11.703 -15.968 -21.690 1.00 61.81 715 ILE A C 1
ATOM 5392 O O . ILE A 1 715 ? 12.850 -16.401 -21.562 1.00 61.81 715 ILE A O 1
ATOM 5396 N N . PHE A 1 716 ? 11.010 -16.106 -22.835 1.00 55.31 716 PHE A N 1
ATOM 5397 C CA . PHE A 1 716 ? 11.431 -16.991 -23.933 1.00 55.31 716 PHE A CA 1
ATOM 5398 C C . PHE A 1 716 ? 11.802 -16.323 -25.273 1.00 55.31 716 PHE A C 1
ATOM 5400 O O . PHE A 1 716 ? 12.576 -16.922 -26.017 1.00 55.31 716 PHE A O 1
ATOM 5407 N N . VAL A 1 717 ? 11.269 -15.146 -25.638 1.00 48.03 717 VAL A N 1
ATOM 5408 C CA . VAL A 1 717 ? 11.375 -14.587 -27.008 1.00 48.03 717 VAL A CA 1
ATOM 5409 C C . VAL A 1 717 ? 11.438 -13.036 -27.034 1.00 48.03 717 VAL A C 1
ATOM 5411 O O . VAL A 1 717 ? 10.509 -12.362 -27.461 1.00 48.03 717 VAL A O 1
ATOM 5414 N N . GLY A 1 718 ? 12.573 -12.440 -26.650 1.00 49.22 718 GLY A N 1
ATOM 5415 C CA . GLY A 1 718 ? 13.115 -11.275 -27.382 1.00 49.22 718 GLY A CA 1
ATOM 5416 C C . GLY A 1 718 ? 12.569 -9.851 -27.146 1.00 49.22 718 GLY A C 1
ATOM 5417 O O . GLY A 1 718 ? 12.294 -9.153 -28.118 1.00 49.22 718 GLY A O 1
ATOM 5418 N N . ALA A 1 719 ? 12.541 -9.337 -25.911 1.00 40.31 719 ALA A N 1
ATOM 5419 C CA . ALA A 1 719 ? 12.441 -7.874 -25.690 1.00 40.31 719 ALA A CA 1
ATOM 5420 C C . ALA A 1 719 ? 13.302 -7.318 -24.539 1.00 40.31 719 ALA A C 1
ATOM 5422 O O . ALA A 1 719 ? 13.533 -6.113 -24.474 1.00 40.31 719 ALA A O 1
ATOM 5423 N N . ILE A 1 720 ? 13.825 -8.186 -23.673 1.00 43.00 720 ILE A N 1
ATOM 5424 C CA . ILE A 1 720 ? 14.940 -7.894 -22.772 1.00 43.00 720 ILE A CA 1
ATOM 5425 C C . ILE A 1 720 ? 16.003 -8.926 -23.146 1.00 43.00 720 ILE A C 1
ATOM 5427 O O . ILE A 1 720 ? 15.677 -10.100 -23.307 1.00 43.00 720 ILE A O 1
ATOM 5431 N N . THR A 1 721 ? 17.213 -8.465 -23.429 1.00 41.22 721 THR A N 1
ATOM 5432 C CA . THR A 1 721 ? 18.359 -9.184 -24.008 1.00 41.22 721 THR A CA 1
ATOM 5433 C C . THR A 1 721 ? 18.464 -10.662 -23.579 1.00 41.22 721 THR A C 1
ATOM 5435 O O . THR A 1 721 ? 18.218 -10.965 -22.411 1.00 41.22 721 THR A O 1
ATOM 5438 N N . PRO A 1 722 ? 18.858 -11.600 -24.467 1.00 47.88 722 PRO A N 1
ATOM 5439 C CA . PRO A 1 722 ? 19.110 -12.987 -24.078 1.00 47.88 722 PRO A CA 1
ATOM 5440 C C . PRO A 1 722 ? 20.332 -13.033 -23.148 1.00 47.88 722 PRO A C 1
ATOM 5442 O O . PRO A 1 722 ? 21.469 -13.060 -23.602 1.00 47.88 722 PRO A O 1
ATOM 5445 N N . GLY A 1 723 ? 20.101 -12.970 -21.840 1.00 63.25 723 GLY A N 1
ATOM 5446 C CA . GLY A 1 723 ? 21.151 -12.901 -20.831 1.00 63.25 723 GLY A CA 1
ATOM 5447 C C . GLY A 1 723 ? 20.568 -12.695 -19.438 1.00 63.25 723 GLY A C 1
ATOM 5448 O O . GLY A 1 723 ? 19.407 -12.314 -19.265 1.00 63.25 723 GLY A O 1
ATOM 5449 N N . CYS A 1 724 ? 21.370 -12.980 -18.425 1.00 77.25 724 CYS A N 1
ATOM 5450 C CA . CYS A 1 724 ? 20.983 -12.834 -17.025 1.00 77.25 724 CYS A CA 1
ATOM 5451 C C . CYS A 1 724 ? 20.908 -11.368 -16.567 1.00 77.25 724 CYS A C 1
ATOM 5453 O O . CYS A 1 724 ? 20.446 -11.108 -15.467 1.00 77.25 724 CYS A O 1
ATOM 5455 N N . ASP A 1 725 ? 21.236 -10.427 -17.457 1.00 77.00 725 ASP A N 1
ATOM 5456 C CA . ASP A 1 725 ? 21.331 -8.977 -17.242 1.00 77.00 725 ASP A CA 1
ATOM 5457 C C . ASP A 1 725 ? 20.000 -8.206 -17.177 1.00 77.00 725 ASP A C 1
ATOM 5459 O O . ASP A 1 725 ? 19.992 -6.979 -17.094 1.00 77.00 725 ASP A O 1
ATOM 5463 N N . ALA A 1 726 ? 18.856 -8.888 -17.240 1.00 75.81 726 ALA A N 1
ATOM 5464 C CA . ALA A 1 726 ? 17.547 -8.245 -17.108 1.00 75.81 726 ALA A CA 1
ATOM 5465 C C . ALA A 1 726 ? 17.275 -7.820 -15.654 1.00 75.81 726 ALA A C 1
ATOM 5467 O O . ALA A 1 726 ? 17.557 -8.601 -14.750 1.00 75.81 726 ALA A O 1
ATOM 5468 N N . ASP A 1 727 ? 16.644 -6.655 -15.423 1.00 80.00 727 ASP A N 1
ATOM 5469 C CA . ASP A 1 727 ? 16.247 -6.216 -14.070 1.00 80.00 727 ASP A CA 1
ATOM 5470 C C . ASP A 1 727 ? 15.505 -7.353 -13.334 1.00 80.00 727 ASP A C 1
ATOM 5472 O O . ASP A 1 727 ? 14.429 -7.810 -13.747 1.00 80.00 727 ASP A O 1
ATOM 5476 N N . VAL A 1 728 ? 16.110 -7.826 -12.235 1.00 85.62 728 VAL A N 1
ATOM 5477 C CA . VAL A 1 728 ? 15.636 -8.970 -11.439 1.00 85.62 728 VAL A CA 1
ATOM 5478 C C . VAL A 1 728 ? 14.189 -8.781 -10.998 1.00 85.62 728 VAL A C 1
ATOM 5480 O O . VAL A 1 728 ? 13.422 -9.743 -10.973 1.00 85.62 728 VAL A O 1
ATOM 5483 N N . ARG A 1 729 ? 13.790 -7.547 -10.689 1.00 84.69 729 ARG A N 1
ATOM 5484 C CA . ARG A 1 729 ? 12.430 -7.217 -10.260 1.00 84.69 729 ARG A CA 1
ATOM 5485 C C . ARG A 1 729 ? 11.410 -7.451 -11.360 1.00 84.69 729 ARG A C 1
ATOM 5487 O O . ARG A 1 729 ? 10.385 -8.068 -11.093 1.00 84.69 729 ARG A O 1
ATOM 5494 N N . GLU A 1 730 ? 11.681 -6.989 -12.577 1.00 81.50 730 GLU A N 1
ATOM 5495 C CA . GLU A 1 730 ? 10.734 -7.119 -13.691 1.00 81.50 730 GLU A CA 1
ATOM 5496 C C . GLU A 1 730 ? 10.573 -8.594 -14.083 1.00 81.50 730 GLU A C 1
ATOM 5498 O O . GLU A 1 730 ? 9.455 -9.092 -14.198 1.00 81.50 730 GLU A O 1
ATOM 5503 N N . THR A 1 731 ? 11.676 -9.355 -14.128 1.00 82.56 731 THR A N 1
ATOM 5504 C CA . THR A 1 731 ? 11.593 -10.809 -14.367 1.00 82.56 731 THR A CA 1
ATOM 5505 C C . THR A 1 731 ? 10.904 -11.570 -13.227 1.00 82.56 731 THR A C 1
ATOM 5507 O O . THR A 1 731 ? 10.273 -12.601 -13.473 1.00 82.56 731 THR A O 1
ATOM 5510 N N . ALA A 1 732 ? 10.985 -11.082 -11.983 1.00 88.88 732 ALA A N 1
ATOM 5511 C CA . ALA A 1 732 ? 10.262 -11.653 -10.850 1.00 88.88 732 ALA A CA 1
ATOM 5512 C C . ALA A 1 732 ? 8.746 -11.414 -10.945 1.00 88.88 732 ALA A C 1
ATOM 5514 O O . ALA A 1 732 ? 7.983 -12.340 -10.670 1.00 88.88 732 ALA A O 1
ATOM 5515 N N . TYR A 1 733 ? 8.294 -10.232 -11.386 1.00 87.88 733 TYR A N 1
ATOM 5516 C CA . TYR A 1 733 ? 6.868 -9.986 -11.640 1.00 87.88 733 TYR A CA 1
ATOM 5517 C C . TYR A 1 733 ? 6.325 -10.924 -12.721 1.00 87.88 733 TYR A C 1
ATOM 5519 O O . TYR A 1 733 ? 5.339 -11.621 -12.472 1.00 87.88 733 TYR A O 1
ATOM 5527 N N . SER A 1 734 ? 7.013 -11.037 -13.860 1.00 85.62 734 SER A N 1
ATOM 5528 C CA . SER A 1 734 ? 6.609 -11.946 -14.941 1.00 85.62 734 SER A CA 1
ATOM 5529 C C . SER A 1 734 ? 6.546 -13.407 -14.470 1.00 85.62 734 SER A C 1
ATOM 5531 O O . SER A 1 734 ? 5.557 -14.101 -14.724 1.00 85.62 734 SER A O 1
ATOM 5533 N N . LEU A 1 735 ? 7.535 -13.870 -13.692 1.00 90.00 735 LEU A N 1
ATOM 5534 C CA . LEU A 1 735 ? 7.497 -15.202 -13.076 1.00 90.00 735 LEU A CA 1
ATOM 5535 C C . LEU A 1 735 ? 6.315 -15.357 -12.106 1.00 90.00 735 LEU A C 1
ATOM 5537 O O . LEU A 1 735 ? 5.674 -16.406 -12.099 1.00 90.00 735 LEU A O 1
ATOM 5541 N N . SER A 1 736 ? 5.998 -14.328 -11.312 1.00 91.50 736 SER A N 1
ATOM 5542 C CA . SER A 1 736 ? 4.868 -14.377 -10.379 1.00 91.50 736 SER A CA 1
ATOM 5543 C C . SER A 1 736 ? 3.524 -14.502 -11.103 1.00 91.50 736 SER A C 1
ATOM 5545 O O . SER A 1 736 ? 2.699 -15.315 -10.692 1.00 91.50 736 SER A O 1
ATOM 5547 N N . TRP A 1 737 ? 3.320 -13.799 -12.223 1.00 89.69 737 TRP A N 1
ATOM 5548 C CA . TRP A 1 737 ? 2.095 -13.909 -13.025 1.00 89.69 737 TRP A CA 1
ATOM 5549 C C . TRP A 1 737 ? 1.944 -15.295 -13.651 1.00 89.69 737 TRP A C 1
ATOM 5551 O O . TRP A 1 737 ? 0.864 -15.883 -13.590 1.00 89.69 737 TRP A O 1
ATOM 5561 N N . LEU A 1 738 ? 3.035 -15.851 -14.189 1.00 91.06 738 LEU A N 1
ATOM 5562 C CA . LEU A 1 738 ? 3.042 -17.209 -14.730 1.00 91.06 738 LEU A CA 1
ATOM 5563 C C . LEU A 1 738 ? 2.758 -18.258 -13.643 1.00 91.06 738 LEU A C 1
ATOM 5565 O O . LEU A 1 738 ? 1.920 -19.137 -13.842 1.00 91.06 738 LEU A O 1
ATOM 5569 N N . ALA A 1 739 ? 3.415 -18.152 -12.484 1.00 93.12 739 ALA A N 1
ATOM 5570 C CA . ALA A 1 739 ? 3.193 -19.050 -11.354 1.00 93.12 739 ALA A CA 1
ATOM 5571 C C . ALA A 1 739 ? 1.748 -18.970 -10.840 1.00 93.12 739 ALA A C 1
ATOM 5573 O O . ALA A 1 739 ? 1.125 -19.992 -10.573 1.00 93.12 739 ALA A O 1
ATOM 5574 N N . MET A 1 740 ? 1.180 -17.768 -10.751 1.00 92.62 740 MET A N 1
ATOM 5575 C CA . MET A 1 740 ? -0.201 -17.584 -10.315 1.00 92.62 740 MET A CA 1
ATOM 5576 C C . MET A 1 740 ? -1.226 -18.111 -11.319 1.00 92.62 740 MET A C 1
ATOM 5578 O O . MET A 1 740 ? -2.203 -18.731 -10.904 1.00 92.62 740 MET A O 1
ATOM 5582 N N . ALA A 1 741 ? -0.999 -17.948 -12.624 1.00 92.12 741 ALA A N 1
ATOM 5583 C CA . ALA A 1 741 ? -1.833 -18.589 -13.638 1.00 92.12 741 ALA A CA 1
ATOM 5584 C C . ALA A 1 741 ? -1.741 -20.127 -13.547 1.00 92.12 741 ALA A C 1
ATOM 5586 O O . ALA A 1 741 ? -2.755 -20.820 -13.603 1.00 92.12 741 ALA A O 1
ATOM 5587 N N . ALA A 1 742 ? -0.544 -20.671 -13.303 1.00 92.12 742 ALA A N 1
ATOM 5588 C CA . ALA A 1 742 ? -0.332 -22.104 -13.081 1.00 92.12 742 ALA A CA 1
ATOM 5589 C C . ALA A 1 742 ? -0.951 -22.638 -11.770 1.00 92.12 742 ALA A C 1
ATOM 5591 O O . ALA A 1 742 ? -1.275 -23.825 -11.690 1.00 92.12 742 ALA A O 1
ATOM 5592 N N . LEU A 1 743 ? -1.130 -21.789 -10.753 1.00 92.50 743 LEU A N 1
ATOM 5593 C CA . LEU A 1 743 ? -1.807 -22.130 -9.497 1.00 92.50 743 LEU A CA 1
ATOM 5594 C C . LEU A 1 743 ? -3.331 -22.094 -9.638 1.00 92.50 743 LEU A C 1
ATOM 5596 O O . LEU A 1 743 ? -4.019 -23.014 -9.191 1.00 92.50 743 LEU A O 1
ATOM 5600 N N . PHE A 1 744 ? -3.851 -21.023 -10.234 1.00 93.12 744 PHE A N 1
ATOM 5601 C CA . PHE A 1 744 ? -5.216 -20.582 -9.969 1.00 93.12 744 PHE A CA 1
ATOM 5602 C C . PHE A 1 744 ? -6.125 -20.487 -11.198 1.00 93.12 744 PHE A C 1
ATOM 5604 O O . PHE A 1 744 ? -7.319 -20.284 -10.994 1.00 93.12 744 PHE A O 1
ATOM 5611 N N . ASP A 1 745 ? -5.620 -20.622 -12.436 1.00 92.62 745 ASP A N 1
ATOM 5612 C CA . ASP A 1 745 ? -6.483 -20.536 -13.628 1.00 92.62 745 ASP A CA 1
ATOM 5613 C C . ASP A 1 745 ? -7.640 -21.552 -13.516 1.00 92.62 745 ASP A C 1
ATOM 5615 O O . ASP A 1 745 ? -7.381 -22.749 -13.339 1.00 92.62 745 ASP A O 1
ATOM 5619 N N . PRO A 1 746 ? -8.912 -21.100 -13.571 1.00 90.94 746 PRO A N 1
ATOM 5620 C CA . PRO A 1 746 ? -10.068 -21.967 -13.371 1.00 90.94 746 PRO A CA 1
ATOM 5621 C C . PRO A 1 746 ? -10.290 -22.927 -14.544 1.00 90.94 746 PRO A C 1
ATOM 5623 O O . PRO A 1 746 ? -11.071 -23.869 -14.413 1.00 90.94 746 PRO A O 1
ATOM 5626 N N . VAL A 1 747 ? -9.635 -22.701 -15.690 1.00 89.62 747 VAL A N 1
ATOM 5627 C CA . VAL A 1 747 ? -9.732 -23.562 -16.871 1.00 89.62 747 VAL A CA 1
ATOM 5628 C C . VAL A 1 747 ? -8.536 -24.507 -16.916 1.00 89.62 747 VAL A C 1
ATOM 5630 O O . VAL A 1 747 ? -7.381 -24.087 -16.903 1.00 89.62 747 VAL A O 1
ATOM 5633 N N . ASP A 1 748 ? -8.812 -25.804 -17.017 1.00 90.00 748 ASP A N 1
ATOM 5634 C CA . ASP A 1 748 ? -7.787 -26.837 -17.162 1.00 90.00 748 ASP A CA 1
ATOM 5635 C C . ASP A 1 748 ? -8.336 -27.984 -18.018 1.00 90.00 748 ASP A C 1
ATOM 5637 O O . ASP A 1 748 ? -9.039 -28.864 -17.525 1.00 90.00 748 ASP A O 1
ATOM 5641 N N . THR A 1 749 ? -8.090 -27.930 -19.328 1.00 84.75 749 THR A N 1
ATOM 5642 C CA . THR A 1 749 ? -8.599 -28.914 -20.301 1.00 84.75 749 THR A CA 1
ATOM 5643 C C . THR A 1 749 ? -7.585 -30.020 -20.596 1.00 84.75 749 THR A C 1
ATOM 5645 O O . THR A 1 749 ? -7.933 -31.026 -21.212 1.00 84.75 749 THR A O 1
ATOM 5648 N N . GLY A 1 750 ? -6.334 -29.849 -20.156 1.00 82.75 750 GLY A N 1
ATOM 5649 C CA . GLY A 1 750 ? -5.216 -30.747 -20.441 1.00 82.75 750 GLY A CA 1
ATOM 5650 C C . GLY A 1 750 ? -4.628 -30.588 -21.849 1.00 82.75 750 GLY A C 1
ATOM 5651 O O . GLY A 1 750 ? -3.700 -31.313 -22.194 1.00 82.75 750 GLY A O 1
ATOM 5652 N N . ASP A 1 751 ? -5.123 -29.646 -22.660 1.00 81.44 751 ASP A N 1
ATOM 5653 C CA . ASP A 1 751 ? -4.729 -29.482 -24.067 1.00 81.44 751 ASP A CA 1
ATOM 5654 C C . ASP A 1 751 ? -3.531 -28.527 -24.230 1.00 81.44 751 ASP A C 1
ATOM 5656 O O . ASP A 1 751 ? -3.707 -27.308 -24.172 1.00 81.44 751 ASP A O 1
ATOM 5660 N N . PRO A 1 752 ? -2.307 -29.014 -24.492 1.00 75.31 752 PRO A N 1
ATOM 5661 C CA . PRO A 1 752 ? -1.120 -28.163 -24.559 1.00 75.31 752 PRO A CA 1
ATOM 5662 C C . PRO A 1 752 ? -1.166 -27.096 -25.669 1.00 75.31 752 PRO A C 1
ATOM 5664 O O . PRO A 1 752 ? -0.315 -26.206 -25.665 1.00 75.31 752 PRO A O 1
ATOM 5667 N N . ALA A 1 753 ? -2.124 -27.153 -26.603 1.00 78.00 753 ALA A N 1
ATOM 5668 C CA . ALA A 1 753 ? -2.328 -26.128 -27.625 1.00 78.00 753 ALA A CA 1
ATOM 5669 C C . ALA A 1 753 ? -3.151 -24.920 -27.137 1.00 78.00 753 ALA A C 1
ATOM 5671 O O . ALA A 1 753 ? -3.152 -23.881 -27.797 1.00 78.00 753 ALA A O 1
ATOM 5672 N N . GLN A 1 754 ? -3.841 -25.027 -25.998 1.00 82.25 754 GLN A N 1
ATOM 5673 C CA . GLN A 1 754 ? -4.640 -23.939 -25.436 1.00 82.25 754 GLN A CA 1
ATOM 5674 C C . GLN A 1 754 ? -3.797 -23.125 -24.449 1.00 82.25 754 GLN A C 1
ATOM 5676 O O . GLN A 1 754 ? -3.463 -23.635 -23.379 1.00 82.25 754 GLN A O 1
ATOM 5681 N N . PRO A 1 755 ? -3.456 -21.859 -24.757 1.00 80.25 755 PRO A N 1
ATOM 5682 C CA . PRO A 1 755 ? -2.619 -21.066 -23.871 1.00 80.25 755 PRO A CA 1
ATOM 5683 C C . PRO A 1 755 ? -3.353 -20.670 -22.589 1.00 80.25 755 PRO A C 1
ATOM 5685 O O . PRO A 1 755 ? -2.715 -20.487 -21.575 1.00 80.25 755 PRO A O 1
ATOM 5688 N N . SER A 1 756 ? -4.684 -20.584 -22.588 1.00 81.75 756 SER A N 1
ATOM 5689 C CA . SER A 1 756 ? -5.507 -20.048 -21.493 1.00 81.75 756 SER A CA 1
ATOM 5690 C C . SER A 1 756 ? -5.846 -21.038 -20.369 1.00 81.75 756 SER A C 1
ATOM 5692 O O . SER A 1 756 ? -6.915 -20.918 -19.775 1.00 81.75 756 SER A O 1
ATOM 5694 N N . GLN A 1 757 ? -5.016 -22.050 -20.125 1.00 88.50 757 GLN A N 1
ATOM 5695 C CA . GLN A 1 757 ? -5.343 -23.126 -19.186 1.00 88.50 757 GLN A CA 1
ATOM 5696 C C . GLN A 1 757 ? -4.176 -23.530 -18.286 1.00 88.50 757 GLN A C 1
ATOM 5698 O O . GLN A 1 757 ? -3.002 -23.429 -18.650 1.00 88.50 757 GLN A O 1
ATOM 5703 N N . ARG A 1 758 ? -4.513 -24.050 -17.105 1.00 90.62 758 ARG A N 1
ATOM 5704 C CA . ARG A 1 758 ? -3.560 -24.320 -16.026 1.00 90.62 758 ARG A CA 1
ATOM 5705 C C . ARG A 1 758 ? -2.448 -25.301 -16.414 1.00 90.62 758 ARG A C 1
ATOM 5707 O O . ARG A 1 758 ? -1.283 -25.019 -16.132 1.00 90.62 758 ARG A O 1
ATOM 5714 N N . SER A 1 759 ? -2.761 -26.405 -17.099 1.00 89.56 759 SER A N 1
ATOM 5715 C CA . SER A 1 759 ? -1.748 -27.370 -17.568 1.00 89.56 759 SER A CA 1
ATOM 5716 C C . SER A 1 759 ? -0.725 -26.757 -18.533 1.00 89.56 759 SER A C 1
ATOM 5718 O O . SER A 1 759 ? 0.467 -27.058 -18.440 1.00 89.56 759 SER A O 1
ATOM 5720 N N . TYR A 1 760 ? -1.151 -25.849 -19.417 1.00 91.06 760 TYR A N 1
ATOM 5721 C CA . TYR A 1 760 ? -0.237 -25.124 -20.303 1.00 91.06 760 TYR A CA 1
ATOM 5722 C C . TYR A 1 760 ? 0.709 -24.216 -19.510 1.00 91.06 760 TYR A C 1
ATOM 5724 O O . TYR A 1 760 ? 1.924 -24.266 -19.717 1.00 91.06 760 TYR A O 1
ATOM 5732 N N . TRP A 1 761 ? 0.179 -23.433 -18.564 1.00 92.00 761 TRP A N 1
ATOM 5733 C CA . TRP A 1 761 ? 0.987 -22.536 -17.732 1.00 92.00 761 TRP A CA 1
ATOM 5734 C C . TRP A 1 761 ? 2.047 -23.290 -16.929 1.00 92.00 761 TRP A C 1
ATOM 5736 O O . TRP A 1 761 ? 3.204 -22.867 -16.891 1.00 92.00 761 TRP A O 1
ATOM 5746 N N . LYS A 1 762 ? 1.694 -24.452 -16.368 1.00 90.62 762 LYS A N 1
ATOM 5747 C CA . LYS A 1 762 ? 2.643 -25.343 -15.680 1.00 90.62 762 LYS A CA 1
ATOM 5748 C C . LYS A 1 762 ? 3.777 -25.802 -16.597 1.00 90.62 762 LYS A C 1
ATOM 5750 O O . LYS A 1 762 ? 4.944 -25.748 -16.209 1.00 90.62 762 LYS A O 1
ATOM 5755 N N . ALA A 1 763 ? 3.463 -26.193 -17.833 1.00 89.12 763 ALA A N 1
ATOM 5756 C CA . ALA A 1 763 ? 4.480 -26.576 -18.809 1.00 89.12 763 ALA A CA 1
ATOM 5757 C C . ALA A 1 763 ? 5.412 -25.403 -19.162 1.00 89.12 763 ALA A C 1
ATOM 5759 O O . ALA A 1 763 ? 6.624 -25.591 -19.273 1.00 89.12 763 ALA A O 1
ATOM 5760 N N . GLN A 1 764 ? 4.885 -24.180 -19.289 1.00 89.62 764 GLN A N 1
ATOM 5761 C CA . GLN A 1 764 ? 5.729 -23.004 -19.527 1.00 89.62 764 GLN A CA 1
ATOM 5762 C C . GLN A 1 764 ? 6.597 -22.656 -18.312 1.00 89.62 764 GLN A C 1
ATOM 5764 O O . GLN A 1 764 ? 7.758 -22.293 -18.483 1.00 89.62 764 GLN A O 1
ATOM 5769 N N . LEU A 1 765 ? 6.094 -22.832 -17.088 1.00 89.81 765 LEU A N 1
ATOM 5770 C CA . LEU A 1 765 ? 6.889 -22.645 -15.874 1.00 89.81 765 LEU A CA 1
ATOM 5771 C C . LEU A 1 765 ? 8.075 -23.621 -15.823 1.00 89.81 765 LEU A C 1
ATOM 5773 O O . LEU A 1 765 ? 9.204 -23.215 -15.554 1.00 89.81 765 LEU A O 1
ATOM 5777 N N . ALA A 1 766 ? 7.855 -24.889 -16.179 1.00 89.19 766 ALA A N 1
ATOM 5778 C CA . ALA A 1 766 ? 8.930 -25.875 -16.298 1.00 89.19 766 ALA A CA 1
ATOM 5779 C C . ALA A 1 766 ? 9.982 -25.476 -17.351 1.00 89.19 766 ALA A C 1
ATOM 5781 O O . ALA A 1 766 ? 11.176 -25.694 -17.152 1.00 89.19 766 ALA A O 1
ATOM 5782 N N . ARG A 1 767 ? 9.559 -24.845 -18.455 1.00 86.62 767 ARG A N 1
ATOM 5783 C CA . ARG A 1 767 ? 10.472 -24.328 -19.489 1.00 86.62 767 ARG A CA 1
ATOM 5784 C C . ARG A 1 767 ? 11.272 -23.110 -19.030 1.00 86.62 767 ARG A C 1
ATOM 5786 O O . ARG A 1 767 ? 12.356 -22.893 -19.561 1.00 86.62 767 ARG A O 1
ATOM 5793 N N . ALA A 1 768 ? 10.766 -22.331 -18.072 1.00 85.31 768 ALA A N 1
ATOM 5794 C CA . ALA A 1 768 ? 11.434 -21.137 -17.549 1.00 85.31 768 ALA A CA 1
ATOM 5795 C C . ALA A 1 768 ? 12.581 -21.488 -16.589 1.00 85.31 768 ALA A C 1
ATOM 5797 O O . ALA A 1 768 ? 13.580 -20.771 -16.522 1.00 85.31 768 ALA A O 1
ATOM 5798 N N . LEU A 1 769 ? 12.464 -22.613 -15.878 1.00 88.25 769 LEU A N 1
ATOM 5799 C CA . LEU A 1 769 ? 13.399 -23.034 -14.833 1.00 88.25 769 LEU A CA 1
ATOM 5800 C C . LEU A 1 769 ? 14.878 -23.102 -15.278 1.00 88.25 769 LEU A C 1
ATOM 5802 O O . LEU A 1 769 ? 15.721 -22.582 -14.543 1.00 88.25 769 LEU A O 1
ATOM 5806 N N . PRO A 1 770 ? 15.244 -23.664 -16.452 1.00 87.88 770 PRO A N 1
ATOM 5807 C CA . PRO A 1 770 ? 16.636 -23.687 -16.907 1.00 87.88 770 PRO A CA 1
ATOM 5808 C C . PRO A 1 770 ? 17.288 -22.303 -16.995 1.00 87.88 770 PRO A C 1
ATOM 5810 O O . PRO A 1 770 ? 18.476 -22.176 -16.710 1.00 87.88 770 PRO A O 1
ATOM 5813 N N . ARG A 1 771 ? 16.519 -21.259 -17.338 1.00 85.56 771 ARG A N 1
ATOM 5814 C CA . ARG A 1 771 ? 17.020 -19.878 -17.362 1.00 85.56 771 ARG A CA 1
ATOM 5815 C C . ARG A 1 771 ? 17.399 -19.415 -15.960 1.00 85.56 771 ARG A C 1
ATOM 5817 O O . ARG A 1 771 ? 18.495 -18.906 -15.769 1.00 85.56 771 ARG A O 1
ATOM 5824 N N . ASP A 1 772 ? 16.509 -19.589 -14.984 1.00 88.56 772 ASP A N 1
ATOM 5825 C CA . ASP A 1 772 ? 16.783 -19.173 -13.604 1.00 88.56 772 ASP A CA 1
ATOM 5826 C C . ASP A 1 772 ? 17.949 -19.971 -12.999 1.00 88.56 772 ASP A C 1
ATOM 5828 O O . ASP A 1 772 ? 18.792 -19.397 -12.317 1.00 88.56 772 ASP A O 1
ATOM 5832 N N . LEU A 1 773 ? 18.073 -21.263 -13.322 1.00 90.69 773 LEU A N 1
ATOM 5833 C CA . LEU A 1 773 ? 19.239 -22.063 -12.938 1.00 90.69 773 LEU A CA 1
ATOM 5834 C C . LEU A 1 773 ? 20.546 -21.525 -13.538 1.00 90.69 773 LEU A C 1
ATOM 5836 O O . LEU A 1 773 ? 21.550 -21.481 -12.833 1.00 90.69 773 LEU A O 1
ATOM 5840 N N . ALA A 1 774 ? 20.532 -21.107 -14.806 1.00 88.06 774 ALA A N 1
ATOM 5841 C CA . ALA A 1 774 ? 21.703 -20.551 -15.484 1.00 88.06 774 ALA A CA 1
ATOM 5842 C C . ALA A 1 774 ? 22.075 -19.145 -14.984 1.00 88.06 774 ALA A C 1
ATOM 5844 O O . ALA A 1 774 ? 23.251 -18.798 -14.955 1.00 88.06 774 ALA A O 1
ATOM 5845 N N . CYS A 1 775 ? 21.084 -18.348 -14.579 1.00 87.56 775 CYS A N 1
ATOM 5846 C CA . CYS A 1 775 ? 21.292 -16.986 -14.085 1.00 87.56 775 CYS A CA 1
ATOM 5847 C C . CYS A 1 775 ? 21.624 -16.887 -12.606 1.00 87.56 775 CYS A C 1
ATOM 5849 O O . CYS A 1 775 ? 21.975 -15.813 -12.119 1.00 87.56 775 CYS A O 1
ATOM 5851 N N . LYS A 1 776 ? 21.525 -18.001 -11.890 1.00 91.31 776 LYS A N 1
ATOM 5852 C CA . LYS A 1 776 ? 21.938 -18.078 -10.505 1.00 91.31 776 LYS A CA 1
ATOM 5853 C C . LYS A 1 776 ? 23.464 -18.028 -10.410 1.00 91.31 776 LYS A C 1
ATOM 5855 O O . LYS A 1 776 ? 24.160 -18.913 -10.904 1.00 91.31 776 LYS A O 1
ATOM 5860 N N . GLY A 1 777 ? 23.970 -17.025 -9.704 1.00 90.62 777 GLY A N 1
ATOM 5861 C CA . GLY A 1 777 ? 25.368 -16.910 -9.323 1.00 90.62 777 GLY A CA 1
ATOM 5862 C C . GLY A 1 777 ? 25.825 -18.022 -8.365 1.00 90.62 777 GLY A C 1
ATOM 5863 O O . GLY A 1 777 ? 25.011 -18.761 -7.794 1.00 90.62 777 GLY A O 1
ATOM 5864 N N . PRO A 1 778 ? 27.144 -18.156 -8.157 1.00 90.25 778 PRO A N 1
ATOM 5865 C CA . PRO A 1 778 ? 27.730 -19.236 -7.361 1.00 90.25 778 PRO A CA 1
ATOM 5866 C C . PRO A 1 778 ? 27.308 -19.227 -5.881 1.00 90.25 778 PRO A C 1
ATOM 5868 O O . PRO A 1 778 ? 27.348 -20.274 -5.237 1.00 90.25 778 PRO A O 1
ATOM 5871 N N . ASN A 1 779 ? 26.869 -18.087 -5.340 1.00 89.81 779 ASN A N 1
ATOM 5872 C CA . ASN A 1 779 ? 26.389 -17.932 -3.964 1.00 89.81 779 ASN A CA 1
ATOM 5873 C C . ASN A 1 779 ? 24.855 -17.802 -3.869 1.00 89.81 779 ASN A C 1
ATOM 5875 O O . ASN A 1 779 ? 24.344 -17.516 -2.785 1.00 89.81 779 ASN A O 1
ATOM 5879 N N . ASN A 1 780 ? 24.117 -18.081 -4.952 1.00 94.50 780 ASN A N 1
ATOM 5880 C CA . ASN A 1 780 ? 22.656 -17.938 -5.092 1.00 94.50 780 ASN A CA 1
ATOM 5881 C C . ASN A 1 780 ? 22.122 -16.493 -5.236 1.00 94.50 780 ASN A C 1
ATOM 5883 O O . ASN A 1 780 ? 20.929 -16.250 -5.029 1.00 94.50 780 ASN A O 1
ATOM 5887 N N . GLU A 1 781 ? 22.982 -15.554 -5.621 1.00 93.19 781 GLU A N 1
ATOM 5888 C CA . GLU A 1 781 ? 22.640 -14.224 -6.138 1.00 93.19 781 GLU A CA 1
ATOM 5889 C C . GLU A 1 781 ? 22.138 -14.282 -7.598 1.00 93.19 781 GLU A C 1
ATOM 5891 O O . GLU A 1 781 ? 22.404 -15.257 -8.295 1.00 93.19 781 GLU A O 1
ATOM 5896 N N . TYR A 1 782 ? 21.430 -13.252 -8.083 1.00 92.19 782 TYR A N 1
ATOM 5897 C CA . TYR A 1 782 ? 21.014 -13.113 -9.493 1.00 92.19 782 TYR A CA 1
ATOM 5898 C C . TYR A 1 782 ? 21.610 -11.829 -10.089 1.00 92.19 782 TYR A C 1
ATOM 5900 O O . TYR A 1 782 ? 20.930 -10.807 -10.187 1.00 92.19 782 TYR A O 1
ATOM 5908 N N . PRO A 1 783 ? 22.910 -11.839 -10.413 1.00 89.31 783 PRO A N 1
ATOM 5909 C CA . PRO A 1 783 ? 23.619 -10.629 -10.783 1.00 89.31 783 PRO A CA 1
ATOM 5910 C C . PRO A 1 783 ? 23.109 -10.073 -12.119 1.00 89.31 783 PRO A C 1
ATOM 5912 O O . PRO A 1 783 ? 22.770 -10.825 -13.030 1.00 89.31 783 PRO A O 1
ATOM 5915 N N . VAL A 1 784 ? 23.059 -8.746 -12.211 1.00 87.56 784 VAL A N 1
ATOM 5916 C CA . VAL A 1 784 ? 22.672 -7.994 -13.408 1.00 87.56 784 VAL A CA 1
ATOM 5917 C C . VAL A 1 784 ? 23.683 -6.889 -13.675 1.00 87.56 784 VAL A C 1
ATOM 5919 O O . VAL A 1 784 ? 24.300 -6.357 -12.747 1.00 87.56 784 VAL A O 1
ATOM 5922 N N . SER A 1 785 ? 23.835 -6.527 -14.946 1.00 86.12 785 SER A N 1
ATOM 5923 C CA . SER A 1 785 ? 24.695 -5.425 -15.361 1.00 86.12 785 SER A CA 1
ATOM 5924 C C . SER A 1 785 ? 24.031 -4.067 -15.117 1.00 86.12 785 SER A C 1
ATOM 5926 O O . SER A 1 785 ? 22.991 -3.737 -15.690 1.00 86.12 785 SER A O 1
ATOM 5928 N N . TYR A 1 786 ? 24.656 -3.250 -14.273 1.00 86.19 786 TYR A N 1
ATOM 5929 C CA . TYR A 1 786 ? 24.330 -1.841 -14.082 1.00 86.19 786 TYR A CA 1
ATOM 5930 C C . TYR A 1 786 ? 25.258 -1.005 -14.959 1.00 86.19 786 TYR A C 1
ATOM 5932 O O . TYR A 1 786 ? 26.287 -0.505 -14.510 1.00 86.19 786 TYR A O 1
ATOM 5940 N N . TRP A 1 787 ? 24.889 -0.850 -16.228 1.00 83.62 787 TRP A N 1
ATOM 5941 C CA . TRP A 1 787 ? 25.609 -0.022 -17.192 1.00 83.62 787 TRP A CA 1
ATOM 5942 C C . TRP A 1 787 ? 24.650 0.983 -17.832 1.00 83.62 787 TRP A C 1
ATOM 5944 O O . TRP A 1 787 ? 23.595 0.602 -18.340 1.00 83.62 787 TRP A O 1
ATOM 5954 N N . LYS A 1 788 ? 24.982 2.279 -17.799 1.00 71.19 788 LYS A N 1
ATOM 5955 C CA . LYS A 1 788 ? 24.180 3.314 -18.467 1.00 71.19 788 LYS A CA 1
ATOM 5956 C C . LYS A 1 788 ? 24.763 3.621 -19.845 1.00 71.19 788 LYS A C 1
ATOM 5958 O O . LYS A 1 788 ? 25.953 3.872 -20.001 1.00 71.19 788 LYS A O 1
ATOM 5963 N N . ASP A 1 789 ? 23.898 3.601 -20.855 1.00 57.44 789 ASP A N 1
ATOM 5964 C CA . ASP A 1 789 ? 24.266 3.746 -22.270 1.00 57.44 789 ASP A CA 1
ATOM 5965 C C . ASP A 1 789 ? 24.548 5.204 -22.705 1.00 57.44 789 ASP A C 1
ATOM 5967 O O . ASP A 1 789 ? 24.772 5.474 -23.889 1.00 57.44 789 ASP A O 1
ATOM 5971 N N . ASP A 1 790 ? 24.582 6.131 -21.740 1.00 53.56 790 ASP A N 1
ATOM 5972 C CA . ASP A 1 790 ? 25.054 7.520 -21.851 1.00 53.56 790 ASP A CA 1
ATOM 5973 C C . ASP A 1 790 ? 26.593 7.641 -21.775 1.00 53.56 790 ASP A C 1
ATOM 5975 O O . ASP A 1 790 ? 27.143 8.745 -21.779 1.00 53.56 790 ASP A O 1
ATOM 5979 N N . ALA A 1 791 ? 27.288 6.499 -21.751 1.00 57.72 791 ALA A N 1
ATOM 5980 C CA . ALA A 1 791 ? 28.735 6.378 -21.723 1.00 57.72 791 ALA A CA 1
ATOM 5981 C C . ALA A 1 791 ? 29.414 7.160 -22.858 1.00 57.72 791 ALA A C 1
ATOM 5983 O O . ALA A 1 791 ? 29.016 7.095 -24.025 1.00 57.72 791 ALA A O 1
ATOM 5984 N N . THR A 1 792 ? 30.502 7.859 -22.533 1.00 68.12 792 THR A N 1
ATOM 5985 C CA . THR A 1 792 ? 31.367 8.456 -23.559 1.00 68.12 792 THR A CA 1
ATOM 5986 C C . THR A 1 792 ? 31.964 7.313 -24.373 1.00 68.12 792 THR A C 1
ATOM 5988 O O . THR A 1 792 ? 32.736 6.515 -23.839 1.00 68.12 792 THR A O 1
ATOM 5991 N N . ARG A 1 793 ? 31.562 7.190 -25.641 1.00 71.94 793 ARG A N 1
ATOM 5992 C CA . ARG A 1 793 ? 32.010 6.107 -26.527 1.00 71.94 793 ARG A CA 1
ATOM 5993 C C . ARG A 1 793 ? 33.316 6.494 -27.213 1.00 71.94 793 ARG A C 1
ATOM 5995 O O . ARG A 1 793 ? 33.554 7.669 -27.479 1.00 71.94 793 ARG A O 1
ATOM 6002 N N . ASN A 1 794 ? 34.115 5.487 -27.554 1.00 85.69 794 ASN A N 1
ATOM 6003 C CA . ASN A 1 794 ? 35.364 5.611 -28.309 1.00 85.69 794 ASN A CA 1
ATOM 6004 C C . ASN A 1 794 ? 36.569 6.154 -27.520 1.00 85.69 794 ASN A C 1
ATOM 6006 O O . ASN A 1 794 ? 37.336 6.973 -28.028 1.00 85.69 794 ASN A O 1
ATOM 6010 N N . LEU A 1 795 ? 36.762 5.682 -26.288 1.00 92.44 795 LEU A N 1
ATOM 6011 C CA . LEU A 1 795 ? 37.976 5.935 -25.515 1.00 92.44 795 LEU A CA 1
ATOM 6012 C C . LEU A 1 795 ? 39.060 4.931 -25.912 1.00 92.44 795 LEU A C 1
ATOM 6014 O O . LEU A 1 795 ? 38.879 3.726 -25.769 1.00 92.44 795 LEU A O 1
ATOM 6018 N N . THR A 1 796 ? 40.195 5.413 -26.401 1.00 95.38 796 THR A N 1
ATOM 6019 C CA . THR A 1 796 ? 41.375 4.581 -26.639 1.00 95.38 796 THR A CA 1
ATOM 6020 C C . THR A 1 796 ? 42.119 4.406 -25.324 1.00 95.38 796 THR A C 1
ATOM 6022 O O . THR A 1 796 ? 42.661 5.371 -24.774 1.00 95.38 796 THR A O 1
ATOM 6025 N N . MET A 1 797 ? 42.135 3.170 -24.832 1.00 94.94 797 MET A N 1
ATOM 6026 C CA . MET A 1 797 ? 42.855 2.771 -23.627 1.00 94.94 797 MET A CA 1
ATOM 6027 C C . MET A 1 797 ? 43.967 1.803 -24.019 1.00 94.94 797 MET A C 1
ATOM 6029 O O . MET A 1 797 ? 43.750 0.881 -24.807 1.00 94.94 797 MET A O 1
ATOM 6033 N N . THR A 1 798 ? 45.157 2.017 -23.467 1.00 96.44 798 THR A N 1
ATOM 6034 C CA . THR A 1 798 ? 46.334 1.179 -23.715 1.00 96.44 798 THR A CA 1
ATOM 6035 C C . THR A 1 798 ? 46.631 0.381 -22.459 1.00 96.44 798 THR A C 1
ATOM 6037 O O . THR A 1 798 ? 46.728 0.971 -21.382 1.00 96.44 798 THR A O 1
ATOM 6040 N N . LYS A 1 799 ? 46.778 -0.941 -22.590 1.00 94.62 799 LYS A N 1
ATOM 6041 C CA . LYS A 1 799 ? 47.154 -1.825 -21.480 1.00 94.62 799 LYS A CA 1
ATOM 6042 C C . LYS A 1 799 ? 48.390 -1.271 -20.764 1.00 94.62 799 LYS A C 1
ATOM 6044 O O . LYS A 1 799 ? 49.316 -0.785 -21.413 1.00 94.62 799 LYS A O 1
ATOM 6049 N N . ASP A 1 800 ? 48.371 -1.302 -19.437 1.00 93.06 800 ASP A N 1
ATOM 6050 C CA . ASP A 1 800 ? 49.435 -0.805 -18.558 1.00 93.06 800 ASP A CA 1
ATOM 6051 C C . ASP A 1 800 ? 49.719 0.716 -18.648 1.00 93.06 800 ASP A C 1
ATOM 6053 O O . ASP A 1 800 ? 50.712 1.203 -18.104 1.00 93.06 800 ASP A O 1
ATOM 6057 N N . SER A 1 801 ? 48.820 1.504 -19.252 1.00 94.81 801 SER A N 1
ATOM 6058 C CA . SER A 1 801 ? 48.891 2.975 -19.302 1.00 94.81 801 SER A CA 1
ATOM 6059 C C . SER A 1 801 ? 47.810 3.639 -18.445 1.00 94.81 801 SER A C 1
ATOM 6061 O O . SER A 1 801 ? 46.694 3.139 -18.339 1.00 94.81 801 SER A O 1
ATOM 6063 N N . THR A 1 802 ? 48.115 4.801 -17.860 1.00 93.88 802 THR A N 1
ATOM 6064 C CA . THR A 1 802 ? 47.128 5.680 -17.197 1.00 93.88 802 THR A CA 1
ATOM 6065 C C . THR A 1 802 ? 46.532 6.732 -18.134 1.00 93.88 802 THR A C 1
ATOM 6067 O O . THR A 1 802 ? 45.567 7.405 -17.771 1.00 93.88 802 THR A O 1
ATOM 6070 N N . ALA A 1 803 ? 47.105 6.914 -19.324 1.00 96.25 803 ALA A N 1
ATOM 6071 C CA . ALA A 1 803 ? 46.632 7.885 -20.302 1.00 96.25 803 ALA A CA 1
ATOM 6072 C C . ALA A 1 803 ? 45.503 7.290 -21.150 1.00 96.25 803 ALA A C 1
ATOM 6074 O O . ALA A 1 803 ? 45.649 6.199 -21.706 1.00 96.25 803 ALA A O 1
ATOM 6075 N N . VAL A 1 804 ? 44.408 8.038 -21.279 1.00 96.25 804 VAL A N 1
ATOM 6076 C CA . VAL A 1 804 ? 43.245 7.675 -22.092 1.00 96.25 804 VAL A CA 1
ATOM 6077 C C . VAL A 1 804 ? 42.935 8.827 -23.039 1.00 96.25 804 VAL A C 1
ATOM 6079 O O . VAL A 1 804 ? 42.870 9.986 -22.621 1.00 96.25 804 VAL A O 1
ATOM 6082 N N . THR A 1 805 ? 42.730 8.504 -24.314 1.00 95.38 805 THR A N 1
ATOM 6083 C CA . THR A 1 805 ? 42.429 9.490 -25.363 1.00 95.38 805 THR A CA 1
ATOM 6084 C C . THR A 1 805 ? 41.063 9.221 -25.986 1.00 95.38 805 THR A C 1
ATOM 6086 O O . THR A 1 805 ? 40.583 8.091 -25.967 1.00 95.38 805 THR A O 1
ATOM 6089 N N . GLY A 1 806 ? 40.405 10.240 -26.527 1.00 91.44 806 GLY A N 1
ATOM 6090 C CA . GLY A 1 806 ? 39.085 10.106 -27.144 1.00 91.44 806 GLY A CA 1
ATOM 6091 C C . GLY A 1 806 ? 38.631 11.393 -27.826 1.00 91.44 806 GLY A C 1
ATOM 6092 O O . GLY A 1 806 ? 39.425 12.303 -28.044 1.00 91.44 806 GLY A O 1
ATOM 6093 N N . THR A 1 807 ? 37.344 11.482 -28.157 1.00 85.56 807 THR A N 1
ATOM 6094 C CA . THR A 1 807 ? 36.738 12.671 -28.781 1.00 85.56 807 THR A CA 1
ATOM 6095 C C . THR A 1 807 ? 35.507 13.122 -28.004 1.00 85.56 807 THR A C 1
ATOM 6097 O O . THR A 1 807 ? 34.642 12.297 -27.719 1.00 85.56 807 THR A O 1
ATOM 6100 N N . ASN A 1 808 ? 35.388 14.425 -27.728 1.00 86.31 808 ASN A N 1
ATOM 6101 C CA . ASN A 1 808 ? 34.263 15.033 -27.000 1.00 86.31 808 ASN A CA 1
ATOM 6102 C C . ASN A 1 808 ? 34.035 14.448 -25.595 1.00 86.31 808 ASN A C 1
ATOM 6104 O O . ASN A 1 808 ? 32.893 14.273 -25.171 1.00 86.31 808 ASN A O 1
ATOM 6108 N N . ILE A 1 809 ? 35.113 14.164 -24.861 1.00 88.31 809 ILE A N 1
ATOM 6109 C CA . ILE A 1 809 ? 35.027 13.641 -23.496 1.00 88.31 809 ILE A CA 1
ATOM 6110 C C . ILE A 1 809 ? 34.426 14.716 -22.573 1.00 88.31 809 ILE A C 1
ATOM 6112 O O . ILE A 1 809 ? 35.050 15.767 -22.368 1.00 88.31 809 ILE A O 1
ATOM 6116 N N . PRO A 1 810 ? 33.231 14.492 -21.994 1.00 87.88 810 PRO A N 1
ATOM 6117 C CA . PRO A 1 810 ? 32.587 15.475 -21.143 1.00 87.88 810 PRO A CA 1
ATOM 6118 C C . PRO A 1 810 ? 33.299 15.557 -19.791 1.00 87.88 810 PRO A C 1
ATOM 6120 O O . PRO A 1 810 ? 33.715 14.550 -19.217 1.00 87.88 810 PRO A O 1
ATOM 6123 N N . ARG A 1 811 ? 33.379 16.768 -19.229 1.00 86.88 811 ARG A N 1
ATOM 6124 C CA . ARG A 1 811 ? 33.972 16.985 -17.899 1.00 86.88 811 ARG A CA 1
ATOM 6125 C C . ARG A 1 811 ? 33.275 16.172 -16.804 1.00 86.88 811 ARG A C 1
ATOM 6127 O O . ARG A 1 811 ? 33.931 15.734 -15.869 1.00 86.88 811 ARG A O 1
ATOM 6134 N N . SER A 1 812 ? 31.976 15.919 -16.956 1.00 86.69 812 SER A N 1
ATOM 6135 C CA . SER A 1 812 ? 31.169 15.128 -16.022 1.00 86.69 812 SER A CA 1
ATOM 6136 C C . SER A 1 812 ? 31.572 13.652 -15.923 1.00 86.69 812 SER A C 1
ATOM 6138 O O . SER A 1 812 ? 31.145 12.985 -14.985 1.00 86.69 812 SER A O 1
ATOM 6140 N N . LEU A 1 813 ? 32.390 13.126 -16.847 1.00 88.19 813 LEU A N 1
ATOM 6141 C CA . LEU A 1 813 ? 32.943 11.773 -16.722 1.00 88.19 813 LEU A CA 1
ATOM 6142 C C . LEU A 1 813 ? 33.934 11.683 -15.543 1.00 88.19 813 LEU A C 1
ATOM 6144 O O . LEU A 1 813 ? 33.955 10.691 -14.813 1.00 88.19 813 LEU A O 1
ATOM 6148 N N . CYS A 1 814 ? 34.699 12.755 -15.314 1.00 89.44 814 CYS A N 1
ATOM 6149 C CA . CYS A 1 814 ? 35.712 12.867 -14.268 1.00 89.44 814 CYS A CA 1
ATOM 6150 C C . CYS A 1 814 ? 35.409 14.082 -13.375 1.00 89.44 814 CYS A C 1
ATOM 6152 O O . CYS A 1 814 ? 35.953 15.167 -13.600 1.00 89.44 814 CYS A O 1
ATOM 6154 N N . ASN A 1 815 ? 34.575 13.910 -12.341 1.00 86.88 815 ASN A N 1
ATOM 6155 C CA . ASN A 1 815 ? 34.200 14.971 -11.386 1.00 86.88 815 ASN A CA 1
ATOM 6156 C C . ASN A 1 815 ? 35.305 15.281 -10.358 1.00 86.88 815 ASN A C 1
ATOM 6158 O O . ASN A 1 815 ? 35.067 15.453 -9.164 1.00 86.88 815 ASN A O 1
ATOM 6162 N N . PHE A 1 816 ? 36.533 15.366 -10.858 1.00 87.44 816 PHE A N 1
ATOM 6163 C CA . PHE A 1 816 ? 37.739 15.728 -10.139 1.00 87.44 816 PHE A CA 1
ATOM 6164 C C . PHE A 1 816 ? 37.676 17.171 -9.632 1.00 87.44 816 PHE A C 1
ATOM 6166 O O . PHE A 1 816 ? 37.389 18.094 -10.405 1.00 87.44 816 PHE A O 1
ATOM 6173 N N . VAL A 1 817 ? 38.039 17.376 -8.363 1.00 87.06 817 VAL A N 1
ATOM 6174 C CA . VAL A 1 817 ? 38.138 18.717 -7.768 1.00 87.06 817 VAL A CA 1
ATOM 6175 C C . VAL A 1 817 ? 39.534 19.024 -7.244 1.00 87.06 817 VAL A C 1
ATOM 6177 O O . VAL A 1 817 ? 40.070 20.092 -7.540 1.00 87.06 817 VAL A O 1
ATOM 6180 N N . SER A 1 818 ? 40.150 18.107 -6.495 1.00 88.12 818 SER A N 1
ATOM 6181 C CA . SER A 1 818 ? 41.506 18.298 -5.969 1.00 88.12 818 SER A CA 1
ATOM 6182 C C . SER A 1 818 ? 42.306 16.996 -5.911 1.00 88.12 818 SER A C 1
ATOM 6184 O O . SER A 1 818 ? 41.758 15.898 -5.980 1.00 88.12 818 SER A O 1
ATOM 6186 N N . SER A 1 819 ? 43.629 17.122 -5.793 1.00 89.19 819 SER A N 1
ATOM 6187 C CA . SER A 1 819 ? 44.546 16.003 -5.558 1.00 89.19 819 SER A CA 1
ATOM 6188 C C . SER A 1 819 ? 45.804 16.454 -4.842 1.00 89.19 819 SER A C 1
ATOM 6190 O O . SER A 1 819 ? 46.168 17.632 -4.884 1.00 89.19 819 SER A O 1
ATOM 6192 N N . GLY A 1 820 ? 46.527 15.491 -4.289 1.00 90.06 820 GLY A N 1
ATOM 6193 C CA . GLY A 1 820 ? 47.829 15.714 -3.685 1.00 90.06 820 GLY A CA 1
ATOM 6194 C C . GLY A 1 820 ? 48.429 14.412 -3.183 1.00 90.06 820 GLY A C 1
ATOM 6195 O O . GLY A 1 820 ? 48.060 13.320 -3.619 1.00 90.06 820 GLY A O 1
ATOM 6196 N N . THR A 1 821 ? 49.358 14.540 -2.246 1.00 93.19 821 THR A N 1
ATOM 6197 C CA . THR A 1 821 ? 49.899 13.407 -1.496 1.00 93.19 821 THR A CA 1
ATOM 6198 C C . THR A 1 821 ? 49.172 13.249 -0.169 1.00 93.19 821 THR A C 1
ATOM 6200 O O . THR A 1 821 ? 48.771 14.233 0.461 1.00 93.19 821 THR A O 1
ATOM 6203 N N . ILE A 1 822 ? 49.011 11.998 0.249 1.00 95.06 822 ILE A N 1
ATOM 6204 C CA . ILE A 1 822 ? 48.385 11.611 1.507 1.00 95.06 822 ILE A CA 1
ATOM 6205 C C . ILE A 1 822 ? 49.269 10.604 2.240 1.00 95.06 822 ILE A C 1
ATOM 6207 O O . ILE A 1 822 ? 49.772 9.655 1.645 1.00 95.06 822 ILE A O 1
ATOM 6211 N N . ASN A 1 823 ? 49.448 10.813 3.536 1.00 96.81 823 ASN A N 1
ATOM 6212 C CA . ASN A 1 823 ? 50.071 9.885 4.463 1.00 96.81 823 ASN A CA 1
ATOM 6213 C C . ASN A 1 823 ? 48.969 9.146 5.215 1.00 96.81 823 ASN A C 1
ATOM 6215 O O . ASN A 1 823 ? 48.166 9.770 5.917 1.00 96.81 823 ASN A O 1
ATOM 6219 N N . VAL A 1 824 ? 48.961 7.825 5.079 1.00 95.31 824 VAL A N 1
ATOM 6220 C CA . VAL A 1 824 ? 47.984 6.923 5.693 1.00 95.31 824 VAL A CA 1
ATOM 6221 C C . VAL A 1 824 ? 48.689 5.861 6.527 1.00 95.31 824 VAL A C 1
ATOM 6223 O O . VAL A 1 824 ? 49.790 5.410 6.201 1.00 95.31 824 VAL A O 1
ATOM 6226 N N . THR A 1 825 ? 48.018 5.434 7.591 1.00 95.94 825 THR A N 1
ATOM 6227 C CA . THR A 1 825 ? 48.475 4.366 8.483 1.00 95.94 825 THR A CA 1
ATOM 6228 C C . THR A 1 825 ? 47.464 3.231 8.434 1.00 95.94 825 THR A C 1
ATOM 6230 O O . THR A 1 825 ? 46.264 3.484 8.525 1.00 95.94 825 THR A O 1
ATOM 6233 N N . ASN A 1 826 ? 47.928 1.989 8.285 1.00 92.62 826 ASN A N 1
ATOM 6234 C CA . ASN A 1 826 ? 47.063 0.810 8.298 1.00 92.62 826 ASN A CA 1
ATOM 6235 C C . ASN A 1 826 ? 46.195 0.785 9.572 1.00 92.62 826 ASN A C 1
ATOM 6237 O O . ASN A 1 826 ? 46.699 0.993 10.676 1.00 92.62 826 ASN A O 1
ATOM 6241 N N . GLY A 1 827 ? 44.889 0.584 9.405 1.00 87.44 827 GLY A N 1
ATOM 6242 C CA . GLY A 1 827 ? 43.889 0.598 10.472 1.00 87.44 827 GLY A CA 1
ATOM 6243 C C . GLY A 1 827 ? 43.441 1.991 10.937 1.00 87.44 827 GLY A C 1
ATOM 6244 O O . GLY A 1 827 ? 42.543 2.078 11.769 1.00 87.44 827 GLY A O 1
ATOM 6245 N N . SER A 1 828 ? 44.018 3.080 10.415 1.00 92.00 828 SER A N 1
ATOM 6246 C CA . SER A 1 828 ? 43.685 4.455 10.818 1.00 92.00 828 SER A CA 1
ATOM 6247 C C . SER A 1 828 ? 42.691 5.118 9.865 1.00 92.00 828 SER A C 1
ATOM 6249 O O . SER A 1 828 ? 42.830 5.032 8.645 1.00 92.00 828 SER A O 1
ATOM 6251 N N . THR A 1 829 ? 41.731 5.853 10.427 1.00 91.31 829 THR A N 1
ATOM 6252 C CA . THR A 1 829 ? 40.863 6.803 9.707 1.00 91.31 829 THR A CA 1
ATOM 6253 C C . THR A 1 829 ? 41.481 8.198 9.589 1.00 91.31 829 THR A C 1
ATOM 6255 O O . THR A 1 829 ? 41.082 8.986 8.736 1.00 91.31 829 THR A O 1
ATOM 6258 N N . ALA A 1 830 ? 42.467 8.531 10.424 1.00 95.31 830 ALA A N 1
ATOM 6259 C CA . ALA A 1 830 ? 43.183 9.799 10.345 1.00 95.31 830 ALA A CA 1
ATOM 6260 C C . ALA A 1 830 ? 44.273 9.742 9.268 1.00 95.31 830 ALA A C 1
ATOM 6262 O O . ALA A 1 830 ? 45.062 8.791 9.235 1.00 95.31 830 ALA A O 1
ATOM 6263 N N . ALA A 1 831 ? 44.336 10.779 8.433 1.00 95.56 831 ALA A N 1
ATOM 6264 C CA . ALA A 1 831 ? 45.347 10.926 7.393 1.00 95.56 831 ALA A CA 1
ATOM 6265 C C . ALA A 1 831 ? 45.805 12.387 7.262 1.00 95.56 831 ALA A C 1
ATOM 6267 O O . ALA A 1 831 ? 45.032 13.323 7.475 1.00 95.56 831 ALA A O 1
ATOM 6268 N N . THR A 1 832 ? 47.073 12.587 6.903 1.00 96.69 832 THR A N 1
ATOM 6269 C CA . THR A 1 832 ? 47.675 13.922 6.718 1.00 96.69 832 THR A CA 1
ATOM 6270 C C . THR A 1 832 ? 48.180 14.092 5.296 1.00 96.69 832 THR A C 1
ATOM 6272 O O . THR A 1 832 ? 48.419 13.109 4.604 1.00 96.69 832 THR A O 1
ATOM 6275 N N . GLY A 1 833 ? 48.329 15.321 4.814 1.00 93.50 833 GLY A N 1
ATOM 6276 C CA . GLY A 1 833 ? 48.661 15.544 3.412 1.00 93.50 833 GLY A CA 1
ATOM 6277 C C . GLY A 1 833 ? 48.647 17.006 3.003 1.00 93.50 833 GLY A C 1
ATOM 6278 O O . GLY A 1 833 ? 48.891 17.908 3.807 1.00 93.50 833 GLY A O 1
ATOM 6279 N N . THR A 1 834 ? 48.384 17.235 1.722 1.00 89.75 834 THR A N 1
ATOM 6280 C CA . THR A 1 834 ? 48.370 18.569 1.111 1.00 89.75 834 THR A CA 1
ATOM 6281 C C . THR A 1 834 ? 47.089 18.792 0.317 1.00 89.75 834 THR A C 1
ATOM 6283 O O . THR A 1 834 ? 46.576 17.858 -0.290 1.00 89.75 834 THR A O 1
ATOM 6286 N N . ASN A 1 835 ? 46.600 20.036 0.273 1.00 88.12 835 ASN A N 1
ATOM 6287 C CA . ASN A 1 835 ? 45.496 20.493 -0.588 1.00 88.12 835 ASN A CA 1
ATOM 6288 C C . ASN A 1 835 ? 44.120 19.855 -0.325 1.00 88.12 835 ASN A C 1
ATOM 6290 O O . ASN A 1 835 ? 43.310 19.716 -1.248 1.00 88.12 835 ASN A O 1
ATOM 6294 N N . PHE A 1 836 ? 43.826 19.489 0.924 1.00 91.19 836 PHE A N 1
ATOM 6295 C CA . PHE A 1 836 ? 42.495 18.995 1.259 1.00 91.19 836 PHE A CA 1
ATOM 6296 C C . PHE A 1 836 ? 41.459 20.121 1.233 1.00 91.19 836 PHE A C 1
ATOM 6298 O O . PHE A 1 836 ? 41.664 21.205 1.778 1.00 91.19 836 PHE A O 1
ATOM 6305 N N . SER A 1 837 ? 40.320 19.841 0.606 1.00 86.44 837 SER A N 1
ATOM 6306 C CA . SER A 1 837 ? 39.152 20.720 0.540 1.00 86.44 837 SER A CA 1
ATOM 6307 C C . SER A 1 837 ? 37.887 19.892 0.753 1.00 86.44 837 SER A C 1
ATOM 6309 O O . SER A 1 837 ? 37.915 18.674 0.572 1.00 86.44 837 SER A O 1
ATOM 6311 N N . LYS A 1 838 ? 36.791 20.522 1.193 1.00 84.25 838 LYS A N 1
ATOM 6312 C CA . LYS A 1 838 ? 35.527 19.815 1.441 1.00 84.25 838 LYS A CA 1
ATOM 6313 C C . LYS A 1 838 ? 34.989 19.251 0.123 1.00 84.25 838 LYS A C 1
ATOM 6315 O O . LYS A 1 838 ? 34.612 20.032 -0.744 1.00 84.25 838 LYS A O 1
ATOM 6320 N N . GLN A 1 839 ? 34.935 17.927 0.010 1.00 88.12 839 GLN A N 1
ATOM 6321 C CA . GLN A 1 839 ? 34.415 17.194 -1.149 1.00 88.12 839 GLN A CA 1
ATOM 6322 C C . GLN A 1 839 ? 33.495 16.055 -0.699 1.00 88.12 839 GLN A C 1
ATOM 6324 O O . GLN A 1 839 ? 33.322 15.852 0.502 1.00 88.12 839 GLN A O 1
ATOM 6329 N N . ALA A 1 840 ? 32.895 15.342 -1.655 1.00 85.94 840 ALA A N 1
ATOM 6330 C CA . ALA A 1 840 ? 32.015 14.218 -1.358 1.00 85.94 840 ALA A CA 1
ATOM 6331 C C . ALA A 1 840 ? 32.819 12.961 -0.999 1.00 85.94 840 ALA A C 1
ATOM 6333 O O . ALA A 1 840 ? 32.597 12.378 0.050 1.00 85.94 840 ALA A O 1
ATOM 6334 N N . LYS A 1 841 ? 33.806 12.571 -1.812 1.00 90.25 841 LYS A N 1
ATOM 6335 C CA . LYS A 1 841 ? 34.659 11.404 -1.519 1.00 90.25 841 LYS A CA 1
ATOM 6336 C C . LYS A 1 841 ? 36.116 11.630 -1.890 1.00 90.25 841 LYS A C 1
ATOM 6338 O O . LYS A 1 841 ? 36.437 12.469 -2.735 1.00 90.25 841 LYS A O 1
ATOM 6343 N N . ILE A 1 842 ? 36.984 10.836 -1.273 1.00 90.38 842 ILE A N 1
ATOM 6344 C CA . ILE A 1 842 ? 38.409 10.735 -1.581 1.00 90.38 842 ILE A CA 1
ATOM 6345 C C . ILE A 1 842 ? 38.722 9.337 -2.120 1.00 90.38 842 ILE A C 1
ATOM 6347 O O . ILE A 1 842 ? 38.210 8.340 -1.613 1.00 90.38 842 ILE A O 1
ATOM 6351 N N . SER A 1 843 ? 39.568 9.269 -3.145 1.00 90.12 843 SER A N 1
ATOM 6352 C CA . SER A 1 843 ? 40.140 8.047 -3.701 1.00 90.12 843 SER A CA 1
ATOM 6353 C C . SER A 1 843 ? 41.643 8.008 -3.440 1.00 90.12 843 SER A C 1
ATOM 6355 O O . SER A 1 843 ? 42.350 8.959 -3.785 1.00 90.12 843 SER A O 1
ATOM 6357 N N . ILE A 1 844 ? 42.134 6.914 -2.864 1.00 90.19 844 ILE A N 1
ATOM 6358 C CA . ILE A 1 844 ? 43.541 6.712 -2.506 1.00 90.19 844 ILE A CA 1
ATOM 6359 C C . ILE A 1 844 ? 44.044 5.464 -3.226 1.00 90.19 844 ILE A C 1
ATOM 6361 O O . ILE A 1 844 ? 43.588 4.355 -2.941 1.00 90.19 844 ILE A O 1
ATOM 6365 N N . SER A 1 845 ? 44.997 5.649 -4.138 1.00 88.38 845 SER A N 1
ATOM 6366 C CA . SER A 1 845 ? 45.608 4.559 -4.905 1.00 88.38 845 SER A CA 1
ATOM 6367 C C . SER A 1 845 ? 46.946 4.191 -4.264 1.00 88.38 845 SER A C 1
ATOM 6369 O O . SER A 1 845 ? 47.917 4.946 -4.346 1.00 88.38 845 SER A O 1
ATOM 6371 N N . GLY A 1 846 ? 46.991 3.039 -3.592 1.00 88.38 846 GLY A N 1
ATOM 6372 C CA . GLY A 1 846 ? 48.151 2.585 -2.823 1.00 88.38 846 GLY A CA 1
ATOM 6373 C C . GLY A 1 846 ? 48.467 1.105 -3.012 1.00 88.38 846 GLY A C 1
ATOM 6374 O O . GLY A 1 846 ? 48.206 0.533 -4.072 1.00 88.38 846 GLY A O 1
ATOM 6375 N N . LYS A 1 847 ? 49.067 0.479 -1.992 1.00 88.38 847 LYS A N 1
ATOM 6376 C CA . LYS A 1 847 ? 49.418 -0.950 -2.001 1.00 88.38 847 LYS A CA 1
ATOM 6377 C C . LYS A 1 847 ? 48.863 -1.680 -0.781 1.00 88.38 847 LYS A C 1
ATOM 6379 O O . LYS A 1 847 ? 48.706 -1.070 0.267 1.00 88.38 847 LYS A O 1
ATOM 6384 N N . ARG A 1 848 ? 48.589 -2.978 -0.915 1.00 86.06 848 ARG A N 1
ATOM 6385 C CA . ARG A 1 848 ? 48.310 -3.919 0.179 1.00 86.06 848 ARG A CA 1
ATOM 6386 C C . ARG A 1 848 ? 49.132 -5.180 -0.049 1.00 86.06 848 ARG A C 1
ATOM 6388 O O . ARG A 1 848 ? 48.946 -5.854 -1.066 1.00 86.06 848 ARG A O 1
ATOM 6395 N N . ASN A 1 849 ? 50.042 -5.500 0.867 1.00 87.12 849 ASN A N 1
ATOM 6396 C CA . ASN A 1 849 ? 51.016 -6.582 0.696 1.00 87.12 849 ASN A CA 1
ATOM 6397 C C . ASN A 1 849 ? 51.751 -6.481 -0.657 1.00 87.12 849 ASN A C 1
ATOM 6399 O O . ASN A 1 849 ? 51.905 -7.471 -1.377 1.00 87.12 849 ASN A O 1
ATOM 6403 N N . GLY A 1 850 ? 52.123 -5.259 -1.054 1.00 80.56 850 GLY A N 1
ATOM 6404 C CA . GLY A 1 850 ? 52.814 -4.987 -2.318 1.00 80.56 850 GLY A CA 1
ATOM 6405 C C . GLY A 1 850 ? 51.949 -4.998 -3.589 1.00 80.56 850 GLY A C 1
ATOM 6406 O O . GLY A 1 850 ? 52.461 -4.639 -4.650 1.00 80.56 850 GLY A O 1
ATOM 6407 N N . LYS A 1 851 ? 50.657 -5.347 -3.515 1.00 81.50 851 LYS A N 1
ATOM 6408 C CA . LYS A 1 851 ? 49.729 -5.332 -4.663 1.00 81.50 851 LYS A CA 1
ATOM 6409 C C . LYS A 1 851 ? 48.941 -4.017 -4.734 1.00 81.50 851 LYS A C 1
ATOM 6411 O O . LYS A 1 851 ? 48.589 -3.510 -3.673 1.00 81.50 851 LYS A O 1
ATOM 6416 N N . PRO A 1 852 ? 48.635 -3.471 -5.929 1.00 81.62 852 PRO A N 1
ATOM 6417 C CA . PRO A 1 852 ? 47.825 -2.259 -6.059 1.00 81.62 852 PRO A CA 1
ATOM 6418 C C . PRO A 1 852 ? 46.461 -2.391 -5.374 1.00 81.62 852 PRO A C 1
ATOM 6420 O O . PRO A 1 852 ? 45.804 -3.425 -5.492 1.00 81.62 852 PRO A O 1
ATOM 6423 N N . VAL A 1 853 ? 46.032 -1.336 -4.683 1.00 82.06 853 VAL A N 1
ATOM 6424 C CA . VAL A 1 853 ? 44.709 -1.239 -4.055 1.00 82.06 853 VAL A CA 1
ATOM 6425 C C . VAL A 1 853 ? 44.159 0.176 -4.208 1.00 82.06 853 VAL A C 1
ATOM 6427 O O . VAL A 1 853 ? 44.920 1.144 -4.221 1.00 82.06 853 VAL A O 1
ATOM 6430 N N . LEU A 1 854 ? 42.840 0.286 -4.315 1.00 84.75 854 LEU A N 1
ATOM 6431 C CA . LEU A 1 854 ? 42.109 1.545 -4.312 1.00 84.75 854 LEU A CA 1
ATOM 6432 C C . LEU A 1 854 ? 41.173 1.555 -3.105 1.00 84.75 854 LEU A C 1
ATOM 6434 O O . LEU A 1 854 ? 40.346 0.655 -2.975 1.00 84.75 854 LEU A O 1
ATOM 6438 N N . LEU A 1 855 ? 41.282 2.581 -2.264 1.00 86.62 855 LEU A N 1
ATOM 6439 C CA . LEU A 1 855 ? 40.256 2.912 -1.277 1.00 86.62 855 LEU A CA 1
ATOM 6440 C C . LEU A 1 855 ? 39.463 4.110 -1.789 1.00 86.62 855 LEU A C 1
ATOM 6442 O O . LEU A 1 855 ? 40.057 5.131 -2.137 1.00 86.62 855 LEU A O 1
ATOM 6446 N N . MET A 1 856 ? 38.138 4.007 -1.791 1.00 87.44 856 MET A N 1
ATOM 6447 C CA . MET A 1 856 ? 37.248 5.156 -1.930 1.00 87.44 856 MET A CA 1
ATOM 6448 C C . MET A 1 856 ? 36.414 5.286 -0.657 1.00 87.44 856 MET A C 1
ATOM 6450 O O . MET A 1 856 ? 35.842 4.303 -0.196 1.00 87.44 856 MET A O 1
ATOM 6454 N N . THR A 1 857 ? 36.355 6.483 -0.076 1.00 86.00 857 THR A N 1
ATOM 6455 C CA . THR A 1 857 ? 35.592 6.738 1.156 1.00 86.00 857 THR A CA 1
ATOM 6456 C C . THR A 1 857 ? 35.164 8.197 1.250 1.00 86.00 857 THR A C 1
ATOM 6458 O O . THR A 1 857 ? 35.815 9.089 0.703 1.00 86.00 857 THR A O 1
ATOM 6461 N N . GLU A 1 858 ? 34.078 8.451 1.973 1.00 87.69 858 GLU A N 1
ATOM 6462 C CA . GLU A 1 858 ? 33.738 9.786 2.453 1.00 87.69 858 GLU A CA 1
ATOM 6463 C C . GLU A 1 858 ? 34.807 10.256 3.447 1.00 87.69 858 GLU A C 1
ATOM 6465 O O . GLU A 1 858 ? 35.498 9.444 4.082 1.00 87.69 858 GLU A O 1
ATOM 6470 N N . PHE A 1 859 ? 34.994 11.573 3.539 1.00 88.75 859 PHE A N 1
ATOM 6471 C CA . PHE A 1 859 ? 35.981 12.172 4.429 1.00 88.75 859 PHE A CA 1
ATOM 6472 C C . PHE A 1 859 ? 35.564 13.570 4.891 1.00 88.75 859 PHE A C 1
ATOM 6474 O O . PHE A 1 859 ? 34.963 14.347 4.151 1.00 88.75 859 PHE A O 1
ATOM 6481 N N . SER A 1 860 ? 35.953 13.924 6.113 1.00 90.81 860 SER A N 1
ATOM 6482 C CA . SER A 1 860 ? 35.831 15.274 6.655 1.00 90.81 860 SER A CA 1
ATOM 6483 C C . SER A 1 860 ? 37.191 15.962 6.688 1.00 90.81 860 SER A C 1
ATOM 6485 O O . SER A 1 860 ? 38.177 15.390 7.163 1.00 90.81 860 SER A O 1
ATOM 6487 N N . VAL A 1 861 ? 37.243 17.214 6.241 1.00 92.81 861 VAL A N 1
ATOM 6488 C CA . VAL A 1 861 ? 38.451 18.042 6.318 1.00 92.81 861 VAL A CA 1
ATOM 6489 C C . VAL A 1 861 ? 38.558 18.676 7.699 1.00 92.81 861 VAL A C 1
ATOM 6491 O O . VAL A 1 861 ? 37.685 19.447 8.086 1.00 92.81 861 VAL A O 1
ATOM 6494 N N . GLN A 1 862 ? 39.641 18.373 8.414 1.00 93.81 862 GLN A N 1
ATOM 6495 C CA . GLN A 1 862 ? 39.959 18.988 9.708 1.00 93.81 862 GLN A CA 1
ATOM 6496 C C . GLN A 1 862 ? 40.766 20.275 9.514 1.00 93.81 862 GLN A C 1
ATOM 6498 O O . GLN A 1 862 ? 40.579 21.271 10.208 1.00 93.81 862 GLN A O 1
ATOM 6503 N N . SER A 1 863 ? 41.670 20.261 8.537 1.00 92.31 863 SER A N 1
ATOM 6504 C CA . SER A 1 863 ? 42.442 21.416 8.085 1.00 92.31 863 SER A CA 1
ATOM 6505 C C . SER A 1 863 ? 42.894 21.183 6.637 1.00 92.31 863 SER A C 1
ATOM 6507 O O . SER A 1 863 ? 42.792 20.056 6.148 1.00 92.31 863 SER A O 1
ATOM 6509 N N . PRO A 1 864 ? 43.469 22.181 5.943 1.00 89.19 864 PRO A N 1
ATOM 6510 C CA . PRO A 1 864 ? 44.025 21.984 4.597 1.00 89.19 864 PRO A CA 1
ATOM 6511 C C . PRO A 1 864 ? 45.071 20.854 4.476 1.00 89.19 864 PRO A C 1
ATOM 6513 O O . PRO A 1 864 ? 45.405 20.440 3.364 1.00 89.19 864 PRO A O 1
ATOM 6516 N N . ASN A 1 865 ? 45.579 20.342 5.605 1.00 93.75 865 ASN A N 1
ATOM 6517 C CA . ASN A 1 865 ? 46.618 19.316 5.689 1.00 93.75 865 ASN A CA 1
ATOM 6518 C C . ASN A 1 865 ? 46.203 18.054 6.465 1.00 93.75 865 ASN A C 1
ATOM 6520 O O . ASN A 1 865 ? 47.029 17.156 6.635 1.00 93.75 865 ASN A O 1
ATOM 6524 N N . SER A 1 866 ? 44.962 17.965 6.948 1.00 94.62 866 SER A N 1
ATOM 6525 C CA . SER A 1 866 ? 44.488 16.827 7.742 1.00 94.62 866 SER A CA 1
ATOM 6526 C C . SER A 1 866 ? 43.028 16.498 7.451 1.00 94.62 866 SER A C 1
ATOM 6528 O O . SER A 1 866 ? 42.180 17.394 7.376 1.00 94.62 866 SER A O 1
ATOM 6530 N N . ILE A 1 867 ? 42.734 15.205 7.326 1.00 95.06 867 ILE A N 1
ATOM 6531 C CA . ILE A 1 867 ? 41.385 14.676 7.125 1.00 95.06 867 ILE A CA 1
ATOM 6532 C C . ILE A 1 867 ? 41.091 13.533 8.094 1.00 95.06 867 ILE A C 1
ATOM 6534 O O . ILE A 1 867 ? 41.989 12.867 8.616 1.00 95.06 867 ILE A O 1
ATOM 6538 N N . THR A 1 868 ? 39.803 13.268 8.267 1.00 93.12 868 THR A N 1
ATOM 6539 C CA . THR A 1 868 ? 39.297 12.024 8.845 1.00 93.12 868 THR A CA 1
ATOM 6540 C C . THR A 1 868 ? 38.475 11.320 7.779 1.00 93.12 868 THR A C 1
ATOM 6542 O O . THR A 1 868 ? 37.506 11.882 7.280 1.00 93.12 868 THR A O 1
ATOM 6545 N N . MET A 1 869 ? 38.888 10.119 7.400 1.00 89.88 869 MET A N 1
ATOM 6546 C CA . MET A 1 869 ? 38.140 9.230 6.517 1.00 89.88 869 MET A CA 1
ATOM 6547 C C . MET A 1 869 ? 37.055 8.511 7.317 1.00 89.88 869 MET A C 1
ATOM 6549 O O . MET A 1 869 ? 37.276 8.164 8.476 1.00 89.88 869 MET A O 1
ATOM 6553 N N . GLU A 1 870 ? 35.911 8.226 6.706 1.00 82.56 870 GLU A N 1
ATOM 6554 C CA . GLU A 1 870 ? 34.909 7.360 7.346 1.00 82.56 870 GLU A CA 1
ATOM 6555 C C . GLU A 1 870 ? 35.378 5.904 7.453 1.00 82.56 870 GLU A C 1
ATOM 6557 O O . GLU A 1 870 ? 34.952 5.160 8.336 1.00 82.56 870 GLU A O 1
ATOM 6562 N N . SER A 1 871 ? 36.294 5.513 6.569 1.00 81.50 871 SER A N 1
ATOM 6563 C CA . SER A 1 871 ? 36.829 4.162 6.463 1.00 81.50 871 SER A CA 1
ATOM 6564 C C . SER A 1 871 ? 38.309 4.127 6.838 1.00 81.50 871 SER A C 1
ATOM 6566 O O . SER A 1 871 ? 39.069 4.978 6.364 1.00 81.50 871 SER A O 1
ATOM 6568 N N . PRO A 1 872 ? 38.759 3.164 7.663 1.00 86.75 872 PRO A N 1
ATOM 6569 C CA . PRO A 1 872 ? 40.177 3.021 7.955 1.00 86.75 872 PRO A CA 1
ATOM 6570 C C . PRO A 1 872 ? 40.943 2.586 6.700 1.00 86.75 872 PRO A C 1
ATOM 6572 O O . PRO A 1 872 ? 40.453 1.780 5.909 1.00 86.75 872 PRO A O 1
ATOM 6575 N N . TRP A 1 873 ? 42.170 3.085 6.535 1.00 89.56 873 TRP A N 1
ATOM 6576 C CA . TRP A 1 873 ? 43.067 2.606 5.484 1.00 89.56 873 TRP A CA 1
ATOM 6577 C C . TRP A 1 873 ? 43.462 1.153 5.750 1.00 89.56 873 TRP A C 1
ATOM 6579 O O . TRP A 1 873 ? 44.034 0.846 6.792 1.00 89.56 873 TRP A O 1
ATOM 6589 N N . ASP A 1 874 ? 43.192 0.257 4.806 1.00 85.44 874 ASP A N 1
ATOM 6590 C CA . ASP A 1 874 ? 43.465 -1.179 4.941 1.00 85.44 874 ASP A CA 1
ATOM 6591 C C . ASP A 1 874 ? 44.632 -1.667 4.058 1.00 85.44 874 ASP A C 1
ATOM 6593 O O . ASP A 1 874 ? 44.871 -2.871 3.921 1.00 85.44 874 ASP A O 1
ATOM 6597 N N . GLY A 1 875 ? 45.370 -0.735 3.450 1.00 88.88 875 GLY A N 1
ATOM 6598 C CA . GLY A 1 875 ? 46.615 -0.997 2.733 1.00 88.88 875 GLY A CA 1
ATOM 6599 C C . GLY A 1 875 ? 47.860 -0.809 3.603 1.00 88.88 875 GLY A C 1
ATOM 6600 O O . GLY A 1 875 ? 47.787 -0.517 4.796 1.00 88.88 875 GLY A O 1
ATOM 6601 N N . ASP A 1 876 ? 49.029 -0.953 2.995 1.00 93.31 876 ASP A N 1
ATOM 6602 C CA . ASP A 1 876 ? 50.329 -0.773 3.636 1.00 93.31 876 ASP A CA 1
ATOM 6603 C C . ASP A 1 876 ? 50.479 0.700 4.062 1.00 93.31 876 ASP A C 1
ATOM 6605 O O . ASP A 1 876 ? 50.168 1.599 3.277 1.00 93.31 876 ASP A O 1
ATOM 6609 N N . SER A 1 877 ? 50.927 0.977 5.290 1.00 95.19 877 SER A N 1
ATOM 6610 C CA . SER A 1 877 ? 51.179 2.355 5.749 1.00 95.19 877 SER A CA 1
ATOM 6611 C C . SER A 1 877 ? 52.201 3.052 4.846 1.00 95.19 877 SER A C 1
ATOM 6613 O O . SER A 1 877 ? 53.206 2.449 4.470 1.00 95.19 877 SER A O 1
ATOM 6615 N N . GLY A 1 878 ? 51.983 4.326 4.521 1.00 95.06 878 GLY A N 1
ATOM 6616 C CA . GLY A 1 878 ? 52.901 5.066 3.658 1.00 95.06 878 GLY A CA 1
ATOM 6617 C C . GLY A 1 878 ? 52.319 6.344 3.070 1.00 95.06 878 GLY A C 1
ATOM 6618 O O . GLY A 1 878 ? 51.229 6.787 3.436 1.00 95.06 878 GLY A O 1
ATOM 6619 N N . THR A 1 879 ? 53.080 6.929 2.146 1.00 95.12 879 THR A N 1
ATOM 6620 C CA . THR A 1 879 ? 52.680 8.103 1.368 1.00 95.12 879 THR A CA 1
ATOM 6621 C C . THR A 1 879 ? 52.187 7.668 -0.006 1.00 95.12 879 THR A C 1
ATOM 6623 O O . THR A 1 879 ? 52.926 7.035 -0.760 1.00 95.12 879 THR A O 1
ATOM 6626 N N . TYR A 1 880 ? 50.962 8.049 -0.352 1.00 93.62 880 TYR A N 1
ATOM 6627 C CA . TYR A 1 880 ? 50.326 7.728 -1.627 1.00 93.62 880 TYR A CA 1
ATOM 6628 C C . TYR A 1 880 ? 49.739 8.971 -2.288 1.00 93.62 880 TYR A C 1
ATOM 6630 O O . TYR A 1 880 ? 49.735 10.067 -1.724 1.00 93.62 880 TYR A 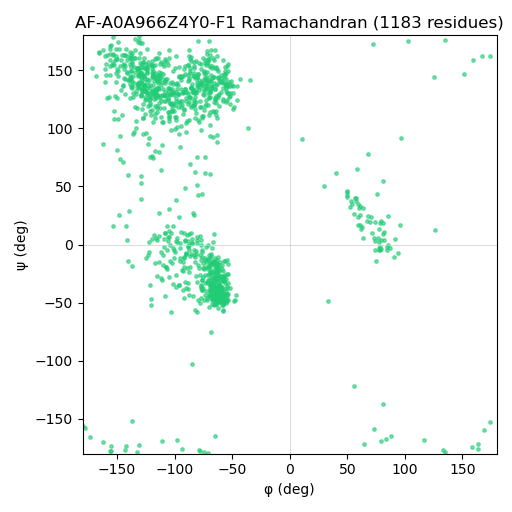O 1
ATOM 6638 N N . TYR A 1 881 ? 49.257 8.794 -3.512 1.00 89.75 881 TYR A N 1
ATOM 6639 C CA . TYR A 1 881 ? 48.515 9.815 -4.233 1.00 89.75 881 TYR A CA 1
ATOM 6640 C C . TYR A 1 881 ? 47.024 9.702 -3.911 1.00 89.75 881 TYR A C 1
ATOM 6642 O O . TYR A 1 881 ? 46.487 8.595 -3.815 1.00 89.75 881 TYR A O 1
ATOM 6650 N N . TYR A 1 882 ? 46.363 10.848 -3.759 1.00 91.69 882 TYR A N 1
ATOM 6651 C CA . TYR A 1 882 ? 44.915 10.908 -3.603 1.00 91.69 882 TYR A CA 1
ATOM 6652 C C . TYR A 1 882 ? 44.275 11.828 -4.639 1.00 91.69 882 TYR A C 1
ATOM 6654 O O . TYR A 1 882 ? 44.888 12.792 -5.108 1.00 91.69 882 TYR A O 1
ATOM 6662 N N . GLN A 1 883 ? 43.001 11.571 -4.923 1.00 90.75 883 GLN A N 1
ATOM 6663 C CA . GLN A 1 883 ? 42.110 12.480 -5.643 1.00 90.75 883 GLN A CA 1
ATOM 6664 C C . GLN A 1 883 ? 40.806 12.638 -4.865 1.00 90.75 883 GLN A C 1
ATOM 6666 O O . GLN A 1 883 ? 40.391 11.720 -4.166 1.00 90.75 883 GLN A O 1
ATOM 6671 N N . ALA A 1 884 ? 40.172 13.800 -4.964 1.00 91.31 884 ALA A N 1
ATOM 6672 C CA . ALA A 1 884 ? 38.876 14.067 -4.358 1.00 91.31 884 ALA A CA 1
ATOM 6673 C C . ALA A 1 884 ? 37.859 14.476 -5.429 1.00 91.31 884 ALA A C 1
ATOM 6675 O O . ALA A 1 884 ? 38.172 15.267 -6.328 1.00 91.31 884 ALA A O 1
ATOM 6676 N N . GLU A 1 885 ? 36.647 13.933 -5.321 1.00 91.06 885 GLU A N 1
ATOM 6677 C CA . GLU A 1 885 ? 35.559 14.124 -6.284 1.00 91.06 885 GLU A CA 1
ATOM 6678 C C . GLU A 1 885 ? 34.340 14.800 -5.636 1.00 91.06 885 GLU A C 1
ATOM 6680 O O . GLU A 1 885 ? 34.068 14.627 -4.444 1.00 91.06 885 GLU A O 1
ATOM 6685 N N . SER A 1 886 ? 33.593 15.576 -6.429 1.00 90.06 886 SER A N 1
ATOM 6686 C CA . SER A 1 886 ? 32.439 16.358 -5.954 1.00 90.06 886 SER A CA 1
ATOM 6687 C C . SER A 1 886 ? 31.155 15.547 -5.744 1.00 90.06 886 SER A C 1
ATOM 6689 O O . SER A 1 886 ? 30.188 16.085 -5.206 1.00 90.06 886 SER A O 1
ATOM 6691 N N . ASP A 1 887 ? 31.121 14.279 -6.160 1.00 89.31 887 ASP A N 1
ATOM 6692 C CA . ASP A 1 887 ? 29.978 13.377 -6.007 1.00 89.31 887 ASP A CA 1
ATOM 6693 C C . ASP A 1 887 ? 30.395 12.011 -5.435 1.00 89.31 887 ASP A C 1
ATOM 6695 O O . ASP A 1 887 ? 31.576 11.714 -5.261 1.00 89.31 887 ASP A O 1
ATOM 6699 N N . LEU A 1 888 ? 29.400 11.169 -5.159 1.00 87.06 888 LEU A N 1
ATOM 6700 C CA . LEU A 1 888 ? 29.578 9.814 -4.637 1.00 87.06 888 LEU A CA 1
ATOM 6701 C C . LEU A 1 888 ? 29.428 8.728 -5.729 1.00 87.06 888 LEU A C 1
ATOM 6703 O O . LEU A 1 888 ? 29.187 7.562 -5.420 1.00 87.06 888 LEU A O 1
ATOM 6707 N N . TRP A 1 889 ? 29.485 9.089 -7.014 1.00 87.81 889 TRP A N 1
ATOM 6708 C CA . TRP A 1 889 ? 29.230 8.163 -8.122 1.00 87.81 889 TRP A CA 1
ATOM 6709 C C . TRP A 1 889 ? 30.469 7.347 -8.480 1.00 87.81 889 TRP A C 1
ATOM 6711 O O . TRP A 1 889 ? 31.599 7.817 -8.387 1.00 87.81 889 TRP A O 1
ATOM 6721 N N . TRP A 1 890 ? 30.253 6.119 -8.918 1.00 87.31 890 TRP A N 1
ATOM 6722 C CA . TRP A 1 890 ? 31.276 5.189 -9.374 1.00 87.31 890 TRP A CA 1
ATOM 6723 C C . TRP A 1 890 ? 31.574 5.392 -10.855 1.00 87.31 890 TRP A C 1
ATOM 6725 O O . TRP A 1 890 ? 30.680 5.767 -11.612 1.00 87.31 890 TRP A O 1
ATOM 6735 N N . LEU A 1 891 ? 32.811 5.119 -11.265 1.00 89.38 891 LEU A N 1
ATOM 6736 C CA . LEU A 1 891 ? 33.266 5.175 -12.652 1.00 89.38 891 LEU A CA 1
ATOM 6737 C C . LEU A 1 891 ? 33.879 3.829 -13.030 1.00 89.38 891 LEU A C 1
ATOM 6739 O O . LEU A 1 891 ? 34.750 3.334 -12.317 1.00 89.38 891 LEU A O 1
ATOM 6743 N N . ALA A 1 892 ? 33.462 3.286 -14.168 1.00 91.19 892 ALA A N 1
ATOM 6744 C CA . ALA A 1 892 ? 34.034 2.081 -14.754 1.00 91.19 892 ALA A CA 1
ATOM 6745 C C . ALA A 1 892 ? 34.197 2.243 -16.270 1.00 91.19 892 ALA A C 1
ATOM 6747 O O . ALA A 1 892 ? 33.573 3.111 -16.896 1.00 91.19 892 ALA A O 1
ATOM 6748 N N . PHE A 1 893 ? 35.043 1.394 -16.850 1.00 91.88 893 PHE A N 1
ATOM 6749 C CA . PHE A 1 893 ? 35.281 1.327 -18.288 1.00 91.88 893 PHE A CA 1
ATOM 6750 C C . PHE A 1 893 ? 35.008 -0.090 -18.779 1.00 91.88 893 PHE A C 1
ATOM 6752 O O . PHE A 1 893 ? 35.501 -1.039 -18.186 1.00 91.88 893 PHE A O 1
ATOM 6759 N N . ALA A 1 894 ? 34.237 -0.226 -19.853 1.00 90.50 894 ALA A N 1
ATOM 6760 C CA . ALA A 1 894 ? 33.849 -1.506 -20.440 1.00 90.50 894 ALA A CA 1
ATOM 6761 C C . ALA A 1 894 ? 33.559 -1.318 -21.936 1.00 90.50 894 ALA A C 1
ATOM 6763 O O . ALA A 1 894 ? 33.389 -0.184 -22.397 1.00 90.50 894 ALA A O 1
ATOM 6764 N N . LYS A 1 895 ? 33.523 -2.394 -22.726 1.00 87.19 895 LYS A N 1
ATOM 6765 C CA . LYS A 1 895 ? 33.149 -2.290 -24.153 1.00 87.19 895 LYS A CA 1
ATOM 6766 C C . LYS A 1 895 ? 31.682 -1.907 -24.328 1.00 87.19 895 LYS A C 1
ATOM 6768 O O . LYS A 1 895 ? 31.353 -1.025 -25.122 1.00 87.19 895 LYS A O 1
ATOM 6773 N N . ASP A 1 896 ? 30.826 -2.570 -23.567 1.00 81.75 896 ASP A N 1
ATOM 6774 C CA . ASP A 1 896 ? 29.383 -2.388 -23.512 1.00 81.75 896 ASP A CA 1
ATOM 6775 C C . ASP A 1 896 ? 28.840 -3.029 -22.220 1.00 81.75 896 ASP A C 1
ATOM 6777 O O . ASP A 1 896 ? 29.603 -3.409 -21.332 1.00 81.75 896 ASP A O 1
ATOM 6781 N N . PHE A 1 897 ? 27.518 -3.146 -22.103 1.00 79.44 897 PHE A N 1
ATOM 6782 C CA . PHE A 1 897 ? 26.864 -3.686 -20.912 1.00 79.44 897 PHE A CA 1
ATOM 6783 C C . PHE A 1 897 ? 27.085 -5.196 -20.687 1.00 79.44 897 PHE A C 1
ATOM 6785 O O . PHE A 1 897 ? 26.744 -5.682 -19.609 1.00 79.44 897 PHE A O 1
ATOM 6792 N N . THR A 1 898 ? 27.626 -5.939 -21.660 1.00 82.38 898 THR A N 1
ATOM 6793 C CA . THR A 1 898 ? 27.900 -7.389 -21.559 1.00 82.38 898 THR A CA 1
ATOM 6794 C C . THR A 1 898 ? 29.311 -7.704 -21.059 1.00 82.38 898 THR A C 1
ATOM 6796 O O . THR A 1 898 ? 29.620 -8.844 -20.718 1.00 82.38 898 THR A O 1
ATOM 6799 N N . ASP A 1 899 ? 30.175 -6.695 -20.984 1.00 87.00 899 ASP A N 1
ATOM 6800 C CA . ASP A 1 899 ? 31.560 -6.821 -20.542 1.00 87.00 899 ASP A CA 1
ATOM 6801 C C . ASP A 1 899 ? 31.665 -6.705 -19.013 1.00 87.00 899 ASP A C 1
ATOM 6803 O O . ASP A 1 899 ? 32.145 -5.717 -18.452 1.00 87.00 899 ASP A O 1
ATOM 6807 N N . HIS A 1 900 ? 31.142 -7.732 -18.337 1.00 86.81 900 HIS A N 1
ATOM 6808 C CA . HIS A 1 900 ? 30.983 -7.767 -16.880 1.00 86.81 900 HIS A CA 1
ATOM 6809 C C . HIS A 1 900 ? 32.311 -7.658 -16.123 1.00 86.81 900 HIS A C 1
ATOM 6811 O O . HIS A 1 900 ? 32.355 -7.027 -15.071 1.00 86.81 900 HIS A O 1
ATOM 6817 N N . GLU A 1 901 ? 33.387 -8.244 -16.658 1.00 87.62 901 GLU A N 1
ATOM 6818 C CA . GLU A 1 901 ? 34.707 -8.259 -16.015 1.00 87.62 901 GLU A CA 1
ATOM 6819 C C . GLU A 1 901 ? 35.285 -6.845 -15.884 1.00 87.62 901 GLU A C 1
ATOM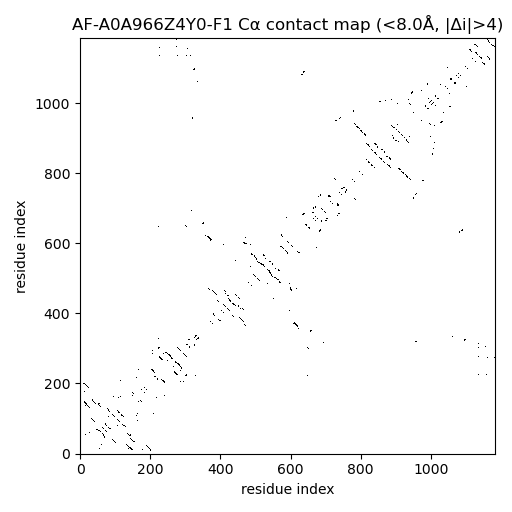 6821 O O . GLU A 1 901 ? 35.696 -6.440 -14.797 1.00 87.62 901 GLU A O 1
ATOM 6826 N N . ASN A 1 902 ? 35.271 -6.068 -16.971 1.00 88.81 902 ASN A N 1
ATOM 6827 C CA . ASN A 1 902 ? 35.808 -4.708 -16.959 1.00 88.81 902 ASN A CA 1
ATOM 6828 C C . ASN A 1 902 ? 34.837 -3.722 -16.288 1.00 88.81 902 ASN A C 1
ATOM 6830 O O . ASN A 1 902 ? 35.271 -2.820 -15.566 1.00 88.81 902 ASN A O 1
ATOM 6834 N N . ALA A 1 903 ? 33.523 -3.914 -16.472 1.00 86.69 903 ALA A N 1
ATOM 6835 C CA . ALA A 1 903 ? 32.497 -3.068 -15.865 1.00 86.69 903 ALA A CA 1
ATOM 6836 C C . ALA A 1 903 ? 32.521 -3.098 -14.328 1.00 86.69 903 ALA A C 1
ATOM 6838 O O . ALA A 1 903 ? 32.147 -2.108 -13.700 1.00 86.69 903 ALA A O 1
ATOM 6839 N N . ASP A 1 904 ? 32.971 -4.199 -13.718 1.00 87.12 904 ASP A N 1
ATOM 6840 C CA . ASP A 1 904 ? 33.083 -4.327 -12.262 1.00 87.12 904 ASP A CA 1
ATOM 6841 C C . ASP A 1 904 ? 34.404 -3.764 -11.695 1.00 87.12 904 ASP A C 1
ATOM 6843 O O . ASP A 1 904 ? 34.664 -3.851 -10.499 1.00 87.12 904 ASP A O 1
ATOM 6847 N N . ILE A 1 905 ? 35.261 -3.134 -12.509 1.00 87.50 905 ILE A N 1
ATOM 6848 C CA . ILE A 1 905 ? 36.515 -2.532 -12.033 1.00 87.50 905 ILE A CA 1
ATOM 6849 C C . ILE A 1 905 ? 36.388 -1.009 -11.974 1.00 87.50 905 ILE A C 1
ATOM 6851 O O . ILE A 1 905 ? 36.280 -0.314 -12.984 1.00 87.50 905 ILE A O 1
ATOM 6855 N N . ILE A 1 906 ? 36.447 -0.479 -10.749 1.00 88.44 906 ILE A N 1
ATOM 6856 C CA . ILE A 1 906 ? 36.193 0.936 -10.459 1.00 88.44 906 ILE A CA 1
ATOM 6857 C C . ILE A 1 906 ? 37.458 1.786 -10.559 1.00 88.44 906 ILE A C 1
ATOM 6859 O O . ILE A 1 906 ? 38.464 1.489 -9.916 1.00 88.44 906 ILE A O 1
ATOM 6863 N N . TYR A 1 907 ? 37.376 2.906 -11.269 1.00 89.44 907 TYR A N 1
ATOM 6864 C CA . TYR A 1 907 ? 38.460 3.869 -11.450 1.00 89.44 907 TYR A CA 1
ATOM 6865 C C . TYR A 1 907 ? 38.125 5.235 -10.844 1.00 89.44 907 TYR A C 1
ATOM 6867 O O . TYR A 1 907 ? 36.962 5.581 -10.641 1.00 89.44 907 TYR A O 1
ATOM 6875 N N . ALA A 1 908 ? 39.157 6.033 -10.592 1.00 88.75 908 ALA A N 1
ATOM 6876 C CA . ALA A 1 908 ? 39.050 7.486 -10.514 1.00 88.75 908 ALA A CA 1
ATOM 6877 C C . ALA A 1 908 ? 39.745 8.101 -11.735 1.00 88.75 908 ALA A C 1
ATOM 6879 O O . ALA A 1 908 ? 40.646 7.495 -12.325 1.00 88.75 908 ALA A O 1
ATOM 6880 N N . CYS A 1 909 ? 39.322 9.294 -12.149 1.00 91.12 909 CYS A N 1
ATOM 6881 C CA . CYS A 1 909 ? 39.959 9.972 -13.270 1.00 91.12 909 CYS A CA 1
ATOM 6882 C C . CYS A 1 909 ? 40.043 11.481 -13.094 1.00 91.12 909 CYS A C 1
ATOM 6884 O O . CYS A 1 909 ? 39.221 12.120 -12.439 1.00 91.12 909 CYS A O 1
ATOM 6886 N N . ARG A 1 910 ? 41.047 12.060 -13.750 1.00 90.00 910 ARG A N 1
ATOM 6887 C CA . ARG A 1 910 ? 41.235 13.498 -13.899 1.00 90.00 910 ARG A CA 1
ATOM 6888 C C . ARG A 1 910 ? 40.950 13.893 -15.340 1.00 90.00 910 ARG A C 1
ATOM 6890 O O . ARG A 1 910 ? 41.598 13.397 -16.264 1.00 90.00 910 ARG A O 1
ATOM 6897 N N . TRP A 1 911 ? 40.018 14.824 -15.513 1.00 90.94 911 TRP A N 1
ATOM 6898 C CA . TRP A 1 911 ? 39.772 15.454 -16.805 1.00 90.94 911 TRP A CA 1
ATOM 6899 C C . TRP A 1 911 ? 40.939 16.381 -17.167 1.00 90.94 911 TRP A C 1
ATOM 6901 O O . TRP A 1 911 ? 41.345 17.201 -16.336 1.00 90.94 911 TRP A O 1
ATOM 6911 N N . VAL A 1 912 ? 41.484 16.254 -18.380 1.00 91.69 912 VAL A N 1
ATOM 6912 C CA . VAL A 1 912 ? 42.528 17.158 -18.895 1.00 91.69 912 VAL A CA 1
ATOM 6913 C C . VAL A 1 912 ? 41.909 18.136 -19.886 1.00 91.69 912 VAL A C 1
ATOM 6915 O O . VAL A 1 912 ? 41.957 19.344 -19.660 1.00 91.69 912 VAL A O 1
ATOM 6918 N N . ASP A 1 913 ? 41.292 17.609 -20.941 1.00 91.38 913 ASP A N 1
ATOM 6919 C CA . ASP A 1 913 ? 40.573 18.363 -21.966 1.00 91.38 913 ASP A CA 1
ATOM 6920 C C . ASP A 1 913 ? 39.514 17.469 -22.647 1.00 91.38 913 ASP A C 1
ATOM 6922 O O . ASP A 1 913 ? 39.271 16.336 -22.230 1.00 91.38 913 ASP A O 1
ATOM 6926 N N . SER A 1 914 ? 38.854 17.965 -23.698 1.00 90.31 914 SER A N 1
ATOM 6927 C CA . SER A 1 914 ? 37.814 17.222 -24.426 1.00 90.31 914 SER A CA 1
ATOM 6928 C C . SER A 1 914 ? 38.327 16.005 -25.211 1.00 90.31 914 SER A C 1
ATOM 6930 O O . SER A 1 914 ? 37.517 15.306 -25.822 1.00 90.31 914 SER A O 1
ATOM 6932 N N . SER A 1 915 ? 39.636 15.747 -25.222 1.00 93.56 915 SER A N 1
ATOM 6933 C CA . SER A 1 915 ? 40.269 14.624 -25.922 1.00 93.56 915 SER A CA 1
ATOM 6934 C C . SER A 1 915 ? 41.132 13.741 -25.017 1.00 93.56 915 SER A C 1
ATOM 6936 O O . SER A 1 915 ? 41.521 12.655 -25.440 1.00 93.56 915 SER A O 1
ATOM 6938 N N . ASN A 1 916 ? 41.427 14.164 -23.784 1.00 94.44 916 ASN A N 1
ATOM 6939 C CA . ASN A 1 916 ? 42.364 13.481 -22.896 1.00 94.44 916 ASN A CA 1
ATOM 6940 C C . ASN A 1 916 ? 41.848 13.400 -21.453 1.00 94.44 916 ASN A C 1
ATOM 6942 O O . ASN A 1 916 ? 41.422 14.398 -20.862 1.00 94.44 916 ASN A O 1
ATOM 6946 N N . ILE A 1 917 ? 41.982 12.219 -20.848 1.00 94.62 917 ILE A N 1
ATOM 6947 C CA . ILE A 1 917 ? 41.822 12.006 -19.404 1.00 94.62 917 ILE A CA 1
ATOM 6948 C C . ILE A 1 917 ? 42.968 11.140 -18.871 1.00 94.62 917 ILE A C 1
ATOM 6950 O O . ILE A 1 917 ? 43.645 10.432 -19.619 1.00 94.62 917 ILE A O 1
ATOM 6954 N N . VAL A 1 918 ? 43.184 11.196 -17.559 1.00 93.06 918 VAL A N 1
ATOM 6955 C CA . VAL A 1 918 ? 44.151 10.338 -16.860 1.00 93.06 918 VAL A CA 1
ATOM 6956 C C . VAL A 1 918 ? 43.424 9.555 -15.777 1.00 93.06 918 VAL A C 1
ATOM 6958 O O . VAL A 1 918 ? 42.778 10.168 -14.927 1.00 93.06 918 VAL A O 1
ATOM 6961 N N . ILE A 1 919 ? 43.528 8.227 -15.802 1.00 92.19 919 ILE A N 1
ATOM 6962 C CA . ILE A 1 919 ? 42.967 7.336 -14.775 1.00 92.19 919 ILE A CA 1
ATOM 6963 C C . ILE A 1 919 ? 43.964 7.118 -13.628 1.00 92.19 919 ILE A C 1
ATOM 6965 O O . ILE A 1 919 ? 45.175 7.266 -13.803 1.00 92.19 919 ILE A O 1
ATOM 6969 N N . ASP A 1 920 ? 43.459 6.792 -12.438 1.00 87.06 920 ASP A N 1
ATOM 6970 C CA . ASP A 1 920 ? 44.233 6.731 -11.188 1.00 87.06 920 ASP A CA 1
ATOM 6971 C C . ASP A 1 920 ? 45.320 5.647 -11.160 1.00 87.06 920 ASP A C 1
ATOM 6973 O O . ASP A 1 920 ? 46.278 5.737 -10.390 1.00 87.06 920 ASP A O 1
ATOM 6977 N N . ARG A 1 921 ? 45.181 4.628 -12.009 1.00 88.31 921 ARG A N 1
ATOM 6978 C CA . ARG A 1 921 ? 46.115 3.509 -12.129 1.00 88.31 921 ARG A CA 1
ATOM 6979 C C . ARG A 1 921 ? 46.107 2.926 -13.542 1.00 88.31 921 ARG A C 1
ATOM 6981 O O . ARG A 1 921 ? 45.135 3.141 -14.263 1.00 88.31 921 ARG A O 1
ATOM 6988 N N . PRO A 1 922 ? 47.169 2.205 -13.945 1.00 91.06 922 PRO A N 1
ATOM 6989 C CA . PRO A 1 922 ? 47.260 1.617 -15.275 1.00 91.06 922 PRO A CA 1
ATOM 6990 C C . PRO A 1 922 ? 46.025 0.796 -15.675 1.00 91.06 922 PRO A C 1
ATOM 6992 O O . PRO A 1 922 ? 45.447 0.077 -14.854 1.00 91.06 922 PRO A O 1
ATOM 6995 N N . TRP A 1 923 ? 45.624 0.910 -16.942 1.00 93.00 923 TRP A N 1
ATOM 6996 C CA . TRP A 1 923 ? 44.532 0.140 -17.529 1.00 93.00 923 TRP A CA 1
ATOM 6997 C C . TRP A 1 923 ? 44.869 -1.353 -17.539 1.00 93.00 923 TRP A C 1
ATOM 6999 O O . TRP A 1 923 ? 45.931 -1.750 -18.016 1.00 93.00 923 TRP A O 1
ATOM 7009 N N . HIS A 1 924 ? 43.966 -2.172 -16.998 1.00 88.75 924 HIS A N 1
ATOM 7010 C CA . HIS A 1 924 ? 44.189 -3.610 -16.833 1.00 88.75 924 HIS A CA 1
ATOM 7011 C C . HIS A 1 924 ? 43.747 -4.419 -18.066 1.00 88.75 924 HIS A C 1
ATOM 7013 O O . HIS A 1 924 ? 44.357 -5.445 -18.390 1.00 88.75 924 HIS A O 1
ATOM 7019 N N . GLY A 1 925 ? 42.697 -3.950 -18.747 1.00 90.12 925 GLY A N 1
ATOM 7020 C CA . GLY A 1 925 ? 42.148 -4.585 -19.935 1.00 90.12 925 GLY A CA 1
ATOM 7021 C C . GLY A 1 925 ? 43.075 -4.474 -21.144 1.00 90.12 925 GLY A C 1
ATOM 7022 O O . GLY A 1 925 ? 44.129 -3.835 -21.121 1.00 90.12 925 GLY A O 1
ATOM 7023 N N . GLU A 1 926 ? 42.679 -5.114 -22.236 1.00 94.06 926 GLU A N 1
ATOM 7024 C CA . GLU A 1 926 ? 43.459 -5.091 -23.471 1.00 94.06 926 GLU A CA 1
ATOM 7025 C C . GLU A 1 926 ? 43.487 -3.701 -24.123 1.00 94.06 926 GLU A C 1
ATOM 7027 O O . GLU A 1 926 ? 42.572 -2.883 -23.963 1.00 94.06 926 GLU A O 1
ATOM 7032 N N . THR A 1 927 ? 44.550 -3.436 -24.886 1.00 95.44 927 THR A N 1
ATOM 7033 C CA . THR A 1 927 ? 44.650 -2.212 -25.687 1.00 95.44 927 THR A CA 1
ATOM 7034 C C . THR A 1 927 ? 43.538 -2.191 -26.728 1.00 95.44 927 THR A C 1
ATOM 7036 O O . THR A 1 927 ? 43.385 -3.134 -27.504 1.00 95.44 927 THR A O 1
ATOM 7039 N N . GLY A 1 928 ? 42.767 -1.108 -26.770 1.00 93.88 928 GLY A N 1
ATOM 7040 C CA . GLY A 1 928 ? 41.650 -1.000 -27.696 1.00 93.88 928 GLY A CA 1
ATOM 7041 C C . GLY A 1 928 ? 40.738 0.179 -27.408 1.00 93.88 928 GLY A C 1
ATOM 7042 O O . GLY A 1 928 ? 41.121 1.151 -26.755 1.00 93.88 928 GLY A O 1
ATOM 7043 N N . THR A 1 929 ? 39.519 0.076 -27.926 1.00 92.19 929 THR A N 1
ATOM 7044 C CA . THR A 1 929 ? 38.479 1.093 -27.800 1.00 92.19 929 THR A CA 1
ATOM 7045 C C . THR A 1 929 ? 37.425 0.655 -26.789 1.00 92.19 929 THR A C 1
ATOM 7047 O O . THR A 1 929 ? 36.887 -0.446 -26.891 1.00 92.19 929 THR A O 1
ATOM 7050 N N . TRP A 1 930 ? 37.124 1.538 -25.842 1.00 92.38 930 TRP A N 1
ATOM 7051 C CA . TRP A 1 930 ? 36.285 1.284 -24.674 1.00 92.38 930 TRP A CA 1
ATOM 7052 C C . TRP A 1 930 ? 35.278 2.422 -24.466 1.00 92.38 930 TRP A C 1
ATOM 7054 O O . TRP A 1 930 ? 35.383 3.493 -25.075 1.00 92.38 930 TRP A O 1
ATOM 7064 N N . ALA A 1 931 ? 34.290 2.196 -23.606 1.00 90.31 931 ALA A N 1
ATOM 7065 C CA . ALA A 1 931 ? 33.323 3.192 -23.171 1.00 90.31 931 ALA A CA 1
ATOM 7066 C C . ALA A 1 931 ? 33.482 3.458 -21.669 1.00 90.31 931 ALA A C 1
ATOM 7068 O O . ALA A 1 931 ? 33.734 2.541 -20.892 1.00 90.31 931 ALA A O 1
ATOM 7069 N N . GLY A 1 932 ? 33.347 4.720 -21.263 1.00 89.94 932 GLY A N 1
ATOM 7070 C CA . GLY A 1 932 ? 33.381 5.124 -19.855 1.00 89.94 932 GLY A CA 1
ATOM 7071 C C . GLY A 1 932 ? 32.001 5.545 -19.373 1.00 89.94 932 GLY A C 1
ATOM 7072 O O . GLY A 1 932 ? 31.379 6.406 -20.003 1.00 89.94 932 GLY A O 1
ATOM 7073 N N . ALA A 1 933 ? 31.546 4.977 -18.258 1.00 88.94 933 ALA A N 1
ATOM 7074 C CA . ALA A 1 933 ? 30.257 5.292 -17.647 1.00 88.94 933 ALA A CA 1
ATOM 7075 C C . ALA A 1 933 ? 30.420 5.667 -16.170 1.00 88.94 933 ALA A C 1
ATOM 7077 O O . ALA A 1 933 ? 31.275 5.130 -15.465 1.00 88.94 933 ALA A O 1
ATOM 7078 N N . ARG A 1 934 ? 29.583 6.601 -15.701 1.00 86.88 934 ARG A N 1
ATOM 7079 C CA . ARG A 1 934 ? 29.573 7.084 -14.315 1.00 86.88 934 ARG A CA 1
ATOM 7080 C C . ARG A 1 934 ? 28.159 7.001 -13.743 1.00 86.88 934 ARG A C 1
ATOM 7082 O O . ARG A 1 934 ? 27.210 7.448 -14.384 1.00 86.88 934 ARG A O 1
ATOM 7089 N N . GLY A 1 935 ? 27.994 6.461 -12.537 1.00 85.94 935 GLY A N 1
ATOM 7090 C CA . GLY A 1 935 ? 26.669 6.293 -11.936 1.00 85.94 935 GLY A CA 1
ATOM 7091 C C . GLY A 1 935 ? 26.685 5.993 -10.442 1.00 85.94 935 GLY A C 1
ATOM 7092 O O . GLY A 1 935 ? 27.702 5.619 -9.872 1.00 85.94 935 GLY A O 1
ATOM 7093 N N . ASN A 1 936 ? 25.531 6.144 -9.791 1.00 83.88 936 ASN A N 1
ATOM 7094 C CA . ASN A 1 936 ? 25.351 5.774 -8.382 1.00 83.88 936 ASN A CA 1
ATOM 7095 C C . ASN A 1 936 ? 25.538 4.267 -8.129 1.00 83.88 936 ASN A C 1
ATOM 7097 O O . ASN A 1 936 ? 25.905 3.874 -7.027 1.00 83.88 936 ASN A O 1
ATOM 7101 N N . LEU A 1 937 ? 25.293 3.447 -9.150 1.00 87.00 937 LEU A N 1
ATOM 7102 C CA . LEU A 1 937 ? 25.553 2.018 -9.186 1.00 87.00 937 LEU A CA 1
ATOM 7103 C C . LEU A 1 937 ? 26.121 1.681 -10.568 1.00 87.00 937 LEU A C 1
ATOM 7105 O O . LEU A 1 937 ? 25.510 2.052 -11.572 1.00 87.00 937 LEU A O 1
ATOM 7109 N N . ILE A 1 938 ? 27.284 1.032 -10.612 1.00 87.75 938 ILE A N 1
ATOM 7110 C CA . ILE A 1 938 ? 27.922 0.569 -11.848 1.00 87.75 938 ILE A CA 1
ATOM 7111 C C . ILE A 1 938 ? 28.618 -0.769 -11.598 1.00 87.75 938 ILE A C 1
ATOM 7113 O O . ILE A 1 938 ? 29.162 -0.961 -10.511 1.00 87.75 938 ILE A O 1
ATOM 7117 N N . GLY A 1 939 ? 28.588 -1.671 -12.577 1.00 88.44 939 GLY A N 1
ATOM 7118 C CA . GLY A 1 939 ? 29.197 -3.003 -12.486 1.00 88.44 939 GLY A CA 1
ATOM 7119 C C . GLY A 1 939 ? 28.176 -4.133 -12.579 1.00 88.44 939 GLY A C 1
ATOM 7120 O O . GLY A 1 939 ? 27.022 -3.901 -12.941 1.00 88.44 939 GLY A O 1
ATOM 7121 N N . TYR A 1 940 ? 28.596 -5.358 -12.270 1.00 88.25 940 TYR A N 1
ATOM 7122 C CA . TYR A 1 940 ? 27.779 -6.564 -12.430 1.00 88.25 940 TYR A CA 1
ATOM 7123 C C . TYR A 1 940 ? 27.512 -7.227 -11.081 1.00 88.25 940 TYR A C 1
ATOM 7125 O O . TYR A 1 940 ? 28.417 -7.810 -10.502 1.00 88.25 940 TYR A O 1
ATOM 7133 N N . GLY A 1 941 ? 26.275 -7.161 -10.579 1.00 90.19 941 GLY A N 1
ATOM 7134 C CA . GLY A 1 941 ? 25.932 -7.742 -9.278 1.00 90.19 941 GLY A CA 1
ATOM 7135 C C . GLY A 1 941 ? 24.467 -7.574 -8.885 1.00 90.19 941 GLY A C 1
ATOM 7136 O O . GLY A 1 941 ? 23.598 -7.456 -9.743 1.00 90.19 941 GLY A O 1
ATOM 7137 N N . GLN A 1 942 ? 24.146 -7.603 -7.590 1.00 91.81 942 GLN A N 1
ATOM 7138 C CA . GLN A 1 942 ? 22.769 -7.766 -7.107 1.00 91.81 942 GLN A CA 1
ATOM 7139 C C . GLN A 1 942 ? 22.388 -6.726 -6.049 1.00 91.81 942 GLN A C 1
ATOM 7141 O O . GLN A 1 942 ? 23.091 -6.520 -5.063 1.00 91.81 942 GLN A O 1
ATOM 7146 N N . GLN A 1 943 ? 21.191 -6.155 -6.180 1.00 93.12 943 GLN A N 1
ATOM 7147 C CA . GLN A 1 943 ? 20.538 -5.411 -5.099 1.00 93.12 943 GLN A CA 1
ATOM 7148 C C . GLN A 1 943 ? 19.748 -6.376 -4.194 1.00 93.12 943 GLN A C 1
ATOM 7150 O O . GLN A 1 943 ? 18.825 -7.027 -4.698 1.00 93.12 943 GLN A O 1
ATOM 7155 N N . PRO A 1 944 ? 20.073 -6.509 -2.891 1.00 94.62 944 PRO A N 1
ATOM 7156 C CA . PRO A 1 944 ? 19.445 -7.497 -2.006 1.00 94.62 944 PRO A CA 1
ATOM 7157 C C . PRO A 1 944 ? 17.926 -7.377 -1.870 1.00 94.62 944 PRO A C 1
ATOM 7159 O O . PRO A 1 944 ? 17.226 -8.386 -1.853 1.00 94.62 944 PRO A O 1
ATOM 7162 N N . PHE A 1 945 ? 17.402 -6.155 -1.824 1.00 92.19 945 PHE A N 1
ATOM 7163 C CA . PHE A 1 945 ? 15.965 -5.915 -1.693 1.00 92.19 945 PHE A CA 1
ATOM 7164 C C . PHE A 1 945 ? 15.171 -6.397 -2.922 1.00 92.19 945 PHE A C 1
ATOM 7166 O O . PHE A 1 945 ? 14.128 -7.028 -2.772 1.00 92.19 945 PHE A O 1
ATOM 7173 N N . LEU A 1 946 ? 15.710 -6.240 -4.141 1.00 91.69 946 LEU A N 1
ATOM 7174 C CA . LEU A 1 946 ? 15.084 -6.769 -5.364 1.00 91.69 946 LEU A CA 1
ATOM 7175 C C . LEU A 1 946 ? 15.115 -8.299 -5.419 1.00 91.69 946 LEU A C 1
ATOM 7177 O O . LEU A 1 946 ? 14.177 -8.920 -5.921 1.00 91.69 946 LEU A O 1
ATOM 7181 N N . ALA A 1 947 ? 16.163 -8.916 -4.866 1.00 94.25 947 ALA A N 1
ATOM 7182 C CA . ALA A 1 947 ? 16.219 -10.367 -4.724 1.00 94.25 947 ALA A CA 1
ATOM 7183 C C . ALA A 1 947 ? 15.092 -10.888 -3.813 1.00 94.25 947 ALA A C 1
ATOM 7185 O O . ALA A 1 947 ? 14.599 -11.990 -4.036 1.00 94.25 947 ALA A O 1
ATOM 7186 N N . GLY A 1 948 ? 14.613 -10.088 -2.852 1.00 94.31 948 GLY A N 1
ATOM 7187 C CA . GLY A 1 948 ? 13.441 -10.419 -2.035 1.00 94.31 948 GLY A CA 1
ATOM 7188 C C . GLY A 1 948 ? 12.153 -10.598 -2.852 1.00 94.31 948 GLY A C 1
ATOM 7189 O O . GLY A 1 948 ? 11.370 -11.511 -2.590 1.00 94.31 948 GLY A O 1
ATOM 7190 N N . ILE A 1 949 ? 11.968 -9.824 -3.925 1.00 92.50 949 ILE A N 1
ATOM 7191 C CA . ILE A 1 949 ? 10.846 -9.995 -4.869 1.00 92.50 949 ILE A CA 1
ATOM 7192 C C . ILE A 1 949 ? 11.009 -11.291 -5.674 1.00 92.50 949 ILE A C 1
ATOM 7194 O O . ILE A 1 949 ? 10.042 -12.014 -5.920 1.00 92.50 949 ILE A O 1
ATOM 7198 N N . LYS A 1 950 ? 12.246 -11.620 -6.065 1.00 93.38 950 LYS A N 1
ATOM 7199 C CA . LYS A 1 950 ? 12.561 -12.877 -6.759 1.00 93.38 950 LYS A CA 1
ATOM 7200 C C . LYS A 1 950 ? 12.295 -14.089 -5.865 1.00 93.38 950 LYS A C 1
ATOM 7202 O O . LYS A 1 950 ? 11.716 -15.060 -6.347 1.00 93.38 950 LYS A O 1
ATOM 7207 N N . VAL A 1 951 ? 12.626 -14.009 -4.571 1.00 96.00 951 VAL A N 1
ATOM 7208 C CA . VAL A 1 951 ? 12.283 -15.035 -3.570 1.00 96.00 951 VAL A CA 1
ATOM 7209 C C . VAL A 1 951 ? 10.770 -15.232 -3.497 1.00 96.00 951 VAL A C 1
ATOM 7211 O O . VAL A 1 951 ? 10.317 -16.373 -3.560 1.00 96.00 951 VAL A O 1
ATOM 7214 N N . PHE A 1 952 ? 9.984 -14.152 -3.451 1.00 93.81 952 PHE A N 1
ATOM 7215 C CA . PHE A 1 952 ? 8.521 -14.238 -3.492 1.00 93.81 952 PHE A CA 1
ATOM 7216 C C . PHE A 1 952 ? 8.017 -14.974 -4.745 1.00 93.81 952 PHE A C 1
ATOM 7218 O O . PHE A 1 952 ? 7.244 -15.927 -4.631 1.00 93.81 952 PHE A O 1
ATOM 7225 N N . ALA A 1 953 ? 8.493 -14.590 -5.932 1.00 93.50 953 ALA A N 1
ATOM 7226 C CA . ALA A 1 953 ? 8.077 -15.206 -7.192 1.00 93.50 953 ALA A CA 1
ATOM 7227 C C . ALA A 1 953 ? 8.453 -16.697 -7.281 1.00 93.50 953 ALA A C 1
ATOM 7229 O O . ALA A 1 953 ? 7.633 -17.525 -7.678 1.00 93.50 953 ALA A O 1
ATOM 7230 N N . MET A 1 954 ? 9.669 -17.062 -6.863 1.00 95.38 954 MET A N 1
ATOM 7231 C CA . MET A 1 954 ? 10.121 -18.458 -6.816 1.00 95.38 954 MET A CA 1
ATOM 7232 C C . MET A 1 954 ? 9.356 -19.279 -5.782 1.00 95.38 954 MET A C 1
ATOM 7234 O O . MET A 1 954 ? 9.052 -20.445 -6.024 1.00 95.38 954 MET A O 1
ATOM 7238 N N . ASN A 1 955 ? 9.011 -18.676 -4.645 1.00 94.38 955 ASN A N 1
ATOM 7239 C CA . ASN A 1 955 ? 8.191 -19.333 -3.640 1.00 94.38 955 ASN A CA 1
ATOM 7240 C C . ASN A 1 955 ? 6.756 -19.567 -4.137 1.00 94.38 955 ASN A C 1
ATOM 7242 O O . ASN A 1 955 ? 6.165 -20.576 -3.793 1.00 94.38 955 ASN A O 1
ATOM 7246 N N . LEU A 1 956 ? 6.183 -18.688 -4.961 1.00 93.69 956 LEU A N 1
ATOM 7247 C CA . LEU A 1 956 ? 4.903 -18.982 -5.619 1.00 93.69 956 LEU A CA 1
ATOM 7248 C C . LEU A 1 956 ? 5.042 -20.110 -6.643 1.00 93.69 956 LEU A C 1
ATOM 7250 O O . LEU A 1 956 ? 4.218 -21.021 -6.671 1.00 93.69 956 LEU A O 1
ATOM 7254 N N . ALA A 1 957 ? 6.101 -20.080 -7.456 1.00 94.44 957 ALA A N 1
ATOM 7255 C CA . ALA A 1 957 ? 6.377 -21.124 -8.439 1.00 94.44 957 ALA A CA 1
ATOM 7256 C C . ALA A 1 957 ? 6.535 -22.507 -7.784 1.00 94.44 957 ALA A C 1
ATOM 7258 O O . ALA A 1 957 ? 6.042 -23.500 -8.322 1.00 94.44 957 ALA A O 1
ATOM 7259 N N . SER A 1 958 ? 7.141 -22.576 -6.594 1.00 94.75 958 SER A N 1
ATOM 7260 C CA . SER A 1 958 ? 7.304 -23.827 -5.845 1.00 94.75 958 SER A CA 1
ATOM 7261 C C . SER A 1 958 ? 5.992 -24.413 -5.307 1.00 94.75 958 SER A C 1
ATOM 7263 O O . SER A 1 958 ? 5.962 -25.591 -4.965 1.00 94.75 958 SER A O 1
ATOM 7265 N N . LEU A 1 959 ? 4.903 -23.635 -5.268 1.00 92.25 959 LEU A N 1
ATOM 7266 C CA . LEU A 1 959 ? 3.583 -24.088 -4.808 1.00 92.25 959 LEU A CA 1
ATOM 7267 C C . LEU A 1 959 ? 2.707 -24.660 -5.939 1.00 92.25 959 LEU A C 1
ATOM 7269 O O . LEU A 1 959 ? 1.638 -25.197 -5.663 1.00 92.25 959 LEU A O 1
ATOM 7273 N N . THR A 1 960 ? 3.125 -24.540 -7.206 1.00 85.38 960 THR A N 1
ATOM 7274 C CA . THR A 1 960 ? 2.310 -24.912 -8.386 1.00 85.38 960 THR A CA 1
ATOM 7275 C C . THR A 1 960 ? 2.164 -26.421 -8.619 1.00 85.38 960 THR A C 1
ATOM 7277 O O . THR A 1 960 ? 1.250 -26.836 -9.343 1.00 85.38 960 THR A O 1
ATOM 7280 N N . ASP A 1 961 ? 3.049 -27.247 -8.046 1.00 70.69 961 ASP A N 1
ATOM 7281 C CA . ASP A 1 961 ? 3.139 -28.673 -8.376 1.00 70.69 961 ASP A CA 1
ATOM 7282 C C . ASP A 1 961 ? 3.754 -29.544 -7.263 1.00 70.69 961 ASP A C 1
ATOM 7284 O O . ASP A 1 961 ? 4.382 -29.050 -6.327 1.00 70.69 961 ASP A O 1
ATOM 7288 N N . THR A 1 962 ? 3.629 -30.864 -7.411 1.00 62.09 962 THR A N 1
ATOM 7289 C CA . THR A 1 962 ? 4.416 -31.876 -6.692 1.00 62.09 962 THR A CA 1
ATOM 7290 C C . THR A 1 962 ? 5.357 -32.556 -7.688 1.00 62.09 962 THR A C 1
ATOM 7292 O O . THR A 1 962 ? 4.916 -33.350 -8.512 1.00 62.09 962 THR A O 1
ATOM 7295 N N . GLY A 1 963 ? 6.655 -32.243 -7.651 1.00 82.62 963 GLY A N 1
ATOM 7296 C CA . GLY A 1 963 ? 7.633 -32.767 -8.612 1.00 82.62 963 GLY A CA 1
ATOM 7297 C C . GLY A 1 963 ? 8.948 -31.983 -8.617 1.00 82.62 963 GLY A C 1
ATOM 7298 O O . GLY A 1 963 ? 9.127 -31.053 -7.830 1.00 82.62 963 GLY A O 1
ATOM 7299 N N . SER A 1 964 ? 9.872 -32.336 -9.517 1.00 88.94 964 SER A N 1
ATOM 7300 C CA . SER A 1 964 ? 11.221 -31.747 -9.558 1.00 88.94 964 SER A CA 1
ATOM 7301 C C . SER A 1 964 ? 11.222 -30.233 -9.784 1.00 88.94 964 SER A C 1
ATOM 7303 O O . SER A 1 964 ? 12.023 -29.541 -9.166 1.00 88.94 964 SER A O 1
ATOM 7305 N N . VAL A 1 965 ? 10.301 -29.698 -10.595 1.00 91.06 965 VAL A N 1
ATOM 7306 C CA . VAL A 1 965 ? 10.189 -28.250 -10.858 1.00 91.06 965 VAL A CA 1
ATOM 7307 C C . VAL A 1 965 ? 9.865 -27.477 -9.579 1.00 91.06 965 VAL A C 1
ATOM 7309 O O . VAL A 1 965 ? 10.544 -26.500 -9.258 1.00 91.06 965 VAL A O 1
ATOM 7312 N N . ALA A 1 966 ? 8.870 -27.938 -8.818 1.00 92.56 966 ALA A N 1
ATOM 7313 C CA . ALA A 1 966 ? 8.487 -27.330 -7.548 1.00 92.56 966 ALA A CA 1
ATOM 7314 C C . ALA A 1 966 ? 9.623 -27.407 -6.516 1.00 92.56 966 ALA A C 1
ATOM 7316 O O . ALA A 1 966 ? 9.943 -26.408 -5.866 1.00 92.56 966 ALA A O 1
ATOM 7317 N N . THR A 1 967 ? 10.293 -28.564 -6.417 1.00 94.25 967 THR A N 1
ATOM 7318 C CA . THR A 1 967 ? 11.471 -28.741 -5.556 1.00 94.25 967 THR A CA 1
ATOM 7319 C C . THR A 1 967 ? 12.590 -27.771 -5.930 1.00 94.25 967 THR A C 1
ATOM 7321 O O . THR A 1 967 ? 13.090 -27.071 -5.049 1.00 94.25 967 THR A O 1
ATOM 7324 N N . SER A 1 968 ? 12.935 -27.664 -7.218 1.00 95.38 968 SER A N 1
ATOM 7325 C CA . SER A 1 968 ? 13.985 -26.763 -7.697 1.00 95.38 968 SER A CA 1
ATOM 7326 C C . SER A 1 968 ? 13.657 -25.301 -7.415 1.00 95.38 968 SER A C 1
ATOM 7328 O O . SER A 1 968 ? 14.493 -24.596 -6.859 1.00 95.38 968 SER A O 1
ATOM 7330 N N . TYR A 1 969 ? 12.440 -24.828 -7.700 1.00 96.06 969 TYR A N 1
ATOM 7331 C CA . TYR A 1 969 ? 12.064 -23.453 -7.354 1.00 96.06 969 TYR A CA 1
ATOM 7332 C C . TYR A 1 969 ? 12.074 -23.199 -5.841 1.00 96.06 969 TYR A C 1
ATOM 7334 O O . TYR A 1 969 ? 12.499 -22.129 -5.404 1.00 96.06 969 TYR A O 1
ATOM 7342 N N . GLY A 1 970 ? 11.689 -24.187 -5.026 1.00 95.50 970 GLY A N 1
ATOM 7343 C CA . GLY A 1 970 ? 11.809 -24.106 -3.570 1.00 95.50 970 GLY A CA 1
ATOM 7344 C C . GLY A 1 970 ? 13.264 -24.010 -3.094 1.00 95.50 970 GLY A C 1
ATOM 7345 O O . GLY A 1 970 ? 13.563 -23.254 -2.170 1.00 95.50 970 GLY A O 1
ATOM 7346 N N . GLU A 1 971 ? 14.184 -24.740 -3.726 1.00 95.50 971 GLU A N 1
ATOM 7347 C CA . GLU A 1 971 ? 15.627 -24.645 -3.465 1.00 95.50 971 GLU A CA 1
ATOM 7348 C C . GLU A 1 971 ? 16.203 -23.292 -3.882 1.00 95.50 971 GLU A C 1
ATOM 7350 O O . GLU A 1 971 ? 16.964 -22.703 -3.114 1.00 95.50 971 GLU A O 1
ATOM 7355 N N . LEU A 1 972 ? 15.805 -22.769 -5.046 1.00 96.38 972 LEU A N 1
ATOM 7356 C CA . LEU A 1 972 ? 16.203 -21.439 -5.509 1.00 96.38 972 LEU A CA 1
ATOM 7357 C C . LEU A 1 972 ? 15.720 -20.350 -4.544 1.00 96.38 972 LEU A C 1
ATOM 7359 O O . LEU A 1 972 ? 16.528 -19.536 -4.100 1.00 96.38 972 LEU A O 1
ATOM 7363 N N . ALA A 1 973 ? 14.445 -20.390 -4.138 1.00 96.88 973 ALA A N 1
ATOM 7364 C CA . ALA A 1 973 ? 13.883 -19.446 -3.174 1.00 96.88 973 ALA A CA 1
ATOM 7365 C C . ALA A 1 973 ? 14.657 -19.464 -1.845 1.00 96.88 973 ALA A C 1
ATOM 7367 O O . ALA A 1 973 ? 15.065 -18.412 -1.354 1.00 96.88 973 ALA A O 1
ATOM 7368 N N . ARG A 1 974 ? 14.921 -20.654 -1.279 1.00 96.62 974 ARG A N 1
ATOM 7369 C CA . ARG A 1 974 ? 15.696 -20.794 -0.032 1.00 96.62 974 ARG A CA 1
ATOM 7370 C C . ARG A 1 974 ? 17.145 -20.342 -0.187 1.00 96.62 974 ARG A C 1
ATOM 7372 O O . ARG A 1 974 ? 17.667 -19.678 0.705 1.00 96.62 974 ARG A O 1
ATOM 7379 N N . GLY A 1 975 ? 17.801 -20.701 -1.289 1.00 97.06 975 GLY A N 1
ATOM 7380 C CA . GLY A 1 975 ? 19.188 -20.328 -1.564 1.00 97.06 975 GLY A CA 1
ATOM 7381 C C . GLY A 1 975 ? 19.362 -18.813 -1.626 1.00 97.06 975 GLY A C 1
ATOM 7382 O O . GLY A 1 975 ? 20.214 -18.258 -0.932 1.00 97.06 975 GLY A O 1
ATOM 7383 N N . THR A 1 976 ? 18.504 -18.135 -2.386 1.00 97.38 976 THR A N 1
ATOM 7384 C CA . THR A 1 976 ? 18.537 -16.673 -2.514 1.00 97.38 976 THR A CA 1
ATOM 7385 C C . THR A 1 976 ? 18.118 -15.975 -1.229 1.00 97.38 976 THR A C 1
ATOM 7387 O O . THR A 1 976 ? 18.765 -15.009 -0.837 1.00 97.38 976 THR A O 1
ATOM 7390 N N . ALA A 1 977 ? 17.112 -16.484 -0.512 1.00 96.81 977 ALA A N 1
ATOM 7391 C CA . ALA A 1 977 ? 16.733 -15.937 0.789 1.00 96.81 977 ALA A CA 1
ATOM 7392 C C . ALA A 1 977 ? 17.896 -16.016 1.795 1.00 96.81 977 ALA A C 1
ATOM 7394 O O . ALA A 1 977 ? 18.234 -15.017 2.426 1.00 96.81 977 ALA A O 1
ATOM 7395 N N . ASN A 1 978 ? 18.590 -17.156 1.874 1.00 96.06 978 ASN A N 1
ATOM 7396 C CA . ASN A 1 978 ? 19.793 -17.297 2.699 1.00 96.06 978 ASN A CA 1
ATOM 7397 C C . ASN A 1 978 ? 20.909 -16.332 2.280 1.00 96.06 978 ASN A C 1
ATOM 7399 O O . ASN A 1 978 ? 21.593 -15.777 3.142 1.00 96.06 978 ASN A O 1
ATOM 7403 N N . TRP A 1 979 ? 21.102 -16.098 0.980 1.00 96.81 979 TRP A N 1
ATOM 7404 C CA . TRP A 1 979 ? 22.070 -15.110 0.501 1.00 96.81 979 TRP A CA 1
ATOM 7405 C C . TRP A 1 979 ? 21.697 -13.686 0.941 1.00 96.81 979 TRP A C 1
ATOM 7407 O O . TRP A 1 979 ? 22.557 -12.966 1.448 1.00 96.81 979 TRP A O 1
ATOM 7417 N N . ILE A 1 980 ? 20.419 -13.294 0.854 1.00 96.19 980 ILE A N 1
ATOM 7418 C CA . ILE A 1 980 ? 19.951 -11.982 1.335 1.00 96.19 980 ILE A CA 1
ATOM 7419 C C . ILE A 1 980 ? 20.275 -11.818 2.824 1.00 96.19 980 ILE A C 1
ATOM 7421 O O . ILE A 1 980 ? 20.834 -10.797 3.211 1.00 96.19 980 ILE A O 1
ATOM 7425 N N . LEU A 1 981 ? 19.990 -12.821 3.657 1.00 92.38 981 LEU A N 1
ATOM 7426 C CA . LEU A 1 981 ? 20.175 -12.695 5.108 1.00 92.38 981 LEU A CA 1
ATOM 7427 C C . LEU A 1 981 ? 21.639 -12.828 5.557 1.00 92.38 981 LEU A C 1
ATOM 7429 O O . LEU A 1 981 ? 22.007 -12.284 6.592 1.00 92.38 981 LEU A O 1
ATOM 7433 N N . SER A 1 982 ? 22.484 -13.529 4.795 1.00 91.75 982 SER A N 1
ATOM 7434 C CA . SER A 1 982 ? 23.895 -13.760 5.158 1.00 91.75 982 SER A CA 1
ATOM 7435 C C . SER A 1 982 ? 24.890 -12.815 4.482 1.00 91.75 982 SER A C 1
ATOM 7437 O O . SER A 1 982 ? 25.984 -12.594 5.004 1.00 91.75 982 SER A O 1
ATOM 7439 N N . LYS A 1 983 ? 24.548 -12.287 3.303 1.00 92.19 983 LYS A N 1
ATOM 7440 C CA . LYS A 1 983 ? 25.384 -11.373 2.511 1.00 92.19 983 LYS A CA 1
ATOM 7441 C C . LYS A 1 983 ? 24.691 -10.042 2.251 1.00 92.19 983 LYS A C 1
ATOM 7443 O O . LYS A 1 983 ? 25.367 -9.030 2.210 1.00 92.19 983 LYS A O 1
ATOM 7448 N N . GLY A 1 984 ? 23.377 -10.014 2.061 1.00 93.75 984 GLY A N 1
ATOM 7449 C CA . GLY A 1 984 ? 22.639 -8.773 1.810 1.00 93.75 984 GLY A CA 1
ATOM 7450 C C . GLY A 1 984 ? 22.409 -7.908 3.053 1.00 93.75 984 GLY A C 1
ATOM 7451 O O . GLY A 1 984 ? 22.340 -6.688 2.927 1.00 93.75 984 GLY A O 1
ATOM 7452 N N . PHE A 1 985 ? 22.298 -8.520 4.231 1.00 93.94 985 PHE A N 1
ATOM 7453 C CA . PHE A 1 985 ? 22.009 -7.852 5.499 1.00 93.94 985 PHE A CA 1
ATOM 7454 C C . PHE A 1 985 ? 23.266 -7.302 6.180 1.00 93.94 985 PHE A C 1
ATOM 7456 O O . PHE A 1 985 ? 24.278 -7.996 6.289 1.00 93.94 985 PHE A O 1
ATOM 7463 N N . ASP A 1 986 ? 23.170 -6.066 6.666 1.00 92.00 986 ASP A N 1
ATOM 7464 C CA . ASP A 1 986 ? 24.181 -5.393 7.475 1.00 92.00 986 ASP A CA 1
ATOM 7465 C C . ASP A 1 986 ? 23.732 -5.353 8.950 1.00 92.00 986 ASP A C 1
ATOM 7467 O O . ASP A 1 986 ? 22.821 -4.589 9.301 1.00 92.00 986 ASP A O 1
ATOM 7471 N N . PRO A 1 987 ? 24.369 -6.134 9.843 1.00 89.25 987 PRO A N 1
ATOM 7472 C CA . PRO A 1 987 ? 24.001 -6.168 11.255 1.00 89.25 987 PRO A CA 1
ATOM 7473 C C . PRO A 1 987 ? 24.245 -4.836 11.979 1.00 89.25 987 PRO A C 1
ATOM 7475 O O . PRO A 1 987 ? 23.565 -4.564 12.967 1.00 89.25 987 PRO A O 1
ATOM 7478 N N . ASP A 1 988 ? 25.153 -3.980 11.495 1.00 87.50 988 ASP A N 1
ATOM 7479 C CA . ASP A 1 988 ? 25.456 -2.702 12.154 1.00 87.50 988 ASP A CA 1
ATOM 7480 C C . ASP A 1 988 ? 24.338 -1.674 11.951 1.00 87.50 988 ASP A C 1
ATOM 7482 O O . ASP A 1 988 ? 24.068 -0.834 12.822 1.00 87.50 988 ASP A O 1
ATOM 7486 N N . THR A 1 989 ? 23.677 -1.729 10.792 1.00 90.69 989 THR A N 1
ATOM 7487 C CA . THR A 1 989 ? 22.530 -0.868 10.483 1.00 90.69 989 THR A CA 1
ATOM 7488 C C . THR A 1 989 ? 21.197 -1.519 10.838 1.00 90.69 989 THR A C 1
ATOM 7490 O O . THR A 1 989 ? 20.223 -0.803 11.091 1.00 90.69 989 THR A O 1
ATOM 7493 N N . GLY A 1 990 ? 21.146 -2.852 10.927 1.00 92.12 990 GLY A N 1
ATOM 7494 C CA . GLY A 1 990 ? 19.901 -3.613 11.047 1.00 92.12 990 GLY A CA 1
ATOM 7495 C C . GLY A 1 990 ? 19.074 -3.583 9.756 1.00 92.12 990 GLY A C 1
ATOM 7496 O O . GLY A 1 990 ? 17.863 -3.805 9.795 1.00 92.12 990 GLY A O 1
ATOM 7497 N N . GLY A 1 991 ? 19.706 -3.252 8.627 1.00 93.50 991 GLY A N 1
ATOM 7498 C CA . GLY A 1 991 ? 19.072 -3.102 7.320 1.00 93.50 991 GLY A CA 1
ATOM 7499 C C . GLY A 1 991 ? 19.838 -3.816 6.205 1.00 93.50 991 GLY A C 1
ATOM 7500 O O . GLY A 1 991 ? 20.842 -4.480 6.459 1.00 93.50 991 GLY A O 1
ATOM 7501 N N . LEU A 1 992 ? 19.365 -3.711 4.964 1.00 94.19 992 LEU A N 1
ATOM 7502 C CA . LEU A 1 992 ? 20.058 -4.288 3.809 1.00 94.19 992 LEU A CA 1
ATOM 7503 C C . LEU A 1 992 ? 21.071 -3.303 3.216 1.00 94.19 992 LEU A C 1
ATOM 7505 O O . LEU A 1 992 ? 20.819 -2.103 3.121 1.00 94.19 992 LEU A O 1
ATOM 7509 N N . HIS A 1 993 ? 22.182 -3.827 2.702 1.00 92.19 993 HIS A N 1
ATOM 7510 C CA . HIS A 1 993 ? 23.006 -3.080 1.756 1.00 92.19 993 HIS A CA 1
ATOM 7511 C C . HIS A 1 993 ? 22.176 -2.728 0.514 1.00 92.19 993 HIS A C 1
ATOM 7513 O O . HIS A 1 993 ? 21.346 -3.520 0.059 1.00 92.19 993 HIS A O 1
ATOM 7519 N N . TYR A 1 994 ? 22.433 -1.567 -0.088 1.00 90.94 994 TYR A N 1
ATOM 7520 C CA . TYR A 1 994 ? 21.753 -1.170 -1.321 1.00 90.94 994 TYR A CA 1
ATOM 7521 C C . TYR A 1 994 ? 22.155 -2.065 -2.501 1.00 90.94 994 TYR A C 1
ATOM 7523 O O . TYR A 1 994 ? 21.324 -2.364 -3.360 1.00 90.94 994 TYR A O 1
ATOM 7531 N N . ALA A 1 995 ? 23.409 -2.527 -2.535 1.00 91.31 995 ALA A N 1
ATOM 7532 C CA . ALA A 1 995 ? 23.898 -3.493 -3.514 1.00 91.31 995 ALA A CA 1
ATOM 7533 C C . ALA A 1 995 ? 25.072 -4.324 -2.977 1.00 91.31 995 ALA A C 1
ATOM 7535 O O . ALA A 1 995 ? 25.796 -3.874 -2.093 1.00 91.31 995 ALA A O 1
ATOM 7536 N N . ARG A 1 996 ? 25.247 -5.534 -3.519 1.00 91.38 996 ARG A N 1
ATOM 7537 C CA . ARG A 1 996 ? 26.294 -6.516 -3.192 1.00 91.38 996 ARG A CA 1
ATOM 7538 C C . ARG A 1 996 ? 26.738 -7.256 -4.453 1.00 91.38 996 ARG A C 1
ATOM 7540 O O . ARG A 1 996 ? 26.024 -7.253 -5.453 1.00 91.38 996 ARG A O 1
ATOM 7547 N N . VAL A 1 997 ? 27.893 -7.915 -4.390 1.00 90.00 997 VAL A N 1
ATOM 7548 C CA . VAL A 1 997 ? 28.546 -8.576 -5.539 1.00 90.00 997 VAL A CA 1
ATOM 7549 C C . VAL A 1 997 ? 28.885 -7.558 -6.633 1.00 90.00 997 VAL A C 1
ATOM 7551 O O . VAL A 1 997 ? 28.961 -7.896 -7.792 1.00 90.00 997 VAL A O 1
ATOM 7554 N N . ILE A 1 998 ? 29.066 -6.293 -6.253 1.00 87.94 998 ILE A N 1
ATOM 7555 C CA . ILE A 1 998 ? 29.505 -5.204 -7.128 1.00 87.94 998 ILE A CA 1
ATOM 7556 C C . ILE A 1 998 ? 30.733 -4.620 -6.455 1.00 87.94 998 ILE A C 1
ATOM 7558 O O . ILE A 1 998 ? 30.643 -4.250 -5.279 1.00 87.94 998 ILE A O 1
ATOM 7562 N N . ALA A 1 999 ? 31.866 -4.533 -7.148 1.00 82.69 999 ALA A N 1
ATOM 7563 C CA . ALA A 1 999 ? 33.140 -4.194 -6.513 1.00 82.69 999 ALA A CA 1
ATOM 7564 C C . ALA A 1 999 ? 33.086 -2.867 -5.741 1.00 82.69 999 ALA A C 1
ATOM 7566 O O . ALA A 1 999 ? 33.537 -2.795 -4.600 1.00 82.69 999 ALA A O 1
ATOM 7567 N N . GLY A 1 1000 ? 32.461 -1.829 -6.309 1.00 79.94 1000 GLY A N 1
ATOM 7568 C CA . GLY A 1 1000 ? 32.286 -0.536 -5.631 1.00 79.94 1000 GLY A CA 1
ATOM 7569 C C . GLY A 1 1000 ? 31.407 -0.592 -4.372 1.00 79.94 1000 GLY A C 1
ATOM 7570 O O . GLY A 1 1000 ? 31.473 0.294 -3.525 1.00 79.94 1000 GLY A O 1
ATOM 7571 N N . CYS A 1 1001 ? 30.597 -1.636 -4.214 1.00 85.44 1001 CYS A N 1
ATOM 7572 C CA . CYS A 1 1001 ? 29.624 -1.771 -3.134 1.00 85.44 1001 CYS A CA 1
ATOM 7573 C C . CYS A 1 1001 ? 29.994 -2.842 -2.093 1.00 85.44 1001 CYS A C 1
ATOM 7575 O O . CYS A 1 1001 ? 29.261 -3.020 -1.120 1.00 85.44 1001 CYS A O 1
ATOM 7577 N N . GLU A 1 1002 ? 31.105 -3.567 -2.259 1.00 84.81 1002 GLU A N 1
ATOM 7578 C CA . GLU A 1 1002 ? 31.517 -4.557 -1.264 1.00 84.81 1002 GLU A CA 1
ATOM 7579 C C . GLU A 1 1002 ? 32.108 -3.880 -0.012 1.00 84.81 1002 GLU A C 1
ATOM 7581 O O . GLU A 1 1002 ? 33.020 -3.058 -0.139 1.00 84.81 1002 GLU A O 1
ATOM 7586 N N . PRO A 1 1003 ? 31.687 -4.264 1.213 1.00 72.12 1003 PRO A N 1
ATOM 7587 C CA . PRO A 1 1003 ? 32.082 -3.571 2.447 1.00 72.12 1003 PRO A CA 1
ATOM 7588 C C . PRO A 1 1003 ? 33.595 -3.449 2.662 1.00 72.12 1003 PRO A C 1
ATOM 7590 O O . PRO A 1 1003 ? 34.064 -2.493 3.267 1.00 72.12 1003 PRO A O 1
ATOM 7593 N N . LYS A 1 1004 ? 34.379 -4.410 2.154 1.00 66.56 1004 LYS A N 1
ATOM 7594 C CA . LYS A 1 1004 ? 35.850 -4.374 2.229 1.00 66.56 1004 LYS A CA 1
ATOM 7595 C C . LYS A 1 1004 ? 36.480 -3.309 1.331 1.00 66.56 1004 LYS A C 1
ATOM 7597 O O . LYS A 1 1004 ? 37.570 -2.848 1.630 1.00 66.56 1004 LYS A O 1
ATOM 7602 N N . LEU A 1 1005 ? 35.845 -2.987 0.209 1.00 64.50 1005 LEU A N 1
ATOM 7603 C CA . LEU A 1 1005 ? 36.339 -2.012 -0.767 1.00 64.50 1005 LEU A CA 1
ATOM 7604 C C . LEU A 1 1005 ? 35.795 -0.610 -0.482 1.00 64.50 1005 LEU A C 1
ATOM 7606 O O . LEU A 1 1005 ? 36.355 0.381 -0.948 1.00 64.50 1005 LEU A O 1
ATOM 7610 N N . ASN A 1 1006 ? 34.708 -0.542 0.286 1.00 70.25 1006 ASN A N 1
ATOM 7611 C CA . ASN A 1 1006 ? 33.978 0.677 0.554 1.00 70.25 1006 ASN A CA 1
ATOM 7612 C C . ASN A 1 1006 ? 33.064 0.501 1.789 1.00 70.25 1006 ASN A C 1
ATOM 7614 O O . ASN A 1 1006 ? 31.888 0.144 1.650 1.00 70.25 1006 ASN A O 1
ATOM 7618 N N . PRO A 1 1007 ? 33.582 0.725 3.008 1.00 63.81 1007 PRO A N 1
ATOM 7619 C CA . PRO A 1 1007 ? 32.823 0.440 4.217 1.00 63.81 1007 PRO A CA 1
ATOM 7620 C C . PRO A 1 1007 ? 31.493 1.177 4.333 1.00 63.81 1007 PRO A C 1
ATOM 7622 O O . PRO A 1 1007 ? 30.602 0.599 4.944 1.00 63.81 1007 PRO A O 1
ATOM 7625 N N . ARG A 1 1008 ? 31.329 2.402 3.799 1.00 72.50 1008 ARG A N 1
ATOM 7626 C CA . ARG A 1 1008 ? 30.130 3.234 4.058 1.00 72.50 1008 ARG A CA 1
ATOM 7627 C C . ARG A 1 1008 ? 29.750 4.276 2.969 1.00 72.50 1008 ARG A C 1
ATOM 7629 O O . ARG A 1 1008 ? 28.935 5.138 3.260 1.00 72.50 1008 ARG A O 1
ATOM 7636 N N . LEU A 1 1009 ? 30.260 4.221 1.727 1.00 78.50 1009 LEU A N 1
ATOM 7637 C CA . LEU A 1 1009 ? 29.727 5.061 0.627 1.00 78.50 1009 LEU A CA 1
ATOM 7638 C C . LEU A 1 1009 ? 28.462 4.439 0.034 1.00 78.50 1009 LEU A C 1
ATOM 7640 O O . LEU A 1 1009 ? 28.469 3.225 -0.173 1.00 78.50 1009 LEU A O 1
ATOM 7644 N N . ASN A 1 1010 ? 27.499 5.284 -0.371 1.00 79.50 1010 ASN A N 1
ATOM 7645 C CA . ASN A 1 1010 ? 26.352 5.118 -1.302 1.00 79.50 1010 ASN A CA 1
ATOM 7646 C C . ASN A 1 1010 ? 25.638 3.750 -1.414 1.00 79.50 1010 ASN A C 1
ATOM 7648 O O . ASN A 1 1010 ? 24.412 3.702 -1.437 1.00 79.50 1010 ASN A O 1
ATOM 7652 N N . CYS A 1 1011 ? 26.369 2.645 -1.565 1.00 82.38 1011 CYS A N 1
ATOM 7653 C CA . CYS A 1 1011 ? 25.844 1.286 -1.549 1.00 82.38 1011 CYS A CA 1
ATOM 7654 C C . CYS A 1 1011 ? 25.760 0.660 -0.146 1.00 82.38 1011 CYS A C 1
ATOM 7656 O O . CYS A 1 1011 ? 24.995 -0.287 0.058 1.00 82.38 1011 CYS A O 1
ATOM 7658 N N . THR A 1 1012 ? 26.563 1.152 0.800 1.00 80.12 1012 THR A N 1
ATOM 7659 C CA . THR A 1 1012 ? 26.551 0.735 2.205 1.00 80.12 1012 THR A CA 1
ATOM 7660 C C . THR A 1 1012 ? 26.247 1.948 3.064 1.00 80.12 1012 THR A C 1
ATOM 7662 O O . THR A 1 1012 ? 26.849 2.999 2.885 1.00 80.12 1012 THR A O 1
ATOM 7665 N N . PHE A 1 1013 ? 25.305 1.806 3.989 1.00 81.94 1013 PHE A N 1
ATOM 7666 C CA . PHE A 1 1013 ? 24.816 2.917 4.796 1.00 81.94 1013 PHE A CA 1
ATOM 7667 C C . PHE A 1 1013 ? 25.661 3.112 6.055 1.00 81.94 1013 PHE A C 1
ATOM 7669 O O . PHE A 1 1013 ? 26.089 2.144 6.683 1.00 81.94 1013 PHE A O 1
ATOM 7676 N N . ALA A 1 1014 ? 25.865 4.367 6.449 1.00 80.62 1014 ALA A N 1
ATOM 7677 C CA . ALA A 1 1014 ? 26.457 4.749 7.727 1.00 80.62 1014 ALA A CA 1
ATOM 7678 C C . ALA A 1 1014 ? 25.613 4.311 8.942 1.00 80.62 1014 ALA A C 1
ATOM 7680 O O . ALA A 1 1014 ? 24.424 4.010 8.843 1.00 80.62 1014 ALA A O 1
ATOM 7681 N N . THR A 1 1015 ? 26.230 4.294 10.126 1.00 83.19 1015 THR A N 1
ATOM 7682 C CA . THR A 1 1015 ? 25.586 3.857 11.379 1.00 83.19 1015 THR A CA 1
ATOM 7683 C C . THR A 1 1015 ? 24.853 4.978 12.121 1.00 83.19 1015 THR A C 1
ATOM 7685 O O . THR A 1 1015 ? 24.232 4.718 13.155 1.00 83.19 1015 THR A O 1
ATOM 7688 N N . TYR A 1 1016 ? 24.881 6.213 11.607 1.00 82.88 1016 TYR A N 1
ATOM 7689 C CA . TYR A 1 1016 ? 24.078 7.304 12.157 1.00 82.88 1016 TYR A CA 1
ATOM 7690 C C . TYR A 1 1016 ? 22.580 7.094 11.858 1.00 82.88 1016 TYR A C 1
ATOM 7692 O O . TYR A 1 1016 ? 22.234 6.432 10.873 1.00 82.88 1016 TYR A O 1
ATOM 7700 N N . PRO A 1 1017 ? 21.663 7.659 12.670 1.00 87.38 1017 PRO A N 1
ATOM 7701 C CA . PRO A 1 1017 ? 20.236 7.334 12.597 1.00 87.38 1017 PRO A CA 1
ATOM 7702 C C . PRO A 1 1017 ? 19.608 7.487 11.205 1.00 87.38 1017 PRO A C 1
ATOM 7704 O O . PRO A 1 1017 ? 18.881 6.601 10.772 1.00 87.38 1017 PRO A O 1
ATOM 7707 N N . ALA A 1 1018 ? 19.922 8.561 10.471 1.00 86.12 1018 ALA A N 1
ATOM 7708 C CA . ALA A 1 1018 ? 19.370 8.785 9.133 1.00 86.12 1018 ALA A CA 1
ATOM 7709 C C . ALA A 1 1018 ? 19.766 7.719 8.100 1.00 86.12 1018 ALA A C 1
ATOM 7711 O O . ALA A 1 1018 ? 18.891 7.181 7.427 1.00 86.12 1018 ALA A O 1
ATOM 7712 N N . ALA A 1 1019 ? 21.036 7.324 8.042 1.00 85.06 1019 ALA A N 1
ATOM 7713 C CA . ALA A 1 1019 ? 21.480 6.265 7.142 1.00 85.06 1019 ALA A CA 1
ATOM 7714 C C . ALA A 1 1019 ? 20.935 4.885 7.551 1.00 85.06 1019 ALA A C 1
ATOM 7716 O O . ALA A 1 1019 ? 20.549 4.090 6.693 1.00 85.06 1019 ALA A O 1
ATOM 7717 N N . LYS A 1 1020 ? 20.802 4.615 8.859 1.00 90.19 1020 LYS A N 1
ATOM 7718 C CA . LYS A 1 1020 ? 20.110 3.411 9.346 1.00 90.19 1020 LYS A CA 1
ATOM 7719 C C . LYS A 1 1020 ? 18.657 3.354 8.873 1.00 90.19 1020 LYS A C 1
ATOM 7721 O O . LYS A 1 1020 ? 18.215 2.291 8.444 1.00 90.19 1020 LYS A O 1
ATOM 7726 N N . MET A 1 1021 ? 17.924 4.472 8.917 1.00 89.62 1021 MET A N 1
ATOM 7727 C CA . MET A 1 1021 ? 16.548 4.534 8.404 1.00 89.62 1021 MET A CA 1
ATOM 7728 C C . MET A 1 1021 ? 16.482 4.178 6.911 1.00 89.62 1021 MET A C 1
ATOM 7730 O O . MET A 1 1021 ? 15.623 3.399 6.497 1.00 89.62 1021 MET A O 1
ATOM 7734 N N . GLU A 1 1022 ? 17.393 4.710 6.098 1.00 87.75 1022 GLU A N 1
ATOM 7735 C CA . GLU A 1 1022 ? 17.440 4.407 4.663 1.00 87.75 1022 GLU A CA 1
ATOM 7736 C C . GLU A 1 1022 ? 17.736 2.923 4.403 1.00 87.75 1022 GLU A C 1
ATOM 7738 O O . GLU A 1 1022 ? 16.983 2.271 3.679 1.00 87.75 1022 GLU A O 1
ATOM 7743 N N . SER A 1 1023 ? 18.739 2.359 5.083 1.00 91.06 1023 SER A N 1
ATOM 7744 C CA . SER A 1 1023 ? 19.075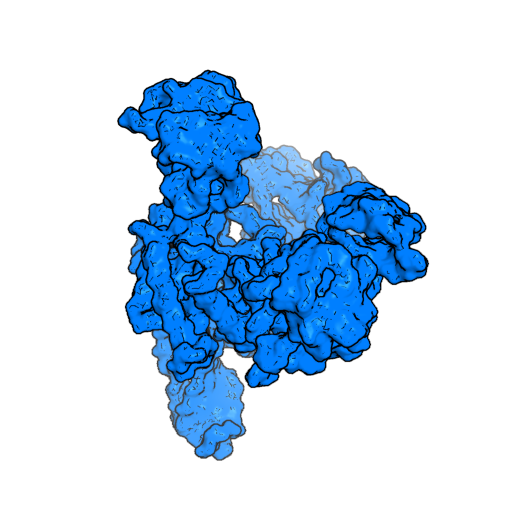 0.926 5.031 1.00 91.06 1023 SER A CA 1
ATOM 7745 C C . SER A 1 1023 ? 17.883 0.031 5.398 1.00 91.06 1023 SER A C 1
ATOM 7747 O O . SER A 1 1023 ? 17.519 -0.896 4.675 1.00 91.06 1023 SER A O 1
ATOM 7749 N N . ARG A 1 1024 ? 17.200 0.340 6.506 1.00 92.62 1024 ARG A N 1
ATOM 7750 C CA . ARG A 1 1024 ? 16.042 -0.423 7.007 1.00 92.62 1024 ARG A CA 1
ATOM 7751 C C . ARG A 1 1024 ? 14.806 -0.287 6.135 1.00 92.62 1024 ARG A C 1
ATOM 7753 O O . ARG A 1 1024 ? 13.956 -1.171 6.143 1.00 92.62 1024 ARG A O 1
ATOM 7760 N N . THR A 1 1025 ? 14.696 0.792 5.364 1.00 90.00 1025 THR A N 1
ATOM 7761 C CA . THR A 1 1025 ? 13.616 0.938 4.383 1.00 90.00 1025 THR A CA 1
ATOM 7762 C C . THR A 1 1025 ? 13.689 -0.173 3.334 1.00 90.00 1025 THR A C 1
ATOM 7764 O O . THR A 1 1025 ? 12.651 -0.681 2.917 1.00 90.00 1025 THR A O 1
ATOM 7767 N N . LEU A 1 1026 ? 14.898 -0.616 2.970 1.00 91.19 1026 LEU A N 1
ATOM 7768 C CA . LEU A 1 1026 ? 15.124 -1.692 2.001 1.00 91.19 1026 LEU A CA 1
ATOM 7769 C C . LEU A 1 1026 ? 14.678 -3.074 2.511 1.00 91.19 1026 LEU A C 1
ATOM 7771 O O . LEU A 1 1026 ? 14.377 -3.944 1.696 1.00 91.19 1026 LEU A O 1
ATOM 7775 N N . ASN A 1 1027 ? 14.566 -3.278 3.832 1.00 93.19 1027 ASN A N 1
ATOM 7776 C CA . ASN A 1 1027 ? 14.115 -4.552 4.416 1.00 93.19 1027 ASN A CA 1
ATOM 7777 C C . ASN A 1 1027 ? 12.723 -4.964 3.927 1.00 93.19 1027 ASN A C 1
ATOM 7779 O O . ASN A 1 1027 ? 12.413 -6.153 3.892 1.00 93.19 1027 ASN A O 1
ATOM 7783 N N . ALA A 1 1028 ? 11.894 -3.992 3.541 1.00 89.50 1028 ALA A N 1
ATOM 7784 C CA . ALA A 1 1028 ? 10.499 -4.192 3.181 1.00 89.50 1028 ALA A CA 1
ATOM 7785 C C . ALA A 1 1028 ? 10.285 -5.260 2.097 1.00 89.50 1028 ALA A C 1
ATOM 7787 O O . ALA A 1 1028 ? 9.460 -6.148 2.275 1.00 89.50 1028 ALA A O 1
ATOM 7788 N N . GLU A 1 1029 ? 11.056 -5.216 1.004 1.00 88.94 1029 GLU A N 1
ATOM 7789 C CA . GLU A 1 1029 ? 10.912 -6.146 -0.129 1.00 88.94 1029 GLU A CA 1
ATOM 7790 C C . GLU A 1 1029 ? 11.487 -7.539 0.171 1.00 88.94 1029 GLU A C 1
ATOM 7792 O O . GLU A 1 1029 ? 11.246 -8.488 -0.574 1.00 88.94 1029 GLU A O 1
ATOM 7797 N N . ALA A 1 1030 ? 12.223 -7.680 1.275 1.00 92.81 1030 ALA A N 1
ATOM 7798 C CA . ALA A 1 1030 ? 12.858 -8.921 1.702 1.00 92.81 1030 ALA A CA 1
ATOM 7799 C C . ALA A 1 1030 ? 12.210 -9.548 2.947 1.00 92.81 1030 ALA A C 1
ATOM 7801 O O . ALA A 1 1030 ? 12.692 -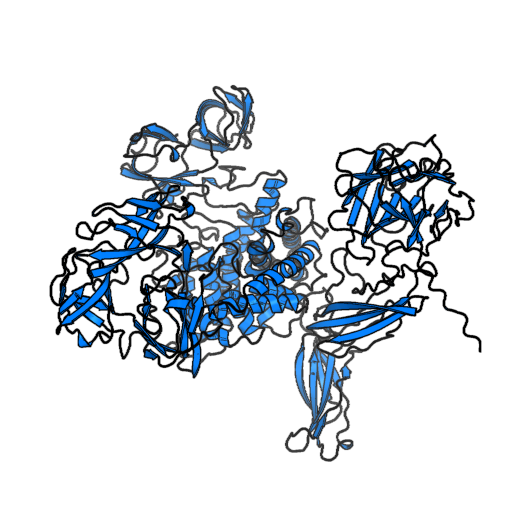10.574 3.425 1.00 92.81 1030 ALA A O 1
ATOM 7802 N N . GLN A 1 1031 ? 11.102 -9.003 3.463 1.00 91.75 1031 GLN A N 1
ATOM 7803 C CA . GLN A 1 1031 ? 10.416 -9.586 4.626 1.00 91.75 1031 GLN A CA 1
ATOM 7804 C C . GLN A 1 1031 ? 9.959 -11.033 4.357 1.00 91.75 1031 GLN A C 1
ATOM 7806 O O . GLN A 1 1031 ? 10.086 -11.905 5.220 1.00 91.75 1031 GLN A O 1
ATOM 7811 N N . ASN A 1 1032 ? 9.519 -11.334 3.129 1.00 90.25 1032 ASN A N 1
ATOM 7812 C CA . ASN A 1 1032 ? 9.185 -12.703 2.727 1.00 90.25 1032 ASN A CA 1
ATOM 7813 C C . ASN A 1 1032 ? 10.404 -13.659 2.766 1.00 90.25 1032 ASN A C 1
ATOM 7815 O O . ASN A 1 1032 ? 10.241 -14.849 3.043 1.00 90.25 1032 ASN A O 1
ATOM 7819 N N . ALA A 1 1033 ? 11.630 -13.157 2.570 1.00 93.75 1033 ALA A N 1
ATOM 7820 C CA . ALA A 1 1033 ? 12.843 -13.971 2.629 1.00 93.75 1033 ALA A CA 1
ATOM 7821 C C . ALA A 1 1033 ? 13.117 -14.460 4.059 1.00 93.75 1033 ALA A C 1
ATOM 7823 O O . ALA A 1 1033 ? 13.495 -15.617 4.251 1.00 93.75 1033 ALA A O 1
ATOM 7824 N N . VAL A 1 1034 ? 12.836 -13.624 5.067 1.00 94.00 1034 VAL A N 1
ATOM 7825 C CA . VAL A 1 1034 ? 12.916 -14.010 6.487 1.00 94.00 1034 VAL A CA 1
ATOM 7826 C C . VAL A 1 1034 ? 11.978 -15.180 6.779 1.00 94.00 1034 VAL A C 1
ATOM 7828 O O . VAL A 1 1034 ? 12.382 -16.158 7.412 1.00 94.00 1034 VAL A O 1
ATOM 7831 N N . ARG A 1 1035 ? 10.744 -15.132 6.254 1.00 92.25 1035 ARG A N 1
ATOM 7832 C CA . ARG A 1 1035 ? 9.800 -16.255 6.336 1.00 92.25 1035 ARG A CA 1
ATOM 7833 C C . ARG A 1 1035 ? 10.393 -17.519 5.709 1.00 92.25 1035 ARG A C 1
ATOM 7835 O O . ARG A 1 1035 ? 10.371 -18.565 6.355 1.00 92.25 1035 ARG A O 1
ATOM 7842 N N . VAL A 1 1036 ? 10.881 -17.438 4.470 1.00 93.62 1036 VAL A N 1
ATOM 7843 C CA . VAL A 1 1036 ? 11.381 -18.607 3.721 1.00 93.62 1036 VAL A CA 1
ATOM 7844 C C . VAL A 1 1036 ? 12.542 -19.284 4.456 1.00 93.62 1036 VAL A C 1
ATOM 7846 O O . VAL A 1 1036 ? 12.553 -20.510 4.575 1.00 93.62 1036 VAL A O 1
ATOM 7849 N N . VAL A 1 1037 ? 13.486 -18.506 4.997 1.00 92.94 1037 VAL A N 1
ATOM 7850 C CA . VAL A 1 1037 ? 14.618 -19.046 5.769 1.00 92.94 1037 VAL A CA 1
ATOM 7851 C C . VAL A 1 1037 ? 14.152 -19.667 7.082 1.00 92.94 1037 VAL A C 1
ATOM 7853 O O . VAL A 1 1037 ? 14.519 -20.802 7.386 1.00 92.94 1037 VAL A O 1
ATOM 7856 N N . TYR A 1 1038 ? 13.310 -18.967 7.846 1.00 95.06 1038 TYR A N 1
ATOM 7857 C CA . TYR A 1 1038 ? 12.863 -19.465 9.145 1.00 95.06 1038 TYR A CA 1
ATOM 7858 C C . TYR A 1 1038 ? 12.022 -20.740 9.029 1.00 95.06 1038 TYR A C 1
ATOM 7860 O O . TYR A 1 1038 ? 12.244 -21.686 9.778 1.00 95.06 1038 TYR A O 1
ATOM 7868 N N . GLN A 1 1039 ? 11.097 -20.814 8.067 1.00 92.75 1039 GLN A N 1
ATOM 7869 C CA . GLN A 1 1039 ? 10.280 -22.017 7.863 1.00 92.75 1039 GLN A CA 1
ATOM 7870 C C . GLN A 1 1039 ? 11.119 -23.236 7.460 1.00 92.75 1039 GLN A C 1
ATOM 7872 O O . GLN A 1 1039 ? 10.755 -24.361 7.793 1.00 92.75 1039 GLN A O 1
ATOM 7877 N N . ALA A 1 1040 ? 12.245 -23.025 6.773 1.00 91.94 1040 ALA A N 1
ATOM 7878 C CA . ALA A 1 1040 ? 13.172 -24.097 6.432 1.00 91.94 1040 ALA A CA 1
ATOM 7879 C C . ALA A 1 1040 ? 14.018 -24.567 7.630 1.00 91.94 1040 ALA A C 1
ATOM 7881 O O . ALA A 1 1040 ? 14.448 -25.719 7.647 1.00 91.94 1040 ALA A O 1
ATOM 7882 N N . ASN A 1 1041 ? 14.274 -23.696 8.614 1.00 94.00 1041 ASN A N 1
ATOM 7883 C CA . ASN A 1 1041 ? 15.078 -24.012 9.796 1.00 94.00 1041 ASN A CA 1
ATOM 7884 C C . ASN A 1 1041 ? 14.638 -23.188 11.034 1.00 94.00 1041 ASN A C 1
ATOM 7886 O O . ASN A 1 1041 ? 15.258 -22.161 11.343 1.00 94.00 1041 ASN A O 1
ATOM 7890 N N . PRO A 1 1042 ? 13.573 -23.603 11.748 1.00 95.31 1042 PRO A N 1
ATOM 7891 C CA . PRO A 1 1042 ? 12.923 -22.797 12.784 1.00 95.31 1042 PRO A CA 1
ATOM 7892 C C . PRO A 1 1042 ? 13.637 -22.873 14.147 1.00 95.31 1042 PRO A C 1
ATOM 7894 O O . PRO A 1 1042 ? 13.068 -23.328 15.140 1.00 95.31 1042 PRO A O 1
ATOM 7897 N N . THR A 1 1043 ? 14.893 -22.425 14.220 1.00 95.81 1043 THR A N 1
ATOM 7898 C CA . THR A 1 1043 ? 15.664 -22.393 15.478 1.00 95.81 1043 THR A CA 1
ATOM 7899 C C . THR A 1 1043 ? 15.415 -21.109 16.284 1.00 95.81 1043 THR A C 1
ATOM 7901 O O . THR A 1 1043 ? 14.982 -20.097 15.716 1.00 95.81 1043 THR A O 1
ATOM 7904 N N . PRO A 1 1044 ? 15.697 -21.096 17.602 1.00 96.31 1044 PRO A N 1
ATOM 7905 C CA . PRO A 1 1044 ? 15.656 -19.875 18.409 1.00 96.31 1044 PRO A CA 1
ATOM 7906 C C . PRO A 1 1044 ? 16.526 -18.739 17.850 1.00 96.31 1044 PRO A C 1
ATOM 7908 O O . PRO A 1 1044 ? 16.102 -17.586 17.876 1.00 96.31 1044 PRO A O 1
ATOM 7911 N N . GLU A 1 1045 ? 17.695 -19.056 17.291 1.00 94.62 1045 GLU A N 1
ATOM 7912 C CA . GLU A 1 1045 ? 18.632 -18.085 16.711 1.00 94.62 1045 GLU A CA 1
ATOM 7913 C C . GLU A 1 1045 ? 18.046 -17.439 15.451 1.00 94.62 1045 GLU A C 1
ATOM 7915 O O . GLU A 1 1045 ? 18.023 -16.214 15.337 1.00 94.62 1045 GLU A O 1
ATOM 7920 N N . ASN A 1 1046 ? 17.483 -18.238 14.537 1.00 94.88 1046 ASN A N 1
ATOM 7921 C CA . ASN A 1 1046 ? 16.820 -17.707 13.341 1.00 94.88 1046 ASN A CA 1
ATOM 7922 C C . ASN A 1 1046 ? 15.560 -16.909 13.697 1.00 94.88 1046 ASN A C 1
ATOM 7924 O O . ASN A 1 1046 ? 15.238 -15.923 13.032 1.00 94.88 1046 ASN A O 1
ATOM 7928 N N . LYS A 1 1047 ? 14.860 -17.297 14.771 1.00 95.94 1047 LYS A N 1
ATOM 7929 C CA . LYS A 1 1047 ? 13.742 -16.514 15.303 1.00 95.94 1047 LYS A CA 1
ATOM 7930 C C . LYS A 1 1047 ? 14.212 -15.163 15.841 1.00 95.94 1047 LYS A C 1
ATOM 7932 O O . LYS A 1 1047 ? 13.579 -14.152 15.560 1.00 95.94 1047 LYS A O 1
ATOM 7937 N N . GLN A 1 1048 ? 15.308 -15.133 16.597 1.00 95.19 1048 GLN A N 1
ATOM 7938 C CA . GLN A 1 1048 ? 15.888 -13.891 17.109 1.00 95.19 1048 GLN A CA 1
ATOM 7939 C C . GLN A 1 1048 ? 16.342 -12.980 15.966 1.00 95.19 1048 GLN A C 1
ATOM 7941 O O . GLN A 1 1048 ? 16.042 -11.789 15.990 1.00 95.19 1048 GLN A O 1
ATOM 7946 N N . PHE A 1 1049 ? 17.003 -13.538 14.950 1.00 95.50 1049 PHE A N 1
ATOM 7947 C CA . PHE A 1 1049 ? 17.406 -12.793 13.761 1.00 95.50 1049 PHE A CA 1
ATOM 7948 C C . PHE A 1 1049 ? 16.200 -12.178 13.043 1.00 95.50 1049 PHE A C 1
ATOM 7950 O O . PHE A 1 1049 ? 16.211 -10.993 12.726 1.00 95.50 1049 PHE A O 1
ATOM 7957 N N . GLY A 1 1050 ? 15.131 -12.948 12.818 1.00 95.56 1050 GLY A N 1
ATOM 7958 C CA . GLY A 1 1050 ? 13.927 -12.406 12.191 1.00 95.56 1050 GLY A CA 1
ATOM 7959 C C . GLY A 1 1050 ? 13.221 -11.360 13.062 1.00 95.56 1050 GLY A C 1
ATOM 7960 O O . GLY A 1 1050 ? 12.765 -10.347 12.536 1.00 95.56 1050 GLY A O 1
ATOM 7961 N N . ASP A 1 1051 ? 13.202 -11.536 14.392 1.00 96.31 1051 ASP A N 1
ATOM 7962 C CA . ASP A 1 1051 ? 12.688 -10.531 15.334 1.00 96.31 1051 ASP A CA 1
ATOM 7963 C C . ASP A 1 1051 ? 13.513 -9.227 15.235 1.00 96.31 1051 ASP A C 1
ATOM 7965 O O . ASP A 1 1051 ? 12.923 -8.148 15.224 1.00 96.31 1051 ASP A O 1
ATOM 7969 N N . GLN A 1 1052 ? 14.840 -9.311 15.066 1.00 94.56 1052 GLN A N 1
ATOM 7970 C CA . GLN A 1 1052 ? 15.720 -8.157 14.825 1.00 94.56 1052 GLN A CA 1
ATOM 7971 C C . GLN A 1 1052 ? 15.477 -7.502 13.461 1.00 94.56 1052 GLN A C 1
ATOM 7973 O O . GLN A 1 1052 ? 15.249 -6.297 13.397 1.00 94.56 1052 GLN A O 1
ATOM 7978 N N . PHE A 1 1053 ? 15.477 -8.279 12.374 1.00 95.19 1053 PHE A N 1
ATOM 7979 C CA . PHE A 1 1053 ? 15.261 -7.780 11.011 1.00 95.19 1053 PHE A CA 1
ATOM 7980 C C . PHE A 1 1053 ? 13.918 -7.050 10.881 1.00 95.19 1053 PHE A C 1
ATOM 7982 O O . PHE A 1 1053 ? 13.826 -5.971 10.288 1.00 95.19 1053 PHE A O 1
ATOM 7989 N N . TYR A 1 1054 ? 12.872 -7.632 11.470 1.00 95.25 1054 TYR A N 1
ATOM 7990 C CA . TYR A 1 1054 ? 11.529 -7.074 11.464 1.00 95.25 1054 TYR A CA 1
ATOM 7991 C C . TYR A 1 1054 ? 11.392 -5.885 12.416 1.00 95.25 1054 TYR A C 1
ATOM 7993 O O . TYR A 1 1054 ? 10.878 -4.836 12.033 1.00 95.25 1054 TYR A O 1
ATOM 8001 N N . GLY A 1 1055 ? 11.868 -6.020 13.655 1.00 94.44 1055 GLY A N 1
ATOM 8002 C CA . GLY A 1 1055 ? 11.757 -4.977 14.670 1.00 94.44 1055 GLY A CA 1
ATOM 8003 C C . GLY A 1 1055 ? 12.608 -3.743 14.370 1.00 94.44 1055 GLY A C 1
ATOM 8004 O O . GLY A 1 1055 ? 12.188 -2.638 14.700 1.00 94.44 1055 GLY A O 1
ATOM 8005 N N . ALA A 1 1056 ? 13.736 -3.888 13.664 1.00 93.75 1056 ALA A N 1
ATOM 8006 C CA . ALA A 1 1056 ? 14.507 -2.753 13.155 1.00 93.75 1056 ALA A CA 1
ATOM 8007 C C . ALA A 1 1056 ? 13.653 -1.855 12.248 1.00 93.75 1056 ALA A C 1
ATOM 8009 O O . ALA A 1 1056 ? 13.844 -0.641 12.218 1.00 93.75 1056 ALA A O 1
ATOM 8010 N N . GLN A 1 1057 ? 12.685 -2.447 11.541 1.00 91.56 1057 GLN A N 1
ATOM 8011 C CA . GLN A 1 1057 ? 11.749 -1.724 10.696 1.00 91.56 1057 GLN A CA 1
ATOM 8012 C C . GLN A 1 1057 ? 10.479 -1.287 11.436 1.00 91.56 1057 GLN A C 1
ATOM 8014 O O . GLN A 1 1057 ? 9.996 -0.198 11.160 1.00 91.56 1057 GLN A O 1
ATOM 8019 N N . TRP A 1 1058 ? 9.935 -2.090 12.359 1.00 93.12 1058 TRP A N 1
ATOM 8020 C CA . TRP A 1 1058 ? 8.586 -1.882 12.917 1.00 93.12 1058 TRP A CA 1
ATOM 8021 C C . TRP A 1 1058 ? 8.530 -1.561 14.426 1.00 93.12 1058 TRP A C 1
ATOM 8023 O O . TRP A 1 1058 ? 7.446 -1.393 14.984 1.00 93.12 1058 TRP A O 1
ATOM 8033 N N . GLY A 1 1059 ? 9.681 -1.422 15.089 1.00 92.31 1059 GLY A N 1
ATOM 8034 C CA . GLY A 1 1059 ? 9.857 -1.288 16.545 1.00 92.31 1059 GLY A CA 1
ATOM 8035 C C . GLY A 1 1059 ? 9.322 -0.027 17.232 1.00 92.31 1059 GLY A C 1
ATOM 8036 O O . GLY A 1 1059 ? 9.499 0.102 18.439 1.00 92.31 1059 GLY A O 1
ATOM 8037 N N . LYS A 1 1060 ? 8.674 0.910 16.524 1.00 89.75 1060 LYS A N 1
ATOM 8038 C CA . LYS A 1 1060 ? 8.331 2.241 17.074 1.00 89.75 1060 LYS A CA 1
ATOM 8039 C C . LYS A 1 1060 ? 7.440 2.239 18.304 1.00 89.75 1060 LYS A C 1
ATOM 8041 O O . LYS A 1 1060 ? 7.631 3.048 19.203 1.00 89.75 1060 LYS A O 1
ATOM 8046 N N . LEU A 1 1061 ? 6.469 1.339 18.344 1.00 86.75 1061 LEU A N 1
ATOM 8047 C CA . LEU A 1 1061 ? 5.543 1.213 19.471 1.00 86.75 1061 LEU A CA 1
ATOM 8048 C C . LEU A 1 1061 ? 5.882 -0.013 20.332 1.00 86.75 1061 LEU A C 1
ATOM 8050 O O . LEU A 1 1061 ? 4.990 -0.636 20.905 1.00 86.75 1061 LEU A O 1
ATOM 8054 N N . GLY A 1 1062 ? 7.170 -0.368 20.388 1.00 88.50 1062 GLY A N 1
ATOM 8055 C CA . GLY A 1 1062 ? 7.685 -1.552 21.066 1.00 88.50 1062 GLY A CA 1
ATOM 8056 C C . GLY A 1 1062 ? 7.611 -2.824 20.218 1.00 88.50 1062 GLY A C 1
ATOM 8057 O O . GLY A 1 1062 ? 7.393 -2.791 19.005 1.00 88.50 1062 GLY A O 1
ATOM 8058 N N . GLY A 1 1063 ? 7.823 -3.955 20.888 1.00 91.25 1063 GLY A N 1
ATOM 8059 C CA . GLY A 1 1063 ? 7.784 -5.302 20.324 1.00 91.25 1063 GLY A CA 1
ATOM 8060 C C . GLY A 1 1063 ? 8.959 -6.160 20.795 1.00 91.25 1063 GLY A C 1
ATOM 8061 O O . GLY A 1 1063 ? 9.777 -5.697 21.589 1.00 91.25 1063 GLY A O 1
ATOM 8062 N N . PRO A 1 1064 ? 9.066 -7.419 20.329 1.00 94.44 1064 PRO A N 1
ATOM 8063 C CA . PRO A 1 1064 ? 10.165 -8.319 20.689 1.00 94.44 1064 PRO A CA 1
ATOM 8064 C C . PRO A 1 1064 ? 11.577 -7.759 20.443 1.00 94.44 1064 PRO A C 1
ATOM 8066 O O . PRO A 1 1064 ? 12.519 -8.181 21.106 1.00 94.44 1064 PRO A O 1
ATOM 8069 N N . TYR A 1 1065 ? 11.718 -6.820 19.505 1.00 94.38 1065 TYR A N 1
ATOM 8070 C CA . TYR A 1 1065 ? 12.931 -6.038 19.269 1.00 94.38 1065 TYR A CA 1
ATOM 8071 C C . TYR A 1 1065 ? 12.554 -4.614 18.840 1.00 94.38 1065 TYR A C 1
ATOM 8073 O O . TYR A 1 1065 ? 11.649 -4.447 18.015 1.00 94.38 1065 TYR A O 1
ATOM 8081 N N . TYR A 1 1066 ? 13.249 -3.618 19.392 1.00 92.06 1066 TYR A N 1
ATOM 8082 C CA . TYR A 1 1066 ? 13.190 -2.197 19.041 1.00 92.06 1066 TYR A CA 1
ATOM 8083 C C . TYR A 1 1066 ? 14.470 -1.498 19.534 1.00 92.06 1066 TYR A C 1
ATOM 8085 O O . TYR A 1 1066 ? 15.115 -1.988 20.462 1.00 92.06 1066 TYR A O 1
ATOM 8093 N N . ASP A 1 1067 ? 14.855 -0.383 18.910 1.00 88.75 1067 ASP A N 1
ATOM 8094 C CA . ASP A 1 1067 ? 16.118 0.313 19.209 1.00 88.75 1067 ASP A CA 1
ATOM 8095 C C . ASP A 1 1067 ? 16.065 1.844 19.023 1.00 88.75 1067 ASP A C 1
ATOM 8097 O O . ASP A 1 1067 ? 17.087 2.480 18.772 1.00 88.75 1067 ASP A O 1
ATOM 8101 N N . ASP A 1 1068 ? 14.875 2.441 19.127 1.00 86.12 1068 ASP A N 1
ATOM 8102 C CA . ASP A 1 1068 ? 14.642 3.891 19.026 1.00 86.12 1068 ASP A CA 1
ATOM 8103 C C . ASP A 1 1068 ? 15.001 4.566 17.685 1.00 86.12 1068 ASP A C 1
ATOM 8105 O O . ASP A 1 1068 ? 14.999 5.795 17.575 1.00 86.12 1068 ASP A O 1
ATOM 8109 N N . ILE A 1 1069 ? 15.239 3.783 16.625 1.00 86.19 1069 ILE A N 1
ATOM 8110 C CA . ILE A 1 1069 ? 15.474 4.285 15.264 1.00 86.19 1069 ILE A CA 1
ATOM 8111 C C . ILE A 1 1069 ? 14.298 3.899 14.369 1.00 86.19 1069 ILE A C 1
ATOM 8113 O O . ILE A 1 1069 ? 14.108 2.736 14.011 1.00 86.19 1069 ILE A O 1
ATOM 8117 N N . TYR A 1 1070 ? 13.512 4.900 13.976 1.00 84.56 1070 TYR A N 1
ATOM 8118 C CA . TYR A 1 1070 ? 12.214 4.703 13.329 1.00 84.56 1070 TYR A CA 1
ATOM 8119 C C . TYR A 1 1070 ? 12.186 5.291 11.933 1.00 84.56 1070 TYR A C 1
ATOM 8121 O O . TYR A 1 1070 ? 12.766 6.342 11.709 1.00 84.56 1070 TYR A O 1
ATOM 8129 N N . LEU A 1 1071 ? 11.452 4.677 11.008 1.00 85.12 1071 LEU A N 1
ATOM 8130 C CA . LEU A 1 1071 ? 11.311 5.192 9.646 1.00 85.12 1071 LEU A CA 1
ATOM 8131 C C . LEU A 1 1071 ? 10.389 6.434 9.614 1.00 85.12 1071 LEU A C 1
ATOM 8133 O O . LEU A 1 1071 ? 9.239 6.365 9.196 1.00 85.12 1071 LEU A O 1
ATOM 8137 N N . VAL A 1 1072 ? 10.885 7.594 10.057 1.00 73.44 1072 VAL A N 1
ATOM 8138 C CA . VAL A 1 1072 ? 10.128 8.865 10.099 1.00 73.44 1072 VAL A CA 1
ATOM 8139 C C . VAL A 1 1072 ? 9.459 9.229 8.760 1.00 73.44 1072 VAL A C 1
ATOM 8141 O O . VAL A 1 1072 ? 8.321 9.702 8.788 1.00 73.44 1072 VAL A O 1
ATOM 8144 N N . PRO A 1 1073 ? 10.063 8.974 7.575 1.00 73.44 1073 PRO A N 1
ATOM 8145 C CA . PRO A 1 1073 ? 9.398 9.252 6.301 1.00 73.44 1073 PRO A CA 1
ATOM 8146 C C . PRO A 1 1073 ? 8.058 8.526 6.096 1.00 73.44 1073 PRO A C 1
ATOM 8148 O O . PRO A 1 1073 ? 7.249 8.999 5.296 1.00 73.44 1073 PRO A O 1
ATOM 8151 N N . LEU A 1 1074 ? 7.791 7.423 6.813 1.00 74.69 1074 LEU A N 1
ATOM 8152 C CA . LEU A 1 1074 ? 6.505 6.715 6.732 1.00 74.69 1074 LEU A CA 1
ATOM 8153 C C . LEU A 1 1074 ? 5.354 7.503 7.374 1.00 74.69 1074 LEU A C 1
ATOM 8155 O O . LEU A 1 1074 ? 4.189 7.193 7.160 1.00 74.69 1074 LEU A O 1
ATOM 8159 N N . GLU A 1 1075 ? 5.654 8.557 8.131 1.00 75.56 1075 GLU A N 1
ATOM 8160 C CA . GLU A 1 1075 ? 4.640 9.389 8.781 1.00 75.56 1075 GLU A CA 1
ATOM 8161 C C . GLU A 1 1075 ? 4.196 10.578 7.917 1.00 75.56 1075 GLU A C 1
ATOM 8163 O O . GLU A 1 1075 ? 3.402 11.402 8.370 1.00 75.56 1075 GLU A O 1
ATOM 8168 N N . SER A 1 1076 ? 4.696 10.688 6.682 1.00 72.06 1076 SER A N 1
ATOM 8169 C CA . SER A 1 1076 ? 4.329 11.746 5.737 1.00 72.06 1076 SER A CA 1
ATOM 8170 C C . SER A 1 1076 ? 3.189 11.320 4.812 1.00 72.06 1076 SER A C 1
ATOM 8172 O O . SER A 1 1076 ? 3.348 10.392 4.023 1.00 72.06 1076 SER A O 1
ATOM 8174 N N . ASP A 1 1077 ? 2.086 12.073 4.787 1.00 66.94 1077 ASP A N 1
ATOM 8175 C CA . ASP A 1 1077 ? 0.924 11.766 3.930 1.00 66.94 1077 ASP A CA 1
ATOM 8176 C C . ASP A 1 1077 ? 1.187 11.945 2.418 1.00 66.94 1077 ASP A C 1
ATOM 8178 O O . ASP A 1 1077 ? 0.356 11.568 1.595 1.00 66.94 1077 ASP A O 1
ATOM 8182 N N . LYS A 1 1078 ? 2.339 12.510 2.017 1.00 61.19 1078 LYS A N 1
ATOM 8183 C CA . LYS A 1 1078 ? 2.635 12.833 0.607 1.00 61.19 1078 LYS A CA 1
ATOM 8184 C C . LYS A 1 1078 ? 3.276 11.686 -0.176 1.00 61.19 1078 LYS A C 1
ATOM 8186 O O . LYS A 1 1078 ? 2.921 11.470 -1.328 1.00 61.19 1078 LYS A O 1
ATOM 8191 N N . THR A 1 1079 ? 4.242 10.977 0.405 1.00 58.53 1079 THR A N 1
ATOM 8192 C CA . THR A 1 1079 ? 5.031 9.945 -0.302 1.00 58.53 1079 THR A CA 1
ATOM 8193 C C . THR A 1 1079 ? 4.744 8.535 0.203 1.00 58.53 1079 THR A C 1
ATOM 8195 O O . THR A 1 1079 ? 4.823 7.589 -0.586 1.00 58.53 1079 THR A O 1
ATOM 8198 N N . TRP A 1 1080 ? 4.365 8.389 1.479 1.00 66.75 1080 TRP A N 1
ATOM 8199 C CA . TRP A 1 1080 ? 4.062 7.114 2.134 1.00 66.75 1080 TRP A CA 1
ATOM 8200 C C . TRP A 1 1080 ? 2.946 6.331 1.430 1.00 66.75 1080 TRP A C 1
ATOM 8202 O O . TRP A 1 1080 ? 3.182 5.226 0.938 1.00 66.75 1080 TRP A O 1
ATOM 8212 N N . ALA A 1 1081 ? 1.764 6.935 1.288 1.00 61.72 1081 ALA A N 1
ATOM 8213 C CA . ALA A 1 1081 ? 0.562 6.241 0.817 1.00 61.72 1081 ALA A CA 1
ATOM 8214 C C . ALA A 1 1081 ? 0.606 5.797 -0.661 1.00 61.72 1081 ALA A C 1
ATOM 8216 O O . ALA A 1 1081 ? -0.177 4.942 -1.056 1.00 61.72 1081 ALA A O 1
ATOM 8217 N N . PHE A 1 1082 ? 1.505 6.354 -1.482 1.00 68.81 1082 PHE A N 1
ATOM 8218 C CA . PHE A 1 1082 ? 1.504 6.140 -2.938 1.00 68.81 1082 PHE A CA 1
ATOM 8219 C C . PHE A 1 1082 ? 2.541 5.125 -3.426 1.00 68.81 1082 PHE A C 1
ATOM 8221 O O . PHE A 1 1082 ? 2.310 4.430 -4.410 1.00 68.81 1082 PHE A O 1
ATOM 8228 N N . LYS A 1 1083 ? 3.710 5.067 -2.777 1.00 76.75 1083 LYS A N 1
ATOM 8229 C CA . LYS A 1 1083 ? 4.805 4.154 -3.150 1.00 76.75 1083 LYS A CA 1
ATOM 8230 C C . LYS A 1 1083 ? 4.972 3.027 -2.142 1.00 76.75 1083 LYS A C 1
ATOM 8232 O O . LYS A 1 1083 ? 5.204 1.883 -2.521 1.00 76.75 1083 LYS A O 1
ATOM 8237 N N . TRP A 1 1084 ? 4.922 3.364 -0.862 1.00 81.62 1084 TRP A N 1
ATOM 8238 C CA . TRP A 1 1084 ? 5.453 2.490 0.170 1.00 81.62 1084 TRP A CA 1
ATOM 8239 C C . TRP A 1 1084 ? 4.432 1.485 0.705 1.00 81.62 1084 TRP A C 1
ATOM 8241 O O . TRP A 1 1084 ? 4.830 0.446 1.218 1.00 81.62 1084 TRP A O 1
ATOM 8251 N N . LEU A 1 1085 ? 3.134 1.737 0.518 1.00 86.06 1085 LEU A N 1
ATOM 8252 C CA . LEU A 1 1085 ? 2.080 0.796 0.896 1.00 86.06 1085 LEU A CA 1
ATOM 8253 C C . LEU A 1 1085 ? 2.242 -0.567 0.194 1.00 86.06 1085 LEU A C 1
ATOM 8255 O O . LEU A 1 1085 ? 2.396 -1.585 0.867 1.00 86.06 1085 LEU A O 1
ATOM 8259 N N . GLY A 1 1086 ? 2.292 -0.603 -1.143 1.00 87.75 1086 GLY A N 1
ATOM 8260 C CA . GLY A 1 1086 ? 2.557 -1.852 -1.874 1.00 87.75 1086 GLY A CA 1
ATOM 8261 C C . GLY A 1 1086 ? 3.960 -2.406 -1.599 1.00 87.75 1086 GLY A C 1
ATOM 8262 O O . GLY A 1 1086 ? 4.137 -3.605 -1.403 1.00 87.75 1086 GLY A O 1
ATOM 8263 N N . PHE A 1 1087 ? 4.956 -1.528 -1.464 1.00 86.69 1087 PHE A N 1
ATOM 8264 C CA . PHE A 1 1087 ? 6.342 -1.913 -1.173 1.00 86.69 1087 PHE A CA 1
ATOM 8265 C C . PHE A 1 1087 ? 6.475 -2.718 0.132 1.00 86.69 1087 PHE A C 1
ATOM 8267 O O . PHE A 1 1087 ? 7.194 -3.709 0.182 1.00 86.69 1087 PHE A O 1
ATOM 8274 N N . MET A 1 1088 ? 5.761 -2.305 1.180 1.00 88.81 1088 MET A N 1
ATOM 8275 C CA . MET A 1 1088 ? 5.862 -2.870 2.529 1.00 88.81 1088 MET A CA 1
ATOM 8276 C C . MET A 1 1088 ? 4.867 -4.010 2.756 1.00 88.81 1088 MET A C 1
ATOM 8278 O O . MET A 1 1088 ? 5.220 -5.064 3.284 1.00 88.81 1088 MET A O 1
ATOM 8282 N N . PHE A 1 1089 ? 3.614 -3.805 2.352 1.00 90.75 1089 PHE A N 1
ATOM 8283 C CA . PHE A 1 1089 ? 2.503 -4.695 2.691 1.00 90.75 1089 PHE A CA 1
ATOM 8284 C C . PHE A 1 1089 ? 2.018 -5.530 1.500 1.00 90.75 1089 PHE A C 1
ATOM 8286 O O . PHE A 1 1089 ? 1.367 -6.548 1.710 1.00 90.75 1089 PHE A O 1
ATOM 8293 N N . GLY A 1 1090 ? 2.341 -5.116 0.270 1.00 91.69 1090 GLY A N 1
ATOM 8294 C CA . GLY A 1 1090 ? 2.050 -5.840 -0.967 1.00 91.69 1090 GLY A CA 1
ATOM 8295 C C . GLY A 1 1090 ? 3.140 -6.863 -1.252 1.00 91.69 1090 GLY A C 1
ATOM 8296 O O . GLY A 1 1090 ? 3.201 -7.895 -0.591 1.00 91.69 1090 GLY A O 1
ATOM 8297 N N . MET A 1 1091 ? 4.049 -6.565 -2.184 1.00 89.38 1091 MET A N 1
ATOM 8298 C CA . MET A 1 1091 ? 5.159 -7.475 -2.525 1.00 89.38 1091 MET A CA 1
ATOM 8299 C C . MET A 1 1091 ? 6.089 -7.782 -1.341 1.00 89.38 1091 MET A C 1
ATOM 8301 O O . MET A 1 1091 ? 6.664 -8.869 -1.273 1.00 89.38 1091 MET A O 1
ATOM 8305 N N . GLY A 1 1092 ? 6.219 -6.849 -0.392 1.00 89.31 1092 GLY A N 1
ATOM 8306 C CA . GLY A 1 1092 ? 6.995 -7.058 0.829 1.00 89.31 1092 GLY A CA 1
ATOM 8307 C C . GLY A 1 1092 ? 6.388 -8.090 1.783 1.00 89.31 1092 GLY A C 1
ATOM 8308 O O . GLY A 1 1092 ? 7.122 -8.852 2.404 1.00 89.31 1092 GLY A O 1
ATOM 8309 N N . MET A 1 1093 ? 5.055 -8.198 1.855 1.00 92.38 1093 MET A N 1
ATOM 8310 C CA . MET A 1 1093 ? 4.340 -9.140 2.731 1.00 92.38 1093 MET A CA 1
ATOM 8311 C C . MET A 1 1093 ? 4.680 -9.002 4.233 1.00 92.38 1093 MET A C 1
ATOM 8313 O O . MET A 1 1093 ? 4.776 -10.000 4.955 1.00 92.38 1093 MET A O 1
ATOM 8317 N N . ALA A 1 1094 ? 4.840 -7.774 4.747 1.00 93.19 1094 ALA A N 1
ATOM 8318 C CA . ALA A 1 1094 ? 5.221 -7.516 6.146 1.00 93.19 1094 ALA A CA 1
ATOM 8319 C C . ALA A 1 1094 ? 4.292 -8.147 7.214 1.00 93.19 1094 ALA A C 1
ATOM 8321 O O . ALA A 1 1094 ? 4.657 -8.227 8.388 1.00 93.19 1094 ALA A O 1
ATOM 8322 N N . HIS A 1 1095 ? 3.091 -8.613 6.867 1.00 92.81 1095 HIS A N 1
ATOM 8323 C CA . HIS A 1 1095 ? 2.201 -9.344 7.783 1.00 92.81 1095 HIS A CA 1
ATOM 8324 C C . HIS A 1 1095 ? 2.642 -10.775 8.098 1.00 92.81 1095 HIS A C 1
ATOM 8326 O O . HIS A 1 1095 ? 2.130 -11.352 9.059 1.00 92.81 1095 HIS A O 1
ATOM 8332 N N . GLN A 1 1096 ? 3.565 -11.351 7.322 1.00 94.69 1096 GLN A N 1
ATOM 8333 C CA . GLN A 1 1096 ? 3.942 -12.760 7.452 1.00 94.69 1096 GLN A CA 1
ATOM 8334 C C . GLN A 1 1096 ? 4.763 -13.046 8.708 1.00 94.69 1096 GLN A C 1
ATOM 8336 O O . GLN A 1 1096 ? 4.466 -13.995 9.434 1.00 94.69 1096 GLN A O 1
ATOM 8341 N N . TRP A 1 1097 ? 5.796 -12.240 8.979 1.00 96.25 1097 TRP A N 1
ATOM 8342 C CA . TRP A 1 1097 ? 6.748 -12.535 10.055 1.00 96.25 1097 TRP A CA 1
ATOM 8343 C C . TRP A 1 1097 ? 6.087 -12.714 11.435 1.00 96.25 1097 TRP A C 1
ATOM 8345 O O . TRP A 1 1097 ? 6.341 -13.746 12.065 1.00 96.25 1097 TRP A O 1
ATOM 8355 N N . PRO A 1 1098 ? 5.187 -11.815 11.894 1.00 96.44 1098 PRO A N 1
ATOM 8356 C CA . PRO A 1 1098 ? 4.527 -11.965 13.191 1.00 96.44 1098 PRO A CA 1
ATOM 8357 C C . PRO A 1 1098 ? 3.753 -13.277 13.372 1.00 96.44 1098 PRO A C 1
ATOM 8359 O O . PRO A 1 1098 ? 3.674 -13.774 14.492 1.00 96.44 1098 PRO A O 1
ATOM 8362 N N . ALA A 1 1099 ? 3.204 -13.847 12.294 1.00 95.94 1099 ALA A N 1
ATOM 8363 C CA . ALA A 1 1099 ? 2.515 -15.135 12.322 1.00 95.94 1099 ALA A CA 1
ATOM 8364 C C . ALA A 1 1099 ? 3.485 -16.318 12.198 1.00 95.94 1099 ALA A C 1
ATOM 8366 O O . ALA A 1 1099 ? 3.391 -17.299 12.935 1.00 95.94 1099 ALA A O 1
ATOM 8367 N N . VAL A 1 1100 ? 4.449 -16.226 11.282 1.00 95.38 1100 VAL A N 1
ATOM 8368 C CA . VAL A 1 1100 ? 5.422 -17.290 10.997 1.00 95.38 1100 VAL A CA 1
ATOM 8369 C C . VAL A 1 1100 ? 6.280 -17.610 12.223 1.00 95.38 1100 VAL A C 1
ATOM 8371 O O . VAL A 1 1100 ? 6.471 -18.783 12.542 1.00 95.38 1100 VAL A O 1
ATOM 8374 N N . ARG A 1 1101 ? 6.713 -16.593 12.978 1.00 94.75 1101 ARG A N 1
ATOM 8375 C CA . ARG A 1 1101 ? 7.484 -16.765 14.226 1.00 94.75 1101 ARG A CA 1
ATOM 8376 C C . ARG A 1 1101 ? 6.732 -17.501 15.347 1.00 94.75 1101 ARG A C 1
ATOM 8378 O O . ARG A 1 1101 ? 7.347 -17.852 16.351 1.00 94.75 1101 ARG A O 1
ATOM 8385 N N . LEU A 1 1102 ? 5.409 -17.662 15.216 1.00 94.38 1102 LEU A N 1
ATOM 8386 C CA . LEU A 1 1102 ? 4.536 -18.391 16.148 1.00 94.38 1102 LEU A CA 1
ATOM 8387 C C . LEU A 1 1102 ? 4.259 -19.833 15.682 1.00 94.38 1102 LEU A C 1
ATOM 8389 O O . LEU A 1 1102 ? 3.461 -20.531 16.301 1.00 94.38 1102 LEU A O 1
ATOM 8393 N N . GLY A 1 1103 ? 4.907 -20.277 14.598 1.00 91.25 1103 GLY A N 1
ATOM 8394 C CA . GLY A 1 1103 ? 4.657 -21.571 13.955 1.00 91.25 1103 GLY A CA 1
ATOM 8395 C C . GLY A 1 1103 ? 3.604 -21.522 12.843 1.00 91.25 1103 GLY A C 1
ATOM 8396 O O . GLY A 1 1103 ? 3.273 -22.562 12.281 1.00 91.25 1103 GLY A O 1
ATOM 8397 N N . GLY A 1 1104 ? 3.099 -20.332 12.491 1.00 91.44 1104 GLY A N 1
ATOM 8398 C CA . GLY A 1 1104 ? 1.991 -20.175 11.552 1.00 91.44 1104 GLY A CA 1
ATOM 8399 C C . GLY A 1 1104 ? 0.648 -20.594 12.154 1.00 91.44 1104 GLY A C 1
ATOM 8400 O O . GLY A 1 1104 ? 0.476 -20.615 13.370 1.00 91.44 1104 GLY A O 1
ATOM 8401 N N . VAL A 1 1105 ? -0.318 -20.896 11.287 1.00 91.12 1105 VAL A N 1
ATOM 8402 C CA . VAL A 1 1105 ? -1.655 -21.344 11.696 1.00 91.12 1105 VAL A CA 1
ATOM 8403 C C . VAL A 1 1105 ? -1.550 -22.751 12.287 1.00 91.12 1105 VAL A C 1
ATOM 8405 O O . VAL A 1 1105 ? -1.028 -23.656 11.634 1.00 91.12 1105 VAL A O 1
ATOM 8408 N N . ARG A 1 1106 ? -2.069 -22.968 13.503 1.00 91.50 1106 ARG A N 1
ATOM 8409 C CA . ARG A 1 1106 ? -2.132 -24.318 14.103 1.00 91.50 1106 ARG A CA 1
ATOM 8410 C C . ARG A 1 1106 ? -2.892 -25.300 13.194 1.00 91.50 1106 ARG A C 1
ATOM 8412 O O . ARG A 1 1106 ? -3.832 -24.870 12.538 1.00 91.50 1106 ARG A O 1
ATOM 8419 N N . PRO A 1 1107 ? -2.589 -26.608 13.175 1.00 91.31 1107 PRO A N 1
ATOM 8420 C CA . PRO A 1 1107 ? -3.384 -27.580 12.416 1.00 91.31 1107 PRO A CA 1
ATOM 8421 C C . PRO A 1 1107 ? -4.881 -27.556 12.796 1.00 91.31 1107 PRO A C 1
ATOM 8423 O O . PRO A 1 1107 ? -5.177 -27.304 13.967 1.00 91.31 1107 PRO A O 1
ATOM 8426 N N . PRO A 1 1108 ? -5.818 -27.824 11.860 1.00 91.50 1108 PRO A N 1
ATOM 8427 C CA . PRO A 1 1108 ? -7.251 -27.929 12.157 1.00 91.50 1108 PRO A CA 1
ATOM 8428 C C . PRO A 1 1108 ? -7.561 -28.891 13.312 1.00 91.50 1108 PRO A C 1
ATOM 8430 O O . PRO A 1 1108 ? -7.020 -29.995 13.346 1.00 91.50 1108 PRO A O 1
ATOM 8433 N N . ASP A 1 1109 ? -8.454 -28.496 14.229 1.00 92.81 1109 ASP A N 1
ATOM 8434 C CA . ASP A 1 1109 ? -8.924 -29.345 15.338 1.00 92.81 1109 ASP A CA 1
ATOM 8435 C C . ASP A 1 1109 ? -10.412 -29.658 15.144 1.00 92.81 1109 ASP A C 1
ATOM 8437 O O . ASP A 1 1109 ? -11.290 -29.013 15.721 1.00 92.81 1109 ASP A O 1
ATOM 8441 N N . PHE A 1 1110 ? -10.704 -30.620 14.267 1.00 94.19 1110 PHE A N 1
ATOM 8442 C CA . PHE A 1 1110 ? -12.077 -31.004 13.961 1.00 94.19 1110 PHE A CA 1
ATOM 8443 C C . PHE A 1 1110 ? -12.718 -31.784 15.114 1.00 94.19 1110 PHE A C 1
ATOM 8445 O O . PHE A 1 1110 ? -12.239 -32.842 15.525 1.00 94.19 1110 PHE A O 1
ATOM 8452 N N . ARG A 1 1111 ? -13.862 -31.291 15.594 1.00 93.12 1111 ARG A N 1
ATOM 8453 C CA . ARG A 1 1111 ? -14.696 -31.915 16.624 1.00 93.12 1111 ARG A CA 1
ATOM 8454 C C . ARG A 1 1111 ? -16.069 -32.252 16.067 1.00 93.12 1111 ARG A C 1
ATOM 8456 O O . ARG A 1 1111 ? -16.621 -31.529 15.240 1.00 93.12 1111 ARG A O 1
ATOM 8463 N N . SER A 1 1112 ? -16.617 -33.366 16.540 1.00 92.25 1112 SER A N 1
ATOM 8464 C CA . SER A 1 1112 ? -17.981 -33.778 16.229 1.00 92.25 1112 SER A CA 1
ATOM 8465 C C . SER A 1 1112 ? -18.950 -33.070 17.169 1.00 92.25 1112 SER A C 1
ATOM 8467 O O . SER A 1 1112 ? -18.760 -33.100 18.384 1.00 92.25 1112 SER A O 1
ATOM 8469 N N . ALA A 1 1113 ? -20.006 -32.484 16.620 1.00 92.56 1113 ALA A N 1
ATOM 8470 C CA . ALA A 1 1113 ? -21.088 -31.873 17.373 1.00 92.56 1113 ALA A CA 1
ATOM 8471 C C . ALA A 1 1113 ? -22.436 -32.440 16.908 1.00 92.56 1113 ALA A C 1
ATOM 8473 O O . ALA A 1 1113 ? -22.612 -32.783 15.741 1.00 92.56 1113 ALA A O 1
ATOM 8474 N N . SER A 1 1114 ? -23.383 -32.571 17.833 1.00 93.12 1114 SER A N 1
ATOM 8475 C CA . SER A 1 1114 ? -24.685 -33.192 17.583 1.00 93.12 1114 SER A CA 1
ATOM 8476 C C . SER A 1 1114 ? -25.767 -32.122 17.467 1.00 93.12 1114 SER A C 1
ATOM 8478 O O . SER A 1 1114 ? -25.991 -31.375 18.417 1.00 93.12 1114 SER A O 1
ATOM 8480 N N . VAL A 1 1115 ? -26.462 -32.073 16.331 1.00 94.81 1115 VAL A N 1
ATOM 8481 C CA . VAL A 1 1115 ? -27.581 -31.155 16.081 1.00 94.81 1115 VAL A CA 1
ATOM 8482 C C . VAL A 1 1115 ? -28.893 -31.932 16.050 1.00 94.81 1115 VAL A C 1
ATOM 8484 O O . VAL A 1 1115 ? -29.108 -32.795 15.197 1.00 94.81 1115 VAL A O 1
ATOM 8487 N N . THR A 1 1116 ? -29.791 -31.615 16.976 1.00 94.38 1116 THR A N 1
ATOM 8488 C CA . THR A 1 1116 ? -31.101 -32.266 17.092 1.00 94.38 1116 THR A CA 1
ATOM 8489 C C . THR A 1 1116 ? -32.152 -31.511 16.281 1.00 94.38 1116 THR A C 1
ATOM 8491 O O . THR A 1 1116 ? -32.260 -30.294 16.374 1.00 94.38 1116 THR A O 1
ATOM 8494 N N . PHE A 1 1117 ? -32.966 -32.236 15.516 1.00 93.38 1117 PHE A N 1
ATOM 8495 C CA . PHE A 1 1117 ? -34.107 -31.705 14.759 1.00 93.38 1117 PHE A CA 1
ATOM 8496 C C . PHE A 1 1117 ? -35.328 -32.636 14.852 1.00 93.38 1117 PHE A C 1
ATOM 8498 O O . PHE A 1 1117 ? -35.206 -33.787 15.275 1.00 93.38 1117 PHE A O 1
ATOM 8505 N N . ASN A 1 1118 ? -36.516 -32.152 14.471 1.00 92.44 1118 ASN A N 1
ATOM 8506 C CA . ASN A 1 1118 ? -37.758 -32.935 14.511 1.00 92.44 1118 ASN A CA 1
ATOM 8507 C C . ASN A 1 1118 ? -38.486 -32.906 13.152 1.00 92.44 1118 ASN A C 1
ATOM 8509 O O . ASN A 1 1118 ? -39.263 -31.980 12.907 1.00 92.44 1118 ASN A O 1
ATOM 8513 N N . PRO A 1 1119 ? -38.284 -33.914 12.278 1.00 85.69 1119 PRO A N 1
ATOM 8514 C CA . PRO A 1 1119 ? -38.974 -33.998 10.989 1.00 85.69 1119 PRO A CA 1
ATOM 8515 C C . PRO A 1 1119 ? -40.497 -34.051 11.125 1.00 85.69 1119 PRO A C 1
ATOM 8517 O O . PRO A 1 1119 ? -41.200 -33.401 10.361 1.00 85.69 1119 PRO A O 1
ATOM 8520 N N . ALA A 1 1120 ? -41.015 -34.753 12.140 1.00 86.38 1120 ALA A N 1
ATOM 8521 C CA . ALA A 1 1120 ? -42.455 -34.922 12.341 1.00 86.38 1120 ALA A CA 1
ATOM 8522 C C . ALA A 1 1120 ? -43.180 -33.601 12.661 1.00 86.38 1120 ALA A C 1
ATOM 8524 O O . ALA A 1 1120 ? -44.390 -33.505 12.475 1.00 86.38 1120 ALA A O 1
ATOM 8525 N N . GLY A 1 1121 ? -42.448 -32.575 13.111 1.00 87.69 1121 GLY A N 1
ATOM 8526 C CA . GLY A 1 1121 ? -42.984 -31.231 13.328 1.00 87.69 1121 GLY A CA 1
ATOM 8527 C C . GLY A 1 1121 ? -43.258 -30.441 12.041 1.00 87.69 1121 GLY A C 1
ATOM 8528 O O . GLY A 1 1121 ? -43.905 -29.401 12.111 1.00 87.69 1121 GLY A O 1
ATOM 8529 N N . THR A 1 1122 ? -42.789 -30.913 10.879 1.00 91.75 1122 THR A N 1
ATOM 8530 C CA . THR A 1 1122 ? -42.992 -30.262 9.574 1.00 91.75 1122 THR A CA 1
ATOM 8531 C C . THR A 1 1122 ? -43.738 -31.215 8.632 1.00 91.75 1122 THR A C 1
ATOM 8533 O O . THR A 1 1122 ? -43.165 -32.223 8.215 1.00 91.75 1122 THR A O 1
ATOM 8536 N N . PRO A 1 1123 ? -45.003 -30.935 8.265 1.00 93.12 1123 PRO A N 1
ATOM 8537 C CA . PRO A 1 1123 ? -45.789 -31.822 7.408 1.00 93.12 1123 PRO A CA 1
ATOM 8538 C C . PRO A 1 1123 ? -45.076 -32.157 6.092 1.00 93.12 1123 PRO A C 1
ATOM 8540 O O . PRO A 1 1123 ? -44.698 -31.265 5.337 1.00 93.12 1123 PRO A O 1
ATOM 8543 N N . GLY A 1 1124 ? -44.900 -33.451 5.815 1.00 91.38 1124 GLY A N 1
ATOM 8544 C CA . GLY A 1 1124 ? -44.244 -33.948 4.600 1.00 91.38 1124 GLY A CA 1
ATOM 8545 C C . GLY A 1 1124 ? -42.713 -34.015 4.652 1.00 91.38 1124 GLY A C 1
ATOM 8546 O O . GLY A 1 1124 ? -42.109 -34.478 3.683 1.00 91.38 1124 GLY A O 1
ATOM 8547 N N . ALA A 1 1125 ? -42.074 -33.592 5.749 1.00 94.00 1125 ALA A N 1
ATOM 8548 C CA . ALA A 1 1125 ? -40.627 -33.705 5.907 1.00 94.00 1125 ALA A CA 1
ATOM 8549 C C . ALA A 1 1125 ? -40.208 -35.132 6.290 1.00 94.00 1125 ALA A C 1
ATOM 8551 O O . ALA A 1 1125 ? -40.762 -35.727 7.213 1.00 94.00 1125 ALA A O 1
ATOM 8552 N N . VAL A 1 1126 ? -39.194 -35.667 5.607 1.00 95.00 1126 VAL A N 1
ATOM 8553 C CA . VAL A 1 1126 ? -38.617 -37.000 5.882 1.00 95.00 1126 VAL A CA 1
ATOM 8554 C C . VAL A 1 1126 ? -37.153 -36.935 6.314 1.00 95.00 1126 VAL A C 1
ATOM 8556 O O . VAL A 1 1126 ? -36.631 -37.903 6.854 1.00 95.00 1126 VAL A O 1
ATOM 8559 N N . SER A 1 1127 ? -36.480 -35.807 6.083 1.00 94.75 1127 SER A N 1
ATOM 8560 C CA . SER A 1 1127 ? -35.080 -35.588 6.450 1.00 94.75 1127 SER A CA 1
ATOM 8561 C C . SER A 1 1127 ? -34.802 -34.100 6.673 1.00 94.75 1127 SER A C 1
ATOM 8563 O O . SER A 1 1127 ? -35.688 -33.253 6.520 1.00 94.75 1127 SER A O 1
ATOM 8565 N N . ALA A 1 1128 ? -33.569 -33.770 7.049 1.00 96.62 1128 ALA A N 1
ATOM 8566 C CA . ALA A 1 1128 ? -33.097 -32.398 7.121 1.00 96.62 1128 ALA A CA 1
ATOM 8567 C C . ALA A 1 1128 ? -31.763 -32.214 6.392 1.00 96.62 1128 ALA A C 1
ATOM 8569 O O . ALA A 1 1128 ? -30.965 -33.139 6.243 1.00 96.62 1128 ALA A O 1
ATOM 8570 N N . ARG A 1 1129 ? -31.503 -30.979 5.977 1.00 96.75 1129 ARG A N 1
ATOM 8571 C CA . ARG A 1 1129 ? -30.196 -30.484 5.557 1.00 96.75 1129 ARG A CA 1
ATOM 8572 C C . ARG A 1 1129 ? -29.725 -29.451 6.563 1.00 96.75 1129 ARG A C 1
ATOM 8574 O O . ARG A 1 1129 ? -30.441 -28.483 6.821 1.00 96.75 1129 ARG A O 1
ATOM 8581 N N . ILE A 1 1130 ? -28.530 -29.649 7.099 1.00 97.19 1130 ILE A N 1
ATOM 8582 C CA . ILE A 1 1130 ? -27.901 -28.717 8.032 1.00 97.19 1130 ILE A CA 1
ATOM 8583 C C . ILE A 1 1130 ? -26.770 -28.010 7.303 1.00 97.19 1130 ILE A C 1
ATOM 8585 O O . ILE A 1 1130 ? -25.874 -28.663 6.778 1.00 97.19 1130 ILE A O 1
ATOM 8589 N N . VAL A 1 1131 ? -26.813 -26.684 7.264 1.00 97.19 1131 VAL A N 1
ATOM 8590 C CA . VAL A 1 1131 ? -25.695 -25.862 6.787 1.00 97.19 1131 VAL A CA 1
ATOM 8591 C C . VAL A 1 1131 ? -25.018 -25.266 8.008 1.00 97.19 1131 VAL A C 1
ATOM 8593 O O . VAL A 1 1131 ? -25.688 -24.605 8.797 1.00 97.19 1131 VAL A O 1
ATOM 8596 N N . VAL A 1 1132 ? -23.727 -25.530 8.178 1.00 96.75 1132 VAL A N 1
ATOM 8597 C CA . VAL A 1 1132 ? -22.891 -24.958 9.234 1.00 96.75 1132 VAL A CA 1
ATOM 8598 C C . VAL A 1 1132 ? -22.022 -23.868 8.623 1.00 96.75 1132 VAL A C 1
ATOM 8600 O O . VAL A 1 1132 ? -21.231 -24.154 7.727 1.00 96.75 1132 VAL A O 1
ATOM 8603 N N . THR A 1 1133 ? -22.145 -22.645 9.126 1.00 96.44 1133 THR A N 1
ATOM 8604 C CA . THR A 1 1133 ? -21.304 -21.503 8.756 1.00 96.44 1133 THR A CA 1
ATOM 8605 C C . THR A 1 1133 ? -20.244 -21.318 9.840 1.00 96.44 1133 THR A C 1
ATOM 8607 O O . THR A 1 1133 ? -20.547 -21.028 11.003 1.00 96.44 1133 THR A O 1
ATOM 8610 N N . GLN A 1 1134 ? -18.986 -21.524 9.464 1.00 95.75 1134 GLN A N 1
ATOM 8611 C CA . GLN A 1 1134 ? -17.833 -21.347 10.335 1.00 95.75 1134 GLN A CA 1
ATOM 8612 C C . GLN A 1 1134 ? -17.572 -19.860 10.609 1.00 95.75 1134 GLN A C 1
ATOM 8614 O O . GLN A 1 1134 ? -17.912 -19.006 9.787 1.00 95.75 1134 GLN A O 1
ATOM 8619 N N . PRO A 1 1135 ? -16.903 -19.525 11.721 1.00 97.12 1135 PRO A N 1
ATOM 8620 C CA . PRO A 1 1135 ? -16.473 -18.159 12.005 1.00 97.12 1135 PRO A CA 1
ATOM 8621 C C . PRO A 1 1135 ? -15.572 -17.536 10.938 1.00 97.12 1135 PRO A C 1
ATOM 8623 O O . PRO A 1 1135 ? -15.607 -16.322 10.766 1.00 97.12 1135 PRO A O 1
ATOM 8626 N N . SER A 1 1136 ? -14.809 -18.333 10.187 1.00 96.00 1136 SER A N 1
ATOM 8627 C CA . SER A 1 1136 ? -14.049 -17.876 9.012 1.00 96.00 1136 SER A CA 1
ATOM 8628 C C . SER A 1 1136 ? -14.931 -17.434 7.836 1.00 96.00 1136 SER A C 1
ATOM 8630 O O . SER A 1 1136 ? -14.436 -16.797 6.912 1.00 96.00 1136 SER A O 1
ATOM 8632 N N . GLY A 1 1137 ? -16.226 -17.762 7.859 1.00 94.31 1137 GLY A N 1
ATOM 8633 C CA . GLY A 1 1137 ? -17.170 -17.583 6.755 1.00 94.31 1137 GLY A CA 1
ATOM 8634 C C . GLY A 1 1137 ? -17.323 -18.818 5.860 1.00 94.31 1137 GLY A C 1
ATOM 8635 O O . GLY A 1 1137 ? -18.203 -18.827 5.005 1.00 94.31 1137 GLY A O 1
ATOM 8636 N N . ALA A 1 1138 ? -16.515 -19.870 6.051 1.00 93.44 1138 ALA A N 1
ATOM 8637 C CA . ALA A 1 1138 ? -16.655 -21.117 5.297 1.00 93.44 1138 ALA A CA 1
ATOM 8638 C C . ALA A 1 1138 ? -17.975 -21.831 5.633 1.00 93.44 1138 ALA A C 1
ATOM 8640 O O . ALA A 1 1138 ? -18.344 -21.932 6.803 1.00 93.44 1138 ALA A O 1
ATOM 8641 N N . GLU A 1 1139 ? -18.659 -22.386 4.633 1.00 95.06 1139 GLU A N 1
ATOM 8642 C CA . GLU A 1 1139 ? -19.888 -23.158 4.836 1.00 95.06 1139 GLU A CA 1
ATOM 8643 C C . GLU A 1 1139 ? -19.683 -24.648 4.548 1.00 95.06 1139 GLU A C 1
ATOM 8645 O O . GLU A 1 1139 ? -19.035 -25.031 3.576 1.00 95.06 1139 GLU A O 1
ATOM 8650 N N . ALA A 1 1140 ? -20.278 -25.500 5.383 1.00 95.00 1140 ALA A N 1
ATOM 8651 C CA . ALA A 1 1140 ? -20.332 -26.945 5.193 1.00 95.00 1140 ALA A CA 1
ATOM 8652 C C . ALA A 1 1140 ? -21.786 -27.426 5.239 1.00 95.00 1140 ALA A C 1
ATOM 8654 O O . ALA A 1 1140 ? -22.544 -27.059 6.136 1.00 95.00 1140 ALA A O 1
ATOM 8655 N N . THR A 1 1141 ? -22.184 -28.259 4.276 1.00 96.88 1141 THR A N 1
ATOM 8656 C CA . THR A 1 1141 ? -23.549 -28.797 4.180 1.00 96.88 1141 THR A CA 1
ATOM 8657 C C . THR A 1 1141 ? -23.578 -30.279 4.540 1.00 96.88 1141 THR A C 1
ATOM 8659 O O . THR A 1 1141 ? -22.820 -31.071 3.990 1.00 96.88 1141 THR A O 1
ATOM 8662 N N . TYR A 1 1142 ? -24.509 -30.656 5.413 1.00 96.44 1142 TYR A N 1
ATOM 8663 C CA . TYR A 1 1142 ? -24.715 -32.011 5.912 1.00 96.44 1142 TYR A CA 1
ATOM 8664 C C . TYR A 1 1142 ? -26.115 -32.505 5.542 1.00 96.44 1142 TYR A C 1
ATOM 8666 O O . TYR A 1 1142 ? -27.116 -31.833 5.808 1.00 96.44 1142 TYR A O 1
ATOM 8674 N N . ALA A 1 1143 ? -26.189 -33.688 4.932 1.00 95.25 1143 ALA A N 1
ATOM 8675 C CA . ALA A 1 1143 ? -27.444 -34.393 4.696 1.00 95.25 1143 ALA A CA 1
ATOM 8676 C C . ALA A 1 1143 ? -27.768 -35.275 5.911 1.00 95.25 1143 ALA A C 1
ATOM 8678 O O . ALA A 1 1143 ? -26.987 -36.153 6.271 1.00 95.25 1143 ALA A O 1
ATOM 8679 N N . CYS A 1 1144 ? -28.918 -35.040 6.540 1.00 95.44 1144 CYS A N 1
ATOM 8680 C CA . CYS A 1 1144 ? -29.285 -35.622 7.826 1.00 95.44 1144 CYS A CA 1
ATOM 8681 C C . CYS A 1 1144 ? -30.603 -36.409 7.695 1.00 95.44 1144 CYS A C 1
ATOM 8683 O O . CYS A 1 1144 ? -31.685 -35.833 7.848 1.00 95.44 1144 CYS A O 1
ATOM 8685 N N . PRO A 1 1145 ? -30.552 -37.723 7.400 1.00 93.06 1145 PRO A N 1
ATOM 8686 C CA . PRO A 1 1145 ? -31.754 -38.548 7.254 1.00 93.06 1145 PRO A CA 1
ATOM 8687 C C . PRO A 1 1145 ? -32.466 -38.820 8.589 1.00 93.06 1145 PRO A C 1
ATOM 8689 O O . PRO A 1 1145 ? -33.652 -39.127 8.597 1.00 93.06 1145 PRO A O 1
ATOM 8692 N N . SER A 1 1146 ? -31.766 -38.691 9.718 1.00 91.25 1146 SER A N 1
ATOM 8693 C CA . SER A 1 1146 ? -32.299 -38.928 11.061 1.00 91.25 1146 SER A CA 1
ATOM 8694 C C . SER A 1 1146 ? -31.706 -37.955 12.078 1.00 91.25 1146 SER A C 1
ATOM 8696 O O . SER A 1 1146 ? -30.606 -37.439 11.884 1.00 91.25 1146 SER A O 1
ATOM 8698 N N . SER A 1 1147 ? -32.440 -37.722 13.164 1.00 93.38 1147 SER A N 1
ATOM 8699 C CA . SER A 1 1147 ? -32.029 -36.867 14.279 1.00 93.38 1147 SER A CA 1
ATOM 8700 C C . SER A 1 1147 ? -31.528 -37.711 15.461 1.00 93.38 1147 SER A C 1
ATOM 8702 O O . SER A 1 1147 ? -32.167 -38.720 15.767 1.00 93.38 1147 SER A O 1
ATOM 8704 N N . PRO A 1 1148 ? -30.434 -37.316 16.143 1.00 94.88 1148 PRO A N 1
ATOM 8705 C CA . PRO A 1 1148 ? -29.615 -36.138 15.861 1.00 94.88 1148 PRO A CA 1
ATOM 8706 C C . PRO A 1 1148 ? -28.668 -36.333 14.665 1.00 94.88 1148 PRO A C 1
ATOM 8708 O O . PRO A 1 1148 ? -28.266 -37.449 14.346 1.00 94.88 1148 PRO A O 1
ATOM 8711 N N . CYS A 1 1149 ? -28.283 -35.228 14.026 1.00 95.31 1149 CYS A N 1
ATOM 8712 C CA . CYS A 1 1149 ? -27.264 -35.215 12.982 1.00 95.31 1149 CYS A CA 1
ATOM 8713 C C . CYS A 1 1149 ? -25.891 -34.892 13.565 1.00 95.31 1149 CYS A C 1
ATOM 8715 O O . CYS A 1 1149 ? -25.751 -33.932 14.324 1.00 95.31 1149 CYS A O 1
ATOM 8717 N N . SER A 1 1150 ? -24.873 -35.652 13.172 1.00 94.62 1150 SER A N 1
ATOM 8718 C CA . SER A 1 1150 ? -23.488 -35.342 13.515 1.00 94.62 1150 SER A CA 1
ATOM 8719 C C . SER A 1 1150 ? -22.886 -34.385 12.486 1.00 94.62 1150 SER A C 1
ATOM 8721 O O . SER A 1 1150 ? -22.909 -34.674 11.289 1.00 94.62 1150 SER A O 1
ATOM 8723 N N . VAL A 1 1151 ? -22.339 -33.263 12.948 1.00 95.31 1151 VAL A N 1
ATOM 8724 C CA . VAL A 1 1151 ? -21.625 -32.276 12.127 1.00 95.31 1151 VAL A CA 1
ATOM 8725 C C . VAL A 1 1151 ? -20.181 -32.140 12.608 1.00 95.31 1151 VAL A C 1
ATOM 8727 O O . VAL A 1 1151 ? -19.904 -32.286 13.798 1.00 95.31 1151 VAL A O 1
ATOM 8730 N N . SER A 1 1152 ? -19.252 -31.863 11.693 1.00 94.44 1152 SER A N 1
ATOM 8731 C CA . SER A 1 1152 ? -17.842 -31.621 12.012 1.00 94.44 1152 SER A CA 1
ATOM 8732 C C . SER A 1 1152 ? -17.537 -30.123 11.985 1.00 94.44 1152 SER A C 1
ATOM 8734 O O . SER A 1 1152 ? -17.915 -29.420 11.045 1.00 94.44 1152 SER A O 1
ATOM 8736 N N . VAL A 1 1153 ? -16.875 -29.619 13.024 1.00 94.69 1153 VAL A N 1
ATOM 8737 C CA . VAL A 1 1153 ? -16.530 -28.197 13.168 1.00 94.69 1153 VAL A CA 1
ATOM 8738 C C . VAL A 1 1153 ? -15.110 -28.028 13.688 1.00 94.69 1153 VAL A C 1
ATOM 8740 O O . VAL A 1 1153 ? -14.617 -28.872 14.429 1.00 94.69 1153 VAL A O 1
ATOM 8743 N N . ASP A 1 1154 ? -14.441 -26.945 13.305 1.00 93.81 1154 ASP A N 1
ATOM 8744 C CA . ASP A 1 1154 ? -13.058 -26.670 13.700 1.00 93.81 1154 ASP A CA 1
ATOM 8745 C C . ASP A 1 1154 ? -13.017 -25.885 15.016 1.00 93.81 1154 ASP A C 1
ATOM 8747 O O . ASP A 1 1154 ? -13.303 -24.686 15.062 1.00 93.81 1154 ASP A O 1
ATOM 8751 N N . ALA A 1 1155 ? -12.647 -26.558 16.104 1.00 92.00 1155 ALA A N 1
ATOM 8752 C CA . ALA A 1 1155 ? -12.729 -26.018 17.458 1.00 92.00 1155 ALA A CA 1
ATOM 8753 C C . ALA A 1 1155 ? -11.838 -24.795 17.700 1.00 92.00 1155 ALA A C 1
ATOM 8755 O O . ALA A 1 1155 ? -12.141 -23.988 18.580 1.00 92.00 1155 ALA A O 1
ATOM 8756 N N . ARG A 1 1156 ? -10.791 -24.592 16.888 1.00 93.94 1156 ARG A N 1
ATOM 8757 C CA . ARG A 1 1156 ? -9.943 -23.387 16.956 1.00 93.94 1156 ARG A CA 1
ATOM 8758 C C . ARG A 1 1156 ? -10.736 -22.097 16.751 1.00 93.94 1156 ARG A C 1
ATOM 8760 O O . ARG A 1 1156 ? -10.332 -21.047 17.248 1.00 93.94 1156 ARG A O 1
ATOM 8767 N N . GLN A 1 1157 ? -11.836 -22.180 16.003 1.00 94.25 1157 GLN A N 1
ATOM 8768 C CA . GLN A 1 1157 ? -12.655 -21.038 15.616 1.00 94.25 1157 GLN A CA 1
ATOM 8769 C C . GLN A 1 1157 ? -13.770 -20.731 16.629 1.00 94.25 1157 GLN A C 1
ATOM 8771 O O . GLN A 1 1157 ? -14.397 -19.688 16.519 1.00 94.25 1157 GLN A O 1
ATOM 8776 N N . GLY A 1 1158 ? -14.000 -21.567 17.647 1.00 93.94 1158 GLY A N 1
ATOM 8777 C CA . GLY A 1 1158 ? -15.024 -21.318 18.668 1.00 93.94 1158 GLY A CA 1
ATOM 8778 C C . GLY A 1 1158 ? -16.437 -21.705 18.217 1.00 93.94 1158 GLY A C 1
ATOM 8779 O O . GLY A 1 1158 ? -16.648 -22.782 17.659 1.00 93.94 1158 GLY A O 1
ATOM 8780 N N . ALA A 1 1159 ? -17.430 -20.865 18.503 1.00 95.44 1159 ALA A N 1
ATOM 8781 C CA . ALA A 1 1159 ? -18.834 -21.160 18.228 1.00 95.44 1159 ALA A CA 1
ATOM 8782 C C . ALA A 1 1159 ? -19.205 -20.929 16.757 1.00 95.44 1159 ALA A C 1
ATOM 8784 O O . ALA A 1 1159 ? -18.857 -19.907 16.168 1.00 95.44 1159 ALA A O 1
ATOM 8785 N N . HIS A 1 1160 ? -19.956 -21.865 16.181 1.00 96.12 1160 HIS A N 1
ATOM 8786 C CA . HIS A 1 1160 ? -20.341 -21.868 14.767 1.00 96.12 1160 HIS A CA 1
ATOM 8787 C C . HIS A 1 1160 ? -21.820 -21.511 14.605 1.00 96.12 1160 HIS A C 1
ATOM 8789 O O . HIS A 1 1160 ? -22.604 -21.725 15.524 1.00 96.12 1160 HIS A O 1
ATOM 8795 N N . TRP A 1 1161 ? -22.236 -21.013 13.442 1.00 96.50 1161 TRP A N 1
ATOM 8796 C CA . TRP A 1 1161 ? -23.662 -20.914 13.122 1.00 96.50 1161 TRP A CA 1
ATOM 8797 C C . TRP A 1 1161 ? -24.130 -22.177 12.415 1.00 96.50 1161 TRP A C 1
ATOM 8799 O O . TRP A 1 1161 ? -23.381 -22.762 11.636 1.00 96.50 1161 TRP A O 1
ATOM 8809 N N . TYR A 1 1162 ? -25.375 -22.585 12.639 1.00 96.50 1162 TYR A N 1
ATOM 8810 C CA . TYR A 1 1162 ? -26.005 -23.628 11.842 1.00 96.50 1162 TYR A CA 1
ATOM 8811 C C . TYR A 1 1162 ? -27.455 -23.282 11.502 1.00 96.50 1162 TYR A C 1
ATOM 8813 O O . TYR A 1 1162 ? -28.142 -22.604 12.264 1.00 96.50 1162 TYR A O 1
ATOM 8821 N N . ARG A 1 1163 ? -27.925 -23.763 10.348 1.00 96.25 1163 ARG A N 1
ATOM 8822 C CA . ARG A 1 1163 ? -29.314 -23.635 9.894 1.00 96.25 1163 ARG A CA 1
ATOM 8823 C C . ARG A 1 1163 ? -29.863 -24.989 9.467 1.00 96.25 1163 ARG A C 1
ATOM 8825 O O . ARG A 1 1163 ? -29.275 -25.655 8.616 1.00 96.25 1163 ARG A O 1
ATOM 8832 N N . ILE A 1 1164 ? -31.024 -25.355 10.005 1.00 97.25 1164 ILE A N 1
ATOM 8833 C CA . ILE A 1 1164 ? -31.761 -26.569 9.635 1.00 97.25 1164 ILE A CA 1
ATOM 8834 C C . ILE A 1 1164 ? -32.768 -26.236 8.529 1.00 97.25 1164 ILE A C 1
ATOM 8836 O O . ILE A 1 1164 ? -33.535 -25.281 8.641 1.00 97.25 1164 ILE A O 1
ATOM 8840 N N . SER A 1 1165 ? -32.782 -27.034 7.462 1.00 97.12 1165 SER A N 1
ATOM 8841 C CA . SER A 1 1165 ? -33.818 -27.028 6.421 1.00 97.12 1165 SER A CA 1
ATOM 8842 C C . SER A 1 1165 ? -34.472 -28.403 6.329 1.00 97.12 1165 SER A C 1
ATOM 8844 O O . SER A 1 1165 ? -33.781 -29.387 6.087 1.00 97.12 1165 SER A O 1
ATOM 8846 N N . TYR A 1 1166 ? -35.787 -28.481 6.510 1.00 96.94 1166 TYR A N 1
ATOM 8847 C CA . TYR A 1 1166 ? -36.561 -29.720 6.438 1.00 96.94 1166 TYR A CA 1
ATOM 8848 C C . TYR A 1 1166 ? -36.869 -30.069 4.987 1.00 96.94 1166 TYR A C 1
ATOM 8850 O O . TYR A 1 1166 ? -37.339 -29.214 4.233 1.00 96.94 1166 TYR A O 1
ATOM 8858 N N . LEU A 1 1167 ? -36.597 -31.312 4.598 1.00 96.25 1167 LEU A N 1
ATOM 8859 C CA . LEU A 1 1167 ? -36.715 -31.774 3.220 1.00 96.25 1167 LEU A CA 1
ATOM 8860 C C . LEU A 1 1167 ? -37.817 -32.825 3.076 1.00 96.25 1167 LEU A C 1
ATOM 8862 O O . LEU A 1 1167 ? -37.975 -33.692 3.939 1.00 96.25 1167 LEU A O 1
ATOM 8866 N N . ASN A 1 1168 ? -38.542 -32.781 1.960 1.00 94.44 1168 ASN A N 1
ATOM 8867 C CA . ASN A 1 1168 ? -39.441 -33.865 1.558 1.00 94.44 1168 ASN A CA 1
ATOM 8868 C C . ASN A 1 1168 ? -38.666 -35.056 0.949 1.00 94.44 1168 ASN A C 1
ATOM 8870 O O . ASN A 1 1168 ? -37.438 -35.037 0.832 1.00 94.44 1168 ASN A O 1
ATOM 8874 N N . SER A 1 1169 ? -39.388 -36.090 0.509 1.00 92.00 1169 SER A N 1
ATOM 8875 C CA . SER A 1 1169 ? -38.801 -37.282 -0.125 1.00 92.00 1169 SER A CA 1
ATOM 8876 C C . SER A 1 1169 ? -38.073 -37.015 -1.448 1.00 92.00 1169 SER A C 1
ATOM 8878 O O . SER A 1 1169 ? -37.256 -37.836 -1.852 1.00 92.00 1169 SER A O 1
ATOM 8880 N N . THR A 1 1170 ? -38.321 -35.877 -2.107 1.00 92.88 1170 THR A N 1
ATOM 8881 C CA . THR A 1 1170 ? -37.637 -35.468 -3.346 1.00 92.88 1170 THR A CA 1
ATOM 8882 C C . THR A 1 1170 ? -36.441 -34.545 -3.085 1.00 92.88 1170 THR A C 1
ATOM 8884 O O . THR A 1 1170 ? -35.820 -34.079 -4.035 1.00 92.88 1170 THR A O 1
ATOM 8887 N N . GLY A 1 1171 ? -36.129 -34.235 -1.820 1.00 90.81 1171 GLY A N 1
ATOM 8888 C CA . GLY A 1 1171 ? -35.050 -33.318 -1.436 1.00 90.81 1171 GLY A CA 1
ATOM 8889 C C . GLY A 1 1171 ? -35.401 -31.826 -1.526 1.00 90.81 1171 GLY A C 1
ATOM 8890 O O . GLY A 1 1171 ? -34.516 -30.984 -1.371 1.00 90.81 1171 GLY A O 1
ATOM 8891 N N . ALA A 1 1172 ? -36.669 -31.474 -1.759 1.00 93.50 1172 ALA A N 1
ATOM 8892 C CA . ALA A 1 1172 ? -37.123 -30.085 -1.784 1.00 93.50 1172 ALA A CA 1
ATOM 8893 C C . ALA A 1 1172 ? -37.269 -29.529 -0.360 1.00 93.50 1172 ALA A C 1
ATOM 8895 O O . ALA A 1 1172 ? -37.757 -30.221 0.534 1.00 93.50 1172 ALA A O 1
ATOM 8896 N N . VAL A 1 1173 ? -36.867 -28.270 -0.160 1.00 96.25 1173 VAL A N 1
ATOM 8897 C CA . VAL A 1 1173 ? -36.987 -27.578 1.133 1.00 96.25 1173 VAL A CA 1
ATOM 8898 C C . VAL A 1 1173 ? -38.448 -27.222 1.393 1.00 96.25 1173 VAL A C 1
ATOM 8900 O O . VAL A 1 1173 ? -39.049 -26.483 0.619 1.00 96.25 1173 VAL A O 1
ATOM 8903 N N . LEU A 1 1174 ? -39.000 -27.727 2.495 1.00 95.94 1174 LEU A N 1
ATOM 8904 C CA . LEU A 1 1174 ? -40.357 -27.424 2.959 1.00 95.94 1174 LEU A CA 1
ATOM 8905 C C . LEU A 1 1174 ? -40.383 -26.254 3.946 1.00 95.94 1174 LEU A C 1
ATOM 8907 O O . LEU A 1 1174 ? -41.296 -25.436 3.917 1.00 95.94 1174 LEU A O 1
ATOM 8911 N N . ALA A 1 1175 ? -39.385 -26.187 4.827 1.00 95.25 1175 ALA A N 1
ATOM 8912 C CA . ALA A 1 1175 ? -39.233 -25.136 5.826 1.00 95.25 1175 ALA A CA 1
ATOM 8913 C C . ALA A 1 1175 ? -37.762 -25.004 6.241 1.00 95.25 1175 ALA A C 1
ATOM 8915 O O . ALA A 1 1175 ? -37.015 -25.984 6.203 1.00 95.25 1175 ALA A O 1
ATOM 8916 N N . SER A 1 1176 ? -37.359 -23.820 6.699 1.00 94.75 1176 SER A N 1
ATOM 8917 C CA . SER A 1 1176 ? -36.046 -23.573 7.302 1.00 94.75 1176 SER A CA 1
ATOM 8918 C C . SER A 1 1176 ? -36.214 -22.862 8.639 1.00 94.75 1176 SER A C 1
ATOM 8920 O O . SER A 1 1176 ? -37.109 -22.036 8.794 1.00 94.75 1176 SER A O 1
ATOM 8922 N N . GLN A 1 1177 ? -35.363 -23.197 9.603 1.00 93.75 1177 GLN A N 1
ATOM 8923 C CA . GLN A 1 1177 ? -35.308 -22.506 10.892 1.00 93.75 1177 GLN A CA 1
ATOM 8924 C C . GLN A 1 1177 ? -34.408 -21.271 10.813 1.00 93.75 1177 GLN A C 1
ATOM 8926 O O . GLN A 1 1177 ? -33.565 -21.163 9.918 1.00 93.75 1177 GLN A O 1
ATOM 8931 N N . GLU A 1 1178 ? -34.575 -20.360 11.772 1.00 92.00 1178 GLU A N 1
ATOM 8932 C CA . GLU A 1 1178 ? -33.609 -19.286 11.995 1.00 92.00 1178 GLU A CA 1
ATOM 8933 C C . GLU A 1 1178 ? -32.241 -19.872 12.385 1.00 92.00 1178 GLU A C 1
ATOM 8935 O O . GLU A 1 1178 ? -32.197 -20.894 13.076 1.00 92.00 1178 GLU A O 1
ATOM 8940 N N . PRO A 1 1179 ? -31.119 -19.264 11.956 1.00 93.19 1179 PRO A N 1
ATOM 8941 C CA . PRO A 1 1179 ? -29.795 -19.727 12.346 1.00 93.19 1179 PRO A CA 1
ATOM 8942 C C . PRO A 1 1179 ? -29.593 -19.714 13.866 1.00 93.19 1179 PRO A C 1
ATOM 8944 O O . PRO A 1 1179 ? -29.964 -18.764 14.560 1.00 93.19 1179 PRO A O 1
ATOM 8947 N N . GLU A 1 1180 ? -28.925 -20.740 14.384 1.00 94.38 1180 GLU A N 1
ATOM 8948 C CA . GLU A 1 1180 ? -28.582 -20.866 15.801 1.00 94.38 1180 GLU A CA 1
ATOM 8949 C C . GLU A 1 1180 ? -27.074 -21.023 16.017 1.00 94.38 1180 GLU A C 1
ATOM 8951 O O . GLU A 1 1180 ? -26.342 -21.445 15.122 1.00 94.38 1180 GLU A O 1
ATOM 8956 N N . LEU A 1 1181 ? -26.605 -20.672 17.223 1.00 94.12 1181 LEU A N 1
ATOM 8957 C CA . LEU A 1 1181 ? -25.211 -20.866 17.616 1.00 94.12 1181 LEU A CA 1
ATOM 8958 C C . LEU A 1 1181 ? -24.991 -22.300 18.103 1.00 94.12 1181 LEU A C 1
ATOM 8960 O O . LEU A 1 1181 ? -25.614 -22.739 19.069 1.00 94.12 1181 LEU A O 1
ATOM 8964 N N . LEU A 1 1182 ? -24.041 -22.981 17.483 1.00 93.38 1182 LEU A N 1
ATOM 8965 C CA . LEU A 1 1182 ? -23.459 -24.230 17.935 1.00 93.38 1182 LEU A CA 1
ATOM 8966 C C . LEU A 1 1182 ? -22.243 -23.921 18.816 1.00 93.38 1182 LEU A C 1
ATOM 8968 O O . LEU A 1 1182 ? -21.143 -23.664 18.323 1.00 93.38 1182 LEU A O 1
ATOM 8972 N N . GLU A 1 1183 ? -22.463 -23.916 20.127 1.00 85.94 1183 GLU A N 1
ATOM 8973 C CA . GLU A 1 1183 ? -21.413 -23.749 21.136 1.00 85.94 1183 GLU A CA 1
ATOM 8974 C C . GLU A 1 1183 ? -20.745 -25.111 21.394 1.00 85.94 1183 GLU A C 1
ATOM 8976 O O . GLU A 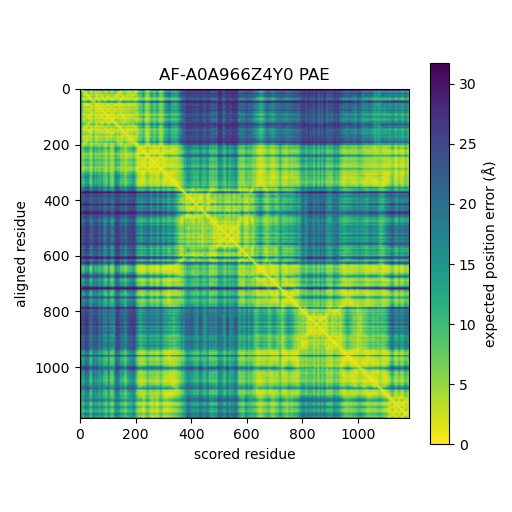1 1183 ? -21.413 -26.086 21.750 1.00 85.94 1183 GLU A O 1
ATOM 8981 N N . LEU A 1 1184 ? -19.427 -25.180 21.209 1.00 75.31 1184 LEU A N 1
ATOM 8982 C CA . LEU A 1 1184 ? -18.625 -26.359 21.531 1.00 75.31 1184 LEU A CA 1
ATOM 8983 C C . LEU A 1 1184 ? -18.428 -26.413 23.051 1.00 75.31 1184 LEU A C 1
ATOM 8985 O O . LEU A 1 1184 ? -17.777 -25.534 23.614 1.00 75.31 1184 LEU A O 1
ATOM 8989 N N . ARG A 1 1185 ? -19.058 -27.390 23.712 1.00 56.50 1185 ARG A N 1
ATOM 8990 C CA . ARG A 1 1185 ? -18.897 -27.640 25.153 1.00 56.50 1185 ARG A CA 1
ATOM 8991 C C . ARG A 1 1185 ? -17.691 -28.511 25.447 1.00 56.50 1185 ARG A C 1
ATOM 8993 O O . ARG A 1 1185 ? -17.472 -29.468 24.670 1.00 56.50 1185 ARG A O 1
#

Radius of gyration: 37.39 Å; Cα contacts (8 Å, |Δi|>4): 3093; chains: 1; bounding box: 102×83×109 Å

Solvent-accessible surface area (backbone atoms only — not comparable to full-atom values): 59675 Å² total; per-residue (Å²): 137,80,85,73,83,81,75,80,74,68,46,16,12,37,39,28,40,62,59,10,37,32,41,29,67,25,67,60,47,59,69,83,60,36,31,23,38,38,37,28,47,29,76,62,57,70,56,97,61,99,47,87,58,22,22,54,39,37,33,37,5,76,23,38,38,32,26,42,43,83,53,25,43,40,38,35,30,76,30,22,63,19,49,31,71,44,82,41,70,98,60,62,43,36,27,35,41,39,34,44,39,64,93,74,41,32,35,38,35,37,38,22,33,73,74,69,43,78,72,47,79,36,71,15,58,46,76,49,79,46,71,50,93,46,60,33,24,40,32,35,23,73,56,13,35,35,29,34,41,31,44,32,26,30,73,54,82,76,69,87,91,53,67,76,76,49,56,40,64,81,19,72,71,33,21,35,53,26,68,79,50,54,58,29,72,34,77,73,66,44,40,47,50,81,39,81,54,54,63,43,79,40,80,76,63,47,43,35,46,46,55,27,34,58,88,37,54,98,91,39,56,51,46,39,40,54,9,12,40,77,42,46,40,29,31,72,63,32,34,12,39,30,55,91,36,41,52,56,49,42,40,56,45,81,78,48,49,85,52,82,66,49,69,73,45,49,60,48,50,65,26,42,35,31,57,41,35,38,30,44,33,30,36,36,31,34,29,30,26,85,87,71,49,72,32,72,33,77,36,75,42,12,14,25,12,26,37,96,86,37,19,41,47,73,56,52,70,66,54,47,73,76,60,42,41,33,34,26,38,78,62,46,65,31,46,40,50,51,53,52,53,51,51,32,52,62,66,36,44,67,58,50,57,77,54,57,79,44,57,46,77,44,74,48,71,42,26,36,27,41,54,34,68,45,86,58,57,37,30,55,37,27,28,60,43,68,32,54,53,81,57,54,56,44,39,33,69,45,43,88,42,45,85,72,90,56,70,65,27,65,39,36,40,30,49,76,99,45,97,63,55,42,44,59,36,31,28,57,50,72,58,82,39,37,36,31,44,33,98,65,22,62,49,44,65,38,82,46,98,71,51,25,50,64,62,51,75,42,55,59,62,23,36,34,38,33,52,62,32,47,37,49,75,34,54,36,24,75,73,43,5,60,86,40,70,36,65,45,18,51,75,75,48,55,68,50,26,33,30,47,42,51,58,32,38,54,35,41,44,46,81,48,85,49,41,60,86,50,38,78,29,33,41,41,37,55,48,33,42,90,84,43,79,48,75,47,53,32,34,26,73,36,39,40,54,42,40,36,34,37,69,54,50,42,55,66,78,37,55,72,42,72,72,28,55,45,34,32,23,48,64,65,53,30,41,17,40,42,44,75,45,98,89,70,48,80,47,29,26,48,41,42,59,48,28,18,63,38,39,35,38,38,33,46,70,68,86,71,91,86,58,63,30,78,46,73,72,23,50,32,21,34,30,82,59,90,68,75,45,94,64,34,90,27,19,33,18,34,26,37,21,20,41,53,48,17,72,24,19,17,32,55,72,27,40,52,47,18,46,56,43,23,49,51,50,36,60,27,23,35,39,42,60,30,67,72,74,98,45,50,57,44,35,36,68,67,16,28,48,50,36,29,78,74,64,79,35,60,82,28,52,59,22,48,46,46,48,23,52,46,24,50,39,54,78,73,59,80,82,56,72,99,60,56,53,49,63,53,49,51,57,17,42,31,44,32,36,29,23,46,40,25,62,62,46,90,41,67,85,74,51,78,86,43,78,78,21,18,55,30,32,44,55,52,51,58,65,48,46,64,56,58,62,69,34,43,40,98,70,38,46,59,40,24,48,40,63,63,91,83,32,50,62,58,30,42,38,39,51,75,31,34,61,32,38,44,65,76,46,58,60,80,73,24,52,54,74,43,58,38,48,34,38,44,38,55,73,31,32,59,34,39,45,46,66,52,68,90,48,43,25,38,37,37,50,46,35,39,93,86,39,83,42,68,45,49,32,38,47,47,66,78,42,54,42,33,37,40,37,80,43,51,38,83,36,59,60,45,79,32,50,36,40,28,24,68,52,78,57,43,30,26,45,23,74,53,69,83,36,47,77,44,26,33,44,75,55,54,44,42,63,73,51,47,40,35,38,38,42,74,55,53,36,82,56,76,64,45,69,29,21,42,36,67,30,82,65,52,15,37,22,32,40,33,34,43,50,15,39,31,24,51,18,26,47,46,38,23,68,48,53,91,51,71,63,16,52,49,28,41,49,50,19,40,40,30,21,45,30,31,65,71,67,22,42,36,81,84,46,39,14,31,30,61,28,37,72,19,52,73,27,30,57,91,46,14,63,48,45,86,24,21,60,41,76,52,68,70,36,20,35,58,22,22,59,41,38,29,27,26,38,47,22,50,44,50,41,30,76,76,51,79,43,73,67,48,47,51,50,44,39,41,54,49,14,44,54,28,19,79,66,37,44,98,26,57,81,94,61,58,58,64,69,66,77,38,87,81,59,25,49,36,44,45,44,4,34,33,39,18,66,2,32,57,53,24,50,72,11,46,80,69,73,30,59,74,80,88,47,75,41,82,46,78,48,78,67,65,41,86,82,39,92,73,30,63,26,34,37,38,38,37,36,37,11,39,59,37,74,50,80,44,86,28,71,54,68,63,28,81,44,81,44,51,55,58,29,48,31,26,39,35,32,50,29,33,14,30,93,86,68,48,78,77,49,68,54,78,73,42,79,48,72,82,126

Foldseek 3Di:
DDDDDLPPDQFKWKFADQPWKKKWWQAADDLQQKKKKKWKKFPWDADPDADQQQWAKDRLSQQWTWGHGDQWIWIDRNQQRWIWIGGNPPAGMKIKMWIDDNVQQKIKIWIAHLLRHDIDITMIGRPHRHGGPDIMMMGYYNHHGMIIQWIAMASDDDDPPAATDALQDAHLSFIGRPRQAQATPNPPRGGMDTDPMGIDGDPPQAKHFLKAWPPDDPLDSYFAAAFQDKTKIARPSIFGNRNVGRDKWKAKDWPDAPDDWDWPDRTDRIIITGRFFFFKTKMKIWIADPSGGIDIDIDIFGYFHAFPLQWGDFLFVVLCLAQNIFHFQPSFLLNLVSSLLVVLLVLLLVVLVVQPPPQFVDWDFFFKWWFPDPPVHFLKWWFAAKDALPDQKTFTPFCVSHPPVDPQFKKWWAAVPDQAAIWIFTFGDDDTRMTGTDPQGTPQPPPDPRNHHRRHMDHTGTMMGFGKMFTDRFQCCVPFNVVAWWFGFDFPDFPFFWWAAAPAQKIFTDRFFDAQVLQQWKKWWWFAAVNHIDIGMFGFHGDDRTMTGTPGHHHNRTDGDDRITMTTGDAAKWKWWWDQDPVRDIATATFGFGTGRGSTITGTDHHFNDDHDIDDGTTIGMHSDLDLDQQGLFFLQLLQLLVSVCNSISGCSSVVSSVSQLVNQLRRNCQQRRPPDQDLRSGNLLSVLVCVSPPVNVSSLNSLLVLQVVLLCVLPPDDPDPDLQPQLQSNLSSLQSLLSQLAGQPAAPVDCVDSSHNNVSLVSLVVSLVVQVVQQDPQLFRKHFPFDPVWDWWWFAAFQFQKIWGAQADQVLAQWDDKWKWFAAAQFQKIWTAQDDQAQWKWWWDAAVRHTAIAIFGWDDPDRTIIGTPDHDHHHGDMTMMIGGRDLKWKFKAADRVRQVRFLDTWHWDDDDRTIIGIPGGDNDHGDIITMDIGLDIHIFHFLLSLLSNLSSLSSNLVSDDDDSNVSSLVSSLSSLCCCLVPQDDPLLLFGFRTPPRNSQHCVRYVDGSRHHDNPLVSSLVRLLSLQLNLVSLLSNCVVPVDPVSLVSNQSSLCSASQPVHRPDHDPRYNVVSVDSPNNSRHSSSSRSNNSSSSNSSQSNVVRRDPFDKDKDWAFDDLVVFPQFQWKKKWKQFSSRHIDIDTGRDPTDIDIYGPSSFKIKMKIFTAHPVRDGRDIDDIDIDGDD

pLDDT: mean 87.73, std 10.54, range [30.03, 98.62]

Mean predicted aligned error: 12.6 Å

Sequence (1185 aa):
MLALPQMAFAGLSLVLTPGATATFADPVQPLQQTWRVEFQIHDWTIPSTITLAGKVFALDGAGLYTALNQDQLWILSNRDGAQCILPLANRTNVLVRVQRDVANSKLSCEEWNSDGGGYAQVSGAMTHPAATTISGGSFGSSLTRAQLGFLRMFDTLLPEGSRPPTTAGLGNLLNFTFDGTGQDTSGRGRNITLAGTSFQTTPNQLPVALPKTDAAPSWSNWTSFRAGFPATLDGSASFSLTDASDSVSYRWQQMAGPSAVRWSNRSIAKPVIRGLIFGTYRFRLQVTDASGKSVSSDLEVGAVATDDNGVVVQANPAADILFGPMIAFGKNPWPWMDQMALRSAEVRSPYLDTISPPGWGTDQPGTISYELARPGQPAETTIASEVGASATTITVANASKLDLTSFPAIIALYRPGSYVNIEELRICSASGNVLTVCYDGRNWRAGTYLRTPAPQLWAVGSVVRQFKMTGTGTNFLSVFCPAGAGEEGQIRTAAGTVQVTPGSNQVTGTGVVWSSTLNTLRIRIEGTHSGQPFVFFAAITGATANTLTISRPWPANADAGAGLTYAILVPGRTIARGWIRPDGTTGRQGADLSTCTSDTDLYTSNIVSEIPGTMVAQHWGFSDSNWVSDFGPNFYDEVLAHYAGYFRSGYNLFRDNARKIGDYWGTNPSFDEGWVPNYGRRTSGTGVVAGAVLDSRDRNWITIRKLASRAVSEIFVGAITPGCDADVRETAYSLSWLAMAALFDPVDTGDPAQPSQRSYWKAQLARALPRDLACKGPNNEYPVSYWKDDATRNLTMTKDSTAVTGTNIPRSLCNFVSSGTINVTNGSTAATGTNFSKQAKISISGKRNGKPVLLMTEFSVQSPNSITMESPWDGDSGTYYYQAESDLWWLAFAKDFTDHENADIIYACRWVDSSNIVIDRPWHGETGTWAGARGNLIGYGQQPFLAGIKVFAMNLASLTDTGSVATSYGELARGTANWILSKGFDPDTGGLHYARVIAGCEPKLNPRLNCTFATYPAAKMESRTLNAEAQNAVRVVYQANPTPENKQFGDQFYGAQWGKLGGPYYDDIYLVPLESDKTWAFKWLGFMFGMGMAHQWPAVRLGGVRPPDFRSASVTFNPAGTPGAVSARIVVTQPSGAEATYACPSSPCSVSVDARQGAHWYRISYLNSTGAVLASQEPELLELR